Protein AF-A0A4R5L001-F1 (afdb_monomer)

Structure (mmCIF, N/CA/C/O backbone):
data_AF-A0A4R5L001-F1
#
_entry.id   AF-A0A4R5L001-F1
#
loop_
_atom_site.group_PDB
_atom_site.id
_atom_site.type_symbol
_atom_site.label_atom_id
_atom_site.label_alt_id
_atom_site.label_comp_id
_atom_site.label_asym_id
_atom_site.label_entity_id
_atom_site.label_seq_id
_atom_site.pdbx_PDB_ins_code
_atom_site.Cartn_x
_atom_site.Cartn_y
_atom_site.Cartn_z
_atom_site.occupancy
_atom_site.B_iso_or_equiv
_atom_site.auth_seq_id
_atom_site.auth_comp_id
_atom_site.auth_asym_id
_atom_site.auth_atom_id
_atom_site.pdbx_PDB_model_num
ATOM 1 N N . MET A 1 1 ? -40.105 -5.696 8.104 1.00 30.42 1 MET A N 1
ATOM 2 C CA . MET A 1 1 ? -41.150 -6.635 8.569 1.00 30.42 1 MET A CA 1
ATOM 3 C C . MET A 1 1 ? -42.440 -6.319 7.821 1.00 30.42 1 MET A C 1
ATOM 5 O O . MET A 1 1 ? -42.678 -5.130 7.633 1.00 30.42 1 MET A O 1
ATOM 9 N N . PRO A 1 2 ? -43.239 -7.297 7.359 1.00 37.88 2 PRO A N 1
ATOM 10 C CA . PRO A 1 2 ? -44.533 -7.011 6.748 1.00 37.88 2 PRO A CA 1
ATOM 11 C C . PRO A 1 2 ? -45.589 -6.721 7.825 1.00 37.88 2 PRO A C 1
ATOM 13 O O . PRO A 1 2 ? -45.466 -7.176 8.960 1.00 37.88 2 PRO A O 1
ATOM 16 N N . GLY A 1 3 ? -46.574 -5.899 7.460 1.00 40.78 3 GLY A N 1
ATOM 17 C CA . GLY A 1 3 ? -47.511 -5.232 8.364 1.00 40.78 3 GLY A CA 1
ATOM 18 C C . GLY A 1 3 ? -48.528 -6.121 9.089 1.00 40.78 3 GLY A C 1
ATOM 19 O O . GLY A 1 3 ? -48.520 -7.346 8.993 1.00 40.78 3 GLY A O 1
ATOM 20 N N . ALA A 1 4 ? -49.426 -5.437 9.804 1.00 41.88 4 ALA A N 1
ATOM 21 C CA . ALA A 1 4 ? -50.286 -5.894 10.902 1.00 41.88 4 ALA A CA 1
ATOM 22 C C . ALA A 1 4 ? -51.272 -7.060 10.634 1.00 41.88 4 ALA A C 1
ATOM 24 O O . ALA A 1 4 ? -52.107 -7.342 11.487 1.00 41.88 4 ALA A O 1
ATOM 25 N N . ALA A 1 5 ? -51.181 -7.760 9.500 1.00 48.53 5 ALA A N 1
ATOM 26 C CA . ALA A 1 5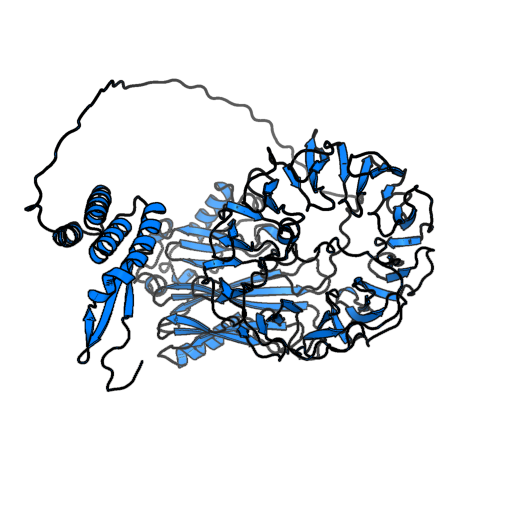 ? -52.066 -8.873 9.134 1.00 48.53 5 ALA A CA 1
ATOM 27 C C . ALA A 1 5 ? -51.338 -10.121 8.574 1.00 48.53 5 ALA A C 1
ATOM 29 O O . ALA A 1 5 ? -51.972 -10.989 7.979 1.00 48.53 5 ALA A O 1
ATOM 30 N N . GLY A 1 6 ? -50.013 -10.233 8.723 1.00 43.81 6 GLY A N 1
ATOM 31 C CA . GLY A 1 6 ? -49.233 -11.311 8.101 1.00 43.81 6 GLY A CA 1
ATOM 32 C C . GLY A 1 6 ? -49.437 -12.698 8.728 1.00 43.81 6 GLY A C 1
ATOM 33 O O . GLY A 1 6 ? -48.876 -12.990 9.783 1.00 43.81 6 GLY A O 1
ATOM 34 N N . GLN A 1 7 ? -50.151 -13.589 8.033 1.00 50.84 7 GLN A N 1
ATOM 35 C CA . GLN A 1 7 ? -49.926 -15.034 8.148 1.00 50.84 7 GLN A CA 1
ATOM 36 C C . GLN A 1 7 ? -48.529 -15.326 7.564 1.00 50.84 7 GLN A C 1
ATOM 38 O O . GLN A 1 7 ? -48.284 -15.055 6.390 1.00 50.84 7 GLN A O 1
ATOM 43 N N . GLY A 1 8 ? -47.584 -15.747 8.415 1.00 51.53 8 GLY A N 1
ATOM 44 C CA . GLY A 1 8 ? -46.139 -15.732 8.152 1.00 51.53 8 GLY A CA 1
ATOM 45 C C . GLY A 1 8 ? -45.699 -16.384 6.834 1.00 51.53 8 GLY A C 1
ATOM 46 O O . GLY A 1 8 ? -45.938 -17.565 6.616 1.00 51.53 8 GLY A O 1
ATOM 47 N N . GLN A 1 9 ? -45.009 -15.608 5.990 1.00 59.81 9 GLN A N 1
ATOM 48 C CA . GLN A 1 9 ? -44.409 -16.049 4.717 1.00 59.81 9 GLN A CA 1
ATOM 49 C C . GLN A 1 9 ? -42.887 -16.298 4.797 1.00 59.81 9 GLN A C 1
ATOM 51 O O . GLN A 1 9 ? -42.255 -16.515 3.768 1.00 59.81 9 GLN A O 1
ATOM 56 N N . ALA A 1 10 ? -42.269 -16.215 5.981 1.00 64.69 10 ALA A N 1
ATOM 57 C CA . ALA A 1 10 ? -40.831 -16.438 6.143 1.00 64.69 10 ALA A CA 1
ATOM 58 C C . ALA A 1 10 ? -40.494 -17.002 7.528 1.00 64.69 10 ALA A C 1
ATOM 60 O O . ALA A 1 10 ? -40.964 -16.481 8.546 1.00 64.69 10 ALA A O 1
ATOM 61 N N . GLU A 1 11 ? -39.642 -18.023 7.564 1.00 85.06 11 GLU A N 1
ATOM 62 C CA . GLU A 1 11 ? -39.004 -18.513 8.781 1.00 85.06 11 GLU A CA 1
ATOM 63 C C . GLU A 1 11 ? -37.722 -17.725 9.073 1.00 85.06 11 GLU A C 1
ATOM 65 O O . GLU A 1 11 ? -36.954 -17.359 8.181 1.00 85.06 11 GLU A O 1
ATOM 70 N N . ILE A 1 12 ? -37.476 -17.462 10.351 1.00 86.38 12 ILE A N 1
ATOM 71 C CA . ILE A 1 12 ? -36.297 -16.754 10.837 1.00 86.38 12 ILE A CA 1
ATOM 72 C C . ILE A 1 12 ? -35.418 -17.757 11.567 1.00 86.38 12 ILE A C 1
ATOM 74 O O . ILE A 1 12 ? -35.832 -18.351 12.561 1.00 86.38 12 ILE A O 1
ATOM 78 N N . ALA A 1 13 ? -34.182 -17.914 11.103 1.00 90.94 13 ALA A N 1
ATOM 79 C CA . ALA A 1 13 ? -33.160 -18.615 11.860 1.00 90.94 13 ALA A CA 1
ATOM 80 C C . ALA A 1 13 ? -32.461 -17.644 12.820 1.00 90.94 13 ALA A C 1
ATOM 82 O O . ALA A 1 13 ? -31.788 -16.704 12.397 1.00 90.94 13 ALA A O 1
ATOM 83 N N . LEU A 1 14 ? -32.615 -17.884 14.116 1.00 89.38 14 LEU A N 1
ATOM 84 C CA . LEU A 1 14 ? -31.973 -17.145 15.192 1.00 89.38 14 LEU A CA 1
ATOM 85 C C . LEU A 1 14 ? -30.709 -17.892 15.622 1.00 89.38 14 LEU A C 1
ATOM 87 O O . LEU A 1 14 ? -30.788 -19.030 16.082 1.00 89.38 14 LEU A O 1
ATOM 91 N N . TRP A 1 15 ? -29.556 -17.240 15.477 1.00 91.62 15 TRP A N 1
ATOM 92 C CA . TRP A 1 15 ? -28.271 -17.699 16.011 1.00 91.62 15 TRP A CA 1
ATOM 93 C C . TRP A 1 15 ? -27.990 -16.920 17.287 1.00 91.62 15 TRP A C 1
ATOM 95 O O . TRP A 1 15 ? -27.527 -15.781 17.241 1.00 91.62 15 TRP A O 1
ATOM 105 N N . GLN A 1 16 ? -28.329 -17.507 18.427 1.00 88.38 16 GLN A N 1
ATOM 106 C CA . GLN A 1 16 ? -28.089 -16.891 19.726 1.00 88.38 16 GLN A CA 1
ATOM 107 C C . GLN A 1 16 ? -26.697 -17.294 20.193 1.00 88.38 16 GLN A C 1
ATOM 109 O O . GLN A 1 16 ? -26.457 -18.474 20.417 1.00 88.38 16 GLN A O 1
ATOM 114 N N . HIS A 1 17 ? -25.776 -16.336 20.277 1.00 91.75 17 HIS A N 1
ATOM 115 C CA . HIS A 1 17 ? -24.410 -16.601 20.735 1.00 91.75 17 HIS A CA 1
ATOM 116 C C . HIS A 1 17 ? -24.418 -17.186 22.151 1.00 91.75 17 HIS A C 1
ATOM 118 O O . HIS A 1 17 ? -25.198 -16.743 22.992 1.00 91.75 17 HIS A O 1
ATOM 124 N N . AS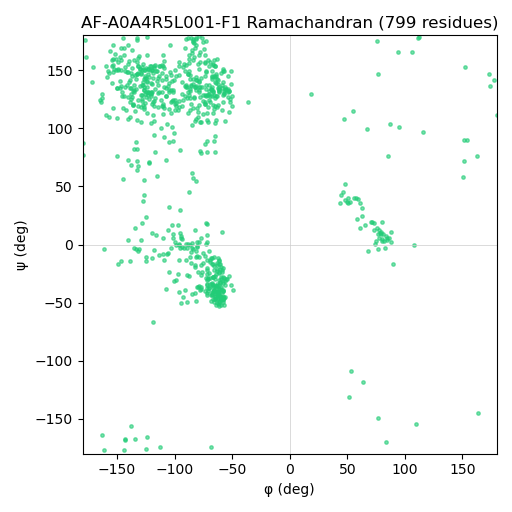P A 1 18 ? -23.581 -18.195 22.374 1.00 89.06 18 ASP A N 1
ATOM 125 C CA . ASP A 1 18 ? -23.421 -18.870 23.661 1.00 89.06 18 ASP A CA 1
ATOM 126 C C . ASP A 1 18 ? -21.984 -18.726 24.179 1.00 89.06 18 ASP A C 1
ATOM 128 O O . ASP A 1 18 ? -21.734 -18.028 25.159 1.00 89.06 18 ASP A O 1
ATOM 132 N N . THR A 1 19 ? -21.010 -19.335 23.497 1.00 85.69 19 THR A N 1
ATOM 133 C CA . THR A 1 19 ? -19.590 -19.258 23.876 1.00 85.69 19 THR A CA 1
ATOM 134 C C . THR A 1 19 ? -18.682 -19.552 22.689 1.00 85.69 19 THR A C 1
ATOM 136 O O . THR A 1 19 ? -19.054 -20.325 21.811 1.00 85.69 19 THR A O 1
ATOM 139 N N . GLY A 1 20 ? -17.486 -18.957 22.638 1.00 86.56 20 GLY A N 1
ATOM 140 C CA . GLY A 1 20 ? -16.594 -19.079 21.477 1.00 86.56 20 GLY A CA 1
ATOM 141 C C . GLY A 1 20 ? -17.322 -18.734 20.170 1.00 86.56 20 GLY A C 1
ATOM 142 O O . GLY A 1 20 ? -18.053 -17.749 20.122 1.00 86.56 20 GLY A O 1
ATOM 143 N N . GLU A 1 21 ? -17.190 -19.584 19.151 1.00 88.50 21 GLU A N 1
ATOM 144 C CA . GLU A 1 21 ? -17.970 -19.521 17.900 1.00 88.50 21 GLU A CA 1
ATOM 145 C C . GLU A 1 21 ? -19.207 -20.441 17.948 1.00 88.50 21 GLU A C 1
ATOM 147 O O . GLU A 1 21 ? -19.628 -21.028 16.954 1.00 88.50 21 GLU A O 1
ATOM 152 N N . ALA A 1 22 ? -19.776 -20.674 19.128 1.00 90.31 22 ALA A N 1
ATOM 153 C CA . ALA A 1 22 ? -20.940 -21.527 19.297 1.00 90.31 22 ALA A CA 1
ATOM 154 C C . ALA A 1 22 ? -22.207 -20.706 19.534 1.00 90.31 22 ALA A C 1
ATOM 156 O O . ALA A 1 22 ? -22.251 -19.790 20.355 1.00 90.31 22 ALA A O 1
ATOM 157 N N . TYR A 1 23 ? -23.256 -21.075 18.808 1.00 93.69 23 TYR A N 1
ATOM 158 C CA . TYR A 1 23 ? -24.564 -20.451 18.824 1.00 93.69 23 TYR A CA 1
ATOM 159 C C . TYR A 1 23 ? -25.665 -21.482 19.077 1.00 93.69 23 TYR A C 1
ATOM 161 O O . TYR A 1 23 ? -25.761 -22.511 18.409 1.00 93.69 23 TYR A O 1
ATOM 169 N N . ARG A 1 24 ? -26.609 -21.163 19.952 1.00 92.38 24 ARG A N 1
ATOM 170 C CA . ARG A 1 24 ? -27.883 -21.868 19.981 1.00 92.38 24 ARG A CA 1
ATOM 171 C C . ARG A 1 24 ? -28.706 -21.460 18.765 1.00 92.38 24 ARG A C 1
ATOM 173 O O . ARG A 1 24 ? -29.150 -20.318 18.651 1.00 92.38 24 ARG A O 1
ATOM 180 N N . VAL A 1 25 ? -28.922 -22.411 17.860 1.00 93.00 25 VAL A N 1
ATOM 181 C CA . VAL A 1 25 ? -29.675 -22.186 16.625 1.00 93.00 25 VAL A CA 1
ATOM 182 C C . VAL A 1 25 ? -31.129 -22.618 16.800 1.00 93.00 25 VAL A C 1
ATOM 184 O O . VAL A 1 25 ? -31.426 -23.773 17.131 1.00 93.00 25 VAL A O 1
ATOM 187 N N . GLN A 1 26 ? -32.045 -21.684 16.557 1.00 92.56 26 GLN A N 1
ATOM 188 C CA . GLN A 1 26 ? -33.488 -21.920 16.519 1.00 92.56 26 GLN A CA 1
ATOM 189 C C . GLN A 1 26 ? -34.048 -21.423 15.191 1.00 92.56 26 GLN A C 1
ATOM 191 O O . GLN A 1 26 ? -33.612 -20.393 14.688 1.00 92.56 26 GLN A O 1
ATOM 196 N N . VAL A 1 27 ? -35.031 -22.124 14.632 1.00 91.38 27 VAL A N 1
ATOM 197 C CA . VAL A 1 27 ? -35.812 -21.612 13.500 1.00 91.38 27 VAL A CA 1
ATOM 198 C C . VAL A 1 27 ? -37.224 -21.356 13.994 1.00 91.38 27 VAL A C 1
ATOM 200 O O . VAL A 1 27 ? -37.839 -22.247 14.585 1.00 91.38 27 VAL A O 1
ATOM 203 N N . VAL A 1 28 ? -37.698 -20.127 13.809 1.00 91.38 28 VAL A N 1
ATOM 204 C CA . VAL A 1 28 ? -38.996 -19.651 14.290 1.00 91.38 28 VAL A CA 1
ATOM 205 C C . VAL A 1 28 ? -39.822 -19.075 13.149 1.00 91.38 28 VAL A C 1
ATOM 207 O O . VAL A 1 28 ? -39.285 -18.537 12.185 1.00 91.38 28 VAL A O 1
ATOM 210 N N . ILE A 1 29 ? -41.140 -19.140 13.280 1.00 88.94 29 ILE A N 1
ATOM 211 C CA . ILE A 1 29 ? -42.104 -18.525 12.371 1.00 88.94 29 ILE A CA 1
ATOM 212 C C . ILE A 1 29 ? -43.055 -17.638 13.175 1.00 88.94 29 ILE A C 1
ATOM 214 O O . ILE A 1 29 ? -43.393 -17.938 14.321 1.00 88.94 29 ILE A O 1
ATOM 218 N N . TRP A 1 30 ? -43.477 -16.520 12.591 1.00 82.44 30 TRP A N 1
ATOM 219 C CA . TRP A 1 30 ? -44.463 -15.640 13.212 1.00 82.44 30 TRP A CA 1
ATOM 220 C C . TRP A 1 30 ? -45.877 -16.200 13.017 1.00 82.44 30 TRP A C 1
ATOM 222 O O . TRP A 1 30 ? -46.366 -16.273 11.886 1.00 82.44 30 TRP A O 1
ATOM 232 N N . ARG A 1 31 ? -46.542 -16.595 14.109 1.00 81.19 31 ARG A N 1
ATOM 233 C CA . ARG A 1 31 ? -47.937 -17.068 14.111 1.00 81.19 31 ARG A CA 1
ATOM 234 C C . ARG A 1 31 ? -48.668 -16.546 15.346 1.00 81.19 31 ARG A C 1
ATOM 236 O O . ARG A 1 31 ? -48.132 -16.576 16.446 1.00 81.19 31 ARG A O 1
ATOM 243 N N . ASN A 1 32 ? -49.907 -16.083 15.163 1.00 81.25 32 ASN A N 1
ATOM 244 C CA . ASN A 1 32 ? -50.805 -15.652 16.246 1.00 81.25 32 ASN A CA 1
ATOM 245 C C . ASN A 1 32 ? -50.179 -14.652 17.242 1.00 81.25 32 ASN A C 1
ATOM 247 O O . ASN A 1 32 ? -50.395 -14.753 18.445 1.00 81.25 32 ASN A O 1
ATOM 251 N N . GLY A 1 33 ? -49.395 -13.689 16.746 1.00 79.75 33 GLY A N 1
ATOM 252 C CA . GLY A 1 33 ? -48.806 -12.637 17.583 1.00 79.75 33 GLY A CA 1
ATOM 253 C C . GLY A 1 33 ? -47.539 -13.035 18.350 1.00 79.75 33 GLY A C 1
ATOM 254 O O . GLY A 1 33 ? -47.085 -12.255 19.184 1.00 79.75 33 GLY A O 1
ATOM 255 N N . ALA A 1 34 ? -46.957 -14.208 18.078 1.00 83.50 34 ALA A N 1
ATOM 256 C CA . ALA A 1 34 ? -45.708 -14.654 18.690 1.00 83.50 34 ALA A CA 1
ATOM 257 C C . ALA A 1 34 ? -44.785 -15.368 17.687 1.00 83.50 34 ALA A C 1
ATOM 259 O O . ALA A 1 34 ? -45.224 -15.904 16.665 1.00 83.50 34 ALA A O 1
ATOM 260 N N . PHE A 1 35 ? -43.488 -15.404 18.003 1.00 85.69 35 PHE A N 1
ATOM 261 C CA . PHE A 1 35 ? -42.548 -16.319 17.359 1.00 85.69 35 PHE A CA 1
ATOM 262 C C . PHE A 1 35 ? -42.696 -17.704 17.979 1.00 85.69 35 PHE A C 1
ATOM 264 O O . PHE A 1 35 ? -42.481 -17.878 19.176 1.00 85.69 35 PHE A O 1
ATOM 271 N N . VAL A 1 36 ? -43.048 -18.687 17.156 1.00 89.25 36 VAL A N 1
ATOM 272 C CA . VAL A 1 36 ? -43.133 -20.096 17.554 1.00 89.25 36 VAL A CA 1
ATOM 273 C C . VAL A 1 36 ? -42.083 -20.907 16.791 1.00 89.25 36 VAL A C 1
ATOM 275 O O . VAL A 1 36 ? -41.749 -20.525 15.667 1.00 89.25 36 VAL A O 1
ATOM 278 N N . PRO A 1 37 ? -41.532 -22.001 17.352 1.00 89.44 37 PRO A N 1
ATOM 279 C CA . PRO A 1 37 ? -40.624 -22.879 16.614 1.00 89.44 37 PRO A CA 1
ATOM 280 C C . PRO A 1 37 ? -41.233 -23.356 15.286 1.00 89.44 37 PRO A C 1
ATOM 282 O O . PRO A 1 37 ? -42.436 -23.606 15.214 1.00 89.44 37 PRO A O 1
ATOM 285 N N . ALA A 1 38 ? -40.395 -23.510 14.259 1.00 89.81 38 ALA A N 1
ATOM 286 C CA . ALA A 1 38 ? -40.762 -24.009 12.930 1.00 89.81 38 ALA A CA 1
ATOM 287 C C . ALA A 1 38 ? -40.018 -25.329 12.619 1.00 89.81 38 ALA A C 1
ATOM 289 O O . ALA A 1 38 ? -38.976 -25.302 11.963 1.00 89.81 38 ALA A O 1
ATOM 290 N N . PRO A 1 39 ? -40.471 -26.489 13.143 1.00 86.38 39 PRO A N 1
ATOM 291 C CA . PRO A 1 39 ? -39.793 -27.776 12.947 1.00 86.38 39 PRO A CA 1
ATOM 292 C C . PRO A 1 39 ? -39.816 -28.265 11.493 1.00 86.38 39 PRO A C 1
ATOM 294 O O . PRO A 1 39 ? -38.900 -28.956 11.057 1.00 86.38 39 PRO A O 1
ATOM 297 N N . ASP A 1 40 ? -40.838 -27.876 10.731 1.00 84.69 40 ASP A N 1
ATOM 298 C CA . ASP A 1 40 ? -40.944 -28.077 9.282 1.00 84.69 40 ASP A CA 1
ATOM 299 C C . ASP A 1 40 ? -39.762 -27.462 8.524 1.00 84.69 40 ASP A C 1
ATOM 301 O O . ASP A 1 40 ? -39.324 -28.000 7.505 1.00 84.69 40 ASP A O 1
ATOM 305 N N . ALA A 1 41 ? -39.172 -26.400 9.076 1.00 85.94 41 ALA A N 1
ATOM 306 C CA . ALA A 1 41 ? -37.986 -25.782 8.514 1.00 85.94 41 ALA A CA 1
ATOM 307 C C . ALA A 1 41 ? -36.688 -26.557 8.742 1.00 85.94 41 ALA A C 1
ATOM 309 O O . ALA A 1 41 ? -35.662 -26.289 8.103 1.00 85.94 41 ALA A O 1
ATOM 310 N N . TYR A 1 42 ? -36.689 -27.506 9.680 1.00 89.94 42 TYR A N 1
ATOM 311 C CA . TYR A 1 42 ? -35.437 -28.050 10.174 1.00 89.94 42 TYR A CA 1
ATOM 312 C C . TYR A 1 42 ? -34.724 -28.907 9.127 1.00 89.94 42 TYR A C 1
ATOM 314 O O . TYR A 1 42 ? -33.505 -28.798 8.981 1.00 89.94 42 TYR A O 1
ATOM 322 N N . ALA A 1 43 ? -35.485 -29.673 8.339 1.00 81.12 43 ALA A N 1
ATOM 323 C CA . ALA A 1 43 ? -34.955 -30.570 7.316 1.00 81.12 43 ALA A CA 1
ATOM 324 C C . ALA A 1 43 ? -34.147 -29.845 6.222 1.00 81.12 43 ALA A C 1
ATOM 326 O O . ALA A 1 43 ? -33.175 -30.403 5.717 1.00 81.12 43 ALA A O 1
ATOM 327 N N . TYR A 1 44 ? -34.498 -28.599 5.871 1.00 81.19 44 TYR A N 1
ATOM 328 C CA . TYR A 1 44 ? -33.742 -27.817 4.880 1.00 81.19 44 TYR A CA 1
ATOM 329 C C . TYR A 1 44 ? -32.735 -26.847 5.503 1.00 81.19 44 TYR A C 1
ATOM 331 O O . TYR A 1 44 ? -31.749 -26.478 4.857 1.00 81.19 44 TYR A O 1
ATOM 339 N N . TYR A 1 45 ? -32.964 -26.404 6.741 1.00 89.75 45 TYR A N 1
ATOM 340 C CA . TYR A 1 45 ? -32.107 -25.413 7.378 1.00 89.75 45 TYR A CA 1
ATOM 341 C C . TYR A 1 45 ? -30.933 -26.037 8.141 1.00 89.75 45 TYR A C 1
ATOM 343 O O . TYR A 1 45 ? -29.782 -25.637 7.936 1.00 89.75 45 TYR A O 1
ATOM 351 N N . PHE A 1 46 ? -31.187 -27.033 8.995 1.00 94.56 46 PHE A N 1
ATOM 352 C CA . PHE A 1 46 ? -30.155 -27.597 9.866 1.00 94.56 46 PHE A CA 1
ATOM 353 C C . PHE A 1 46 ? -29.016 -28.334 9.151 1.00 94.56 46 PHE A C 1
ATOM 355 O O . PHE A 1 46 ? -27.920 -28.292 9.705 1.00 94.56 46 PHE A O 1
ATOM 362 N N . PRO A 1 47 ? -29.129 -28.844 7.905 1.00 93.56 47 PRO A N 1
ATOM 363 C CA . PRO A 1 47 ? -27.947 -29.267 7.149 1.00 93.56 47 PRO A CA 1
ATOM 364 C C . PRO A 1 47 ? -26.871 -28.172 7.012 1.00 93.56 47 PRO A C 1
ATOM 366 O O . PRO A 1 47 ? -25.680 -28.477 6.948 1.00 93.56 47 PRO A O 1
ATOM 369 N N . LYS A 1 48 ? -27.255 -26.883 7.004 1.00 90.75 48 LYS A N 1
ATOM 370 C CA . LYS A 1 48 ? -26.303 -25.756 7.009 1.00 90.75 48 LYS A CA 1
ATOM 371 C C . LYS A 1 48 ? -25.614 -25.604 8.368 1.00 90.75 48 LYS A C 1
ATOM 373 O O . LYS A 1 48 ? -24.402 -25.411 8.411 1.00 90.75 48 LYS A O 1
ATOM 378 N N . ALA A 1 49 ? -26.373 -25.720 9.459 1.00 94.06 49 ALA A N 1
ATOM 379 C CA . ALA A 1 49 ? -25.840 -25.668 10.820 1.00 94.06 49 ALA A CA 1
ATOM 380 C C . ALA A 1 49 ? -24.927 -26.871 11.121 1.00 94.06 49 ALA A C 1
ATOM 382 O O . ALA A 1 49 ? -23.860 -26.695 11.698 1.00 94.06 49 ALA A O 1
ATOM 383 N N . VAL A 1 50 ? -25.284 -28.070 10.646 1.00 97.44 50 VAL A N 1
ATOM 384 C CA . VAL A 1 50 ? -24.438 -29.269 10.737 1.00 97.44 50 VAL A CA 1
ATOM 385 C C . VAL A 1 50 ? -23.090 -29.019 10.066 1.00 97.44 50 VAL A C 1
ATOM 387 O O . VAL A 1 50 ? -22.064 -29.176 10.714 1.00 97.44 50 VAL A O 1
ATOM 390 N N . ARG A 1 51 ? -23.062 -28.536 8.814 1.00 94.81 51 ARG A N 1
ATOM 391 C CA . ARG A 1 51 ? -21.798 -28.234 8.110 1.00 94.81 51 ARG A CA 1
ATOM 392 C C . ARG A 1 51 ? -20.931 -27.217 8.850 1.00 94.81 51 ARG A C 1
ATOM 394 O O . ARG A 1 51 ? -19.711 -27.371 8.887 1.00 94.81 51 ARG A O 1
ATOM 401 N N . TYR A 1 52 ? -21.560 -26.192 9.425 1.00 95.31 52 TYR A N 1
ATOM 402 C CA . TYR A 1 52 ? -20.872 -25.204 10.250 1.00 95.31 52 TYR A CA 1
ATOM 403 C C . TYR A 1 52 ? -20.193 -25.872 11.452 1.00 95.31 52 TYR A C 1
ATOM 405 O O . TYR A 1 52 ? -18.985 -25.732 11.629 1.00 95.31 52 TYR A O 1
ATOM 413 N N . TYR A 1 53 ? -20.924 -26.672 12.229 1.00 97.25 53 TYR A N 1
ATOM 414 C CA . TYR A 1 53 ? -20.360 -27.321 13.412 1.00 97.25 53 TYR A CA 1
ATOM 415 C C . TYR A 1 53 ? -19.404 -28.472 13.104 1.00 97.25 53 TYR A C 1
ATOM 417 O O . TYR A 1 53 ? -18.447 -28.667 13.845 1.00 97.25 53 TYR A O 1
ATOM 425 N N . GLU A 1 54 ? -19.574 -29.177 11.986 1.00 97.19 54 GLU A N 1
ATOM 426 C CA . GLU A 1 54 ? -18.582 -30.134 11.488 1.00 97.19 54 GLU A CA 1
ATOM 427 C C . GLU A 1 54 ? -17.237 -29.453 11.219 1.00 97.19 54 GLU A C 1
ATOM 429 O O . GLU A 1 54 ? -16.179 -30.034 11.454 1.00 97.19 54 GLU A O 1
ATOM 434 N N . GLN A 1 55 ? -17.253 -28.212 10.722 1.00 90.75 55 GLN A N 1
ATOM 435 C CA . GLN A 1 55 ? -16.035 -27.424 10.574 1.00 90.75 55 GLN A CA 1
ATOM 436 C C . GLN A 1 55 ? -15.455 -27.033 11.937 1.00 90.75 55 GLN A C 1
ATOM 438 O O . GLN A 1 55 ? -14.249 -27.198 12.124 1.00 90.75 55 GLN A O 1
ATOM 443 N N . GLN A 1 56 ? -16.292 -26.597 12.883 1.00 95.06 56 GLN A N 1
ATOM 444 C CA . GLN A 1 56 ? -15.843 -26.235 14.230 1.00 95.06 56 GLN A CA 1
ATOM 445 C C . GLN A 1 56 ? -15.171 -27.412 14.949 1.00 95.06 56 GLN A C 1
ATOM 447 O O . GLN A 1 56 ? -14.056 -27.266 15.441 1.00 95.06 56 GLN A O 1
ATOM 452 N N . VAL A 1 57 ? -15.767 -28.611 14.937 1.00 95.94 57 VAL A N 1
ATOM 453 C CA . VAL A 1 57 ? -15.158 -29.790 15.586 1.00 95.94 57 VAL A CA 1
ATOM 454 C C . VAL A 1 57 ? -13.918 -30.310 14.853 1.00 95.94 57 VAL A C 1
ATOM 456 O O . VAL A 1 57 ? -13.064 -30.934 15.474 1.00 95.94 57 VAL A O 1
ATOM 459 N N . ARG A 1 58 ? -13.772 -30.049 13.544 1.00 91.94 58 ARG A N 1
ATOM 460 C CA . ARG A 1 58 ? -12.530 -30.356 12.810 1.00 91.94 58 ARG A CA 1
ATOM 461 C C . ARG A 1 58 ? -11.389 -29.416 13.190 1.00 91.94 58 ARG A C 1
ATOM 463 O O . ARG A 1 58 ? -10.243 -29.850 13.224 1.00 91.94 58 ARG A O 1
ATOM 470 N N . GLN A 1 59 ? -11.689 -28.140 13.422 1.00 81.94 59 GLN A N 1
ATOM 471 C CA . GLN A 1 59 ? -10.697 -27.134 13.812 1.00 81.94 59 GLN A CA 1
ATOM 472 C C . GLN A 1 59 ? -10.346 -27.225 15.301 1.00 81.94 59 GLN A C 1
ATOM 474 O O . GLN A 1 59 ? -9.193 -27.037 15.679 1.00 81.94 59 GLN A O 1
ATOM 479 N N . HIS A 1 60 ? -11.332 -27.559 16.130 1.00 90.94 60 HIS A N 1
ATOM 480 C CA . HIS A 1 60 ? -11.229 -27.574 17.583 1.00 90.94 60 HIS A CA 1
ATOM 481 C C . HIS A 1 60 ? -11.794 -28.891 18.150 1.00 90.94 60 HIS A C 1
ATOM 483 O O . HIS A 1 60 ? -12.832 -28.890 18.819 1.00 90.94 60 HIS A O 1
ATOM 489 N N . PRO A 1 61 ? -11.132 -30.038 17.898 1.00 94.19 61 PRO A N 1
ATOM 490 C CA . PRO A 1 61 ? -11.652 -31.353 18.280 1.00 94.19 61 PRO A CA 1
ATOM 491 C C . PRO A 1 61 ? -11.751 -31.568 19.795 1.00 94.19 61 PRO A C 1
ATOM 493 O O . PRO A 1 61 ? -12.514 -32.431 20.228 1.00 94.19 61 PRO A O 1
ATOM 496 N N . ASP A 1 62 ? -11.045 -30.770 20.599 1.00 94.06 62 ASP A N 1
ATOM 497 C CA . ASP A 1 62 ? -10.998 -30.904 22.062 1.00 94.06 62 ASP A CA 1
ATOM 498 C C . ASP A 1 62 ? -12.018 -30.010 22.798 1.00 94.06 62 ASP A C 1
ATOM 500 O O . ASP A 1 62 ? -12.014 -29.923 24.030 1.00 94.06 62 ASP A O 1
ATOM 504 N N . TYR A 1 63 ? -12.889 -29.316 22.055 1.00 94.12 63 TYR A N 1
ATOM 505 C CA . TYR A 1 63 ? -13.832 -28.331 22.591 1.00 94.12 63 TYR A CA 1
ATOM 506 C C . TYR A 1 63 ? -15.233 -28.948 22.668 1.00 94.12 63 TYR A C 1
ATOM 508 O O . TYR A 1 63 ? -15.952 -29.048 21.673 1.00 94.12 63 TYR A O 1
ATOM 516 N N . ALA A 1 64 ? -15.632 -29.366 23.873 1.00 95.50 64 ALA A N 1
ATOM 517 C CA . ALA A 1 64 ? -16.863 -30.128 24.102 1.00 95.50 64 ALA A CA 1
ATOM 518 C C . ALA A 1 64 ? -18.142 -29.410 23.631 1.00 95.50 64 ALA A C 1
ATOM 520 O O . ALA A 1 64 ? -19.063 -30.056 23.135 1.00 95.50 64 ALA A O 1
ATOM 521 N N . PHE A 1 65 ? -18.190 -28.078 23.711 1.00 95.88 65 PHE A N 1
ATOM 522 C CA . PHE A 1 65 ? -19.359 -27.305 23.288 1.00 95.88 65 PHE A CA 1
ATOM 523 C C . PHE A 1 65 ? -19.577 -27.310 21.766 1.00 95.88 65 PHE A C 1
ATOM 525 O O . PHE A 1 65 ? -20.723 -27.286 21.327 1.00 95.88 65 PHE A O 1
ATOM 532 N N . TYR A 1 66 ? -18.536 -27.440 20.934 1.00 97.56 66 TYR A N 1
ATOM 533 C CA . TYR A 1 66 ? -18.741 -27.604 19.488 1.00 97.56 66 TYR A CA 1
ATOM 534 C C . TYR A 1 66 ? -19.342 -28.964 19.144 1.00 97.56 66 TYR A C 1
ATOM 536 O O . TYR A 1 66 ? -20.220 -29.044 18.288 1.00 97.56 66 TYR A O 1
ATOM 544 N N . TRP A 1 67 ? -18.932 -30.021 19.850 1.00 97.81 67 TRP A N 1
ATOM 545 C CA . TRP A 1 67 ? -19.549 -31.343 19.719 1.00 97.81 67 TRP A CA 1
ATOM 546 C C . TRP A 1 67 ? -21.012 -31.345 20.161 1.00 97.81 67 TRP A C 1
ATOM 548 O O . TRP A 1 67 ? -21.837 -32.015 19.546 1.00 97.81 67 TRP A O 1
ATOM 558 N N . TYR A 1 68 ? -21.343 -30.561 21.186 1.00 98.00 68 TYR A N 1
ATOM 559 C CA . TYR A 1 68 ? -22.713 -30.412 21.670 1.00 98.00 68 TYR A CA 1
ATOM 560 C C . TYR A 1 68 ? -23.619 -29.770 20.628 1.00 98.00 68 TYR A C 1
ATOM 562 O O . TYR A 1 68 ? -24.650 -30.333 20.268 1.00 98.00 68 TYR A O 1
ATOM 570 N N . TYR A 1 69 ? -23.213 -28.624 20.084 1.00 97.75 69 TYR A N 1
ATOM 571 C CA . TYR A 1 69 ? -24.015 -27.950 19.069 1.00 97.75 69 TYR A CA 1
ATOM 572 C C . TYR A 1 69 ? -24.010 -28.672 17.718 1.00 97.75 69 TYR A C 1
ATOM 574 O O . TYR A 1 69 ? -24.993 -28.583 16.980 1.00 97.75 69 TYR A O 1
ATOM 582 N N . LEU A 1 70 ? -22.965 -29.451 17.414 1.00 98.00 70 LEU A N 1
ATOM 583 C CA . LEU A 1 70 ? -22.997 -30.395 16.300 1.00 98.00 70 LEU A CA 1
ATOM 584 C C . LEU A 1 70 ? -24.093 -31.445 16.504 1.00 98.00 70 LEU A C 1
ATOM 586 O O . LEU A 1 70 ? -24.895 -31.664 15.600 1.00 98.00 70 LEU A O 1
ATOM 590 N N . ALA A 1 71 ? -24.150 -32.064 17.685 1.00 97.62 71 ALA A N 1
ATOM 591 C CA . ALA A 1 71 ? -25.166 -33.057 18.011 1.00 97.62 71 ALA A CA 1
ATOM 592 C C . ALA A 1 71 ? -26.588 -32.469 17.996 1.00 97.62 71 ALA A C 1
ATOM 594 O O . ALA A 1 71 ? -27.482 -33.078 17.414 1.00 97.62 71 ALA A O 1
ATOM 595 N N . ASP A 1 72 ? -26.794 -31.270 18.549 1.00 97.19 72 ASP A N 1
ATOM 596 C CA . ASP A 1 72 ? -28.077 -30.550 18.492 1.00 97.19 72 ASP A CA 1
ATOM 597 C C . ASP A 1 72 ? -28.511 -30.267 17.046 1.00 97.19 72 ASP A C 1
ATOM 599 O O . ASP A 1 72 ? -29.649 -30.548 16.662 1.00 97.19 72 ASP A O 1
ATOM 603 N N . ALA A 1 73 ? -27.594 -29.793 16.200 1.00 96.62 73 ALA A N 1
ATOM 604 C CA . ALA A 1 73 ? -27.886 -29.568 14.789 1.00 96.62 73 ALA A CA 1
ATOM 605 C C . ALA A 1 73 ? -28.180 -30.877 14.035 1.00 96.62 73 ALA A C 1
ATOM 607 O O . ALA A 1 73 ? -29.079 -30.915 13.193 1.00 96.62 73 ALA A O 1
ATOM 608 N N . GLN A 1 74 ? -27.455 -31.954 14.345 1.00 96.69 74 GLN A N 1
ATOM 609 C CA . GLN A 1 74 ? -27.666 -33.280 13.763 1.00 96.69 74 GLN A CA 1
ATOM 610 C C . GLN A 1 74 ? -29.032 -33.854 14.155 1.00 96.69 74 GLN A C 1
ATOM 612 O O . GLN A 1 74 ? -29.750 -34.324 13.275 1.00 96.69 74 GLN A O 1
ATOM 617 N N . LEU A 1 75 ? -29.439 -33.742 15.425 1.00 94.62 75 LEU A N 1
ATOM 618 C CA . LEU A 1 75 ? -30.772 -34.145 15.894 1.00 94.62 75 LEU A CA 1
ATOM 619 C C . LEU A 1 75 ? -31.873 -33.400 15.141 1.00 94.62 75 LEU A C 1
ATOM 621 O O . LEU A 1 75 ? -32.772 -34.027 14.580 1.00 94.62 75 LEU A O 1
ATOM 625 N N . LYS A 1 76 ? -31.759 -32.072 15.046 1.00 93.62 76 LYS A N 1
ATOM 626 C CA . LYS A 1 76 ? -32.723 -31.237 14.316 1.00 93.62 76 LYS A CA 1
ATOM 627 C C . LYS A 1 76 ? -32.735 -31.536 12.813 1.00 93.62 76 LYS A C 1
ATOM 629 O O . LYS A 1 76 ? -33.772 -31.402 12.178 1.00 93.62 76 LYS A O 1
ATOM 634 N N . SER A 1 77 ? -31.625 -32.011 12.249 1.00 92.06 77 SER A N 1
ATOM 635 C CA . SER A 1 77 ? -31.536 -32.466 10.855 1.00 92.06 77 SER A CA 1
ATOM 636 C C . SER A 1 77 ? -31.960 -33.932 10.639 1.00 92.06 77 SER A C 1
ATOM 638 O O . SER A 1 77 ? -31.848 -34.422 9.514 1.00 92.06 77 SER A O 1
ATOM 640 N N . GLY A 1 78 ? -32.397 -34.656 11.677 1.00 91.19 78 GLY A N 1
ATOM 641 C CA . GLY A 1 78 ? -32.767 -36.076 11.594 1.00 91.19 78 GLY A CA 1
ATOM 642 C C . GLY A 1 78 ? -31.586 -37.058 11.529 1.00 91.19 78 GLY A C 1
ATOM 643 O O . GLY A 1 78 ? -31.783 -38.251 11.316 1.00 91.19 78 GLY A O 1
ATOM 644 N N . MET A 1 79 ? -30.353 -36.592 11.735 1.00 93.69 79 MET A N 1
ATOM 645 C CA . MET A 1 79 ? -29.113 -37.381 11.690 1.00 93.69 79 MET A CA 1
ATOM 646 C C . MET A 1 79 ? -28.829 -38.069 13.036 1.00 93.69 79 MET A C 1
ATOM 648 O O . MET A 1 79 ? -27.837 -37.790 13.709 1.00 93.69 79 MET A O 1
ATOM 652 N N . GLN A 1 80 ? -29.731 -38.954 13.464 1.00 92.44 80 GLN A N 1
ATOM 653 C CA . GLN A 1 80 ? -29.740 -39.516 14.824 1.00 92.44 80 GLN A CA 1
ATOM 654 C C . GLN A 1 80 ? -28.485 -40.337 15.169 1.00 92.44 80 GLN A C 1
ATOM 656 O O . GLN A 1 80 ? -27.949 -40.214 16.269 1.00 92.44 80 GLN A O 1
ATOM 661 N N . GLN A 1 81 ? -27.975 -41.147 14.235 1.00 91.06 81 GLN A N 1
ATOM 662 C CA . GLN A 1 81 ? -26.766 -41.949 14.470 1.00 91.06 81 GLN A CA 1
ATOM 663 C C . GLN A 1 81 ? -25.521 -41.066 14.630 1.00 91.06 81 GLN A C 1
ATOM 665 O O . GLN A 1 81 ? -24.690 -41.307 15.509 1.00 91.06 81 GLN A O 1
ATOM 670 N N . GLN A 1 82 ? -25.410 -40.020 13.808 1.00 96.44 82 GLN A N 1
ATOM 671 C CA . GLN A 1 82 ? -24.321 -39.052 13.875 1.00 96.44 82 GLN A CA 1
ATOM 672 C C . GLN A 1 82 ? -24.404 -38.226 15.160 1.00 96.44 82 GLN A C 1
ATOM 674 O O . GLN A 1 82 ? -23.389 -38.060 15.830 1.00 96.44 82 GLN A O 1
ATOM 679 N N . ALA A 1 83 ? -25.608 -37.795 15.552 1.00 96.69 83 ALA A N 1
ATOM 680 C CA . ALA A 1 83 ? -25.828 -37.102 16.816 1.00 96.69 83 ALA A CA 1
ATOM 681 C C . ALA A 1 83 ? -25.376 -37.949 18.010 1.00 96.69 83 ALA A C 1
ATOM 683 O O . ALA A 1 83 ? -24.630 -37.463 18.856 1.00 96.69 83 ALA A O 1
ATOM 684 N N . ALA A 1 84 ? -25.738 -39.236 18.046 1.00 96.06 84 ALA A N 1
ATOM 685 C CA . ALA A 1 84 ? -25.297 -40.147 19.101 1.00 96.06 84 ALA A CA 1
ATOM 686 C C . ALA A 1 84 ? -23.762 -40.282 19.158 1.00 96.06 84 ALA A C 1
ATOM 688 O O . ALA A 1 84 ? -23.179 -40.332 20.241 1.00 96.06 84 ALA A O 1
ATOM 689 N N . ALA A 1 85 ? -23.086 -40.313 18.004 1.00 95.75 85 ALA A N 1
ATOM 690 C CA . ALA A 1 85 ? -21.624 -40.332 17.946 1.00 95.75 85 ALA A CA 1
ATOM 691 C C . ALA A 1 85 ? -21.005 -39.015 18.448 1.00 95.75 85 ALA A C 1
ATOM 693 O O . ALA A 1 85 ? -20.064 -39.050 19.245 1.00 95.75 85 ALA A O 1
ATOM 694 N N . SER A 1 86 ? -21.562 -37.871 18.044 1.00 97.88 86 SER A N 1
ATOM 695 C CA . SER A 1 86 ? -21.145 -36.540 18.496 1.00 97.88 86 SER A CA 1
ATOM 696 C C . SER A 1 86 ? -21.336 -36.354 20.005 1.00 97.88 86 SER A C 1
ATOM 698 O O . SER A 1 86 ? -20.432 -35.842 20.661 1.00 97.88 86 SER A O 1
ATOM 700 N N . ILE A 1 87 ? -22.448 -36.838 20.578 1.00 97.50 87 ILE A N 1
ATOM 701 C CA . ILE A 1 87 ? -22.707 -36.821 22.030 1.00 97.50 87 ILE A CA 1
ATOM 702 C C . ILE A 1 87 ? -21.649 -37.641 22.768 1.00 97.50 87 ILE A C 1
ATOM 704 O O . ILE A 1 87 ? -21.002 -37.126 23.679 1.00 97.50 87 ILE A O 1
ATOM 708 N N . ARG A 1 88 ? -21.407 -38.893 22.347 1.00 96.50 88 ARG A N 1
ATOM 709 C CA . ARG A 1 88 ? -20.372 -39.742 22.964 1.00 96.50 88 ARG A CA 1
ATOM 710 C C . ARG A 1 88 ? -18.994 -39.088 22.904 1.00 96.50 88 ARG A C 1
ATOM 712 O O . ARG A 1 88 ? -18.274 -39.078 23.902 1.00 96.50 88 ARG A O 1
ATOM 719 N N . LYS A 1 89 ? -18.631 -38.510 21.753 1.00 96.88 89 LYS A N 1
ATOM 720 C CA . LYS A 1 89 ? -17.345 -37.831 21.589 1.00 96.88 89 LYS A CA 1
ATOM 721 C C . LYS A 1 89 ? -17.247 -36.589 22.475 1.00 96.88 89 LYS A C 1
ATOM 723 O O . LYS A 1 89 ? -16.252 -36.455 23.181 1.00 96.88 89 LYS A O 1
ATOM 728 N N . GLY A 1 90 ? -18.268 -35.734 22.495 1.00 96.50 90 GLY A N 1
ATOM 729 C CA . GLY A 1 90 ? -18.307 -34.527 23.322 1.00 96.50 90 GLY A CA 1
ATOM 730 C C . GLY A 1 90 ? -18.194 -34.828 24.816 1.00 96.50 90 GLY A C 1
ATOM 731 O O . GLY A 1 90 ? -17.352 -34.238 25.493 1.00 96.50 90 GLY A O 1
ATOM 732 N N . ARG A 1 91 ? -18.954 -35.818 25.310 1.00 95.94 91 ARG A N 1
ATOM 733 C CA . ARG A 1 91 ? -18.901 -36.269 26.714 1.00 95.94 91 ARG A CA 1
ATOM 734 C C . ARG A 1 91 ? -17.541 -36.856 27.102 1.00 95.94 91 ARG A C 1
ATOM 736 O O . ARG A 1 91 ? -17.070 -36.615 28.209 1.00 95.94 91 ARG A O 1
ATOM 743 N N . SER A 1 92 ? -16.859 -37.555 26.187 1.00 95.62 92 SER A N 1
ATOM 744 C CA . SER A 1 92 ? -15.531 -38.138 26.459 1.00 95.62 92 SER A CA 1
ATOM 745 C C . SER A 1 92 ? -14.433 -37.107 26.764 1.00 95.62 92 SER A C 1
ATOM 747 O O . SER A 1 92 ? -13.400 -37.462 27.324 1.00 95.62 92 SER A O 1
ATOM 749 N N . LEU A 1 93 ? -14.647 -35.831 26.419 1.00 92.56 93 LEU A N 1
ATOM 750 C CA . LEU A 1 93 ? -13.672 -34.757 26.631 1.00 92.56 93 LEU A CA 1
ATOM 751 C C . LEU A 1 93 ? -13.636 -34.235 28.078 1.00 92.56 93 LEU A C 1
ATOM 753 O O . LEU A 1 93 ? -12.730 -33.469 28.411 1.00 92.56 93 LEU A O 1
ATOM 757 N N . ASN A 1 94 ? -14.607 -34.627 28.915 1.00 88.12 94 ASN A N 1
ATOM 758 C CA . ASN A 1 94 ? -14.691 -34.314 30.347 1.00 88.12 94 ASN A CA 1
ATOM 759 C C . ASN A 1 94 ? -14.453 -32.821 30.675 1.00 88.12 94 ASN A C 1
ATOM 761 O O . ASN A 1 94 ? -13.580 -32.464 31.469 1.00 88.12 94 ASN A O 1
ATOM 765 N N . LYS A 1 95 ? -15.189 -31.928 29.997 1.00 91.50 95 LYS A N 1
ATOM 766 C CA . LYS A 1 95 ? -15.119 -30.468 30.190 1.00 91.50 95 LYS A CA 1
ATOM 767 C C . LYS A 1 95 ? -16.275 -29.977 31.075 1.00 91.50 95 LYS A C 1
ATOM 769 O O . LYS A 1 95 ? -17.352 -30.560 31.014 1.00 91.50 95 LYS A O 1
ATOM 774 N N . PRO A 1 96 ? -16.095 -28.883 31.844 1.00 81.88 96 PRO A N 1
ATOM 775 C CA . PRO A 1 96 ? -17.138 -28.350 32.731 1.00 81.88 96 PRO A CA 1
ATOM 776 C C . PRO A 1 96 ? -18.353 -27.770 31.985 1.00 81.88 96 PRO A C 1
ATOM 778 O O . PRO A 1 96 ? -19.403 -27.571 32.589 1.00 81.88 96 PRO A O 1
ATOM 781 N N . TYR A 1 97 ? -18.213 -27.495 30.685 1.00 86.00 97 TYR A N 1
ATOM 782 C CA . TYR A 1 97 ? -19.282 -27.014 29.819 1.00 86.00 97 TYR A CA 1
ATOM 783 C C . TYR A 1 97 ? -19.237 -27.721 28.451 1.00 86.00 97 TYR A C 1
ATOM 785 O O . TYR A 1 97 ? -18.150 -27.797 27.861 1.00 86.00 97 TYR A O 1
ATOM 793 N N . PRO A 1 98 ? -20.378 -28.185 27.907 1.00 95.50 98 PRO A N 1
ATOM 794 C CA . PRO A 1 98 ? -21.715 -28.219 28.513 1.00 95.50 98 PRO A CA 1
ATOM 795 C C . PRO A 1 98 ? -21.793 -29.133 29.732 1.00 95.50 98 PRO A C 1
ATOM 797 O O . PRO A 1 98 ? -21.010 -30.072 29.866 1.00 95.50 98 PRO A O 1
ATOM 800 N N . THR A 1 99 ? -22.727 -28.831 30.629 1.00 94.44 99 THR A N 1
ATOM 801 C CA . THR A 1 99 ? -22.951 -29.603 31.855 1.00 94.44 99 THR A CA 1
ATOM 802 C C . THR A 1 99 ? -23.467 -31.006 31.539 1.00 94.44 99 THR A C 1
ATOM 804 O O . THR A 1 99 ? -24.114 -31.236 30.518 1.00 94.44 99 THR A O 1
ATOM 807 N N . GLU A 1 100 ? -23.236 -31.953 32.446 1.00 91.19 100 GLU A N 1
ATOM 808 C CA . GLU A 1 100 ? -23.745 -33.324 32.317 1.00 91.19 100 GLU A CA 1
ATOM 809 C C . GLU A 1 100 ? -25.277 -33.368 32.151 1.00 91.19 100 GLU A C 1
ATOM 811 O O . GLU A 1 100 ? -25.790 -34.155 31.361 1.00 91.19 100 GLU A O 1
ATOM 816 N N . ALA A 1 101 ? -26.010 -32.458 32.803 1.00 92.94 101 ALA A N 1
ATOM 817 C CA . ALA A 1 101 ? -27.456 -32.321 32.626 1.00 92.94 101 ALA A CA 1
ATOM 818 C C . ALA A 1 101 ? -27.844 -31.914 31.191 1.00 92.94 101 ALA A C 1
ATOM 820 O O . ALA A 1 101 ? -28.782 -32.475 30.632 1.00 92.94 101 ALA A O 1
ATOM 821 N N . GLN A 1 102 ? -27.100 -30.993 30.565 1.00 94.00 102 GLN A N 1
ATOM 822 C CA . GLN A 1 102 ? -27.333 -30.597 29.168 1.00 94.00 102 GLN A CA 1
ATOM 823 C C . GLN A 1 102 ? -27.056 -31.757 28.205 1.00 94.00 102 GLN A C 1
ATOM 825 O O . GLN A 1 102 ? -27.804 -31.967 27.253 1.00 94.00 102 GLN A O 1
ATOM 830 N N . TRP A 1 103 ? -26.008 -32.545 28.457 1.00 95.50 103 TRP A N 1
ATOM 831 C CA . TRP A 1 103 ? -25.736 -33.745 27.664 1.00 95.50 103 TRP A CA 1
ATOM 832 C C . TRP A 1 103 ? -26.854 -34.781 27.773 1.00 95.50 103 TRP A C 1
ATOM 834 O O . TRP A 1 103 ? -27.253 -35.338 26.753 1.00 95.50 103 TRP A O 1
ATOM 844 N N . GLN A 1 104 ? -27.385 -35.003 28.977 1.00 92.75 104 GLN A N 1
ATOM 845 C CA . GLN A 1 104 ? -28.511 -35.912 29.206 1.00 92.75 104 GLN A CA 1
ATOM 846 C C . GLN A 1 104 ? -29.799 -35.416 28.538 1.00 92.75 104 GLN A C 1
ATOM 848 O O . GLN A 1 104 ? -30.516 -36.213 27.938 1.00 92.75 104 GLN A O 1
ATOM 853 N N . GLU A 1 105 ? -30.074 -34.109 28.580 1.00 93.12 105 GLU A N 1
ATOM 854 C CA . GLU A 1 105 ? -31.215 -33.500 27.883 1.00 93.12 105 GLU A CA 1
ATOM 855 C C . GLU A 1 105 ? -31.109 -33.672 26.361 1.00 93.12 105 GLU A C 1
ATOM 857 O O . GLU A 1 105 ? -32.101 -33.960 25.688 1.00 93.12 105 GLU A O 1
ATOM 862 N N . LEU A 1 106 ? -29.901 -33.533 25.810 1.00 93.88 106 LEU A N 1
ATOM 863 C CA . LEU A 1 106 ? -29.655 -33.729 24.386 1.00 93.88 106 LEU A CA 1
ATOM 864 C C . LEU A 1 106 ? -29.757 -35.209 23.983 1.00 93.88 106 LEU A C 1
ATOM 866 O O . LEU A 1 106 ? -30.330 -35.534 22.946 1.00 93.88 106 LEU A O 1
ATOM 870 N N . GLU A 1 107 ? -29.246 -36.115 24.816 1.00 93.81 107 GLU A N 1
ATOM 871 C CA . GLU A 1 107 ? -29.317 -37.564 24.603 1.00 93.81 107 GLU A CA 1
ATOM 872 C C . GLU A 1 107 ? -30.751 -38.101 24.710 1.00 93.81 107 GLU A C 1
ATOM 874 O O . GLU A 1 107 ? -31.131 -38.975 23.934 1.00 93.81 107 GLU A O 1
ATOM 879 N N . ALA A 1 108 ? -31.583 -37.525 25.583 1.00 92.81 108 ALA A N 1
ATOM 880 C CA . ALA A 1 108 ? -32.996 -37.883 25.729 1.00 92.81 108 ALA A CA 1
ATOM 881 C C . ALA A 1 108 ? -33.842 -37.616 24.467 1.00 92.81 108 ALA A C 1
ATOM 883 O O . ALA A 1 108 ? -34.946 -38.146 24.347 1.00 92.81 108 ALA A O 1
ATOM 884 N N . GLN A 1 109 ? -33.338 -36.816 23.519 1.00 91.12 109 GLN A N 1
ATOM 885 C CA . GLN A 1 109 ? -33.990 -36.572 22.228 1.00 91.12 109 GLN A CA 1
ATOM 886 C C . GLN A 1 109 ? -33.724 -37.684 21.198 1.00 91.12 109 GLN A C 1
ATOM 888 O O . GLN A 1 109 ? -34.368 -37.708 20.146 1.00 91.12 109 GLN A O 1
ATOM 893 N N . LEU A 1 110 ? -32.795 -38.610 21.467 1.00 89.19 110 LEU A N 1
ATOM 894 C CA . LEU A 1 110 ? -32.611 -39.799 20.636 1.00 89.19 110 LEU A CA 1
ATOM 895 C C . LEU A 1 110 ? -33.776 -40.777 20.867 1.00 89.19 110 LEU A C 1
ATOM 897 O O . LEU A 1 110 ? -34.170 -41.010 22.011 1.00 89.19 110 LEU A O 1
ATOM 901 N N . PRO A 1 111 ? -34.333 -41.397 19.813 1.00 79.31 111 PRO A N 1
ATOM 902 C CA . PRO A 1 111 ? -35.377 -42.396 19.990 1.00 79.31 111 PRO A CA 1
ATOM 903 C C . PRO A 1 111 ? -34.856 -43.585 20.803 1.00 79.31 111 PRO A C 1
ATOM 905 O O . PRO A 1 111 ? -33.776 -44.119 20.547 1.00 79.31 111 PRO A O 1
ATOM 908 N N . SER A 1 112 ? -35.650 -44.016 21.786 1.00 58.97 112 SER A N 1
ATOM 909 C CA . SER A 1 112 ? -35.333 -45.163 22.633 1.00 58.97 112 SER A CA 1
ATOM 910 C C . SER A 1 112 ? -35.135 -46.418 21.783 1.00 58.97 112 SER A C 1
ATOM 912 O O . SER A 1 112 ? -36.013 -46.771 20.992 1.00 58.97 112 SER A O 1
ATOM 914 N N . ALA A 1 113 ? -34.020 -47.120 21.984 1.00 44.38 113 ALA A N 1
ATOM 915 C CA . ALA A 1 1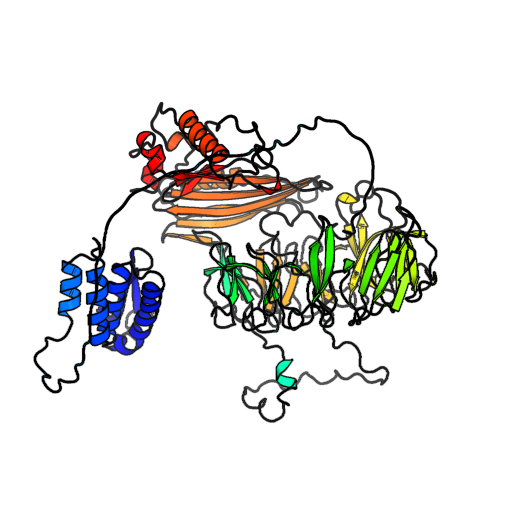13 ? -33.723 -48.401 21.354 1.00 44.38 113 ALA A CA 1
ATOM 916 C C . ALA A 1 113 ? -34.710 -49.496 21.813 1.00 44.38 113 ALA A C 1
ATOM 918 O O . ALA A 1 113 ? -34.423 -50.308 22.687 1.00 44.38 113 ALA A O 1
ATOM 919 N N . ARG A 1 114 ? -35.907 -49.506 21.224 1.00 38.50 114 ARG A N 1
ATOM 920 C CA . ARG A 1 114 ? -36.886 -50.601 21.253 1.00 38.50 114 ARG A CA 1
ATOM 921 C C . ARG A 1 114 ? -37.619 -50.670 19.912 1.00 38.50 114 ARG A C 1
ATOM 923 O O . ARG A 1 114 ? -38.834 -50.578 19.864 1.00 38.50 114 ARG A O 1
ATOM 930 N N . ALA A 1 115 ? -36.866 -50.804 18.824 1.00 37.34 115 ALA A N 1
ATOM 931 C CA . ALA A 1 115 ? -37.320 -51.404 17.566 1.00 37.34 115 ALA A CA 1
ATOM 932 C C . ALA A 1 115 ? -36.164 -51.384 16.559 1.00 37.34 115 ALA A C 1
ATOM 934 O O . ALA A 1 115 ? -36.015 -50.412 15.836 1.00 37.34 115 ALA A O 1
ATOM 935 N N . THR A 1 116 ? -35.335 -52.430 16.596 1.00 31.72 116 THR A N 1
ATOM 936 C CA . THR A 1 116 ? -34.698 -53.144 15.465 1.00 31.72 116 THR A CA 1
ATOM 937 C C . THR A 1 116 ? -33.535 -53.953 16.035 1.00 31.72 116 THR A C 1
ATOM 939 O O . THR A 1 116 ? -32.371 -53.575 15.939 1.00 31.72 116 THR A O 1
ATOM 942 N N . ALA A 1 117 ? -33.879 -55.063 16.689 1.00 30.11 117 ALA A N 1
ATOM 943 C CA . ALA A 1 117 ? -32.993 -56.212 16.764 1.00 30.11 117 ALA A CA 1
ATOM 944 C C . ALA A 1 117 ? -33.097 -56.935 15.415 1.00 30.11 117 ALA A C 1
ATOM 946 O O . ALA A 1 117 ? -34.206 -57.231 14.970 1.00 30.11 117 ALA A O 1
ATOM 947 N N . GLY A 1 118 ? -31.963 -57.179 14.762 1.00 27.70 118 GLY A N 1
ATOM 948 C CA . GLY A 1 118 ? -31.916 -57.949 13.524 1.00 27.70 118 GLY A CA 1
ATOM 949 C C . GLY A 1 118 ? -30.766 -57.555 12.611 1.00 27.70 118 GLY A C 1
ATOM 950 O O . GLY A 1 118 ? -31.014 -56.924 11.590 1.00 27.70 118 GLY A O 1
ATOM 951 N N . LEU A 1 119 ? -29.543 -57.925 13.008 1.00 30.31 119 LEU A N 1
ATOM 952 C CA . LEU A 1 119 ? -28.471 -58.538 12.198 1.00 30.31 119 LEU A CA 1
ATOM 953 C C . LEU A 1 119 ? -27.109 -58.204 12.828 1.00 30.31 119 LEU A C 1
ATOM 955 O O . LEU A 1 119 ? -26.497 -57.176 12.551 1.00 30.31 119 LEU A O 1
ATOM 959 N N . GLU A 1 120 ? -26.685 -59.087 13.733 1.00 31.91 120 GLU A N 1
ATOM 960 C CA . GLU A 1 120 ? -25.302 -59.218 14.189 1.00 31.91 120 GLU A CA 1
ATOM 961 C C . GLU A 1 120 ? -24.444 -59.982 13.165 1.00 31.91 120 GLU A C 1
ATOM 963 O O . GLU A 1 120 ? -24.967 -60.719 12.328 1.00 31.91 120 GLU A O 1
ATOM 968 N N . ALA A 1 121 ? -23.130 -59.864 13.395 1.00 29.97 121 ALA A N 1
ATOM 969 C CA . ALA A 1 121 ? -22.006 -60.694 12.961 1.00 29.97 121 ALA A CA 1
ATOM 970 C C . ALA A 1 121 ? -21.265 -60.246 11.689 1.00 29.97 121 ALA A C 1
ATOM 972 O O . ALA A 1 121 ? -21.659 -60.553 10.571 1.00 29.97 121 ALA A O 1
ATOM 973 N N . ASP A 1 122 ? -20.104 -59.613 11.885 1.00 27.02 122 ASP A N 1
ATOM 974 C CA . ASP A 1 122 ? -18.866 -60.392 11.785 1.00 27.02 122 ASP A CA 1
ATOM 975 C C . ASP A 1 122 ? -17.767 -59.809 12.692 1.00 27.02 122 ASP A C 1
ATOM 977 O O . ASP A 1 122 ? -17.568 -58.596 12.784 1.00 27.02 122 ASP A O 1
ATOM 981 N N . THR A 1 123 ? -17.091 -60.701 13.405 1.00 30.45 123 THR A N 1
ATOM 982 C CA . THR A 1 123 ? -16.026 -60.445 14.374 1.00 30.45 123 THR A CA 1
ATOM 983 C C . THR A 1 123 ? -14.777 -61.166 13.907 1.00 30.45 123 THR A C 1
ATOM 985 O O . THR A 1 123 ? -14.813 -62.380 13.741 1.00 30.45 123 THR A O 1
ATOM 988 N N . SER A 1 124 ? -13.638 -60.480 13.880 1.00 26.53 124 SER A N 1
ATOM 989 C CA . SER A 1 124 ? -12.358 -61.142 14.146 1.00 26.53 124 SER A CA 1
ATOM 990 C C . SER A 1 124 ? -11.339 -60.146 14.686 1.00 26.53 124 SER A C 1
ATOM 992 O O . SER A 1 124 ? -10.975 -59.173 14.026 1.00 26.53 124 SER A O 1
ATOM 994 N N . ALA A 1 125 ? -10.921 -60.420 15.917 1.00 29.09 125 ALA A N 1
ATOM 995 C CA . ALA A 1 125 ? -9.814 -59.813 16.631 1.00 29.09 125 ALA A CA 1
ATOM 996 C C . ALA A 1 125 ? -8.502 -60.544 16.322 1.00 29.09 125 ALA A C 1
ATOM 998 O O . ALA A 1 125 ? -8.539 -61.716 15.969 1.00 29.09 125 ALA A O 1
ATOM 999 N N . GLU A 1 126 ? -7.378 -59.867 16.559 1.00 27.88 126 GLU A N 1
ATOM 1000 C CA . GLU A 1 126 ? -6.073 -60.379 17.020 1.00 27.88 126 GLU A CA 1
ATOM 1001 C C . GLU A 1 126 ? -5.107 -59.176 17.059 1.00 27.88 126 GLU A C 1
ATOM 1003 O O . GLU A 1 126 ? -5.158 -58.335 16.170 1.00 27.88 126 GLU A O 1
ATOM 1008 N N . ARG A 1 127 ? -4.181 -58.962 17.995 1.00 27.94 127 ARG A N 1
ATOM 1009 C CA . ARG A 1 127 ? -3.887 -59.443 19.354 1.00 27.94 127 ARG A CA 1
ATOM 1010 C C . ARG A 1 127 ? -2.748 -58.540 19.874 1.00 27.94 127 ARG A C 1
ATOM 1012 O O . ARG A 1 127 ? -1.971 -57.999 19.093 1.00 27.94 127 ARG A O 1
ATOM 1019 N N . GLU A 1 128 ? -2.684 -58.387 21.190 1.00 31.47 128 GLU A N 1
ATOM 1020 C CA . GLU A 1 128 ? -1.703 -57.628 21.978 1.00 31.47 128 GLU A CA 1
ATOM 1021 C C . GLU A 1 128 ? -0.250 -58.130 21.878 1.00 31.47 128 GLU A C 1
ATOM 1023 O O . GLU A 1 128 ? -0.004 -59.296 21.586 1.00 31.47 128 GLU A O 1
ATOM 1028 N N . THR A 1 129 ? 0.704 -57.255 22.216 1.00 27.56 129 THR A N 1
ATOM 1029 C CA . THR A 1 129 ? 1.789 -57.401 23.228 1.00 27.56 129 THR A CA 1
ATOM 1030 C C . THR A 1 129 ? 2.712 -56.174 23.080 1.00 27.56 129 THR A C 1
ATOM 1032 O O . THR A 1 129 ? 2.850 -55.650 21.984 1.00 27.56 129 THR A O 1
ATOM 1035 N N . GLY A 1 130 ? 3.358 -55.580 24.079 1.00 25.44 130 GLY A N 1
ATOM 1036 C CA . GLY A 1 130 ? 3.541 -55.858 25.493 1.00 25.44 130 GLY A CA 1
ATOM 1037 C C . GLY A 1 130 ? 4.362 -54.703 26.100 1.00 25.44 130 GLY A C 1
ATOM 1038 O O . GLY A 1 130 ? 4.987 -53.916 25.392 1.00 25.44 130 GLY A O 1
ATOM 1039 N N . VAL A 1 131 ? 4.280 -54.599 27.419 1.00 29.06 131 VAL A N 1
ATOM 1040 C CA . VAL A 1 131 ? 4.871 -53.610 28.332 1.00 29.06 131 VAL A CA 1
ATOM 1041 C C . VAL A 1 131 ? 6.403 -53.722 28.394 1.00 29.06 131 VAL A C 1
ATOM 1043 O O . VAL A 1 131 ? 6.892 -54.843 28.433 1.00 29.06 131 VAL A O 1
ATOM 1046 N N . ASP A 1 132 ? 7.139 -52.605 28.518 1.00 25.91 132 ASP A N 1
ATOM 1047 C CA . ASP A 1 132 ? 8.149 -52.482 29.587 1.00 25.91 132 ASP A CA 1
ATOM 1048 C C . ASP A 1 132 ? 8.545 -51.032 29.913 1.00 25.91 132 ASP A C 1
ATOM 1050 O O . ASP A 1 132 ? 8.437 -50.116 29.097 1.00 25.91 132 ASP A O 1
ATOM 1054 N N . SER A 1 133 ? 8.979 -50.844 31.154 1.00 28.11 133 SER A N 1
ATOM 1055 C CA . SER A 1 133 ? 9.217 -49.580 31.841 1.00 28.11 133 SER A CA 1
ATOM 1056 C C . SER A 1 133 ? 10.605 -49.542 32.493 1.00 28.11 133 SER A C 1
ATOM 1058 O O . SER A 1 133 ? 11.068 -50.546 33.023 1.00 28.11 133 SER A O 1
ATOM 1060 N N . ASN A 1 134 ? 11.147 -48.318 32.606 1.00 27.69 134 ASN A N 1
ATOM 1061 C CA . ASN A 1 134 ? 12.105 -47.839 33.627 1.00 27.69 134 ASN A CA 1
ATOM 1062 C C . ASN A 1 134 ? 13.641 -47.899 33.308 1.00 27.69 134 ASN A C 1
ATOM 1064 O O . ASN A 1 134 ? 14.022 -48.471 32.295 1.00 27.69 134 ASN A O 1
ATOM 1068 N N . PRO A 1 135 ? 14.540 -47.222 34.079 1.00 47.72 135 PRO A N 1
ATOM 1069 C CA . PRO A 1 135 ? 15.095 -45.888 33.759 1.00 47.72 135 PRO A CA 1
ATOM 1070 C C . PRO A 1 135 ? 16.642 -45.764 33.957 1.00 47.72 135 PRO A C 1
ATOM 1072 O O . PRO A 1 135 ? 17.311 -46.746 34.261 1.00 47.72 135 PRO A O 1
ATOM 1075 N N . ASN A 1 136 ? 17.160 -44.517 33.928 1.00 26.72 136 ASN A N 1
ATOM 1076 C CA . ASN A 1 136 ? 18.524 -44.032 34.275 1.00 26.72 136 ASN A CA 1
ATOM 1077 C C . ASN A 1 136 ? 19.633 -44.293 33.233 1.00 26.72 136 ASN A C 1
ATOM 1079 O O . ASN A 1 136 ? 19.661 -45.340 32.612 1.00 26.72 136 ASN A O 1
ATOM 1083 N N . SER A 1 137 ? 20.657 -43.461 33.023 1.00 25.23 137 SER A N 1
ATOM 1084 C CA . SER A 1 137 ? 21.024 -42.069 33.339 1.00 25.23 137 SER A CA 1
ATOM 1085 C C . SER A 1 137 ? 22.403 -41.822 32.670 1.00 25.23 137 SER A C 1
ATOM 1087 O O . SER A 1 137 ? 23.013 -42.756 32.156 1.00 25.23 137 SER A O 1
ATOM 1089 N N . VAL A 1 138 ? 22.908 -40.582 32.754 1.00 26.59 138 VAL A N 1
ATOM 1090 C CA . VAL A 1 138 ? 24.322 -40.130 32.649 1.00 26.59 138 VAL A CA 1
ATOM 1091 C C . VAL A 1 138 ? 24.652 -39.212 31.455 1.00 26.59 138 VAL A C 1
ATOM 1093 O O . VAL A 1 138 ? 24.914 -39.632 30.335 1.00 26.59 138 VAL A O 1
ATOM 1096 N N . LEU A 1 139 ? 24.627 -37.915 31.792 1.00 24.78 139 LEU A N 1
ATOM 1097 C CA . LEU A 1 139 ? 25.603 -36.838 31.545 1.00 24.78 139 LEU A CA 1
ATOM 1098 C C . LEU A 1 139 ? 26.671 -37.025 30.449 1.00 24.78 139 LEU A C 1
ATOM 1100 O O . LEU A 1 139 ? 27.504 -37.919 30.532 1.00 24.78 139 LEU A O 1
ATOM 1104 N N . ASN A 1 140 ? 26.775 -36.017 29.573 1.00 24.00 140 ASN A N 1
ATOM 1105 C CA . ASN A 1 140 ? 27.983 -35.185 29.472 1.00 24.00 140 ASN A CA 1
ATOM 1106 C C . ASN A 1 140 ? 27.673 -33.835 28.790 1.00 24.00 140 ASN A C 1
ATOM 1108 O O . ASN A 1 140 ? 27.384 -33.765 27.599 1.00 24.00 140 ASN A O 1
ATOM 1112 N N . ALA A 1 141 ? 27.757 -32.761 29.581 1.00 23.14 141 ALA A N 1
ATOM 1113 C CA . ALA A 1 141 ? 28.219 -31.439 29.143 1.00 23.14 141 ALA A CA 1
ATOM 1114 C C . ALA A 1 141 ? 29.763 -31.524 28.968 1.00 23.14 141 ALA A C 1
ATOM 1116 O O . ALA A 1 141 ? 30.366 -32.474 29.454 1.00 23.14 141 ALA A O 1
ATOM 1117 N N . VAL A 1 142 ? 30.517 -30.651 28.297 1.00 24.30 142 VAL A N 1
ATOM 1118 C CA . VAL A 1 142 ? 30.568 -29.178 28.291 1.00 24.30 142 VAL A CA 1
ATOM 1119 C C . VAL A 1 142 ? 31.344 -28.717 27.001 1.00 24.30 142 VAL A C 1
ATOM 1121 O O . VAL A 1 142 ? 31.453 -29.519 26.077 1.00 24.30 142 VAL A O 1
ATOM 1124 N N . PRO A 1 143 ? 31.849 -27.468 26.845 1.00 31.23 143 PRO A N 1
ATOM 1125 C CA . PRO A 1 143 ? 31.435 -26.491 25.831 1.00 31.23 143 PRO A CA 1
ATOM 1126 C C . PRO A 1 143 ? 32.540 -26.187 24.788 1.00 31.23 143 PRO A C 1
ATOM 1128 O O . PRO A 1 143 ? 33.621 -26.760 24.842 1.00 31.23 143 PRO A O 1
ATOM 1131 N N . ASN A 1 144 ? 32.318 -25.219 23.890 1.00 25.19 144 ASN A N 1
ATOM 1132 C CA . ASN A 1 144 ? 33.328 -24.179 23.638 1.00 25.19 144 ASN A CA 1
ATOM 1133 C C . ASN A 1 144 ? 32.751 -22.966 22.896 1.00 25.19 144 ASN A C 1
ATOM 1135 O O . ASN A 1 144 ? 32.210 -23.054 21.797 1.00 25.19 144 ASN A O 1
ATOM 1139 N N . SER A 1 145 ? 32.912 -21.828 23.560 1.00 25.33 145 SER A N 1
ATOM 1140 C CA . SER A 1 145 ? 32.787 -20.446 23.110 1.00 25.33 145 SER A CA 1
ATOM 1141 C C . SER A 1 145 ? 33.946 -20.025 22.203 1.00 25.33 145 SER A C 1
ATOM 1143 O O . SER A 1 145 ? 35.083 -20.409 22.473 1.00 25.33 145 SER A O 1
ATOM 1145 N N . VAL A 1 146 ? 33.693 -19.122 21.249 1.00 23.41 146 VAL A N 1
ATOM 1146 C CA . VAL A 1 146 ? 34.707 -18.206 20.685 1.00 23.41 146 VAL A CA 1
ATOM 1147 C C . VAL A 1 146 ? 34.052 -16.819 20.486 1.00 23.41 146 VAL A C 1
ATOM 1149 O O . VAL A 1 146 ? 32.871 -16.777 20.136 1.00 23.41 146 VAL A O 1
ATOM 1152 N N . PRO A 1 147 ? 34.745 -15.695 20.775 1.00 24.17 147 PRO A N 1
ATOM 1153 C CA . PRO A 1 147 ? 34.143 -14.393 21.071 1.00 24.17 147 PRO A CA 1
ATOM 1154 C C . PRO A 1 147 ? 33.991 -13.491 19.838 1.00 24.17 147 PRO A C 1
ATOM 1156 O O . PRO A 1 147 ? 34.794 -13.552 18.910 1.00 24.17 147 PRO A O 1
ATOM 1159 N N . PHE A 1 148 ? 33.000 -12.594 19.871 1.00 24.00 148 PHE A N 1
ATOM 1160 C CA . PHE A 1 148 ? 32.905 -11.474 18.932 1.00 24.00 148 PHE A CA 1
ATOM 1161 C C . PHE A 1 148 ? 33.713 -10.281 19.450 1.00 24.00 148 PHE A C 1
ATOM 1163 O O . PHE A 1 148 ? 33.545 -9.848 20.590 1.00 24.00 148 PHE A O 1
ATOM 1170 N N . MET A 1 149 ? 34.609 -9.796 18.592 1.00 23.61 149 MET A N 1
ATOM 1171 C CA . MET A 1 149 ? 35.508 -8.670 18.822 1.00 23.61 149 MET A CA 1
ATOM 1172 C C . MET A 1 149 ? 34.781 -7.329 18.657 1.00 23.61 149 MET A C 1
ATOM 1174 O O . MET A 1 149 ? 33.957 -7.142 17.764 1.00 23.61 149 MET A O 1
ATOM 1178 N N . GLU A 1 150 ? 35.151 -6.417 19.543 1.00 23.31 150 GLU A N 1
ATOM 1179 C CA . GLU A 1 150 ? 34.826 -4.998 19.643 1.00 23.31 150 GLU A CA 1
ATOM 1180 C C . GLU A 1 150 ? 35.310 -4.208 18.408 1.00 23.31 150 GLU A C 1
ATOM 1182 O O . GLU A 1 150 ? 36.450 -4.381 17.979 1.00 23.31 150 GLU A O 1
ATOM 1187 N N . LEU A 1 151 ? 34.490 -3.305 17.853 1.00 24.72 151 LEU A N 1
ATOM 1188 C CA . LEU A 1 151 ? 34.969 -2.250 16.949 1.00 24.72 151 LEU A CA 1
ATOM 1189 C C . LEU A 1 151 ? 34.346 -0.905 17.324 1.00 24.72 151 LEU A C 1
ATOM 1191 O O . LEU A 1 151 ? 33.136 -0.694 17.235 1.00 24.72 151 LEU A O 1
ATOM 1195 N N . ALA A 1 152 ? 35.231 -0.013 17.760 1.00 21.69 152 ALA A N 1
ATOM 1196 C CA . ALA A 1 152 ? 34.978 1.379 18.065 1.00 21.69 152 ALA A CA 1
ATOM 1197 C C . ALA A 1 152 ? 34.916 2.255 16.796 1.00 21.69 152 ALA A C 1
ATOM 1199 O O . ALA A 1 152 ? 35.374 1.904 15.713 1.00 21.69 152 ALA A O 1
ATOM 1200 N N . SER A 1 153 ? 34.338 3.430 17.001 1.00 24.11 153 SER A N 1
ATOM 1201 C CA . SER A 1 153 ? 34.007 4.530 16.093 1.00 24.11 153 SER A CA 1
ATOM 1202 C C . SER A 1 153 ? 35.162 5.196 15.309 1.00 24.11 153 SER A C 1
ATOM 1204 O O . SER A 1 153 ? 36.127 5.612 15.949 1.00 24.11 153 SER A O 1
ATOM 1206 N N . HIS A 1 154 ? 34.968 5.429 13.993 1.00 22.09 154 HIS A N 1
ATOM 1207 C CA . HIS A 1 154 ? 35.084 6.693 13.195 1.00 22.09 154 HIS A CA 1
ATOM 1208 C C . HIS A 1 154 ? 35.451 6.452 11.691 1.00 22.09 154 HIS A C 1
ATOM 1210 O O . HIS A 1 154 ? 36.021 5.408 11.385 1.00 22.09 154 HIS A O 1
ATOM 1216 N N . PRO A 1 155 ? 35.070 7.361 10.749 1.00 31.36 155 PRO A N 1
ATOM 1217 C CA . PRO A 1 155 ? 34.920 7.136 9.284 1.00 31.36 155 PRO A CA 1
ATOM 1218 C C . PRO A 1 155 ? 36.228 7.437 8.489 1.00 31.36 155 PRO A C 1
ATOM 1220 O O . PRO A 1 155 ? 37.133 7.988 9.124 1.00 31.36 155 PRO A O 1
ATOM 1223 N N . PRO A 1 156 ? 36.408 7.104 7.171 1.00 29.17 156 PRO A N 1
ATOM 1224 C CA . PRO A 1 156 ? 35.707 7.719 6.011 1.00 29.17 156 PRO A CA 1
ATOM 1225 C C . PRO A 1 156 ? 35.530 6.860 4.713 1.00 29.17 156 PRO A C 1
ATOM 1227 O O . PRO A 1 156 ? 36.075 5.772 4.574 1.00 29.17 156 PRO A O 1
ATOM 1230 N N . ASP A 1 157 ? 34.745 7.408 3.771 1.00 22.25 157 ASP A N 1
ATOM 1231 C CA . ASP A 1 157 ? 34.789 7.301 2.293 1.00 22.25 157 ASP A CA 1
ATOM 1232 C C . ASP A 1 157 ? 34.948 5.939 1.572 1.00 22.25 157 ASP A C 1
ATOM 1234 O O . ASP A 1 157 ? 36.052 5.422 1.426 1.00 22.25 157 ASP A O 1
ATOM 1238 N N . SER A 1 158 ? 33.866 5.452 0.933 1.00 21.42 158 SER A N 1
ATOM 1239 C CA . SER A 1 158 ? 33.887 4.942 -0.461 1.00 21.42 158 SER A CA 1
ATOM 1240 C C . SER A 1 158 ? 32.466 4.647 -1.002 1.00 21.42 158 SER A C 1
ATOM 1242 O O . SER A 1 158 ? 31.644 4.117 -0.249 1.00 21.42 158 SER A O 1
ATOM 1244 N N . PRO A 1 159 ? 32.137 4.955 -2.279 1.00 23.02 159 PRO A N 1
ATOM 1245 C CA . PRO A 1 159 ? 30.763 4.966 -2.786 1.00 23.02 159 PRO A CA 1
ATOM 1246 C C . PRO A 1 159 ? 30.487 3.735 -3.665 1.00 23.02 159 PRO A C 1
ATOM 1248 O O . PRO A 1 159 ? 31.058 3.602 -4.747 1.00 23.02 159 PRO A O 1
ATOM 1251 N N . TYR A 1 160 ? 29.561 2.872 -3.241 1.00 21.70 160 TYR A N 1
ATOM 1252 C CA . TYR A 1 160 ? 28.937 1.870 -4.110 1.00 21.70 160 TYR A CA 1
ATOM 1253 C C . TYR A 1 160 ? 27.465 2.220 -4.306 1.00 21.70 160 TYR A C 1
ATOM 1255 O O . TYR A 1 160 ? 26.613 1.980 -3.453 1.00 21.70 160 TYR A O 1
ATOM 1263 N N . THR A 1 161 ? 27.200 2.832 -5.454 1.00 20.27 161 THR A N 1
ATOM 1264 C CA . THR A 1 161 ? 25.887 3.060 -6.047 1.00 20.27 161 THR A CA 1
ATOM 1265 C C . THR A 1 161 ? 25.263 1.704 -6.375 1.00 20.27 161 THR A C 1
ATOM 1267 O O . THR A 1 161 ? 25.696 1.021 -7.301 1.00 20.27 161 THR A O 1
ATOM 1270 N N . SER A 1 162 ? 24.265 1.291 -5.597 1.00 22.19 162 SER A N 1
ATOM 1271 C CA . SER A 1 162 ? 23.369 0.200 -5.967 1.00 22.19 162 SER A CA 1
ATOM 1272 C C . SER A 1 162 ? 22.253 0.744 -6.857 1.00 22.19 162 SER A C 1
ATOM 1274 O O . SER A 1 162 ? 21.718 1.832 -6.642 1.00 22.19 162 SER A O 1
ATOM 1276 N N . VAL A 1 163 ? 21.933 -0.029 -7.889 1.00 21.30 163 VAL A N 1
ATOM 1277 C CA . VAL A 1 163 ? 20.868 0.211 -8.861 1.00 21.30 163 VAL A CA 1
ATOM 1278 C C . VAL A 1 163 ? 19.513 0.122 -8.147 1.00 21.30 163 VAL A C 1
ATOM 1280 O O . VAL A 1 163 ? 18.917 -0.943 -8.042 1.00 21.30 163 VAL A O 1
ATOM 1283 N N . TYR A 1 164 ? 19.054 1.255 -7.622 1.00 20.31 164 TYR A N 1
ATOM 1284 C CA . TYR A 1 164 ? 17.683 1.513 -7.179 1.00 20.31 164 TYR A CA 1
ATOM 1285 C C . TYR A 1 164 ? 17.318 2.947 -7.573 1.00 20.31 164 TYR A C 1
ATOM 1287 O O . TYR A 1 164 ? 17.227 3.842 -6.736 1.00 20.31 164 TYR A O 1
ATOM 1295 N N . THR A 1 165 ? 17.110 3.185 -8.865 1.00 19.17 165 THR A N 1
ATOM 1296 C CA . THR A 1 165 ? 16.536 4.445 -9.353 1.00 19.17 165 THR A CA 1
ATOM 1297 C C . THR A 1 165 ? 15.088 4.191 -9.750 1.00 19.17 165 THR A C 1
ATOM 1299 O O . THR A 1 165 ? 14.802 3.784 -10.869 1.00 19.17 165 THR A O 1
ATOM 1302 N N . ASN A 1 166 ? 14.183 4.332 -8.778 1.00 21.53 166 ASN A N 1
ATOM 1303 C CA . ASN A 1 166 ? 12.803 4.799 -8.967 1.00 21.53 166 ASN A CA 1
ATOM 1304 C C . ASN A 1 166 ? 12.073 4.832 -7.618 1.00 21.53 166 ASN A C 1
ATOM 1306 O O . ASN A 1 166 ? 11.263 3.963 -7.323 1.00 21.53 166 ASN A O 1
ATOM 1310 N N . MET A 1 167 ? 12.352 5.844 -6.794 1.00 21.80 167 MET A N 1
ATOM 1311 C CA . MET A 1 167 ? 11.452 6.269 -5.713 1.00 21.80 167 MET A CA 1
ATOM 1312 C C . MET A 1 167 ? 11.619 7.771 -5.459 1.00 21.80 167 MET A C 1
ATOM 1314 O O . MET A 1 167 ? 12.211 8.192 -4.474 1.00 21.80 167 MET A O 1
ATOM 1318 N N . TYR A 1 168 ? 11.059 8.588 -6.348 1.00 20.83 168 TYR A N 1
ATOM 1319 C CA . TYR A 1 168 ? 10.604 9.932 -5.990 1.00 20.83 168 TYR A CA 1
ATOM 1320 C C . TYR A 1 168 ? 9.116 10.030 -6.313 1.00 20.83 168 TYR A C 1
ATOM 1322 O O . TYR A 1 168 ? 8.689 10.689 -7.252 1.00 20.83 168 TYR A O 1
ATOM 1330 N N . THR A 1 169 ? 8.304 9.338 -5.514 1.00 21.80 169 THR A N 1
ATOM 1331 C CA . THR A 1 169 ? 6.857 9.548 -5.480 1.00 21.80 169 THR A CA 1
ATOM 1332 C C . THR A 1 169 ? 6.415 9.746 -4.040 1.00 21.80 169 THR A C 1
ATOM 1334 O O . THR A 1 169 ? 6.338 8.804 -3.263 1.00 21.80 169 THR A O 1
ATOM 1337 N N . ASN A 1 170 ? 6.126 11.009 -3.745 1.00 24.44 170 ASN A N 1
ATOM 1338 C CA . ASN A 1 170 ? 5.018 11.490 -2.932 1.00 24.44 170 ASN A CA 1
ATOM 1339 C C . ASN A 1 170 ? 4.844 10.940 -1.488 1.00 24.44 170 ASN A C 1
ATOM 1341 O O . ASN A 1 170 ? 4.461 9.787 -1.293 1.00 24.44 170 ASN A O 1
ATOM 1345 N N . PRO A 1 171 ? 4.983 11.780 -0.450 1.00 20.81 171 PRO A N 1
ATOM 1346 C CA . PRO A 1 171 ? 4.917 11.352 0.952 1.00 20.81 171 PRO A CA 1
ATOM 1347 C C . PRO A 1 171 ? 3.573 10.939 1.566 1.00 20.81 171 PRO A C 1
ATOM 1349 O O . PRO A 1 171 ? 3.508 10.672 2.767 1.00 20.81 171 PRO A O 1
ATOM 1352 N N . TYR A 1 172 ? 2.501 10.815 0.788 1.00 25.98 172 TYR A N 1
ATOM 1353 C CA . TYR A 1 172 ? 1.178 10.437 1.310 1.00 25.98 172 TYR A CA 1
ATOM 1354 C C . TYR A 1 172 ? 0.970 8.923 1.511 1.00 25.98 172 TYR A C 1
ATOM 1356 O O . TYR A 1 172 ? -0.161 8.488 1.721 1.00 25.98 172 TYR A O 1
ATOM 1364 N N . ALA A 1 173 ? 2.032 8.112 1.462 1.00 22.94 173 ALA A N 1
ATOM 1365 C CA . ALA A 1 173 ? 1.940 6.649 1.395 1.00 22.94 173 ALA A CA 1
ATOM 1366 C C . ALA A 1 173 ? 2.294 5.888 2.691 1.00 22.94 173 ALA A C 1
ATOM 1368 O O . ALA A 1 173 ? 2.452 4.671 2.650 1.00 22.94 173 ALA A O 1
ATOM 1369 N N . ASN A 1 174 ? 2.405 6.550 3.846 1.00 22.62 174 ASN A N 1
ATOM 1370 C CA . ASN A 1 174 ? 2.837 5.888 5.084 1.00 22.62 174 ASN A CA 1
ATOM 1371 C C . ASN A 1 174 ? 1.822 6.011 6.226 1.00 22.62 174 ASN A C 1
ATOM 1373 O O . ASN A 1 174 ? 2.059 6.633 7.251 1.00 22.62 174 ASN A O 1
ATOM 1377 N N . MET A 1 175 ? 0.705 5.312 6.079 1.00 23.05 175 MET A N 1
ATOM 1378 C CA . MET A 1 175 ? 0.099 4.584 7.191 1.00 23.05 175 MET A CA 1
ATOM 1379 C C . MET A 1 175 ? -0.770 3.485 6.573 1.00 23.05 175 MET A C 1
ATOM 1381 O O . MET A 1 175 ? -1.749 3.779 5.901 1.00 23.05 175 MET A O 1
ATOM 1385 N N . TYR A 1 176 ? -0.337 2.228 6.716 1.00 24.67 176 TYR A N 1
ATOM 1386 C CA . TYR A 1 176 ? -0.960 0.997 6.187 1.00 24.67 176 TYR A CA 1
ATOM 1387 C C . TYR A 1 176 ? -0.769 0.611 4.698 1.00 24.67 176 TYR A C 1
ATOM 1389 O O . TYR A 1 176 ? -1.368 -0.367 4.265 1.00 24.67 176 TYR A O 1
ATOM 1397 N N . MET A 1 177 ? 0.118 1.256 3.920 1.00 24.19 177 MET A N 1
ATOM 1398 C CA . MET A 1 177 ? 0.297 0.950 2.476 1.00 24.19 177 MET A CA 1
ATOM 1399 C C . MET A 1 177 ? 1.621 0.268 2.062 1.00 24.19 177 MET A C 1
ATOM 1401 O O . MET A 1 177 ? 1.825 0.011 0.873 1.00 24.19 177 MET A O 1
ATOM 1405 N N . ASN A 1 178 ? 2.492 -0.126 3.002 1.00 22.14 178 ASN A N 1
ATOM 1406 C CA . ASN A 1 178 ? 3.769 -0.797 2.675 1.00 22.14 178 ASN A CA 1
ATOM 1407 C C . ASN A 1 178 ? 3.641 -2.250 2.165 1.00 22.14 178 ASN A C 1
ATOM 1409 O O . ASN A 1 178 ? 4.642 -2.876 1.824 1.00 22.14 178 ASN A O 1
ATOM 1413 N N . THR A 1 179 ? 2.420 -2.762 2.012 1.00 24.02 179 THR A N 1
ATOM 1414 C CA . THR A 1 179 ? 2.109 -4.011 1.291 1.00 24.02 179 THR A CA 1
ATOM 1415 C C . THR A 1 179 ? 1.363 -3.789 -0.029 1.00 24.02 179 THR A C 1
ATOM 1417 O O . THR A 1 179 ? 1.214 -4.742 -0.790 1.00 24.02 179 THR A O 1
ATOM 1420 N N . TYR A 1 180 ? 0.919 -2.564 -0.345 1.00 26.12 180 TYR A N 1
ATOM 1421 C CA . TYR A 1 180 ? 0.039 -2.320 -1.497 1.00 26.12 180 TYR A CA 1
ATOM 1422 C C . TYR A 1 180 ? 0.757 -1.767 -2.740 1.00 26.12 180 TYR A C 1
ATOM 1424 O O . TYR A 1 180 ? 0.396 -2.138 -3.852 1.00 26.12 180 TYR A O 1
ATOM 1432 N N . ASN A 1 181 ? 1.829 -0.976 -2.594 1.00 23.98 181 ASN A N 1
ATOM 1433 C CA . ASN A 1 181 ? 2.503 -0.366 -3.756 1.00 23.98 181 ASN A CA 1
ATOM 1434 C C . ASN A 1 181 ? 3.732 -1.121 -4.291 1.00 23.98 181 ASN A C 1
ATOM 1436 O O . ASN A 1 181 ? 4.129 -0.879 -5.426 1.00 23.98 181 ASN A O 1
ATOM 1440 N N . ASN A 1 182 ? 4.276 -2.100 -3.560 1.00 23.70 182 ASN A N 1
ATOM 1441 C CA . ASN A 1 182 ? 5.348 -2.967 -4.082 1.00 23.70 182 ASN A CA 1
ATOM 1442 C C . ASN A 1 182 ? 4.840 -4.108 -4.989 1.00 23.70 182 ASN A C 1
ATOM 1444 O O . ASN A 1 182 ? 5.639 -4.909 -5.464 1.00 23.70 182 ASN A O 1
ATOM 1448 N N . LEU A 1 183 ? 3.527 -4.188 -5.250 1.00 26.66 183 LEU A N 1
ATOM 1449 C CA . LEU A 1 183 ? 2.919 -5.236 -6.082 1.00 26.66 183 LEU A CA 1
ATOM 1450 C C . LEU A 1 183 ? 2.213 -4.722 -7.351 1.00 26.66 183 LEU A C 1
ATOM 1452 O O . LEU A 1 183 ? 1.792 -5.545 -8.158 1.00 26.66 183 LEU A O 1
ATOM 1456 N N . TYR A 1 184 ? 2.116 -3.403 -7.574 1.00 24.67 184 TYR A N 1
ATOM 1457 C CA . TYR A 1 184 ? 1.366 -2.840 -8.714 1.00 24.67 184 TYR A CA 1
ATOM 1458 C C . TYR A 1 184 ? 2.106 -1.816 -9.591 1.00 24.67 184 TYR A C 1
ATOM 1460 O O . TYR A 1 184 ? 1.532 -1.344 -10.570 1.00 24.67 184 TYR A O 1
ATOM 1468 N N . THR A 1 185 ? 3.390 -1.541 -9.352 1.00 22.59 185 THR A N 1
ATOM 1469 C CA . THR A 1 185 ? 4.222 -0.717 -10.258 1.00 22.59 185 THR A CA 1
ATOM 1470 C C . THR A 1 185 ? 4.946 -1.517 -11.346 1.00 22.59 185 THR A C 1
ATOM 1472 O O . THR A 1 185 ? 5.603 -0.929 -12.192 1.00 22.59 185 THR A O 1
ATOM 1475 N N . ASN A 1 186 ? 4.773 -2.843 -11.396 1.00 22.75 186 ASN A N 1
ATOM 1476 C CA . ASN A 1 186 ? 5.308 -3.707 -12.454 1.00 22.75 186 ASN A CA 1
ATOM 1477 C C . ASN A 1 186 ? 4.267 -4.751 -12.890 1.00 22.75 186 ASN A C 1
ATOM 1479 O O . ASN A 1 186 ? 4.433 -5.948 -12.658 1.00 22.75 186 ASN A O 1
ATOM 1483 N N . MET A 1 187 ? 3.181 -4.317 -13.538 1.00 21.11 187 MET A N 1
ATOM 1484 C CA . MET A 1 187 ? 2.471 -5.247 -14.423 1.00 21.11 187 MET A CA 1
ATOM 1485 C C . MET A 1 187 ? 3.314 -5.449 -15.690 1.00 21.11 187 MET A C 1
ATOM 1487 O O . MET A 1 187 ? 3.662 -4.448 -16.319 1.00 21.11 187 MET A O 1
ATOM 1491 N N . PRO A 1 188 ? 3.607 -6.689 -16.115 1.00 21.70 188 PRO A N 1
ATOM 1492 C CA . PRO A 1 188 ? 4.138 -6.929 -17.446 1.00 21.70 188 PRO A CA 1
ATOM 1493 C C . PRO A 1 188 ? 3.118 -6.495 -18.505 1.00 21.70 188 PRO A C 1
ATOM 1495 O O . PRO A 1 188 ? 1.905 -6.685 -18.365 1.00 21.70 188 PRO A O 1
ATOM 1498 N N . THR A 1 189 ? 3.631 -5.911 -19.582 1.00 24.02 189 THR A N 1
ATOM 1499 C CA . THR A 1 189 ? 2.942 -5.818 -20.864 1.00 24.02 189 THR A CA 1
ATOM 1500 C C . THR A 1 189 ? 2.429 -7.212 -21.247 1.00 24.02 189 THR A C 1
ATOM 1502 O O . THR A 1 189 ? 3.154 -8.202 -21.199 1.00 24.02 189 THR A O 1
ATOM 1505 N N . ASN A 1 190 ? 1.141 -7.314 -21.570 1.00 23.16 190 ASN A N 1
ATOM 1506 C CA . ASN A 1 190 ? 0.541 -8.541 -22.095 1.00 23.16 190 ASN A CA 1
ATOM 1507 C C . ASN A 1 190 ? 1.299 -8.968 -23.379 1.00 23.16 190 ASN A C 1
ATOM 1509 O O . ASN A 1 190 ? 1.462 -8.118 -24.258 1.00 23.16 190 ASN A O 1
ATOM 1513 N N . PRO A 1 191 ? 1.744 -10.233 -23.537 1.00 21.98 191 PRO A N 1
ATOM 1514 C CA . PRO A 1 191 ? 2.587 -10.666 -24.659 1.00 21.98 191 PRO A CA 1
ATOM 1515 C C . PRO A 1 191 ? 1.888 -10.770 -26.032 1.00 21.98 191 PRO A C 1
ATOM 1517 O O . PRO A 1 191 ? 2.439 -11.369 -26.951 1.00 21.98 191 PRO A O 1
ATOM 1520 N N . PHE A 1 192 ? 0.732 -10.137 -26.240 1.00 22.81 192 PHE A N 1
ATOM 1521 C CA . PHE A 1 192 ? 0.094 -10.031 -27.559 1.00 22.81 192 PHE A CA 1
ATOM 1522 C C . PHE A 1 192 ? 0.021 -8.579 -28.042 1.00 22.81 192 PHE A C 1
ATOM 1524 O O . PHE A 1 192 ? -1.048 -8.038 -28.313 1.00 22.81 192 PHE A O 1
ATOM 1531 N N . ALA A 1 193 ? 1.184 -7.945 -28.164 1.00 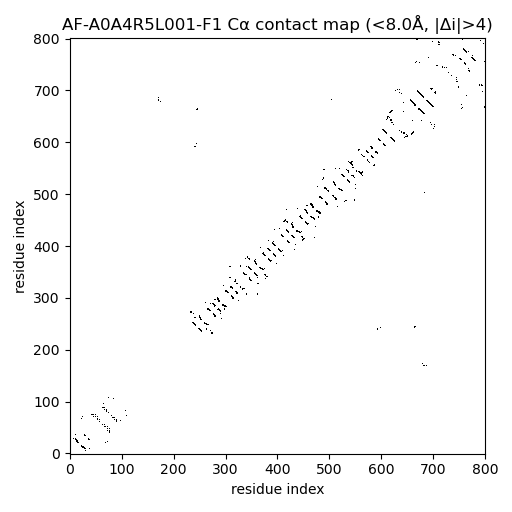24.39 193 ALA A N 1
ATOM 1532 C CA . ALA A 1 193 ? 1.366 -6.734 -28.952 1.00 24.39 193 ALA A CA 1
ATOM 1533 C C . ALA A 1 193 ? 2.371 -7.048 -30.063 1.00 24.39 193 ALA A C 1
ATOM 1535 O O . ALA A 1 193 ? 3.572 -7.040 -29.815 1.00 24.39 193 ALA A O 1
ATOM 1536 N N . ASN A 1 194 ? 1.847 -7.421 -31.237 1.00 24.39 194 ASN A N 1
ATOM 1537 C CA . ASN A 1 194 ? 2.400 -7.221 -32.586 1.00 24.39 194 ASN A CA 1
ATOM 1538 C C . ASN A 1 194 ? 1.930 -8.333 -33.532 1.00 24.39 194 ASN A C 1
ATOM 1540 O O . ASN A 1 194 ? 2.616 -9.332 -33.728 1.00 24.39 194 ASN A O 1
ATOM 1544 N N . LEU A 1 195 ? 0.795 -8.107 -34.196 1.00 22.62 195 LEU A N 1
ATOM 1545 C CA . LEU A 1 195 ? 0.632 -8.559 -35.573 1.00 22.62 195 LEU A CA 1
ATOM 1546 C C . LEU A 1 195 ? -0.055 -7.454 -36.389 1.00 22.62 195 LEU A C 1
ATOM 1548 O O . LEU A 1 195 ? -1.109 -6.954 -36.007 1.00 22.62 195 LEU A O 1
ATOM 1552 N N . ASN A 1 196 ? 0.572 -7.158 -37.527 1.00 23.81 196 ASN A N 1
ATOM 1553 C CA . ASN A 1 196 ? 0.119 -6.400 -38.697 1.00 23.81 196 ASN A CA 1
ATOM 1554 C C . ASN A 1 196 ? 0.293 -4.873 -38.727 1.00 23.81 196 ASN A C 1
ATOM 1556 O O . ASN A 1 196 ? -0.500 -4.088 -38.217 1.00 23.81 196 ASN A O 1
ATOM 1560 N N . ALA A 1 197 ? 1.313 -4.488 -39.499 1.00 24.16 197 ALA A N 1
ATOM 1561 C CA . ALA A 1 197 ? 1.343 -3.259 -40.270 1.00 24.16 197 ALA A CA 1
ATOM 1562 C C . ALA A 1 197 ? 0.419 -3.367 -41.501 1.00 24.16 197 ALA A C 1
ATOM 1564 O O . ALA A 1 197 ? 0.354 -4.413 -42.144 1.00 24.16 197 ALA A O 1
ATOM 1565 N N . ASN A 1 198 ? -0.193 -2.229 -41.842 1.00 25.44 198 ASN A N 1
ATOM 1566 C CA . ASN A 1 198 ? -0.866 -1.875 -43.096 1.00 25.44 198 ASN A CA 1
ATOM 1567 C C . ASN A 1 198 ? -2.163 -2.618 -43.455 1.00 25.44 198 ASN A C 1
ATOM 1569 O O . ASN A 1 198 ? -2.132 -3.663 -44.092 1.00 25.44 198 ASN A O 1
ATOM 1573 N N . LEU A 1 199 ? -3.299 -1.964 -43.185 1.00 25.78 199 LEU A N 1
ATOM 1574 C CA . LEU A 1 199 ? -4.370 -1.705 -44.158 1.00 25.78 199 LEU A CA 1
ATOM 1575 C C . LEU A 1 199 ? -5.280 -0.592 -43.605 1.00 25.78 199 LEU A C 1
ATOM 1577 O O . LEU A 1 199 ? -5.745 -0.648 -42.471 1.00 25.78 199 LEU A O 1
ATOM 1581 N N . HIS A 1 200 ? -5.477 0.450 -44.407 1.00 31.91 200 HIS A N 1
ATOM 1582 C CA . HIS A 1 200 ? -6.409 1.543 -44.153 1.00 31.91 200 HIS A CA 1
ATOM 1583 C C . HIS A 1 200 ? -7.859 1.031 -44.157 1.00 31.91 200 HIS A C 1
ATOM 1585 O O . HIS A 1 200 ? -8.304 0.553 -45.195 1.00 31.91 200 HIS A O 1
ATOM 1591 N N . ALA A 1 201 ? -8.579 1.167 -43.039 1.00 26.59 201 ALA A N 1
ATOM 1592 C CA . ALA A 1 201 ? -10.023 1.437 -42.932 1.00 26.59 201 ALA A CA 1
ATOM 1593 C C . ALA A 1 201 ? -10.447 1.367 -41.450 1.00 26.59 201 ALA A C 1
ATOM 1595 O O . ALA A 1 201 ? -10.016 0.482 -40.717 1.00 26.59 201 ALA A O 1
ATOM 1596 N N . ASP A 1 202 ? -11.272 2.320 -41.022 1.00 31.58 202 ASP A N 1
ATOM 1597 C CA . ASP A 1 202 ? -11.908 2.409 -39.702 1.00 31.58 202 ASP A CA 1
ATOM 1598 C C . ASP A 1 202 ? -12.852 1.210 -39.447 1.00 31.58 202 ASP A C 1
ATOM 1600 O O . ASP A 1 202 ? -13.794 1.038 -40.223 1.00 31.58 202 ASP A O 1
ATOM 1604 N N . PRO A 1 203 ? -12.641 0.369 -38.409 1.00 29.25 203 PRO A N 1
ATOM 1605 C CA . PRO A 1 203 ? -13.509 -0.772 -38.137 1.00 29.25 203 PRO A CA 1
ATOM 1606 C C . PRO A 1 203 ? -14.509 -0.543 -36.985 1.00 29.25 203 PRO A C 1
ATOM 1608 O O . PRO A 1 203 ? -15.041 -1.525 -36.471 1.00 29.25 203 PRO A O 1
ATOM 1611 N N . PHE A 1 204 ? -14.783 0.699 -36.551 1.00 31.86 204 PHE A N 1
ATOM 1612 C CA . PHE A 1 204 ? -15.670 0.954 -35.395 1.00 31.86 204 PHE A CA 1
ATOM 1613 C C . PHE A 1 204 ? -16.860 1.892 -35.648 1.00 31.86 204 PHE A C 1
ATOM 1615 O O . PHE A 1 204 ? -17.446 2.416 -34.700 1.00 31.86 204 PHE A O 1
ATOM 1622 N N . ALA A 1 205 ? -17.301 2.025 -36.895 1.00 29.75 205 ALA A N 1
ATOM 1623 C CA . ALA A 1 205 ? -18.628 2.548 -37.214 1.00 29.75 205 ALA A CA 1
ATOM 1624 C C . ALA A 1 205 ? -19.607 1.376 -37.420 1.00 29.75 205 ALA A C 1
ATOM 1626 O O . ALA A 1 205 ? -19.782 0.941 -38.548 1.00 29.75 205 ALA A O 1
ATOM 1627 N N . ASP A 1 206 ? -20.125 0.813 -36.318 1.00 29.03 206 ASP A N 1
ATOM 1628 C CA . ASP A 1 206 ? -21.390 0.038 -36.198 1.00 29.03 206 ASP A CA 1
ATOM 1629 C C . ASP A 1 206 ? -21.322 -1.018 -35.077 1.00 29.03 206 ASP A C 1
ATOM 1631 O O . ASP A 1 206 ? -21.537 -2.213 -35.281 1.00 29.03 206 ASP A O 1
ATOM 1635 N N . LEU A 1 207 ? -21.056 -0.581 -33.841 1.00 28.14 207 LEU A N 1
ATOM 1636 C CA . LEU A 1 207 ? -21.288 -1.412 -32.652 1.00 28.14 207 LEU A CA 1
ATOM 1637 C C . LEU A 1 207 ? -22.158 -0.692 -31.613 1.00 28.14 207 LEU A C 1
ATOM 1639 O O . LEU A 1 207 ? -21.899 -0.759 -30.418 1.00 28.14 207 LEU A O 1
ATOM 1643 N N . ASP A 1 208 ? -23.203 -0.016 -32.091 1.00 28.66 208 ASP A N 1
ATOM 1644 C CA . ASP A 1 208 ? -24.302 0.519 -31.278 1.00 28.66 208 ASP A CA 1
ATOM 1645 C C . ASP A 1 208 ? -25.654 0.035 -31.836 1.00 28.66 208 ASP A C 1
ATOM 1647 O O . ASP A 1 208 ? -26.549 0.805 -32.162 1.00 28.66 208 ASP A O 1
ATOM 1651 N N . ALA A 1 209 ? -25.811 -1.285 -31.958 1.00 29.45 209 ALA A N 1
ATOM 1652 C CA . ALA A 1 209 ? -27.111 -1.953 -31.979 1.00 29.45 209 ALA A CA 1
ATOM 1653 C C . ALA A 1 209 ? -26.922 -3.453 -31.706 1.00 29.45 209 ALA A C 1
ATOM 1655 O O . ALA A 1 209 ? -26.159 -4.113 -32.396 1.00 29.45 209 ALA A O 1
ATOM 1656 N N . GLN A 1 210 ? -27.689 -3.990 -30.750 1.00 30.28 210 GLN A N 1
ATOM 1657 C CA . GLN A 1 210 ? -27.822 -5.416 -30.394 1.00 30.28 210 GLN A CA 1
ATOM 1658 C C . GLN A 1 210 ? -26.795 -6.010 -29.412 1.00 30.28 210 GLN A C 1
ATOM 1660 O O . GLN A 1 210 ? -25.997 -6.867 -29.768 1.00 30.28 210 GLN A O 1
ATOM 1665 N N . ILE A 1 211 ? -26.950 -5.710 -28.117 1.00 29.78 211 ILE A N 1
ATOM 1666 C CA . ILE A 1 211 ? -26.754 -6.731 -27.070 1.00 29.78 211 ILE A CA 1
ATOM 1667 C C . ILE A 1 211 ? -27.928 -6.646 -26.092 1.00 29.78 211 ILE A C 1
ATOM 1669 O O . ILE A 1 211 ? -27.903 -5.940 -25.091 1.00 29.78 211 ILE A O 1
ATOM 1673 N N . ASN A 1 212 ? -28.983 -7.381 -26.427 1.00 31.70 212 ASN A N 1
ATOM 1674 C CA . ASN A 1 212 ? -30.024 -7.815 -25.506 1.00 31.70 212 ASN A CA 1
ATOM 1675 C C . ASN A 1 212 ? -30.269 -9.291 -25.823 1.00 31.70 212 ASN A C 1
ATOM 1677 O O . ASN A 1 212 ? -31.153 -9.607 -26.608 1.00 31.70 212 ASN A O 1
ATOM 1681 N N . MET A 1 213 ? -29.441 -10.188 -25.282 1.00 26.84 213 MET A N 1
ATOM 1682 C CA . MET A 1 213 ? -29.781 -11.606 -25.165 1.00 26.84 213 MET A CA 1
ATOM 1683 C C . MET A 1 213 ? -28.842 -12.328 -24.194 1.00 26.84 213 MET A C 1
ATOM 1685 O O . MET A 1 213 ? -27.621 -12.301 -24.312 1.00 26.84 213 MET A O 1
ATOM 1689 N N . SER A 1 214 ? -29.462 -12.961 -23.206 1.00 34.53 214 SER A N 1
ATOM 1690 C CA . SER A 1 214 ? -28.898 -13.949 -22.298 1.00 34.53 214 SER A CA 1
ATOM 1691 C C . SER A 1 214 ? -28.614 -15.257 -23.033 1.00 34.53 214 SER A C 1
ATOM 1693 O O . SER A 1 214 ? -29.546 -15.800 -23.616 1.00 34.53 214 SER A O 1
ATOM 1695 N N . SER A 1 215 ? -27.409 -15.817 -22.908 1.00 32.38 215 SER A N 1
ATOM 1696 C CA . SER A 1 215 ? -27.209 -17.279 -22.885 1.00 32.38 215 SER A CA 1
ATOM 1697 C C . SER A 1 215 ? -25.730 -17.629 -22.739 1.00 32.38 215 SER A C 1
ATOM 1699 O O . SER A 1 215 ? -24.949 -17.493 -23.678 1.00 32.38 215 SER A O 1
ATOM 1701 N N . ASN A 1 216 ? -25.381 -18.182 -21.578 1.00 34.06 216 ASN A N 1
ATOM 1702 C CA . ASN A 1 216 ? -24.111 -18.858 -21.293 1.00 34.06 216 ASN A CA 1
ATOM 1703 C C . ASN A 1 216 ? -23.991 -20.239 -21.988 1.00 34.06 216 ASN A C 1
ATOM 1705 O O . ASN A 1 216 ? -23.158 -21.050 -21.603 1.00 34.06 216 ASN A O 1
ATOM 1709 N N . GLU A 1 217 ? -24.805 -20.518 -23.011 1.00 33.88 217 GLU A N 1
ATOM 1710 C CA . GLU A 1 217 ? -24.855 -21.816 -23.706 1.00 33.88 217 GLU A CA 1
ATOM 1711 C C . GLU A 1 217 ? -24.386 -21.749 -25.171 1.00 33.88 217 GLU A C 1
ATOM 1713 O O . GLU A 1 217 ? -24.126 -22.783 -25.775 1.00 33.88 217 GLU A O 1
ATOM 1718 N N . ALA A 1 218 ? -24.167 -20.557 -25.742 1.00 32.38 218 ALA A N 1
ATOM 1719 C CA . ALA A 1 218 ? -23.694 -20.420 -27.128 1.00 32.38 218 ALA A CA 1
ATOM 1720 C C . ALA A 1 218 ? -22.156 -20.472 -27.284 1.00 32.38 218 ALA A C 1
ATOM 1722 O O . ALA A 1 218 ? -21.650 -20.587 -28.397 1.00 32.38 218 ALA A O 1
ATOM 1723 N N . ILE A 1 219 ? -21.391 -20.409 -26.186 1.00 36.50 219 ILE A N 1
ATOM 1724 C CA . ILE A 1 219 ? -19.917 -20.332 -26.231 1.00 36.50 219 ILE A CA 1
ATOM 1725 C C . ILE A 1 219 ? -19.259 -21.726 -26.323 1.00 36.50 219 ILE A C 1
ATOM 1727 O O . ILE A 1 219 ? -18.102 -21.832 -26.721 1.00 36.50 219 ILE A O 1
ATOM 1731 N N . SER A 1 220 ? -19.969 -22.826 -26.044 1.00 38.47 220 SER A N 1
ATOM 1732 C CA . SER A 1 220 ? -19.326 -24.151 -25.964 1.00 38.47 220 SER A CA 1
ATOM 1733 C C . SER A 1 220 ? -19.132 -24.882 -27.302 1.00 38.47 220 SER A C 1
ATOM 1735 O O . SER A 1 220 ? -18.552 -25.965 -27.297 1.00 38.47 220 SER A O 1
ATOM 1737 N N . ALA A 1 221 ? -19.607 -24.346 -28.433 1.00 36.41 221 ALA A N 1
ATOM 1738 C CA . ALA A 1 221 ? -19.632 -25.084 -29.706 1.00 36.41 221 ALA A CA 1
ATOM 1739 C C . ALA A 1 221 ? -18.577 -24.652 -30.747 1.00 36.41 221 ALA A C 1
ATOM 1741 O O . ALA A 1 221 ? -18.438 -25.321 -31.767 1.00 36.41 221 ALA A O 1
ATOM 1742 N N . VAL A 1 222 ? -17.823 -23.565 -30.518 1.00 42.66 222 VAL A N 1
ATOM 1743 C CA . VAL A 1 222 ? -16.892 -23.003 -31.531 1.00 42.66 222 VAL A CA 1
ATOM 1744 C C . VAL A 1 222 ? -15.481 -22.721 -30.982 1.00 42.66 222 VAL A C 1
ATOM 1746 O O . VAL A 1 222 ? -14.580 -22.361 -31.734 1.00 42.66 222 VAL A O 1
ATOM 1749 N N . VAL A 1 223 ? -15.227 -22.918 -29.686 1.00 41.94 223 VAL A N 1
ATOM 1750 C CA . VAL A 1 223 ? -13.936 -22.547 -29.081 1.00 41.94 223 VAL A CA 1
ATOM 1751 C C . VAL A 1 223 ? -13.022 -23.768 -28.951 1.00 41.94 223 VAL A C 1
ATOM 1753 O O . VAL A 1 223 ? -13.343 -24.727 -28.252 1.00 41.94 223 VAL A O 1
ATOM 1756 N N . ASN A 1 224 ? -11.862 -23.724 -29.615 1.00 44.38 224 ASN A N 1
ATOM 1757 C CA . ASN A 1 224 ? -10.779 -24.696 -29.445 1.00 44.38 224 ASN A CA 1
ATOM 1758 C C . ASN A 1 224 ? -10.405 -24.804 -27.942 1.00 44.38 224 ASN A C 1
ATOM 1760 O O . ASN A 1 224 ? -10.171 -23.766 -27.317 1.00 44.38 224 ASN A O 1
ATOM 1764 N N . PRO A 1 225 ? -10.300 -26.012 -27.350 1.00 45.72 225 PRO A N 1
ATOM 1765 C CA . PRO A 1 225 ? -9.895 -26.203 -25.954 1.00 45.72 225 PRO A CA 1
ATOM 1766 C C . PRO A 1 225 ? -8.582 -25.512 -25.558 1.00 45.72 225 PRO A C 1
ATOM 1768 O O . PRO A 1 225 ? -8.412 -25.160 -24.391 1.00 45.72 225 PRO A O 1
ATOM 1771 N N . GLU A 1 226 ? -7.661 -25.286 -26.501 1.00 43.41 226 GLU A N 1
ATOM 1772 C CA . GLU A 1 226 ? -6.446 -24.504 -26.240 1.00 43.41 226 GLU A CA 1
ATOM 1773 C C . GLU A 1 226 ? -6.718 -23.001 -26.088 1.00 43.41 226 GLU A C 1
ATOM 1775 O O . GLU A 1 226 ? -6.117 -22.373 -25.223 1.00 43.41 226 GLU A O 1
ATOM 1780 N N . MET A 1 227 ? -7.691 -22.435 -26.811 1.00 39.19 227 MET A N 1
ATOM 1781 C CA . MET A 1 227 ? -8.072 -21.018 -26.684 1.00 39.19 227 MET A CA 1
ATOM 1782 C C . MET A 1 227 ? -8.822 -20.713 -25.377 1.00 39.19 227 MET A C 1
ATOM 1784 O O . MET A 1 227 ? -8.855 -19.568 -24.933 1.00 39.19 227 MET A O 1
ATOM 1788 N N . LEU A 1 228 ? -9.397 -21.730 -24.724 1.00 42.34 228 LEU A N 1
ATOM 1789 C CA . LEU A 1 228 ? -10.036 -21.599 -23.408 1.00 42.34 228 LEU A CA 1
ATOM 1790 C C . LEU A 1 228 ? -9.032 -21.516 -22.246 1.00 42.34 228 LEU A C 1
ATOM 1792 O O . LEU A 1 228 ? -9.421 -21.091 -21.158 1.00 42.34 228 LEU A O 1
ATOM 1796 N N . LYS A 1 229 ? -7.762 -21.908 -22.437 1.00 45.09 229 LYS A N 1
ATOM 1797 C CA . LYS A 1 229 ? -6.731 -21.780 -21.388 1.00 45.09 229 LYS A CA 1
ATOM 1798 C C . LYS A 1 229 ? -6.316 -20.328 -21.147 1.00 45.09 229 LYS A C 1
ATOM 1800 O O . LYS A 1 229 ? -6.014 -19.992 -20.006 1.00 45.09 229 LYS A O 1
ATOM 1805 N N . ASP A 1 230 ? -6.377 -19.497 -22.188 1.00 39.81 230 ASP A N 1
ATOM 1806 C CA . ASP A 1 230 ? -5.919 -18.103 -22.163 1.00 39.81 230 ASP A CA 1
ATOM 1807 C C . ASP A 1 230 ? -7.065 -17.080 -22.062 1.00 39.81 230 ASP A C 1
ATOM 1809 O O . ASP A 1 230 ? -6.819 -15.877 -21.949 1.00 39.81 230 ASP A O 1
ATOM 1813 N N . MET A 1 231 ? -8.333 -17.522 -22.066 1.00 40.25 231 MET A N 1
ATOM 1814 C CA . MET A 1 231 ? -9.446 -16.618 -21.770 1.00 40.25 231 MET A CA 1
ATOM 1815 C C . MET A 1 231 ? -9.405 -16.211 -20.291 1.00 40.25 231 MET A C 1
ATOM 1817 O O . MET A 1 231 ? -9.392 -17.089 -19.421 1.00 40.25 231 MET A O 1
ATOM 1821 N N . PRO A 1 232 ? -9.440 -14.901 -19.971 1.00 49.19 232 PRO A N 1
ATOM 1822 C CA . PRO A 1 232 ? -9.515 -14.463 -18.590 1.00 49.19 232 PRO A CA 1
ATOM 1823 C C . PRO A 1 232 ? -10.766 -15.070 -17.964 1.00 49.19 232 PRO A C 1
ATOM 1825 O O . PRO A 1 232 ? -11.887 -14.845 -18.429 1.00 49.19 232 PRO A O 1
ATOM 1828 N N . ARG A 1 233 ? -10.577 -15.829 -16.882 1.00 56.91 233 ARG A N 1
ATOM 1829 C CA . ARG A 1 233 ? -11.681 -16.234 -16.014 1.00 56.91 233 ARG A CA 1
ATOM 1830 C C . ARG A 1 233 ? -12.099 -14.975 -15.275 1.00 56.91 233 ARG A C 1
ATOM 1832 O O . ARG A 1 233 ? -11.626 -14.724 -14.174 1.00 56.91 233 ARG A O 1
ATOM 1839 N N . ALA A 1 234 ? -12.880 -14.122 -15.932 1.00 59.59 234 ALA A N 1
ATOM 1840 C CA . ALA A 1 234 ? -13.247 -12.817 -15.412 1.00 59.59 234 ALA A CA 1
ATOM 1841 C C . ALA A 1 234 ? -14.096 -13.001 -14.149 1.00 59.59 234 ALA A C 1
ATOM 1843 O O . ALA A 1 234 ? -15.310 -13.190 -14.206 1.00 59.59 234 ALA A O 1
ATOM 1844 N N . VAL A 1 235 ? -13.435 -12.986 -12.995 1.00 76.62 235 VAL A N 1
ATOM 1845 C CA . VAL A 1 235 ? -14.086 -12.987 -11.693 1.00 76.62 235 VAL A CA 1
ATOM 1846 C C . VAL A 1 235 ? -14.486 -11.547 -11.405 1.00 76.62 235 VAL A C 1
ATOM 1848 O O . VAL A 1 235 ? -13.641 -10.698 -11.146 1.00 76.62 235 VAL A O 1
ATOM 1851 N N . SER A 1 236 ? -15.784 -11.253 -11.465 1.00 86.50 236 SER A N 1
ATOM 1852 C CA . SER A 1 236 ? -16.330 -9.930 -11.130 1.00 86.50 236 SER A CA 1
ATOM 1853 C C . SER A 1 236 ? -16.507 -9.759 -9.619 1.00 86.50 236 SER A C 1
ATOM 1855 O O . SER A 1 236 ? -17.614 -9.479 -9.156 1.00 86.50 236 SER A O 1
ATOM 1857 N N . LEU A 1 237 ? -15.428 -9.978 -8.865 1.00 94.06 237 LEU A N 1
ATOM 1858 C CA . LEU A 1 237 ? -15.370 -9.770 -7.423 1.00 94.06 237 LEU A CA 1
ATOM 1859 C C . LEU A 1 237 ? -14.307 -8.729 -7.091 1.00 94.06 237 LEU A C 1
ATOM 1861 O O . LEU A 1 237 ? -13.169 -8.833 -7.541 1.00 94.06 237 LEU A O 1
ATOM 1865 N N . PHE A 1 238 ? -14.684 -7.758 -6.269 1.00 96.31 238 PHE A N 1
ATOM 1866 C CA . PHE A 1 238 ? -13.867 -6.591 -5.961 1.00 96.31 238 PHE A CA 1
ATOM 1867 C C . PHE A 1 238 ? -13.600 -6.534 -4.453 1.00 96.31 238 PHE A C 1
ATOM 1869 O O . PHE A 1 238 ? -14.557 -6.678 -3.683 1.00 96.31 238 PHE A O 1
ATOM 1876 N N . PRO A 1 239 ? -12.343 -6.365 -4.002 1.00 96.94 239 PRO A N 1
ATOM 1877 C CA . PRO A 1 239 ? -12.025 -6.285 -2.580 1.00 96.94 239 PRO A CA 1
ATOM 1878 C C . PRO A 1 239 ? -12.787 -5.155 -1.888 1.00 96.94 239 PRO A C 1
ATOM 1880 O O . PRO A 1 239 ? -12.772 -4.011 -2.325 1.00 96.94 239 PRO A O 1
ATOM 1883 N N . ALA A 1 240 ? -13.441 -5.461 -0.775 1.00 97.00 240 ALA A N 1
ATOM 1884 C CA . ALA A 1 240 ? -14.261 -4.503 -0.048 1.00 97.00 240 ALA A CA 1
ATOM 1885 C C . ALA A 1 240 ? -14.021 -4.642 1.452 1.00 97.00 240 ALA A C 1
ATOM 1887 O O . ALA A 1 240 ? -14.161 -5.728 2.019 1.00 97.00 240 ALA A O 1
ATOM 1888 N N . SER A 1 241 ? -13.665 -3.538 2.101 1.00 95.69 241 SER A N 1
ATOM 1889 C CA . SER A 1 241 ? -13.335 -3.508 3.523 1.00 95.69 241 SER A CA 1
ATOM 1890 C C . SER A 1 241 ? -14.445 -2.914 4.382 1.00 95.69 241 SER A C 1
ATOM 1892 O O . SER A 1 241 ? -15.177 -2.018 3.972 1.00 95.69 241 SER A O 1
ATOM 1894 N N . VAL A 1 242 ? -14.553 -3.400 5.612 1.00 94.81 242 VAL A N 1
ATOM 1895 C CA . VAL A 1 242 ? -15.505 -2.921 6.612 1.00 94.81 242 VAL A CA 1
ATOM 1896 C C . VAL A 1 242 ? -14.748 -2.607 7.894 1.00 94.81 242 VAL A C 1
ATOM 1898 O O . VAL A 1 242 ? -14.004 -3.445 8.400 1.00 94.81 242 VAL A O 1
ATOM 1901 N N . LYS A 1 243 ? -14.947 -1.403 8.429 1.00 94.50 243 LYS A N 1
ATOM 1902 C CA . LYS A 1 243 ? -14.465 -1.006 9.753 1.00 94.50 243 LYS A CA 1
ATOM 1903 C C . LYS A 1 243 ? -15.356 -1.645 10.821 1.00 94.50 243 LYS A C 1
ATOM 1905 O O . LYS A 1 243 ? -16.573 -1.445 10.798 1.00 94.50 243 LYS A O 1
ATOM 1910 N N . THR A 1 244 ? -14.766 -2.409 11.739 1.00 92.12 244 THR A N 1
ATOM 1911 C CA . THR A 1 244 ? -15.473 -3.136 12.809 1.00 92.12 244 THR A CA 1
ATOM 1912 C C . THR A 1 244 ? -14.929 -2.758 14.191 1.00 92.12 244 THR A C 1
ATOM 1914 O O . THR A 1 244 ? -13.983 -1.981 14.299 1.00 92.12 244 THR A O 1
ATOM 1917 N N . THR A 1 245 ? -15.503 -3.321 15.257 1.00 91.19 245 THR A N 1
ATOM 1918 C CA . THR A 1 245 ? -14.976 -3.223 16.633 1.00 91.19 245 THR A CA 1
ATOM 1919 C C . THR A 1 245 ? -13.685 -4.010 16.865 1.00 91.19 245 THR A C 1
ATOM 1921 O O . THR A 1 245 ? -13.127 -3.961 17.956 1.00 91.19 245 THR A O 1
ATOM 1924 N N . SER A 1 246 ? -13.240 -4.773 15.868 1.00 83.69 246 SER A N 1
ATOM 1925 C CA . SER A 1 246 ? -12.060 -5.639 15.921 1.00 83.69 246 SER A CA 1
ATOM 1926 C C . SER A 1 246 ? -11.126 -5.350 14.741 1.00 83.69 246 SER A C 1
ATOM 1928 O O . SER A 1 246 ? -10.577 -6.278 14.139 1.00 83.69 246 SER A O 1
ATOM 1930 N N . GLY A 1 247 ? -11.022 -4.068 14.375 1.00 86.94 247 GLY A N 1
ATOM 1931 C CA . GLY A 1 247 ? -10.248 -3.576 13.237 1.00 86.94 247 GLY A CA 1
ATOM 1932 C C . GLY A 1 247 ? -10.981 -3.642 11.894 1.00 86.94 247 GLY A C 1
ATOM 1933 O O . GLY A 1 247 ? -12.193 -3.879 11.808 1.00 86.94 247 GLY A O 1
ATOM 1934 N N . ILE A 1 248 ? -10.239 -3.400 10.817 1.00 90.69 248 ILE A N 1
ATOM 1935 C CA . ILE A 1 248 ? -10.744 -3.476 9.443 1.00 90.69 248 ILE A CA 1
ATOM 1936 C C . ILE A 1 248 ? -10.747 -4.935 8.977 1.00 90.69 248 ILE A C 1
ATOM 1938 O O . ILE A 1 248 ? -9.760 -5.650 9.131 1.00 90.69 248 ILE A O 1
ATOM 1942 N N . ARG A 1 249 ? -11.855 -5.379 8.377 1.00 93.94 249 ARG A N 1
ATOM 1943 C CA . ARG A 1 249 ? -11.970 -6.708 7.761 1.00 93.94 249 ARG A CA 1
ATOM 1944 C C . ARG A 1 249 ? -12.293 -6.592 6.286 1.00 93.94 249 ARG A C 1
ATOM 1946 O O . ARG A 1 249 ? -13.128 -5.781 5.896 1.00 93.94 249 ARG A O 1
ATOM 1953 N N . TRP A 1 250 ? -11.665 -7.433 5.479 1.00 97.44 250 TRP A N 1
ATOM 1954 C CA . TRP A 1 250 ? -11.841 -7.483 4.036 1.00 97.44 250 TRP A CA 1
ATOM 1955 C C . TRP A 1 250 ? -12.674 -8.686 3.614 1.00 97.44 250 TRP A C 1
ATOM 1957 O O . TRP A 1 250 ? -12.535 -9.792 4.144 1.00 97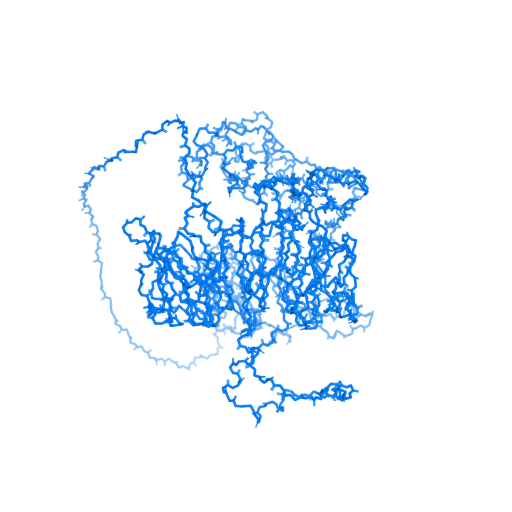.44 250 TRP A O 1
ATOM 1967 N N . GLY A 1 251 ? -13.550 -8.439 2.649 1.00 97.44 251 GLY A N 1
ATOM 1968 C CA . GLY A 1 251 ? -14.318 -9.415 1.890 1.00 97.44 251 GLY A CA 1
ATOM 1969 C C . GLY A 1 251 ? -14.328 -9.004 0.420 1.00 97.44 251 GLY A C 1
ATOM 1970 O O . GLY A 1 251 ? -13.441 -8.276 -0.029 1.00 97.44 251 GLY A O 1
ATOM 1971 N N . PHE A 1 252 ? -15.336 -9.447 -0.325 1.00 97.75 252 PHE A N 1
ATOM 1972 C CA . PHE A 1 252 ? -15.467 -9.114 -1.740 1.00 97.75 252 PHE A CA 1
ATOM 1973 C C . PHE A 1 252 ? -16.914 -8.808 -2.105 1.00 97.75 252 PHE A C 1
ATOM 1975 O O . PHE A 1 252 ? -17.823 -9.556 -1.734 1.00 97.75 252 PHE A O 1
ATOM 1982 N N . ILE A 1 253 ? -17.116 -7.737 -2.866 1.00 97.44 253 ILE A N 1
ATOM 1983 C CA . ILE A 1 253 ? -18.406 -7.384 -3.462 1.00 97.44 253 ILE A CA 1
ATOM 1984 C C . ILE A 1 253 ? -18.494 -7.877 -4.902 1.00 97.44 253 ILE A C 1
ATOM 1986 O O . ILE A 1 253 ? -17.479 -8.002 -5.584 1.00 97.44 253 ILE A O 1
ATOM 1990 N N . ASP A 1 254 ? -19.709 -8.123 -5.375 1.00 95.06 254 ASP A N 1
ATOM 1991 C CA . ASP A 1 254 ? -19.985 -8.289 -6.796 1.00 95.06 254 ASP A CA 1
ATOM 1992 C C . ASP A 1 254 ? -20.055 -6.934 -7.533 1.00 95.06 254 ASP A C 1
ATOM 1994 O O . ASP A 1 254 ? -19.952 -5.853 -6.947 1.00 95.06 254 ASP A O 1
ATOM 1998 N N . SER A 1 255 ? -20.285 -6.984 -8.846 1.00 94.06 255 SER A N 1
ATOM 1999 C CA . SER A 1 255 ? -20.458 -5.792 -9.696 1.00 94.06 255 SER A CA 1
ATOM 2000 C C . SER A 1 255 ? -21.669 -4.911 -9.349 1.00 94.06 255 SER A C 1
ATOM 2002 O O . SER A 1 255 ? -21.779 -3.799 -9.866 1.00 94.06 255 SER A O 1
ATOM 2004 N N . LYS A 1 256 ? -22.586 -5.381 -8.496 1.00 94.38 256 LYS A N 1
ATOM 2005 C CA . LYS A 1 256 ? -23.749 -4.629 -8.006 1.00 94.38 256 LYS A CA 1
ATOM 2006 C C . LYS A 1 256 ? -23.506 -4.042 -6.612 1.00 94.38 256 LYS A C 1
ATOM 2008 O O . LYS A 1 256 ? -24.394 -3.376 -6.087 1.00 94.38 256 LYS A O 1
ATOM 2013 N N . GLY A 1 257 ? -22.330 -4.270 -6.023 1.00 94.81 257 GLY A N 1
ATOM 2014 C CA . GLY A 1 257 ? -21.973 -3.805 -4.684 1.00 94.81 257 GLY A CA 1
ATOM 2015 C C . GLY A 1 257 ? -22.446 -4.717 -3.554 1.00 94.81 257 GLY A C 1
ATOM 2016 O O . GLY A 1 257 ? -22.288 -4.365 -2.384 1.00 94.81 257 GLY A O 1
ATOM 2017 N N . ALA A 1 258 ? -23.022 -5.882 -3.865 1.00 94.81 258 ALA A N 1
ATOM 2018 C CA . ALA A 1 258 ? -23.467 -6.833 -2.856 1.00 94.81 258 ALA A CA 1
ATOM 2019 C C . ALA A 1 258 ? -22.287 -7.676 -2.358 1.00 94.81 258 ALA A C 1
ATOM 2021 O O . ALA A 1 258 ? -21.484 -8.154 -3.154 1.00 94.81 258 ALA A O 1
ATOM 2022 N N . MET A 1 259 ? -22.192 -7.895 -1.042 1.00 94.38 259 MET A N 1
ATOM 2023 C CA . MET A 1 259 ? -21.148 -8.737 -0.443 1.00 94.38 259 MET A CA 1
ATOM 2024 C C . MET A 1 259 ? -21.299 -10.194 -0.899 1.00 94.38 259 MET A C 1
ATOM 2026 O O . MET A 1 259 ? -22.167 -10.917 -0.407 1.00 94.38 259 MET A O 1
ATOM 2030 N N . ALA A 1 260 ? -20.435 -10.622 -1.816 1.00 94.69 260 ALA A N 1
ATOM 2031 C CA . ALA A 1 260 ? -20.360 -11.991 -2.311 1.00 94.69 260 ALA A CA 1
ATOM 2032 C C . ALA A 1 260 ? -19.548 -12.881 -1.361 1.00 94.69 260 ALA A C 1
ATOM 2034 O O . ALA A 1 260 ? -19.959 -13.997 -1.048 1.00 94.69 260 ALA A O 1
ATOM 2035 N N . LEU A 1 261 ? -18.428 -12.359 -0.849 1.00 94.31 261 LEU A N 1
ATOM 2036 C CA . LEU A 1 261 ? -17.630 -12.980 0.206 1.00 94.31 261 LEU A CA 1
ATOM 2037 C C . LEU A 1 261 ? -17.630 -12.052 1.419 1.00 94.31 261 LEU A C 1
ATOM 2039 O O . LEU A 1 261 ? -17.270 -10.878 1.316 1.00 94.31 261 LEU A O 1
ATOM 2043 N N . ARG A 1 262 ? -18.069 -12.568 2.570 1.00 95.06 262 ARG A N 1
ATOM 2044 C CA . ARG A 1 262 ? -18.203 -11.764 3.790 1.00 95.06 262 ARG A CA 1
ATOM 2045 C C . ARG A 1 262 ? -16.835 -11.262 4.271 1.00 95.06 262 ARG A C 1
ATOM 2047 O O . ARG A 1 262 ? -15.855 -11.994 4.130 1.00 95.06 262 ARG A O 1
ATOM 2054 N N . PRO A 1 263 ? -16.772 -10.065 4.879 1.00 92.62 263 PRO A N 1
ATOM 2055 C CA . PRO A 1 263 ? -15.553 -9.583 5.506 1.00 92.62 263 PRO A CA 1
ATOM 2056 C C . PRO A 1 263 ? -15.071 -10.534 6.603 1.00 92.62 263 PRO A C 1
ATOM 2058 O O . PRO A 1 263 ? -15.760 -10.727 7.600 1.00 92.62 263 PRO A O 1
ATOM 2061 N N . GLN A 1 264 ? -13.902 -11.133 6.404 1.00 93.81 264 GLN A N 1
ATOM 2062 C CA . GLN A 1 264 ? -13.281 -12.067 7.355 1.00 93.81 264 GLN A CA 1
ATOM 2063 C C . GLN A 1 264 ? -11.750 -12.039 7.305 1.00 93.81 264 GLN A C 1
ATOM 2065 O O . GLN A 1 264 ? -11.094 -12.508 8.229 1.00 93.81 264 GLN A O 1
ATOM 2070 N N . TYR A 1 265 ? -11.174 -11.482 6.239 1.00 95.44 265 TYR A N 1
ATOM 2071 C CA . TYR A 1 265 ? -9.732 -11.404 6.055 1.00 95.44 265 TYR A CA 1
ATOM 2072 C C . TYR A 1 265 ? -9.177 -10.138 6.714 1.00 95.44 265 TYR A C 1
ATOM 2074 O O . TYR A 1 265 ? -9.857 -9.115 6.789 1.00 95.44 265 TYR A O 1
ATOM 2082 N N . GLU A 1 266 ? -7.935 -10.192 7.183 1.00 94.88 266 GLU A N 1
ATOM 2083 C CA . GLU A 1 266 ? -7.173 -9.001 7.589 1.00 94.88 266 GLU A CA 1
ATOM 2084 C C . GLU A 1 266 ? -6.845 -8.133 6.374 1.00 94.88 266 GLU A C 1
ATOM 2086 O O . GLU A 1 266 ? -6.863 -6.908 6.459 1.00 94.88 266 GLU A O 1
ATOM 2091 N N . TYR A 1 267 ? -6.629 -8.778 5.224 1.00 96.31 267 TYR A N 1
ATOM 2092 C CA . TYR A 1 267 ? -6.397 -8.116 3.950 1.00 96.31 267 TYR A CA 1
ATOM 2093 C C . TYR A 1 267 ? -6.883 -8.955 2.769 1.00 96.31 267 TYR A C 1
ATOM 2095 O O . TYR A 1 267 ? -6.840 -10.185 2.822 1.00 96.31 267 TYR A O 1
ATOM 2103 N N . ALA A 1 268 ? -7.298 -8.303 1.683 1.00 96.06 268 ALA A N 1
ATOM 2104 C CA . ALA A 1 268 ? -7.650 -8.963 0.431 1.00 96.06 268 ALA A CA 1
ATOM 2105 C C . ALA A 1 268 ? -7.083 -8.197 -0.769 1.00 96.06 268 ALA A C 1
ATOM 2107 O O . ALA A 1 268 ? -7.322 -7.000 -0.921 1.00 96.06 268 ALA A O 1
ATOM 2108 N N . PHE A 1 269 ? -6.345 -8.901 -1.626 1.00 95.19 269 PHE A N 1
ATOM 2109 C CA . PHE A 1 269 ? -5.887 -8.387 -2.914 1.00 95.19 269 PHE A CA 1
ATOM 2110 C C . PHE A 1 269 ? -6.942 -8.637 -3.998 1.00 95.19 269 PHE A C 1
ATOM 2112 O O . PHE A 1 269 ? -7.836 -9.468 -3.825 1.00 95.19 269 PHE A O 1
ATOM 2119 N N . ASP A 1 270 ? -6.831 -7.929 -5.124 1.00 93.12 270 ASP A N 1
ATOM 2120 C CA . ASP A 1 270 ? -7.725 -8.129 -6.265 1.00 93.12 270 ASP A CA 1
ATOM 2121 C C . ASP A 1 270 ? -7.683 -9.574 -6.775 1.00 93.12 270 ASP A C 1
ATOM 2123 O O . ASP A 1 270 ? -6.648 -10.252 -6.738 1.00 93.12 270 ASP A O 1
ATOM 2127 N N . PHE A 1 271 ? -8.812 -10.025 -7.320 1.00 93.62 271 PHE A N 1
ATOM 2128 C CA . PHE A 1 271 ? -8.817 -11.221 -8.146 1.00 93.62 271 PHE A CA 1
ATOM 2129 C C . PHE A 1 271 ? -8.003 -10.978 -9.415 1.00 93.62 271 PHE A C 1
ATOM 2131 O O . PHE A 1 271 ? -8.239 -10.036 -10.171 1.00 93.62 271 PHE A O 1
ATOM 2138 N N . GLN A 1 272 ? -7.044 -11.863 -9.650 1.00 92.25 272 GLN A N 1
ATOM 2139 C CA . GLN A 1 272 ? -6.187 -11.840 -10.825 1.00 92.25 272 GLN A CA 1
ATOM 2140 C C . GLN A 1 272 ? -6.891 -12.506 -12.014 1.00 92.25 272 GLN A C 1
ATOM 2142 O O . GLN A 1 272 ? -7.926 -13.160 -11.867 1.00 92.25 272 GLN A O 1
ATOM 2147 N N . THR A 1 273 ? -6.326 -12.375 -13.214 1.00 88.06 273 THR A N 1
ATOM 2148 C CA . THR A 1 273 ? -6.903 -12.924 -14.459 1.00 88.06 273 THR A CA 1
ATOM 2149 C C . THR A 1 273 ? -7.095 -14.443 -14.438 1.00 88.06 273 THR A C 1
ATOM 2151 O O . THR A 1 273 ? -7.959 -14.963 -15.147 1.00 88.06 273 THR A O 1
ATOM 2154 N N . ASN A 1 274 ? -6.336 -15.154 -13.598 1.00 89.81 274 ASN A N 1
ATOM 2155 C CA . ASN A 1 274 ? -6.475 -16.592 -13.371 1.00 89.81 274 ASN A CA 1
ATOM 2156 C C . ASN A 1 274 ? -7.612 -16.976 -12.400 1.00 89.81 274 ASN A C 1
ATOM 2158 O O . ASN A 1 274 ? -7.879 -18.163 -12.187 1.00 89.81 274 ASN A O 1
ATOM 2162 N N . GLY A 1 275 ? -8.315 -15.989 -11.841 1.00 92.75 275 GLY A N 1
ATOM 2163 C CA . GLY A 1 275 ? -9.440 -16.176 -10.930 1.00 92.75 275 GLY A CA 1
ATOM 2164 C C . GLY A 1 275 ? -9.040 -16.480 -9.484 1.00 92.75 275 GLY A C 1
ATOM 2165 O O . GLY A 1 275 ? -9.862 -17.005 -8.727 1.00 92.75 275 GLY A O 1
ATOM 2166 N N . LEU A 1 276 ? -7.801 -16.160 -9.099 1.00 96.12 276 LEU A N 1
ATOM 2167 C CA . LEU A 1 276 ? -7.289 -16.303 -7.737 1.00 96.12 276 LEU A CA 1
ATOM 2168 C C . LEU A 1 276 ? -7.044 -14.941 -7.089 1.00 96.12 276 LEU A C 1
ATOM 2170 O O . LEU A 1 276 ? -6.631 -13.992 -7.754 1.00 96.12 276 LEU A O 1
ATOM 2174 N N . ALA A 1 277 ? -7.240 -14.871 -5.777 1.00 96.81 277 ALA A N 1
ATOM 2175 C CA . ALA A 1 277 ? -6.879 -13.716 -4.965 1.00 96.81 277 ALA A CA 1
ATOM 2176 C C . ALA A 1 277 ? -5.962 -14.144 -3.817 1.00 96.81 277 ALA A C 1
ATOM 2178 O O . ALA A 1 277 ? -6.131 -15.222 -3.235 1.00 96.81 277 ALA A O 1
ATOM 2179 N N . VAL A 1 278 ? -5.000 -13.285 -3.484 1.00 97.94 278 VAL A N 1
ATOM 2180 C CA . VAL A 1 278 ? -4.224 -13.407 -2.247 1.00 97.94 278 VAL A CA 1
ATOM 2181 C C . VAL A 1 278 ? -5.049 -12.790 -1.119 1.00 97.94 278 VAL A C 1
ATOM 2183 O O . VAL A 1 278 ? -5.627 -11.715 -1.281 1.00 97.94 278 VAL A O 1
ATOM 2186 N N . VAL A 1 279 ? -5.113 -13.460 0.026 1.00 97.94 279 VAL A N 1
ATOM 2187 C CA . VAL A 1 279 ? -5.777 -12.948 1.234 1.00 97.94 279 VAL A CA 1
ATOM 2188 C C . VAL A 1 279 ? -4.892 -13.165 2.449 1.00 97.94 279 VAL A C 1
ATOM 2190 O O . VAL A 1 279 ? -4.196 -14.176 2.526 1.00 97.94 279 VAL A O 1
ATOM 2193 N N . GLN A 1 280 ? -4.944 -12.240 3.403 1.00 97.94 280 GLN A N 1
ATOM 2194 C CA . GLN A 1 280 ? -4.258 -12.361 4.684 1.00 97.94 280 GLN A CA 1
ATOM 2195 C C . GLN A 1 280 ? -5.242 -12.770 5.781 1.00 97.94 280 GLN A C 1
ATOM 2197 O O . GLN A 1 280 ? -6.328 -12.196 5.907 1.00 97.94 280 GLN A O 1
ATOM 2202 N N . ALA A 1 281 ? -4.861 -13.758 6.581 1.00 93.69 281 ALA A N 1
ATOM 2203 C CA . ALA A 1 281 ? -5.569 -14.153 7.788 1.00 93.69 281 ALA A CA 1
ATOM 2204 C C . ALA A 1 281 ? -4.561 -14.644 8.832 1.00 93.69 281 ALA A C 1
ATOM 2206 O O . ALA A 1 281 ? -3.657 -15.410 8.495 1.00 93.69 281 ALA A O 1
ATOM 2207 N N . HIS A 1 282 ? -4.737 -14.233 10.090 1.00 90.00 282 HIS A N 1
ATOM 2208 C CA . HIS A 1 282 ? -3.842 -14.587 11.193 1.00 90.00 282 HIS A CA 1
ATOM 2209 C C . HIS A 1 282 ? -2.378 -14.209 10.912 1.00 90.00 282 HIS A C 1
ATOM 2211 O O . HIS A 1 282 ? -1.468 -14.991 11.178 1.00 90.00 282 HIS A O 1
ATOM 2217 N N . GLY A 1 283 ? -2.149 -13.039 10.311 1.00 89.75 283 GLY A N 1
ATOM 2218 C CA . GLY A 1 283 ? -0.821 -12.530 9.965 1.00 89.75 283 GLY A CA 1
ATOM 2219 C C . GLY A 1 283 ? -0.169 -13.170 8.735 1.00 89.75 283 GLY A C 1
ATOM 2220 O O . GLY A 1 283 ? 0.891 -12.710 8.313 1.00 89.75 283 GLY A O 1
ATOM 2221 N N . HIS A 1 284 ? -0.792 -14.176 8.114 1.00 95.94 284 HIS A N 1
ATOM 2222 C CA . HIS A 1 284 ? -0.212 -14.925 6.999 1.00 95.94 284 HIS A CA 1
ATOM 2223 C C . HIS A 1 284 ? -1.062 -14.862 5.728 1.00 95.94 284 HIS A C 1
ATOM 2225 O O . HIS A 1 284 ? -2.290 -14.792 5.766 1.00 95.94 284 HIS A O 1
ATOM 2231 N N . ASN A 1 285 ? -0.398 -14.942 4.580 1.00 97.94 285 ASN A N 1
ATOM 2232 C CA . ASN A 1 285 ? -1.006 -14.913 3.260 1.00 97.94 285 ASN A CA 1
ATOM 2233 C C . ASN A 1 285 ? -1.359 -16.321 2.777 1.00 97.94 285 ASN A C 1
ATOM 2235 O O . ASN A 1 285 ? -0.575 -17.266 2.909 1.00 97.94 285 ASN A O 1
ATOM 2239 N N . GLY A 1 286 ? -2.543 -16.442 2.182 1.00 97.56 286 GLY A N 1
ATOM 2240 C CA . GLY A 1 286 ? -3.047 -17.619 1.481 1.00 97.56 286 GLY A CA 1
ATOM 2241 C C . GLY A 1 286 ? -3.646 -17.242 0.126 1.00 97.56 286 GLY A C 1
ATOM 2242 O O . GLY A 1 286 ? -3.717 -16.067 -0.235 1.00 97.56 286 GLY A O 1
ATOM 2243 N N . LEU A 1 287 ? -4.093 -18.248 -0.623 1.00 97.81 287 LEU A N 1
ATOM 2244 C CA . LEU A 1 287 ? -4.751 -18.085 -1.921 1.00 97.81 287 LEU A CA 1
ATOM 2245 C C . LEU A 1 287 ? -6.176 -18.605 -1.855 1.00 97.81 287 LEU A C 1
ATOM 2247 O O . LEU A 1 287 ? -6.391 -19.729 -1.402 1.00 97.81 287 LEU A O 1
ATOM 2251 N N . ILE A 1 288 ? -7.123 -17.833 -2.377 1.00 97.50 288 ILE A N 1
ATOM 2252 C CA . ILE A 1 288 ? -8.522 -18.240 -2.515 1.00 97.50 288 ILE A CA 1
ATOM 2253 C C . ILE A 1 288 ? -8.969 -18.216 -3.975 1.00 97.50 288 ILE A C 1
ATOM 2255 O O . ILE A 1 288 ? -8.452 -17.454 -4.791 1.00 97.50 288 ILE A O 1
ATOM 2259 N N . ASN A 1 289 ? -9.961 -19.045 -4.290 1.00 95.44 289 ASN A N 1
ATOM 2260 C CA . ASN A 1 289 ? -10.715 -18.957 -5.537 1.00 95.44 289 ASN A CA 1
ATOM 2261 C C . ASN A 1 289 ? -11.943 -18.033 -5.384 1.00 95.44 289 ASN A C 1
ATOM 2263 O O . ASN A 1 289 ? -12.259 -17.570 -4.288 1.00 95.44 289 ASN A O 1
ATOM 2267 N N . ALA A 1 290 ? -12.681 -17.810 -6.476 1.00 92.81 290 ALA A N 1
ATOM 2268 C CA . ALA A 1 290 ? -13.875 -16.953 -6.499 1.00 92.81 290 ALA A CA 1
ATOM 2269 C C . ALA A 1 290 ? -15.014 -17.385 -5.550 1.00 92.81 290 ALA A C 1
ATOM 2271 O O . ALA A 1 290 ? -15.874 -16.577 -5.215 1.00 92.81 290 ALA A O 1
ATOM 2272 N N . SER A 1 291 ? -15.032 -18.643 -5.096 1.00 92.62 291 SER A N 1
ATOM 2273 C CA . SER A 1 291 ? -16.002 -19.124 -4.098 1.00 92.62 291 SER A CA 1
ATOM 2274 C C . SER A 1 291 ? -15.556 -18.889 -2.648 1.00 92.62 291 SER A C 1
ATOM 2276 O O . SER A 1 291 ? -16.272 -19.253 -1.718 1.00 92.62 291 SER A O 1
ATOM 2278 N N . GLY A 1 292 ? -14.369 -18.306 -2.441 1.00 93.19 292 GLY A N 1
ATOM 2279 C CA . GLY A 1 292 ? -13.762 -18.094 -1.125 1.00 93.19 292 GLY A CA 1
ATOM 2280 C C . GLY A 1 292 ? -13.066 -19.330 -0.547 1.00 93.19 292 GLY A C 1
ATOM 2281 O O . GLY A 1 292 ? -12.600 -19.295 0.590 1.00 93.19 292 GLY A O 1
ATOM 2282 N N . GLN A 1 293 ? -12.977 -20.429 -1.303 1.00 95.94 293 GLN A N 1
ATOM 2283 C CA . GLN A 1 293 ? -12.259 -21.628 -0.872 1.00 95.94 293 GLN A CA 1
ATOM 2284 C C . GLN A 1 293 ? -10.753 -21.419 -1.005 1.00 95.94 293 GLN A C 1
ATOM 2286 O O . GLN A 1 293 ? -10.276 -20.952 -2.042 1.00 95.94 293 GLN A O 1
ATOM 2291 N N . TYR A 1 294 ? -10.002 -21.828 0.019 1.00 96.81 294 TYR A N 1
ATOM 2292 C CA . TYR A 1 294 ? -8.546 -21.802 -0.024 1.00 96.81 294 TYR A CA 1
ATOM 2293 C C . TYR A 1 294 ? -8.002 -22.802 -1.048 1.00 96.81 294 TYR A C 1
ATOM 2295 O O . TYR A 1 294 ? -8.187 -24.011 -0.911 1.00 96.81 294 TYR A O 1
ATOM 2303 N N . VAL A 1 295 ? -7.273 -22.281 -2.031 1.00 97.88 295 VAL A N 1
ATOM 2304 C CA . VAL A 1 295 ? -6.367 -23.044 -2.899 1.00 97.88 295 VAL A CA 1
ATOM 2305 C C . VAL A 1 295 ? -5.044 -23.290 -2.172 1.00 97.88 295 VAL A C 1
ATOM 2307 O O . VAL A 1 295 ? -4.483 -24.379 -2.255 1.00 97.88 295 VAL A O 1
ATOM 2310 N N . ALA A 1 296 ? -4.586 -22.308 -1.390 1.00 96.81 296 ALA A N 1
ATOM 2311 C CA . ALA A 1 296 ? -3.475 -22.450 -0.456 1.00 96.81 296 ALA A CA 1
ATOM 2312 C C . ALA A 1 296 ? -3.840 -21.791 0.881 1.00 96.81 296 ALA A C 1
ATOM 2314 O O . ALA A 1 296 ? -4.358 -20.675 0.906 1.00 96.81 296 ALA A O 1
ATOM 2315 N N . LYS A 1 297 ? -3.592 -22.486 1.995 1.00 96.69 297 LYS A N 1
ATOM 2316 C CA . LYS A 1 297 ? -3.902 -21.983 3.344 1.00 96.69 297 LYS A CA 1
ATOM 2317 C C . LYS A 1 297 ? -3.026 -20.768 3.702 1.00 96.69 297 LYS A C 1
ATOM 2319 O O . LYS A 1 297 ? -1.917 -20.669 3.176 1.00 96.69 297 LYS A O 1
ATOM 2324 N N . PRO A 1 298 ? -3.485 -19.880 4.604 1.00 96.06 298 PRO A N 1
ATOM 2325 C CA . PRO A 1 298 ? -2.719 -18.722 5.046 1.00 96.06 298 PRO A CA 1
ATOM 2326 C C . PRO A 1 298 ? -1.580 -19.148 5.977 1.00 96.06 298 PRO A C 1
ATOM 2328 O O . PRO A 1 298 ? -1.744 -19.225 7.188 1.00 96.06 298 PRO A O 1
ATOM 2331 N N . VAL A 1 299 ? -0.440 -19.505 5.391 1.00 96.25 299 VAL A N 1
ATOM 2332 C CA . VAL A 1 299 ? 0.762 -19.962 6.119 1.00 96.25 299 VAL A CA 1
ATOM 2333 C C . VAL A 1 299 ? 2.039 -19.283 5.630 1.00 96.25 299 VAL A C 1
ATOM 2335 O O . VAL A 1 299 ? 3.116 -19.536 6.162 1.00 96.25 299 VAL A O 1
ATOM 2338 N N . TYR A 1 300 ? 1.937 -18.460 4.587 1.00 96.25 300 TYR A N 1
ATOM 2339 C CA . TYR A 1 300 ? 3.078 -17.792 3.978 1.00 96.25 300 TYR A CA 1
ATOM 2340 C C . TYR A 1 300 ? 3.214 -16.382 4.538 1.00 96.25 300 TYR A C 1
ATOM 2342 O O . TYR A 1 300 ? 2.223 -15.712 4.806 1.00 96.25 300 TYR A O 1
ATOM 2350 N N . ASN A 1 301 ? 4.438 -15.894 4.672 1.00 95.06 301 ASN A N 1
ATOM 2351 C CA . ASN A 1 301 ? 4.685 -14.494 5.011 1.00 95.06 301 ASN A CA 1
ATOM 2352 C C . ASN A 1 301 ? 4.287 -13.577 3.846 1.00 95.06 301 ASN A C 1
ATOM 2354 O O . ASN A 1 301 ? 3.812 -12.469 4.058 1.00 95.06 301 ASN A O 1
ATOM 2358 N N . SER A 1 302 ? 4.469 -14.043 2.606 1.00 95.50 302 SER A N 1
ATOM 2359 C CA . SER A 1 302 ? 4.055 -13.322 1.402 1.00 95.50 302 SER A CA 1
ATOM 2360 C C . SER A 1 302 ? 3.782 -14.272 0.235 1.00 95.50 302 SER A C 1
ATOM 2362 O O . SER A 1 302 ? 4.335 -15.373 0.180 1.00 95.50 302 SER A O 1
ATOM 2364 N N . ILE A 1 303 ? 2.935 -13.825 -0.695 1.00 96.88 303 ILE A N 1
ATOM 2365 C CA . ILE A 1 303 ? 2.648 -14.463 -1.983 1.00 96.88 303 ILE A CA 1
ATOM 2366 C C . ILE A 1 303 ? 2.642 -13.349 -3.034 1.00 96.88 303 ILE A C 1
ATOM 2368 O O . ILE A 1 303 ? 1.866 -12.402 -2.909 1.00 96.88 303 ILE A O 1
ATOM 2372 N N . SER A 1 304 ? 3.502 -13.442 -4.049 1.00 95.31 304 SER A N 1
ATOM 2373 C CA . SER A 1 304 ? 3.513 -12.492 -5.163 1.00 95.31 304 SER A CA 1
ATOM 2374 C C . SER A 1 304 ? 2.281 -12.675 -6.062 1.00 95.31 304 SER A C 1
ATOM 2376 O O . SER A 1 304 ? 1.717 -13.773 -6.120 1.00 95.31 304 SER A O 1
ATOM 2378 N N . PRO A 1 305 ? 1.893 -11.654 -6.846 1.00 93.06 305 PRO A N 1
ATOM 2379 C CA . PRO A 1 305 ? 1.017 -11.839 -7.991 1.00 93.06 305 PRO A CA 1
ATOM 2380 C C . PRO A 1 305 ? 1.529 -12.956 -8.906 1.00 93.06 305 PRO A C 1
ATOM 2382 O O . PRO A 1 305 ? 2.737 -13.208 -9.000 1.00 93.06 305 PRO A O 1
ATOM 2385 N N . PHE A 1 306 ? 0.594 -13.625 -9.569 1.00 94.94 306 PHE A N 1
ATOM 2386 C CA . PHE A 1 306 ? 0.884 -14.619 -10.579 1.00 94.94 306 PHE A CA 1
ATOM 2387 C C . PHE A 1 306 ? 1.432 -13.938 -11.832 1.00 94.94 306 PHE A C 1
ATOM 2389 O O . PHE A 1 306 ? 0.810 -13.039 -12.391 1.00 94.94 306 PHE A O 1
ATOM 2396 N N . SER A 1 307 ? 2.573 -14.427 -12.305 1.00 94.62 307 SER A N 1
ATOM 2397 C CA . SER A 1 307 ? 3.127 -14.111 -13.619 1.00 94.62 307 SER A CA 1
ATOM 2398 C C . SER A 1 307 ? 3.414 -15.418 -14.344 1.00 94.62 307 SER A C 1
ATOM 2400 O O . SER A 1 307 ? 3.945 -16.349 -13.740 1.00 94.62 307 SER A O 1
ATOM 2402 N N . GLU A 1 308 ? 2.999 -15.529 -15.608 1.00 94.56 308 GLU A N 1
ATOM 2403 C CA . GLU A 1 308 ? 3.169 -16.745 -16.426 1.00 94.56 308 GLU A CA 1
ATOM 2404 C C . GLU A 1 308 ? 2.675 -18.033 -15.714 1.00 94.56 308 GLU A C 1
ATOM 2406 O O . GLU A 1 308 ? 3.254 -19.115 -15.821 1.00 94.56 308 GLU A O 1
ATOM 2411 N N . GLY A 1 309 ? 1.594 -17.909 -14.929 1.00 95.25 309 GLY A N 1
ATOM 2412 C CA . GLY A 1 309 ? 0.993 -19.007 -14.162 1.00 95.25 309 GLY A CA 1
ATOM 2413 C C . GLY A 1 309 ? 1.797 -19.453 -12.934 1.00 95.25 309 GLY A C 1
ATOM 2414 O O . GLY A 1 309 ? 1.599 -20.571 -12.445 1.00 95.25 309 GLY A O 1
ATOM 2415 N N . ARG A 1 310 ? 2.729 -18.630 -12.438 1.00 97.31 310 ARG A N 1
ATOM 2416 C CA . ARG A 1 310 ? 3.551 -18.893 -11.247 1.00 97.31 310 ARG A CA 1
ATOM 2417 C C . ARG A 1 310 ? 3.470 -17.759 -10.240 1.00 97.31 310 ARG A C 1
ATOM 2419 O O . ARG A 1 310 ? 3.483 -16.597 -10.625 1.00 97.31 310 ARG A O 1
ATOM 2426 N N . ALA A 1 311 ? 3.457 -18.109 -8.958 1.00 97.38 311 ALA A N 1
ATOM 2427 C CA . ALA A 1 311 ? 3.581 -17.160 -7.858 1.00 97.38 311 ALA A CA 1
ATOM 2428 C C . ALA A 1 311 ? 4.755 -17.547 -6.956 1.00 97.38 311 ALA A C 1
ATOM 2430 O O . ALA A 1 311 ? 4.985 -18.729 -6.680 1.00 97.38 311 ALA A O 1
ATOM 2431 N N . VAL A 1 312 ? 5.493 -16.544 -6.490 1.00 98.06 312 VAL A N 1
ATOM 2432 C CA . VAL A 1 312 ? 6.566 -16.700 -5.511 1.00 98.06 312 VAL A CA 1
ATOM 2433 C C . VAL A 1 312 ? 5.959 -16.612 -4.117 1.00 98.06 312 VAL A C 1
ATOM 2435 O O . VAL A 1 312 ? 5.239 -15.667 -3.807 1.00 98.06 312 VAL A O 1
ATOM 2438 N N . VAL A 1 313 ? 6.252 -17.593 -3.269 1.00 97.75 313 VAL A N 1
ATOM 2439 C CA . VAL A 1 313 ? 5.855 -17.614 -1.859 1.00 97.75 313 VAL A CA 1
ATOM 2440 C C . VAL A 1 313 ? 7.076 -17.512 -0.962 1.00 97.75 313 VAL A C 1
ATOM 2442 O O . VAL A 1 313 ? 8.137 -18.057 -1.277 1.00 97.75 313 VAL A O 1
ATOM 2445 N N . ILE A 1 314 ? 6.911 -16.824 0.163 1.00 96.81 314 ILE A N 1
ATOM 2446 C CA . ILE A 1 314 ? 7.964 -16.614 1.157 1.00 96.81 314 ILE A CA 1
ATOM 2447 C C . ILE A 1 314 ? 7.482 -17.155 2.497 1.00 96.81 314 ILE A C 1
ATOM 2449 O O . ILE A 1 314 ? 6.393 -16.815 2.955 1.00 96.81 314 ILE A O 1
ATOM 2453 N N . ASP A 1 315 ? 8.313 -17.961 3.143 1.00 91.88 315 ASP A N 1
ATOM 2454 C CA . ASP A 1 315 ? 8.135 -18.421 4.520 1.00 91.88 315 ASP A CA 1
ATOM 2455 C C . ASP A 1 315 ? 9.494 -18.504 5.231 1.00 91.88 315 ASP A C 1
ATOM 2457 O O . ASP A 1 315 ? 10.503 -18.005 4.730 1.00 91.88 315 ASP A O 1
ATOM 2461 N N . ASN A 1 316 ? 9.537 -19.127 6.410 1.00 89.44 316 ASN A N 1
ATOM 2462 C CA . ASN A 1 316 ? 10.757 -19.260 7.206 1.00 89.44 316 ASN A CA 1
ATOM 2463 C C . ASN A 1 316 ? 11.892 -20.042 6.517 1.00 89.44 316 ASN A C 1
ATOM 2465 O O . ASN A 1 316 ? 13.025 -19.988 6.989 1.00 89.44 316 ASN A O 1
ATOM 2469 N N . ARG A 1 317 ? 11.624 -20.765 5.422 1.00 91.69 317 ARG A N 1
ATOM 2470 C CA . ARG A 1 317 ? 12.647 -21.483 4.645 1.00 91.69 317 ARG A CA 1
ATOM 2471 C C . ARG A 1 317 ? 13.250 -20.636 3.525 1.00 91.69 317 ARG A C 1
ATOM 2473 O O . ARG A 1 317 ? 14.253 -21.052 2.954 1.00 91.69 317 ARG A O 1
ATOM 2480 N N . GLY A 1 318 ? 12.648 -19.495 3.191 1.00 94.06 318 GLY A N 1
ATOM 2481 C CA . GLY A 1 318 ? 13.037 -18.638 2.070 1.00 94.06 318 GLY A CA 1
ATOM 2482 C C . GLY A 1 318 ? 12.024 -18.656 0.924 1.00 94.06 318 GLY A C 1
ATOM 2483 O O . GLY A 1 318 ? 10.835 -18.908 1.121 1.00 94.06 318 GLY A O 1
ATOM 2484 N N . PHE A 1 319 ? 12.500 -18.367 -0.286 1.00 97.69 319 PHE A N 1
ATOM 2485 C CA . PHE A 1 319 ? 11.668 -18.182 -1.475 1.00 97.69 319 PHE A CA 1
ATOM 2486 C C . PHE A 1 319 ? 11.391 -19.522 -2.161 1.00 97.69 319 PHE A C 1
ATOM 2488 O O . PHE A 1 319 ? 12.309 -20.308 -2.412 1.00 97.69 319 PHE A O 1
ATOM 2495 N N . ARG A 1 320 ? 10.128 -19.784 -2.503 1.00 97.75 320 ARG A N 1
ATOM 2496 C CA . ARG A 1 320 ? 9.683 -20.950 -3.285 1.00 97.75 320 ARG A CA 1
ATOM 2497 C C . ARG A 1 320 ? 8.648 -20.529 -4.319 1.00 97.75 320 ARG A C 1
ATOM 2499 O O . ARG A 1 320 ? 8.117 -19.430 -4.245 1.00 97.75 320 ARG A O 1
ATOM 2506 N N . VAL A 1 321 ? 8.343 -21.403 -5.274 1.00 98.38 321 VAL A N 1
ATOM 2507 C CA . VAL A 1 321 ? 7.356 -21.110 -6.325 1.00 98.38 321 VAL A CA 1
ATOM 2508 C C . VAL A 1 321 ? 6.219 -22.115 -6.266 1.00 98.38 321 VAL A C 1
ATOM 2510 O O . VAL A 1 321 ? 6.462 -23.316 -6.112 1.00 98.38 321 VAL A O 1
ATOM 2513 N N . ILE A 1 322 ? 4.993 -21.623 -6.425 1.00 97.94 322 ILE A N 1
ATOM 2514 C CA . ILE A 1 322 ? 3.780 -22.430 -6.562 1.00 97.94 322 ILE A CA 1
ATOM 2515 C C . ILE A 1 322 ? 3.100 -22.198 -7.916 1.00 97.94 322 ILE A C 1
ATOM 2517 O O . ILE A 1 322 ? 3.243 -21.141 -8.536 1.00 97.94 322 ILE A O 1
ATOM 2521 N N . ASP A 1 323 ? 2.358 -23.204 -8.373 1.00 97.25 323 ASP A N 1
ATOM 2522 C CA . ASP A 1 323 ? 1.428 -23.092 -9.495 1.00 97.25 323 ASP A CA 1
ATOM 2523 C C . ASP A 1 323 ? 0.041 -22.586 -9.048 1.00 97.25 323 ASP A C 1
ATOM 2525 O O . ASP A 1 323 ? -0.232 -22.388 -7.863 1.00 97.25 323 ASP A O 1
ATOM 2529 N N . GLU A 1 324 ? -0.872 -22.404 -10.003 1.00 96.44 324 GLU A N 1
ATOM 2530 C CA . GLU A 1 324 ? -2.248 -21.942 -9.745 1.00 96.44 324 GLU A CA 1
ATOM 2531 C C . GLU A 1 324 ? -3.105 -22.930 -8.940 1.00 96.44 324 GLU A C 1
ATOM 2533 O O . GLU A 1 324 ? -4.198 -22.592 -8.495 1.00 96.44 324 GLU A O 1
ATOM 2538 N N . LYS A 1 325 ? -2.633 -24.166 -8.744 1.00 96.19 325 LYS A N 1
ATOM 2539 C CA . LYS A 1 325 ? -3.2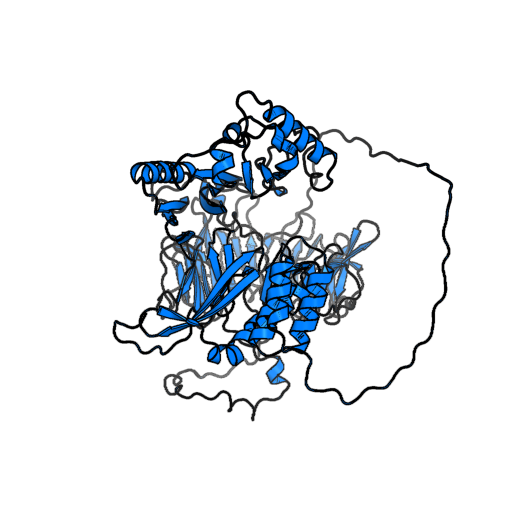75 -25.160 -7.875 1.00 96.19 325 LYS A CA 1
ATOM 2540 C C . LYS A 1 325 ? -2.677 -25.144 -6.465 1.00 96.19 325 LYS A C 1
ATOM 2542 O O . LYS A 1 325 ? -2.992 -26.028 -5.674 1.00 96.19 325 LYS A O 1
ATOM 2547 N N . GLY A 1 326 ? -1.799 -24.184 -6.160 1.00 95.81 326 GLY A N 1
ATOM 2548 C CA . GLY A 1 326 ? -1.105 -24.068 -4.879 1.00 95.81 326 GLY A CA 1
ATOM 2549 C C . GLY A 1 326 ? -0.004 -25.112 -4.676 1.00 95.81 326 GLY A C 1
ATOM 2550 O O . GLY A 1 326 ? 0.471 -25.288 -3.555 1.00 95.81 326 GLY A O 1
ATOM 2551 N N . ARG A 1 327 ? 0.404 -25.837 -5.726 1.00 97.00 327 ARG A N 1
ATOM 2552 C CA . ARG A 1 327 ? 1.424 -26.889 -5.628 1.00 97.00 327 ARG A CA 1
ATOM 2553 C C . ARG A 1 327 ? 2.800 -26.288 -5.845 1.00 97.00 327 ARG A C 1
ATOM 2555 O O . ARG A 1 327 ? 2.995 -25.527 -6.788 1.00 97.00 327 ARG A O 1
ATOM 2562 N N . PHE A 1 328 ? 3.765 -26.674 -5.015 1.00 97.38 328 PHE A N 1
ATOM 2563 C CA . PHE A 1 328 ? 5.156 -26.278 -5.220 1.00 97.38 328 PHE A CA 1
ATOM 2564 C C . PHE A 1 328 ? 5.687 -26.808 -6.554 1.00 97.38 328 PHE A C 1
ATOM 2566 O O . PHE A 1 328 ? 5.544 -27.994 -6.853 1.00 97.38 328 PHE A O 1
ATOM 2573 N N . VAL A 1 329 ? 6.329 -25.929 -7.323 1.00 97.19 329 VAL A N 1
ATOM 2574 C CA . VAL A 1 329 ? 7.089 -26.303 -8.526 1.00 97.19 329 VAL A CA 1
ATOM 2575 C C . VAL A 1 329 ? 8.587 -26.387 -8.234 1.00 97.19 329 VAL A C 1
ATOM 2577 O O . VAL A 1 329 ? 9.278 -27.229 -8.796 1.00 97.19 329 VAL A O 1
ATOM 2580 N N . THR A 1 330 ? 9.103 -25.597 -7.286 1.00 97.38 330 THR A N 1
ATOM 2581 C CA . THR A 1 330 ? 10.502 -25.711 -6.853 1.00 97.38 330 THR A CA 1
ATOM 2582 C C . THR A 1 330 ? 10.694 -26.853 -5.854 1.00 97.38 330 THR A C 1
ATOM 2584 O O . THR A 1 330 ? 9.887 -27.062 -4.947 1.00 97.38 330 THR A O 1
ATOM 2587 N N . ARG A 1 331 ? 11.816 -27.575 -5.976 1.00 94.38 331 ARG A N 1
ATOM 2588 C CA . ARG A 1 331 ? 12.176 -28.693 -5.077 1.00 94.38 331 ARG A CA 1
ATOM 2589 C C . ARG A 1 331 ? 12.823 -28.251 -3.760 1.00 94.38 331 ARG A C 1
ATOM 2591 O O . ARG A 1 331 ? 12.859 -29.019 -2.805 1.00 94.38 331 ARG A O 1
ATOM 2598 N N . LYS A 1 332 ? 13.348 -27.026 -3.715 1.00 95.00 332 LYS A N 1
ATOM 2599 C CA . LYS A 1 332 ? 14.023 -26.416 -2.560 1.00 95.00 332 LYS A CA 1
ATOM 2600 C C . LYS A 1 332 ? 13.645 -24.938 -2.439 1.00 95.00 332 LYS A C 1
ATOM 2602 O O . LYS A 1 332 ? 12.979 -24.396 -3.325 1.00 95.00 332 LYS A O 1
ATOM 2607 N N . ALA A 1 333 ? 14.054 -24.320 -1.336 1.00 96.38 333 ALA A N 1
ATOM 2608 C CA . ALA A 1 333 ? 13.970 -22.878 -1.146 1.00 96.38 333 ALA A CA 1
ATOM 2609 C C . ALA A 1 333 ? 15.248 -22.177 -1.632 1.00 96.38 333 ALA A C 1
ATOM 2611 O O . ALA A 1 333 ? 16.320 -22.785 -1.666 1.00 96.38 333 ALA A O 1
ATOM 2612 N N . TYR A 1 334 ? 15.110 -20.906 -2.001 1.00 96.81 334 TYR A N 1
ATOM 2613 C CA . TYR A 1 334 ? 16.179 -20.039 -2.498 1.00 96.81 334 TYR A CA 1
ATOM 2614 C C . TYR A 1 334 ? 16.287 -18.770 -1.643 1.00 96.81 334 TYR A C 1
ATOM 2616 O O . TYR A 1 334 ? 15.358 -18.428 -0.907 1.00 96.81 334 TYR A O 1
ATOM 2624 N N . GLY A 1 335 ? 17.419 -18.065 -1.748 1.00 93.69 335 GLY A N 1
ATOM 2625 C CA . GLY A 1 335 ? 17.630 -16.796 -1.043 1.00 93.69 335 GLY A CA 1
ATOM 2626 C C . GLY A 1 335 ? 16.791 -15.653 -1.617 1.00 93.69 335 GLY A C 1
ATOM 2627 O O . GLY A 1 335 ? 16.382 -14.761 -0.883 1.00 93.69 335 GLY A O 1
ATOM 2628 N N . TYR A 1 336 ? 16.506 -15.713 -2.918 1.00 96.12 336 TYR A N 1
ATOM 2629 C CA . TYR A 1 336 ? 15.650 -14.781 -3.645 1.00 96.12 336 TYR A CA 1
ATOM 2630 C C . TYR A 1 336 ? 15.103 -15.460 -4.903 1.00 96.12 336 TYR A C 1
ATOM 2632 O O . TYR A 1 336 ? 15.798 -16.291 -5.493 1.00 96.12 336 TYR A O 1
ATOM 2640 N N . ILE A 1 337 ? 13.887 -15.093 -5.315 1.00 97.69 337 ILE A N 1
ATOM 2641 C CA . ILE A 1 337 ? 13.301 -15.420 -6.622 1.00 97.69 337 ILE A CA 1
ATOM 2642 C C . ILE A 1 337 ? 12.536 -14.184 -7.115 1.00 97.69 337 ILE A C 1
ATOM 2644 O O . ILE A 1 337 ? 11.688 -13.667 -6.387 1.00 97.69 337 ILE A O 1
ATOM 2648 N N . GLY A 1 338 ? 12.834 -13.725 -8.331 1.00 94.81 338 GLY A N 1
ATOM 2649 C CA . GLY A 1 338 ? 12.101 -12.656 -9.013 1.00 94.81 338 GLY A CA 1
ATOM 2650 C C . GLY A 1 338 ? 10.823 -13.148 -9.703 1.00 94.81 338 GLY A C 1
ATOM 2651 O O . GLY A 1 338 ? 10.520 -14.341 -9.725 1.00 94.81 338 GLY A O 1
ATOM 2652 N N . SER A 1 339 ? 10.061 -12.230 -10.295 1.00 91.94 339 SER A N 1
ATOM 2653 C CA . SER A 1 339 ? 8.872 -12.585 -11.081 1.00 91.94 339 SER A CA 1
ATOM 2654 C C . SER A 1 339 ? 9.247 -13.329 -12.364 1.00 91.94 339 SER A C 1
ATOM 2656 O O . SER A 1 339 ? 10.287 -13.071 -12.966 1.00 91.94 339 SER A O 1
ATOM 2658 N N . TYR A 1 340 ? 8.367 -14.222 -12.814 1.00 94.81 340 TYR A N 1
ATOM 2659 C CA . TYR A 1 340 ? 8.535 -14.896 -14.099 1.00 94.81 340 TYR A CA 1
ATOM 2660 C C . TYR A 1 340 ? 8.292 -13.933 -15.266 1.00 94.81 340 TYR A C 1
ATOM 2662 O O . TYR A 1 340 ? 7.261 -13.254 -15.295 1.00 94.81 340 TYR A O 1
ATOM 2670 N N . LYS A 1 341 ? 9.236 -13.881 -16.208 1.00 94.19 341 LYS A N 1
ATOM 2671 C CA . LYS A 1 341 ? 9.145 -13.176 -17.493 1.00 94.19 341 LYS A CA 1
ATOM 2672 C C . LYS A 1 341 ? 9.849 -13.992 -18.576 1.00 94.19 341 LYS A C 1
ATOM 2674 O O . LYS A 1 341 ? 10.950 -14.498 -18.359 1.00 94.19 341 LYS A O 1
ATOM 2679 N N . ASN A 1 342 ? 9.221 -14.121 -19.743 1.00 95.25 342 ASN A N 1
ATOM 2680 C CA . ASN A 1 342 ? 9.714 -14.930 -20.861 1.00 95.25 342 ASN A CA 1
ATOM 2681 C C . ASN A 1 342 ? 10.053 -16.381 -20.456 1.00 95.25 342 ASN A C 1
ATOM 2683 O O . ASN A 1 342 ? 11.022 -16.972 -20.934 1.00 95.25 342 ASN A O 1
ATOM 2687 N N . GLY A 1 343 ? 9.272 -16.965 -19.545 1.00 96.38 343 GLY A N 1
ATOM 2688 C CA . GLY A 1 343 ? 9.462 -18.322 -19.041 1.00 96.38 343 GLY A CA 1
ATOM 2689 C C . GLY A 1 343 ? 10.679 -18.499 -18.130 1.00 96.38 343 GLY A C 1
ATOM 2690 O O . GLY A 1 343 ? 11.155 -19.631 -17.968 1.00 96.38 343 GLY A O 1
ATOM 2691 N N . ARG A 1 344 ? 11.212 -17.408 -17.564 1.00 97.50 344 ARG A N 1
ATOM 2692 C CA . ARG A 1 344 ? 12.359 -17.413 -16.650 1.00 97.50 344 ARG A CA 1
ATOM 2693 C C . ARG A 1 344 ? 12.101 -16.569 -15.411 1.00 97.50 344 ARG A C 1
ATOM 2695 O O . ARG A 1 344 ? 11.471 -15.525 -15.496 1.00 97.50 344 ARG A O 1
ATOM 2702 N N . ALA A 1 345 ? 12.655 -16.987 -14.279 1.00 97.69 345 ALA A N 1
ATOM 2703 C CA . ALA A 1 345 ? 12.728 -16.168 -13.071 1.00 97.69 345 ALA A CA 1
ATOM 2704 C C . ALA A 1 345 ? 14.161 -16.153 -12.546 1.00 97.69 345 ALA A C 1
ATOM 2706 O O . ALA A 1 345 ? 14.764 -17.213 -12.371 1.00 97.69 345 ALA A O 1
ATOM 2707 N N . VAL A 1 346 ? 14.705 -14.965 -12.285 1.00 97.81 346 VAL A N 1
ATOM 2708 C CA . VAL A 1 346 ? 16.001 -14.835 -11.610 1.00 97.81 346 VAL A CA 1
ATOM 2709 C C . VAL A 1 346 ? 15.904 -15.438 -10.207 1.00 97.81 346 VAL A C 1
ATOM 2711 O O . VAL A 1 346 ? 14.914 -15.230 -9.508 1.00 97.81 346 VAL A O 1
ATOM 2714 N N . PHE A 1 347 ? 16.920 -16.180 -9.774 1.00 97.94 347 PHE A N 1
ATOM 2715 C CA . PHE A 1 347 ? 17.039 -16.635 -8.389 1.00 97.94 347 PHE A CA 1
ATOM 2716 C C . PHE A 1 347 ? 18.437 -16.373 -7.847 1.00 97.94 347 PHE A C 1
ATOM 2718 O O . PHE A 1 347 ? 19.383 -16.240 -8.623 1.00 97.94 347 PHE A O 1
ATOM 2725 N N . SER A 1 348 ? 18.579 -16.352 -6.521 1.00 96.88 348 SER A N 1
ATOM 2726 C CA . SER A 1 348 ? 19.890 -16.318 -5.870 1.00 96.88 348 SER A CA 1
ATOM 2727 C C . SER A 1 348 ? 20.077 -17.428 -4.838 1.00 96.88 348 SER A C 1
ATOM 2729 O O . SER A 1 348 ? 19.134 -17.889 -4.182 1.00 96.88 348 SER A O 1
ATOM 2731 N N . ILE A 1 349 ? 21.331 -17.847 -4.688 1.00 94.94 349 ILE A N 1
ATOM 2732 C CA . ILE A 1 349 ? 21.804 -18.684 -3.584 1.00 94.94 349 ILE A CA 1
ATOM 2733 C C . ILE A 1 349 ? 23.015 -18.034 -2.919 1.00 94.94 349 ILE A C 1
ATOM 2735 O O . ILE A 1 349 ? 23.747 -17.274 -3.555 1.00 94.94 349 ILE A O 1
ATOM 2739 N N . GLN A 1 350 ? 23.249 -18.371 -1.652 1.00 91.19 350 GLN A N 1
ATOM 2740 C CA . GLN A 1 350 ? 24.501 -18.052 -0.972 1.00 91.19 350 GLN A CA 1
ATOM 2741 C C . GLN A 1 350 ? 25.557 -19.104 -1.314 1.00 91.19 350 GLN A C 1
ATOM 2743 O O . GLN A 1 350 ? 25.328 -20.299 -1.128 1.00 91.19 350 GLN A O 1
ATOM 2748 N N . SER A 1 351 ? 26.715 -18.662 -1.798 1.00 81.94 351 SER A N 1
ATOM 2749 C CA . SER A 1 351 ? 27.857 -19.517 -2.118 1.00 81.94 351 SER A CA 1
ATOM 2750 C C . SER A 1 351 ? 29.154 -18.808 -1.731 1.00 81.94 351 SER A C 1
ATOM 2752 O O . SER A 1 351 ? 29.484 -17.763 -2.284 1.00 81.94 351 SER A O 1
ATOM 2754 N N . GLY A 1 352 ? 29.898 -19.361 -0.766 1.00 78.50 352 GLY A N 1
ATOM 2755 C CA . GLY A 1 352 ? 31.172 -18.780 -0.314 1.00 78.50 352 GLY A CA 1
ATOM 2756 C C . GLY A 1 352 ? 31.047 -17.381 0.307 1.00 78.50 352 GLY A C 1
ATOM 2757 O O . GLY A 1 352 ? 31.944 -16.563 0.142 1.00 78.50 352 GLY A O 1
ATOM 2758 N N . GLY A 1 353 ? 29.921 -17.081 0.967 1.00 84.06 353 GLY A N 1
ATOM 2759 C CA . GLY A 1 353 ? 29.647 -15.761 1.556 1.00 84.06 353 GLY A CA 1
ATOM 2760 C C . GLY A 1 353 ? 29.224 -14.683 0.550 1.00 84.06 353 GLY A C 1
ATOM 2761 O O . GLY A 1 353 ? 29.078 -13.526 0.931 1.00 84.06 353 GLY A O 1
ATOM 2762 N N . GLN A 1 354 ? 29.024 -15.045 -0.721 1.00 87.81 354 GLN A N 1
ATOM 2763 C CA . GLN A 1 354 ? 28.518 -14.151 -1.759 1.00 87.81 354 GLN A CA 1
ATOM 2764 C C . GLN A 1 354 ? 27.246 -14.716 -2.395 1.00 87.81 354 GLN A C 1
ATOM 2766 O O . GLN A 1 354 ? 27.106 -15.928 -2.582 1.00 87.81 354 GLN A O 1
ATOM 2771 N N . SER A 1 355 ? 26.339 -13.827 -2.799 1.00 92.56 355 SER A N 1
ATOM 2772 C CA . SER A 1 355 ? 25.198 -14.208 -3.630 1.00 92.56 355 SER A CA 1
ATOM 2773 C C . SER A 1 355 ? 25.665 -14.570 -5.043 1.00 92.56 355 SER A C 1
ATOM 2775 O O . SER A 1 355 ? 26.495 -13.879 -5.644 1.00 92.56 355 SER A O 1
ATOM 2777 N N . ARG A 1 356 ? 25.112 -15.653 -5.589 1.00 96.81 356 ARG A N 1
ATOM 2778 C CA . ARG A 1 356 ? 25.234 -16.014 -7.005 1.00 96.81 356 ARG A CA 1
ATOM 2779 C C . ARG A 1 356 ? 23.856 -16.177 -7.610 1.00 96.81 356 ARG A C 1
ATOM 2781 O O . ARG A 1 356 ? 22.986 -16.800 -6.998 1.00 96.81 356 ARG A O 1
ATOM 2788 N N . TYR A 1 357 ? 23.687 -15.622 -8.803 1.00 98.00 357 TYR A N 1
ATOM 2789 C CA . TYR A 1 357 ? 22.412 -15.568 -9.497 1.00 98.00 357 TYR A CA 1
ATOM 2790 C C . TYR A 1 357 ? 22.370 -16.533 -10.678 1.00 98.00 357 TYR A C 1
ATOM 2792 O O . TYR A 1 357 ? 23.363 -16.721 -11.388 1.00 98.00 357 TYR A O 1
ATOM 2800 N N . GLY A 1 358 ? 21.203 -17.139 -10.866 1.00 98.12 358 GLY A N 1
ATOM 2801 C CA . GLY A 1 358 ? 20.857 -18.014 -11.981 1.00 98.12 358 GLY A CA 1
ATOM 2802 C C . GLY A 1 358 ? 19.401 -17.799 -12.386 1.00 98.12 358 GLY A C 1
ATOM 2803 O O . GLY A 1 358 ? 18.767 -16.841 -11.939 1.00 98.12 358 GLY A O 1
ATOM 2804 N N . TYR A 1 359 ? 18.861 -18.698 -13.207 1.00 98.56 359 TYR A N 1
ATOM 2805 C CA . TYR A 1 359 ? 17.480 -18.600 -13.681 1.00 98.56 359 TYR A CA 1
ATOM 2806 C C . TYR A 1 359 ? 16.729 -19.924 -13.569 1.00 98.56 359 TYR A C 1
ATOM 2808 O O . TYR A 1 359 ? 17.235 -20.975 -13.963 1.00 98.56 359 TYR A O 1
ATOM 2816 N N . LEU A 1 360 ? 15.503 -19.852 -13.052 1.00 98.50 360 LEU A N 1
ATOM 2817 C CA . LEU A 1 360 ? 14.545 -20.952 -13.025 1.00 98.50 360 LEU A CA 1
ATOM 2818 C C . LEU A 1 360 ? 13.732 -20.982 -14.321 1.00 98.50 360 LEU A C 1
ATOM 2820 O O . LEU A 1 360 ? 13.405 -19.925 -14.857 1.00 98.50 360 LEU A O 1
ATOM 2824 N N . ASP A 1 361 ? 13.363 -22.171 -14.791 1.00 97.50 361 ASP A N 1
ATOM 2825 C CA . ASP A 1 361 ? 12.281 -22.353 -15.763 1.00 97.50 361 ASP A CA 1
ATOM 2826 C C . ASP A 1 361 ? 10.900 -22.383 -15.088 1.00 97.50 361 ASP A C 1
ATOM 2828 O O . ASP A 1 361 ? 10.772 -22.422 -13.863 1.00 97.50 361 ASP A O 1
ATOM 2832 N N . LEU A 1 362 ? 9.833 -22.409 -15.894 1.00 96.62 362 LEU A N 1
ATOM 2833 C CA . LEU A 1 362 ? 8.453 -22.517 -15.407 1.00 96.62 362 LEU A CA 1
ATOM 2834 C C . LEU A 1 362 ? 8.184 -23.814 -14.626 1.00 96.62 362 LEU A C 1
ATOM 2836 O O . LEU A 1 362 ? 7.176 -23.909 -13.928 1.00 96.62 362 LEU A O 1
ATOM 2840 N N . GLN A 1 363 ? 9.025 -24.837 -14.726 1.00 96.62 363 GLN A N 1
ATOM 2841 C CA . GLN A 1 363 ? 8.913 -26.069 -13.948 1.00 96.62 363 GLN A CA 1
ATOM 2842 C C . GLN A 1 363 ? 9.646 -25.958 -12.601 1.00 96.62 363 GLN A C 1
ATOM 2844 O O . GLN A 1 363 ? 9.609 -26.905 -11.820 1.00 96.62 363 GLN A O 1
ATOM 2849 N N . GLY A 1 364 ? 10.259 -24.808 -12.301 1.00 96.12 364 GLY A N 1
ATOM 2850 C CA . GLY A 1 364 ? 11.020 -24.562 -11.080 1.00 96.12 364 GLY A CA 1
ATOM 2851 C C . GLY A 1 364 ? 12.403 -25.221 -11.075 1.00 96.12 364 GLY A C 1
ATOM 2852 O O . GLY A 1 364 ? 13.009 -25.332 -10.004 1.00 96.12 364 GLY A O 1
ATOM 2853 N N . SER A 1 365 ? 12.888 -25.675 -12.235 1.00 97.38 365 SER A N 1
ATOM 2854 C CA . SER A 1 365 ? 14.230 -26.235 -12.410 1.00 97.38 365 SER A CA 1
ATOM 2855 C C . SER A 1 365 ? 15.224 -25.126 -12.739 1.00 97.38 365 SER A C 1
ATOM 2857 O O . SER A 1 365 ? 14.879 -24.149 -13.397 1.00 97.38 365 SER A O 1
ATOM 2859 N N . GLU A 1 366 ? 16.468 -25.270 -12.289 1.00 97.62 366 GLU A N 1
ATOM 2860 C CA . GLU A 1 366 ? 17.548 -24.323 -12.585 1.00 97.62 366 GLU A CA 1
ATOM 2861 C C . GLU A 1 366 ? 17.967 -24.454 -14.061 1.00 97.62 366 GLU A C 1
ATOM 2863 O O . GLU A 1 366 ? 18.840 -25.250 -14.399 1.00 97.62 366 GLU A O 1
ATOM 2868 N N . ALA A 1 367 ? 17.317 -23.695 -14.948 1.00 97.88 367 ALA A N 1
ATOM 2869 C CA . ALA A 1 367 ? 17.619 -23.661 -16.380 1.00 97.88 367 ALA A CA 1
ATOM 2870 C C . ALA A 1 367 ? 19.001 -23.061 -16.661 1.00 97.88 367 ALA A C 1
ATOM 2872 O O . ALA A 1 367 ? 19.696 -23.491 -17.577 1.00 97.88 367 ALA A O 1
ATOM 2873 N N . ILE A 1 368 ? 19.402 -22.079 -15.852 1.00 98.25 368 ILE A N 1
ATOM 2874 C CA . ILE A 1 368 ? 20.756 -21.534 -15.839 1.00 98.25 368 ILE A CA 1
ATOM 2875 C C . ILE A 1 368 ? 21.252 -21.611 -14.399 1.00 98.25 368 ILE A C 1
ATOM 2877 O O . ILE A 1 368 ? 20.689 -20.971 -13.507 1.00 98.25 368 ILE A O 1
ATOM 2881 N N . ALA A 1 369 ? 22.302 -22.403 -14.184 1.00 97.19 369 ALA A N 1
ATOM 2882 C CA . ALA A 1 369 ? 22.925 -22.584 -12.877 1.00 97.19 369 ALA A CA 1
ATOM 2883 C C . ALA A 1 369 ? 23.415 -21.240 -12.295 1.00 97.19 369 ALA A C 1
ATOM 2885 O O . ALA A 1 369 ? 23.779 -20.336 -13.060 1.00 97.19 369 ALA A O 1
ATOM 2886 N N . PRO A 1 370 ? 23.459 -21.096 -10.958 1.00 96.19 370 PRO A N 1
ATOM 2887 C CA . PRO A 1 370 ? 23.827 -19.843 -10.320 1.00 96.19 370 PRO A CA 1
ATOM 2888 C C . PRO A 1 370 ? 25.321 -19.571 -10.506 1.00 96.19 370 PRO A C 1
ATOM 2890 O O . PRO A 1 370 ? 26.167 -20.199 -9.872 1.00 96.19 370 PRO A O 1
ATOM 2893 N N . GLN A 1 371 ? 25.646 -18.629 -11.386 1.00 95.88 371 GLN A N 1
ATOM 2894 C CA . GLN A 1 371 ? 27.025 -18.326 -11.785 1.00 95.88 371 GLN A CA 1
ATOM 2895 C C . GLN A 1 371 ? 27.309 -16.824 -11.909 1.00 95.88 371 GLN A C 1
ATOM 2897 O O . GLN A 1 371 ? 28.472 -16.432 -11.961 1.00 95.88 371 GLN A O 1
ATOM 2902 N N . PHE A 1 372 ? 26.271 -15.983 -11.937 1.00 97.12 372 PHE A N 1
ATOM 2903 C CA . PHE A 1 372 ? 26.409 -14.541 -12.133 1.00 97.12 372 PHE A CA 1
ATOM 2904 C C . PHE A 1 372 ? 26.541 -13.798 -10.803 1.00 97.12 372 PHE A C 1
ATOM 2906 O O . PHE A 1 372 ? 25.989 -14.224 -9.785 1.00 97.12 372 PHE A O 1
ATOM 2913 N N . VAL A 1 373 ? 27.265 -12.679 -10.814 1.00 96.06 373 VAL A N 1
ATOM 2914 C CA . VAL A 1 373 ? 27.399 -11.778 -9.657 1.00 96.06 373 VAL A CA 1
ATOM 2915 C C . VAL A 1 373 ? 26.112 -10.985 -9.451 1.00 96.06 373 VAL A C 1
ATOM 2917 O O . VAL A 1 373 ? 25.669 -10.838 -8.318 1.00 96.06 373 VAL A O 1
ATOM 2920 N N . GLU A 1 374 ? 25.489 -10.544 -10.544 1.00 96.31 374 GLU A N 1
ATOM 2921 C CA . GLU A 1 374 ? 24.183 -9.877 -10.590 1.00 96.31 374 GLU A CA 1
ATOM 2922 C C . GLU A 1 374 ? 23.441 -10.333 -11.854 1.00 96.31 374 GLU A C 1
ATOM 2924 O O . GLU A 1 374 ? 24.070 -10.705 -12.850 1.00 96.31 374 GLU A O 1
ATOM 2929 N N . ALA A 1 375 ? 22.111 -10.312 -11.828 1.00 96.62 375 ALA A N 1
ATOM 2930 C CA . ALA A 1 375 ? 21.281 -10.758 -12.941 1.00 96.62 375 ALA A CA 1
ATOM 2931 C C . ALA A 1 375 ? 20.004 -9.919 -13.042 1.00 96.62 375 ALA A C 1
ATOM 2933 O O . ALA A 1 375 ? 19.283 -9.770 -12.056 1.00 96.62 375 ALA A O 1
ATOM 2934 N N . GLY A 1 376 ? 19.734 -9.385 -14.234 1.00 94.88 376 GLY A N 1
ATOM 2935 C CA . GLY A 1 376 ? 18.477 -8.719 -14.558 1.00 94.88 376 GLY A CA 1
ATOM 2936 C C . GLY A 1 376 ? 17.386 -9.700 -14.992 1.00 94.88 376 GLY A C 1
ATOM 2937 O O . GLY A 1 376 ? 17.651 -10.870 -15.287 1.00 94.88 376 GLY A O 1
ATOM 2938 N N . ASP A 1 377 ? 16.153 -9.205 -15.059 1.00 93.12 377 ASP A N 1
ATOM 2939 C CA . ASP A 1 377 ? 15.030 -9.945 -15.632 1.00 93.12 377 ASP A CA 1
ATOM 2940 C C . ASP A 1 377 ? 15.234 -10.202 -17.131 1.00 93.12 377 ASP A C 1
ATOM 2942 O O . ASP A 1 377 ? 15.888 -9.425 -17.832 1.00 93.12 377 ASP A O 1
ATOM 2946 N N . PHE A 1 378 ? 14.609 -11.267 -17.633 1.00 93.69 378 PHE A N 1
ATOM 2947 C CA . PHE A 1 378 ? 14.447 -11.431 -19.069 1.00 93.69 378 PHE A CA 1
ATOM 2948 C C . PHE A 1 378 ? 13.403 -10.445 -19.606 1.00 93.69 378 PHE A C 1
ATOM 2950 O O . PHE A 1 378 ? 12.310 -10.318 -19.050 1.00 93.69 378 PHE A O 1
ATOM 2957 N N . ASP A 1 379 ? 13.747 -9.789 -20.710 1.00 88.12 379 ASP A N 1
ATOM 2958 C CA . ASP A 1 379 ? 12.822 -9.068 -21.578 1.00 88.12 379 ASP A CA 1
ATOM 2959 C C . ASP A 1 379 ? 13.141 -9.408 -23.037 1.00 88.12 379 ASP A C 1
ATOM 2961 O O . ASP A 1 379 ? 14.306 -9.526 -23.430 1.00 88.12 379 ASP A O 1
ATOM 2965 N N . ARG A 1 380 ? 12.104 -9.635 -23.849 1.00 88.50 380 ARG A N 1
ATOM 2966 C CA . ARG A 1 380 ? 12.223 -10.088 -25.251 1.00 88.50 380 ARG A CA 1
ATOM 2967 C C . ARG A 1 380 ? 13.249 -11.226 -25.424 1.00 88.50 380 ARG A C 1
ATOM 2969 O O . ARG A 1 380 ? 14.030 -11.238 -26.376 1.00 88.50 380 ARG A O 1
ATOM 2976 N N . ASN A 1 381 ? 13.222 -12.195 -24.502 1.00 94.69 381 ASN A N 1
ATOM 2977 C CA . ASN A 1 381 ? 14.084 -13.389 -24.460 1.00 94.69 381 ASN A CA 1
ATOM 2978 C C . ASN A 1 381 ? 15.586 -13.128 -24.233 1.00 94.69 381 ASN A C 1
ATOM 2980 O O . ASN A 1 381 ? 16.398 -14.028 -24.470 1.00 94.69 381 ASN A O 1
ATOM 2984 N N . LYS A 1 382 ? 15.970 -11.938 -23.755 1.00 96.38 382 LYS A N 1
ATOM 2985 C CA . LYS A 1 382 ? 17.355 -11.611 -23.393 1.00 96.38 382 LYS A CA 1
ATOM 2986 C C . LYS A 1 382 ? 17.434 -11.029 -21.986 1.00 96.38 382 LYS A C 1
ATOM 2988 O O . LYS A 1 382 ? 16.481 -10.414 -21.521 1.00 96.38 382 LYS A O 1
ATOM 2993 N N . ALA A 1 383 ? 18.571 -11.202 -21.326 1.00 96.94 383 ALA A N 1
ATOM 2994 C CA . ALA A 1 383 ? 18.834 -10.601 -20.023 1.00 96.94 383 ALA A CA 1
ATOM 2995 C C . ALA A 1 383 ? 20.261 -10.062 -19.952 1.00 96.94 383 ALA A C 1
ATOM 2997 O O . ALA A 1 383 ? 21.178 -10.622 -20.557 1.00 96.94 383 ALA A O 1
ATOM 2998 N N . VAL A 1 384 ? 20.445 -8.983 -19.195 1.00 98.19 384 VAL A N 1
ATOM 2999 C CA . VAL A 1 384 ? 21.769 -8.450 -18.865 1.00 98.19 384 VAL A CA 1
ATOM 3000 C C . VAL A 1 384 ? 22.203 -9.041 -17.534 1.00 98.19 384 VAL A C 1
ATOM 3002 O O . VAL A 1 384 ? 21.458 -9.015 -16.553 1.00 98.19 384 VAL A O 1
ATOM 3005 N N . VAL A 1 385 ? 23.413 -9.586 -17.503 1.00 98.31 385 VAL A N 1
ATOM 3006 C CA . VAL A 1 385 ? 24.009 -10.193 -16.312 1.00 98.31 385 VAL A CA 1
ATOM 3007 C C . VAL A 1 385 ? 25.396 -9.625 -16.071 1.00 98.31 385 VAL A C 1
ATOM 3009 O O . VAL A 1 385 ? 26.127 -9.322 -17.015 1.00 98.31 385 VAL A O 1
ATOM 3012 N N . LYS A 1 386 ? 25.786 -9.525 -14.804 1.00 97.88 386 LYS A N 1
ATOM 3013 C CA . LYS A 1 386 ? 27.151 -9.187 -14.407 1.00 97.88 386 LYS A CA 1
ATOM 3014 C C . LYS A 1 386 ? 27.937 -10.468 -14.179 1.00 97.88 386 LYS A C 1
ATOM 3016 O O . LYS A 1 386 ? 27.594 -11.275 -13.310 1.00 97.88 386 LYS A O 1
ATOM 3021 N N . ILE A 1 387 ? 29.001 -10.653 -14.952 1.00 96.94 387 ILE A N 1
ATOM 3022 C CA . ILE A 1 387 ? 29.893 -11.809 -14.832 1.00 96.94 387 ILE A CA 1
ATOM 3023 C C . ILE A 1 387 ? 30.886 -11.579 -13.693 1.00 96.94 387 ILE A C 1
ATOM 3025 O O . ILE A 1 387 ? 31.068 -12.450 -12.845 1.00 96.94 387 ILE A O 1
ATOM 3029 N N . LYS A 1 388 ? 31.512 -10.400 -13.677 1.00 95.19 388 LYS A N 1
ATOM 3030 C CA . LYS A 1 388 ? 32.432 -9.919 -12.640 1.00 95.19 388 LYS A CA 1
ATOM 3031 C C . LYS A 1 388 ? 32.562 -8.397 -12.741 1.00 95.19 388 LYS A C 1
ATOM 3033 O O . LYS A 1 388 ? 31.891 -7.766 -13.556 1.00 95.19 388 LYS A O 1
ATOM 3038 N N . ASP A 1 389 ? 33.412 -7.801 -11.915 1.00 93.56 389 ASP A N 1
ATOM 3039 C CA . ASP A 1 389 ? 33.662 -6.362 -11.980 1.00 93.56 389 ASP A CA 1
ATOM 3040 C C . ASP A 1 389 ? 34.149 -5.939 -13.368 1.00 93.56 389 ASP A C 1
ATOM 3042 O O . ASP A 1 389 ? 35.050 -6.551 -13.945 1.00 93.56 389 ASP A O 1
ATOM 3046 N N . ASN A 1 390 ? 33.533 -4.874 -13.883 1.00 94.75 390 ASN A N 1
ATOM 3047 C CA . ASN A 1 390 ? 33.746 -4.336 -15.225 1.00 94.75 390 ASN A CA 1
ATOM 3048 C C . ASN A 1 390 ? 33.473 -5.324 -16.380 1.00 94.75 390 ASN A C 1
ATOM 3050 O O . ASN A 1 390 ? 34.007 -5.146 -17.472 1.00 94.75 390 ASN A O 1
ATOM 3054 N N . GLU A 1 391 ? 32.678 -6.378 -16.158 1.00 97.31 391 GLU A N 1
ATOM 3055 C CA . GLU A 1 391 ? 32.326 -7.342 -17.203 1.00 97.31 391 GLU A CA 1
ATOM 3056 C C . GLU A 1 391 ? 30.858 -7.774 -17.096 1.00 97.31 391 GLU A C 1
ATOM 3058 O O . GLU A 1 391 ? 30.467 -8.546 -16.212 1.00 97.31 391 GLU A O 1
ATOM 3063 N N . TYR A 1 392 ? 30.053 -7.304 -18.046 1.00 98.44 392 TYR A N 1
ATOM 3064 C CA . TYR A 1 392 ? 28.651 -7.681 -18.216 1.00 98.44 392 TYR A CA 1
ATOM 3065 C C . TYR A 1 392 ? 28.475 -8.525 -19.475 1.00 98.44 392 TYR A C 1
ATOM 3067 O O . TYR A 1 392 ? 29.337 -8.555 -20.350 1.00 98.44 392 TYR A O 1
ATOM 3075 N N . ALA A 1 393 ? 27.348 -9.216 -19.586 1.00 98.31 393 ALA A N 1
ATOM 3076 C CA . ALA A 1 393 ? 26.977 -9.937 -20.791 1.00 98.31 393 ALA A CA 1
ATOM 3077 C C . ALA A 1 393 ? 25.480 -9.815 -21.060 1.00 98.31 393 ALA A C 1
ATOM 3079 O O . ALA A 1 393 ? 24.676 -9.758 -20.130 1.00 98.31 393 ALA A O 1
ATOM 3080 N N . LEU A 1 394 ? 25.121 -9.835 -22.341 1.00 98.44 394 LEU A N 1
ATOM 3081 C CA . LEU A 1 394 ? 23.757 -10.093 -22.784 1.00 98.44 394 LEU A CA 1
ATOM 3082 C C . LEU A 1 394 ? 23.629 -11.590 -23.050 1.00 98.44 394 LEU A C 1
ATOM 3084 O O . LEU A 1 394 ? 24.414 -12.149 -23.820 1.00 98.44 394 LEU A O 1
ATOM 3088 N N . ILE A 1 395 ? 22.663 -12.242 -22.413 1.00 98.38 395 ILE A N 1
ATOM 3089 C CA . ILE A 1 395 ? 22.458 -13.690 -22.516 1.00 98.38 395 ILE A CA 1
ATOM 3090 C C . ILE A 1 395 ? 21.096 -14.036 -23.118 1.00 98.38 395 ILE A C 1
ATOM 3092 O O . ILE A 1 395 ? 20.137 -13.278 -22.973 1.00 98.38 395 ILE A O 1
ATOM 3096 N N . GLY A 1 396 ? 21.019 -15.190 -23.784 1.00 97.50 396 GLY A N 1
ATOM 3097 C CA . GLY A 1 396 ? 19.766 -15.815 -24.215 1.00 97.50 396 GLY A CA 1
ATOM 3098 C C . GLY A 1 396 ? 19.106 -16.663 -23.118 1.00 97.50 396 GLY A C 1
ATOM 3099 O O . GLY A 1 396 ? 19.670 -16.866 -22.043 1.00 97.50 396 GLY A O 1
ATOM 3100 N N . LEU A 1 397 ? 17.907 -17.190 -23.397 1.00 96.06 397 LEU A N 1
ATOM 3101 C CA . LEU A 1 397 ? 17.109 -18.014 -22.464 1.00 96.06 397 LEU A CA 1
ATOM 3102 C C . LEU A 1 397 ? 17.789 -19.319 -22.008 1.00 96.06 397 LEU A C 1
ATOM 3104 O O . LEU A 1 397 ? 17.378 -19.907 -21.002 1.00 96.06 397 LEU A O 1
ATOM 3108 N N . ASP A 1 398 ? 18.771 -19.799 -22.763 1.00 95.19 398 ASP A N 1
ATOM 3109 C CA . ASP A 1 398 ? 19.610 -20.968 -22.476 1.00 95.19 398 ASP A CA 1
ATOM 3110 C C . ASP A 1 398 ? 20.904 -20.605 -21.721 1.00 95.19 398 ASP A C 1
ATOM 3112 O O . ASP A 1 398 ? 21.677 -21.484 -21.350 1.00 95.19 398 ASP A O 1
ATOM 3116 N N . GLY A 1 399 ? 21.144 -19.312 -21.482 1.00 95.88 399 GLY A N 1
ATOM 3117 C CA . GLY A 1 399 ? 22.360 -18.792 -20.863 1.00 95.88 399 GLY A CA 1
ATOM 3118 C C . GLY A 1 399 ? 23.518 -18.577 -21.837 1.00 95.88 399 GLY A C 1
ATOM 3119 O O . GLY A 1 399 ? 24.599 -18.177 -21.398 1.00 95.88 399 GLY A O 1
ATOM 3120 N N . ALA A 1 400 ? 23.322 -18.798 -23.143 1.00 97.00 400 ALA A N 1
ATOM 3121 C CA . ALA A 1 400 ? 24.337 -18.501 -24.144 1.00 97.00 400 ALA A CA 1
ATOM 3122 C C . ALA A 1 400 ? 24.654 -17.001 -24.147 1.00 97.00 400 ALA A C 1
ATOM 3124 O O . ALA A 1 400 ? 23.755 -16.158 -24.181 1.00 97.00 400 ALA A O 1
ATOM 3125 N N . ARG A 1 401 ? 25.947 -16.661 -24.119 1.00 96.81 401 ARG A N 1
ATOM 3126 C CA . ARG A 1 401 ? 26.414 -15.271 -24.187 1.00 96.81 401 ARG A CA 1
ATOM 3127 C C . ARG A 1 401 ? 26.274 -14.773 -25.620 1.00 96.81 401 ARG A C 1
ATOM 3129 O O . ARG A 1 401 ? 26.988 -15.235 -26.504 1.00 96.81 401 ARG A O 1
ATOM 3136 N N . LEU A 1 402 ? 25.362 -13.833 -25.827 1.00 97.31 402 LEU A N 1
ATOM 3137 C CA . LEU A 1 402 ? 25.133 -13.175 -27.111 1.00 97.31 402 LEU A CA 1
ATOM 3138 C C . LEU A 1 402 ? 26.166 -12.067 -27.350 1.00 97.31 402 LEU A C 1
ATOM 3140 O O . LEU A 1 402 ? 26.618 -11.880 -28.476 1.00 97.31 402 LEU A O 1
ATOM 3144 N N . ALA A 1 403 ? 26.559 -11.363 -26.284 1.00 98.00 403 ALA A N 1
ATOM 3145 C CA . ALA A 1 403 ? 27.616 -10.355 -26.285 1.00 98.00 403 ALA A CA 1
ATOM 3146 C C . ALA A 1 403 ? 28.233 -10.206 -24.884 1.00 98.00 403 ALA A C 1
ATOM 3148 O O . ALA A 1 403 ? 27.606 -10.564 -23.884 1.00 98.00 403 ALA A O 1
ATOM 3149 N N . VAL A 1 404 ? 29.457 -9.675 -24.820 1.00 98.00 404 VAL A N 1
ATOM 3150 C CA . VAL A 1 404 ? 30.187 -9.375 -23.578 1.00 98.00 404 VAL A CA 1
ATOM 3151 C C . VAL A 1 404 ? 30.646 -7.923 -23.619 1.00 98.00 404 VAL A C 1
ATOM 3153 O O . VAL A 1 404 ? 31.124 -7.448 -24.648 1.00 98.00 404 VAL A O 1
ATOM 3156 N N . TYR A 1 405 ? 30.507 -7.232 -22.495 1.00 97.94 405 TYR A N 1
ATOM 3157 C CA . TYR A 1 405 ? 30.701 -5.796 -22.374 1.00 97.94 405 TYR A CA 1
ATOM 3158 C C . TYR A 1 405 ? 31.751 -5.491 -21.295 1.00 97.94 405 TYR A C 1
ATOM 3160 O O . TYR A 1 405 ? 31.491 -5.739 -20.113 1.00 97.94 405 TYR A O 1
ATOM 3168 N N . PRO A 1 406 ? 32.925 -4.947 -21.666 1.00 96.94 406 PRO A N 1
ATOM 3169 C CA . PRO A 1 406 ? 33.991 -4.603 -20.728 1.00 96.94 406 PRO A CA 1
ATOM 3170 C C . PRO A 1 406 ? 33.764 -3.209 -20.109 1.00 96.94 406 PRO A C 1
ATOM 3172 O O . PRO A 1 406 ? 34.590 -2.310 -20.258 1.00 96.94 406 PRO A O 1
ATOM 3175 N N . PHE A 1 407 ? 32.612 -3.009 -19.465 1.00 96.81 407 PHE A N 1
ATOM 3176 C CA . PHE A 1 407 ? 32.180 -1.723 -18.908 1.00 96.81 407 PHE A CA 1
ATOM 3177 C C . PHE A 1 407 ? 31.895 -1.820 -17.413 1.00 96.81 407 PHE A C 1
ATOM 3179 O O . PHE A 1 407 ? 31.470 -2.865 -16.920 1.00 96.81 407 PHE A O 1
ATOM 3186 N N . ALA A 1 408 ? 32.080 -0.710 -16.697 1.00 96.62 408 ALA A N 1
ATOM 3187 C CA . ALA A 1 408 ? 31.831 -0.634 -15.258 1.00 96.62 408 ALA A CA 1
ATOM 3188 C C . ALA A 1 408 ? 30.360 -0.876 -14.891 1.00 96.62 408 ALA A C 1
ATOM 3190 O O . ALA A 1 408 ? 30.068 -1.474 -13.853 1.00 96.62 408 ALA A O 1
ATOM 3191 N N . SER A 1 409 ? 29.442 -0.446 -15.757 1.00 97.06 409 SER A N 1
ATOM 3192 C CA . SER A 1 409 ? 28.005 -0.662 -15.605 1.00 97.06 409 SER A CA 1
ATOM 3193 C C . SER A 1 409 ? 27.337 -0.815 -16.967 1.00 97.06 409 SER A C 1
ATOM 3195 O O . SER A 1 409 ? 27.692 -0.099 -17.906 1.00 97.06 409 SER A O 1
ATOM 3197 N N . VAL A 1 410 ? 26.369 -1.729 -17.058 1.00 98.06 410 VAL A N 1
ATOM 3198 C CA . VAL A 1 410 ? 25.474 -1.902 -18.209 1.00 98.06 410 VAL A CA 1
ATOM 3199 C C . VAL A 1 410 ? 24.054 -2.093 -17.678 1.00 98.06 410 VAL A C 1
ATOM 3201 O O . VAL A 1 410 ? 23.793 -3.018 -16.910 1.00 98.06 410 VAL A O 1
ATOM 3204 N N . GLY A 1 411 ? 23.150 -1.194 -18.062 1.00 95.94 411 GLY A N 1
ATOM 3205 C CA . GLY A 1 411 ? 21.733 -1.236 -17.713 1.00 95.94 411 GLY A CA 1
ATOM 3206 C C . GLY A 1 411 ? 20.950 -2.272 -18.528 1.00 95.94 411 GLY A C 1
ATOM 3207 O O . GLY A 1 411 ? 21.511 -2.932 -19.403 1.00 95.94 411 GLY A O 1
ATOM 3208 N N . PRO A 1 412 ? 19.646 -2.441 -18.258 1.00 94.38 412 PRO A N 1
ATOM 3209 C CA . PRO A 1 412 ? 18.817 -3.415 -18.961 1.00 94.38 412 PRO A CA 1
ATOM 3210 C C . PRO A 1 412 ? 18.577 -3.018 -20.425 1.00 94.38 412 PRO A C 1
ATOM 3212 O O . PRO A 1 412 ? 18.655 -1.846 -20.800 1.00 94.38 412 PRO A O 1
ATOM 3215 N N . LEU A 1 413 ? 18.271 -4.018 -21.255 1.00 94.94 413 LEU A N 1
ATOM 3216 C CA . LEU A 1 413 ? 18.003 -3.834 -22.679 1.00 94.94 413 LEU A CA 1
ATOM 3217 C C . LEU A 1 413 ? 16.670 -3.104 -22.882 1.00 94.94 413 LEU A C 1
ATOM 3219 O O . LEU A 1 413 ? 15.634 -3.588 -22.440 1.00 94.94 413 LEU A O 1
ATOM 3223 N N . GLY A 1 414 ? 16.692 -1.981 -23.598 1.00 94.38 414 GLY A N 1
ATOM 3224 C CA . GLY A 1 414 ? 15.500 -1.240 -24.008 1.00 94.38 414 GLY A CA 1
ATOM 3225 C C . GLY A 1 414 ? 15.542 -0.958 -25.504 1.00 94.38 414 GLY A C 1
ATOM 3226 O O . GLY A 1 414 ? 16.479 -0.341 -25.998 1.00 94.38 414 GLY A O 1
ATOM 3227 N N . ASP A 1 415 ? 14.571 -1.464 -26.266 1.00 93.81 415 ASP A N 1
ATOM 3228 C CA . ASP A 1 415 ? 14.477 -1.281 -27.724 1.00 93.81 415 ASP A CA 1
ATOM 3229 C C . ASP A 1 415 ? 15.793 -1.448 -28.517 1.00 93.81 415 ASP A C 1
ATOM 3231 O O . ASP A 1 415 ? 16.004 -0.776 -29.527 1.00 93.81 415 ASP A O 1
ATOM 3235 N N . GLY A 1 416 ? 16.666 -2.368 -28.104 1.00 94.69 416 GLY A N 1
ATOM 3236 C CA . GLY A 1 416 ? 17.933 -2.658 -28.790 1.00 94.69 416 GLY A CA 1
ATOM 3237 C C . GLY A 1 416 ? 19.127 -1.803 -28.350 1.00 94.69 416 GLY A C 1
ATOM 3238 O O . GLY A 1 416 ? 20.207 -1.966 -28.915 1.00 94.69 416 GLY A O 1
ATOM 3239 N N . LEU A 1 417 ? 18.953 -0.914 -27.367 1.00 97.69 417 LEU A N 1
ATOM 3240 C CA . LEU A 1 417 ? 20.020 -0.125 -26.753 1.00 97.69 417 LEU A CA 1
ATOM 3241 C C . LEU A 1 417 ? 20.117 -0.414 -25.250 1.00 97.69 417 LEU A C 1
ATOM 3243 O O . LEU A 1 417 ? 19.126 -0.724 -24.590 1.00 97.69 417 LEU A O 1
ATOM 3247 N N . LEU A 1 418 ? 21.325 -0.294 -24.713 1.00 98.00 418 LEU A N 1
ATOM 3248 C CA . LEU A 1 418 ? 21.651 -0.507 -23.305 1.00 98.00 418 LEU A CA 1
ATOM 3249 C C . LEU A 1 418 ? 22.355 0.744 -22.787 1.00 98.00 418 LEU A C 1
ATOM 3251 O O . LEU A 1 418 ? 23.310 1.204 -23.417 1.00 98.00 418 LEU A O 1
ATOM 3255 N N . SER A 1 419 ? 21.910 1.299 -21.660 1.00 98.12 419 SER A N 1
ATOM 3256 C CA . SER A 1 419 ? 22.687 2.349 -20.997 1.00 98.12 419 SER A CA 1
ATOM 3257 C C . SER A 1 419 ? 23.984 1.753 -20.446 1.00 98.12 419 SER A C 1
ATOM 3259 O O . SER A 1 419 ? 24.013 0.595 -20.029 1.00 98.12 419 SER A O 1
ATOM 3261 N N . PHE A 1 420 ? 25.082 2.506 -20.465 1.00 98.31 420 PHE A N 1
ATOM 3262 C CA . PHE A 1 420 ? 26.367 2.014 -19.959 1.00 98.31 420 PHE A CA 1
ATOM 3263 C C . PHE A 1 420 ? 27.234 3.129 -19.376 1.00 98.31 420 PHE A C 1
ATOM 3265 O O . PHE A 1 420 ? 27.092 4.292 -19.752 1.00 98.31 420 PHE A O 1
ATOM 3272 N N . GLN A 1 421 ? 28.163 2.750 -18.496 1.00 97.69 421 GLN A N 1
ATOM 3273 C CA . GLN A 1 421 ? 29.251 3.600 -18.009 1.00 97.69 421 GLN A CA 1
ATOM 3274 C C . GLN A 1 421 ? 30.593 2.927 -18.293 1.00 97.69 421 GLN A C 1
ATOM 3276 O O . GLN A 1 421 ? 30.821 1.787 -17.887 1.00 97.69 421 GLN A O 1
ATOM 3281 N N . GLU A 1 422 ? 31.521 3.647 -18.922 1.00 94.94 422 GLU A N 1
ATOM 3282 C CA . GLU A 1 422 ? 32.874 3.128 -19.173 1.00 94.94 422 GLU A CA 1
ATOM 3283 C C . GLU A 1 422 ? 33.660 2.891 -17.880 1.00 94.94 422 GLU A C 1
ATOM 3285 O O . GLU A 1 422 ? 34.386 1.907 -17.754 1.00 94.94 422 GLU A O 1
ATOM 3290 N N . LYS A 1 423 ? 33.515 3.797 -16.909 1.00 93.88 423 LYS A N 1
ATOM 3291 C CA . LYS A 1 423 ? 34.218 3.779 -15.622 1.00 93.88 423 LYS A CA 1
ATOM 3292 C C . LYS A 1 423 ? 33.222 3.994 -14.493 1.00 93.88 423 LYS A C 1
ATOM 3294 O O . LYS A 1 423 ? 32.196 4.645 -14.689 1.00 93.88 423 LYS A O 1
ATOM 3299 N N . ALA A 1 424 ? 33.545 3.482 -13.307 1.00 89.94 424 ALA A N 1
ATOM 3300 C CA . ALA A 1 424 ? 32.748 3.726 -12.111 1.00 89.94 424 ALA A CA 1
ATOM 3301 C C . ALA A 1 424 ? 32.558 5.239 -11.899 1.00 89.94 424 ALA A C 1
ATOM 3303 O O . ALA A 1 424 ? 33.514 6.001 -12.033 1.00 89.94 424 ALA A O 1
ATOM 3304 N N . GLN A 1 425 ? 31.321 5.655 -11.602 1.00 87.12 425 GLN A N 1
ATOM 3305 C CA . GLN A 1 425 ? 30.922 7.065 -11.435 1.00 87.12 425 GLN A CA 1
ATOM 3306 C C . GLN A 1 425 ? 31.117 7.945 -12.685 1.00 87.12 425 GLN A C 1
ATOM 3308 O O . GLN A 1 425 ? 31.073 9.170 -12.600 1.00 87.12 425 GLN A O 1
ATOM 3313 N N . GLY A 1 426 ? 31.328 7.336 -13.854 1.00 92.94 426 GLY A N 1
ATOM 3314 C CA . GLY A 1 426 ? 31.337 8.041 -15.130 1.00 92.94 426 GLY A CA 1
ATOM 3315 C C . GLY A 1 426 ? 29.938 8.470 -15.571 1.00 92.94 426 GLY A C 1
ATOM 3316 O O . GLY A 1 426 ? 28.925 8.124 -14.965 1.00 92.94 426 GLY A O 1
ATOM 3317 N N . LYS A 1 427 ? 29.875 9.203 -16.681 1.00 96.69 427 LYS A N 1
ATOM 3318 C CA . LYS A 1 427 ? 28.601 9.530 -17.327 1.00 96.69 427 LYS A CA 1
ATOM 3319 C C . LYS A 1 427 ? 28.023 8.311 -18.039 1.00 96.69 427 LYS A C 1
ATOM 3321 O O . LYS A 1 427 ? 28.759 7.403 -18.426 1.00 96.69 427 LYS A O 1
ATOM 3326 N N . TYR A 1 428 ? 26.711 8.318 -18.225 1.00 97.81 428 TYR A N 1
ATOM 3327 C CA . TYR A 1 428 ? 26.002 7.321 -19.005 1.00 97.81 428 TYR A CA 1
ATOM 3328 C C . TYR A 1 428 ? 25.988 7.687 -20.487 1.00 97.81 428 TYR A C 1
ATOM 3330 O O . TYR A 1 428 ? 25.753 8.845 -20.854 1.00 97.81 428 TYR A O 1
ATOM 3338 N N . GLY A 1 429 ? 26.223 6.681 -21.325 1.00 98.44 429 GLY A N 1
ATOM 3339 C CA . GLY A 1 429 ? 25.940 6.677 -22.760 1.00 98.44 429 GLY A CA 1
ATOM 3340 C C . GLY A 1 429 ? 25.034 5.499 -23.116 1.00 98.44 429 GLY A C 1
ATOM 3341 O O . GLY A 1 429 ? 24.481 4.853 -22.223 1.00 98.44 429 GLY A O 1
ATOM 3342 N N . TYR A 1 430 ? 24.918 5.185 -24.408 1.00 98.75 430 TYR A N 1
ATOM 3343 C CA . TYR A 1 430 ? 24.208 3.993 -24.879 1.00 98.75 430 TYR A CA 1
ATOM 3344 C C . TYR A 1 430 ? 25.031 3.183 -25.876 1.00 98.75 430 TYR A C 1
ATOM 3346 O O . TYR A 1 430 ? 25.630 3.738 -26.801 1.00 98.75 430 TYR A O 1
ATOM 3354 N N . ILE A 1 431 ? 25.009 1.865 -25.702 1.00 98.56 431 ILE A N 1
ATOM 3355 C CA . ILE A 1 431 ? 25.565 0.880 -26.632 1.00 98.56 431 ILE A CA 1
ATOM 3356 C C . ILE A 1 431 ? 24.442 0.092 -27.306 1.00 98.56 431 ILE A C 1
ATOM 3358 O O . ILE A 1 431 ? 23.356 -0.057 -26.745 1.00 98.56 431 ILE A O 1
ATOM 3362 N N . ASP A 1 432 ? 24.702 -0.425 -28.504 1.00 97.62 432 ASP A N 1
ATOM 3363 C CA . ASP A 1 432 ? 23.850 -1.442 -29.119 1.00 97.62 432 ASP A CA 1
ATOM 3364 C C . ASP A 1 432 ? 24.068 -2.824 -28.476 1.00 97.62 432 ASP A C 1
ATOM 3366 O O . ASP A 1 432 ? 24.964 -3.029 -27.655 1.00 97.62 432 ASP A O 1
ATOM 3370 N N . GLU A 1 433 ? 23.265 -3.813 -28.873 1.00 97.06 433 GLU A N 1
ATOM 3371 C CA . GLU A 1 433 ? 23.401 -5.185 -28.366 1.00 97.06 433 GLU A CA 1
ATOM 3372 C C . GLU A 1 433 ? 24.779 -5.820 -28.636 1.00 97.06 433 GLU A C 1
ATOM 3374 O O . GLU A 1 433 ? 25.161 -6.755 -27.933 1.00 97.06 433 GLU A O 1
ATOM 3379 N N . LYS A 1 434 ? 25.543 -5.334 -29.623 1.00 97.00 434 LYS A N 1
ATOM 3380 C CA . LYS A 1 434 ? 26.901 -5.820 -29.928 1.00 97.00 434 LYS A CA 1
ATOM 3381 C C . LYS A 1 434 ? 27.974 -5.130 -29.080 1.00 97.00 434 LYS A C 1
ATOM 3383 O O . LYS A 1 434 ? 29.130 -5.540 -29.135 1.00 97.00 434 LYS A O 1
ATOM 3388 N N . GLY A 1 435 ? 27.605 -4.116 -28.297 1.00 96.50 435 GLY A N 1
ATOM 3389 C CA . GLY A 1 435 ? 28.518 -3.319 -27.481 1.00 96.50 435 GLY A CA 1
ATOM 3390 C C . GLY A 1 435 ? 29.122 -2.122 -28.216 1.00 96.50 435 GLY A C 1
ATOM 3391 O O . GLY A 1 435 ? 30.043 -1.493 -27.699 1.00 96.50 435 GLY A O 1
ATOM 3392 N N . THR A 1 436 ? 28.623 -1.791 -29.409 1.00 97.56 436 THR A N 1
ATOM 3393 C CA . THR A 1 436 ? 29.060 -0.609 -30.158 1.00 97.56 436 THR A CA 1
ATOM 3394 C C . THR A 1 436 ? 28.452 0.633 -29.524 1.00 97.56 436 THR A C 1
ATOM 3396 O O . THR A 1 436 ? 27.237 0.695 -29.348 1.00 97.56 436 THR A O 1
ATOM 3399 N N . VAL A 1 437 ? 29.268 1.640 -29.210 1.00 98.31 437 VAL A N 1
ATOM 3400 C CA . VAL A 1 437 ? 28.773 2.918 -28.677 1.00 98.31 437 VAL A CA 1
ATOM 3401 C C . VAL A 1 437 ? 27.939 3.633 -29.741 1.00 98.31 437 VAL A C 1
ATOM 3403 O O . VAL A 1 437 ? 28.457 4.012 -30.790 1.00 98.31 437 VAL A O 1
ATOM 3406 N N . VAL A 1 438 ? 26.650 3.824 -29.455 1.00 98.44 438 VAL A N 1
ATOM 3407 C CA . VAL A 1 438 ? 25.697 4.553 -30.308 1.00 98.44 438 VAL A CA 1
ATOM 3408 C C . VAL A 1 438 ? 25.566 5.999 -29.842 1.00 98.44 438 VAL A C 1
ATOM 3410 O O . VAL A 1 438 ? 25.553 6.914 -30.659 1.00 98.44 438 VAL A O 1
ATOM 3413 N N . ILE A 1 439 ? 25.517 6.213 -28.525 1.00 98.56 439 ILE A N 1
ATOM 3414 C CA . ILE A 1 439 ? 25.444 7.539 -27.908 1.00 98.56 439 ILE A CA 1
ATOM 3415 C C . ILE A 1 439 ? 26.590 7.650 -26.908 1.00 98.56 439 ILE A C 1
ATOM 3417 O O . ILE A 1 439 ? 26.694 6.844 -25.981 1.00 98.56 439 ILE A O 1
ATOM 3421 N N . GLN A 1 440 ? 27.453 8.645 -27.108 1.00 98.19 440 GLN A N 1
ATOM 3422 C CA . GLN A 1 440 ? 28.617 8.870 -26.254 1.00 98.19 440 GLN A CA 1
ATOM 3423 C C . GLN A 1 440 ? 28.197 9.218 -24.816 1.00 98.19 440 GLN A C 1
ATOM 3425 O O . GLN A 1 440 ? 27.191 9.912 -24.636 1.00 98.19 440 GLN A O 1
ATOM 3430 N N . PRO A 1 441 ? 28.957 8.782 -23.793 1.00 97.69 441 PRO A N 1
ATOM 3431 C CA . PRO A 1 441 ? 28.693 9.139 -22.406 1.00 97.69 441 PRO A CA 1
ATOM 3432 C C . PRO A 1 441 ? 28.580 10.651 -22.170 1.00 97.69 441 PRO A C 1
ATOM 3434 O O . PRO A 1 441 ? 29.553 11.391 -22.304 1.00 97.69 441 PRO A O 1
ATOM 3437 N N . ALA A 1 442 ? 27.388 11.114 -21.792 1.00 96.44 442 ALA A N 1
ATOM 3438 C CA . ALA A 1 442 ? 27.095 12.539 -21.604 1.00 96.44 442 ALA A CA 1
ATOM 3439 C C . ALA A 1 442 ? 26.089 12.831 -20.478 1.00 96.44 442 ALA A C 1
ATOM 3441 O O . ALA A 1 442 ? 25.994 13.979 -20.034 1.00 96.44 442 ALA A O 1
ATOM 3442 N N . PHE A 1 443 ? 25.382 11.812 -19.987 1.00 96.69 443 PHE A N 1
ATOM 3443 C CA . PHE A 1 443 ? 24.277 11.962 -19.041 1.00 96.69 443 PHE A CA 1
ATOM 3444 C C . PHE A 1 443 ? 24.696 11.587 -17.619 1.00 96.69 443 PHE A C 1
ATOM 3446 O O . PHE A 1 443 ? 25.513 10.689 -17.423 1.00 96.69 443 PHE A O 1
ATOM 3453 N N . THR A 1 444 ? 24.142 12.263 -16.618 1.00 95.50 444 THR A N 1
ATOM 3454 C CA . THR A 1 444 ? 24.337 11.899 -15.205 1.00 95.50 444 THR A CA 1
ATOM 3455 C C . THR A 1 444 ? 23.439 10.736 -14.793 1.00 95.50 444 THR A C 1
ATOM 3457 O O . THR A 1 444 ? 23.797 9.983 -13.893 1.00 95.50 444 THR A O 1
ATOM 3460 N N . ASP A 1 445 ? 22.325 10.540 -15.504 1.00 95.06 445 ASP A N 1
ATOM 3461 C CA . ASP A 1 445 ? 21.455 9.367 -15.401 1.00 95.06 445 ASP A CA 1
ATOM 3462 C C . ASP A 1 445 ? 20.776 9.069 -16.748 1.00 95.06 445 ASP A C 1
ATOM 3464 O O . ASP A 1 445 ? 20.560 9.979 -17.557 1.00 95.06 445 ASP A O 1
ATOM 3468 N N . ALA A 1 446 ? 20.455 7.801 -17.002 1.00 96.38 446 ALA A N 1
ATOM 3469 C CA . ALA A 1 446 ? 19.964 7.314 -18.290 1.00 96.38 446 ALA A CA 1
ATOM 3470 C C . ALA A 1 446 ? 19.033 6.103 -18.126 1.00 96.38 446 ALA A C 1
ATOM 3472 O O . ALA A 1 446 ? 19.483 4.993 -17.822 1.00 96.38 446 ALA A O 1
ATOM 3473 N N . LEU A 1 447 ? 17.735 6.310 -18.372 1.00 96.62 447 LEU A N 1
ATOM 3474 C CA . LEU A 1 447 ? 16.738 5.242 -18.319 1.00 96.62 447 LEU A CA 1
ATOM 3475 C C . LEU A 1 447 ? 16.746 4.384 -19.599 1.00 96.62 447 LEU A C 1
ATOM 3477 O O . LEU A 1 447 ? 17.129 4.865 -20.665 1.00 96.62 447 LEU A O 1
ATOM 3481 N N . PRO A 1 448 ? 16.290 3.119 -19.535 1.00 95.88 448 PRO A N 1
ATOM 3482 C CA . PRO A 1 448 ? 16.208 2.257 -20.712 1.00 95.88 448 PRO A CA 1
ATOM 3483 C C . PRO A 1 448 ? 15.298 2.846 -21.792 1.00 95.88 448 PRO A C 1
ATOM 3485 O O . PRO A 1 448 ? 14.291 3.488 -21.488 1.00 95.88 448 PRO A O 1
ATOM 3488 N N . PHE A 1 449 ? 15.620 2.577 -23.058 1.00 96.38 449 PHE A N 1
ATOM 3489 C CA . PHE A 1 449 ? 14.765 2.987 -24.167 1.00 96.38 449 PHE A CA 1
ATOM 3490 C C . PHE A 1 449 ? 13.425 2.235 -24.152 1.00 96.38 449 PHE A C 1
ATOM 3492 O O . PHE A 1 449 ? 13.390 1.007 -24.064 1.00 96.38 449 PHE A O 1
ATOM 3499 N N . GLN A 1 450 ? 12.331 2.981 -24.294 1.00 93.44 450 GLN A N 1
ATOM 3500 C CA . GLN A 1 450 ? 10.964 2.480 -24.428 1.00 93.44 450 GLN A CA 1
ATOM 3501 C C . GLN A 1 450 ? 10.251 3.256 -25.539 1.00 93.44 450 GLN A C 1
ATOM 3503 O O . GLN A 1 450 ? 10.334 4.484 -25.598 1.00 93.44 450 GLN A O 1
ATOM 3508 N N . ASP A 1 451 ? 9.584 2.544 -26.446 1.00 90.75 451 ASP A N 1
ATOM 3509 C CA . ASP A 1 451 ? 8.948 3.096 -27.649 1.00 90.75 451 ASP A CA 1
ATOM 3510 C C . ASP A 1 451 ? 9.871 4.046 -28.450 1.00 90.75 451 ASP A C 1
ATOM 3512 O O . ASP A 1 451 ? 9.462 5.076 -28.989 1.00 90.75 451 ASP A O 1
ATOM 3516 N N . GLY A 1 452 ? 11.163 3.708 -28.522 1.00 94.75 452 GLY A N 1
ATOM 3517 C CA . GLY A 1 452 ? 12.181 4.485 -29.228 1.00 94.75 452 GLY A CA 1
ATOM 3518 C C . GLY A 1 452 ? 12.558 5.812 -28.562 1.00 94.75 452 GLY A C 1
ATOM 3519 O O . GLY A 1 452 ? 13.099 6.689 -29.243 1.00 94.75 452 GLY A O 1
ATOM 3520 N N . ARG A 1 453 ? 12.277 5.978 -27.266 1.00 97.31 453 ARG A N 1
ATOM 3521 C CA . ARG A 1 453 ? 12.635 7.154 -26.462 1.00 97.31 453 ARG A CA 1
ATOM 3522 C C . ARG A 1 453 ? 13.353 6.755 -25.185 1.00 97.31 453 ARG A C 1
ATOM 3524 O O . ARG A 1 453 ? 13.051 5.707 -24.628 1.00 97.31 453 ARG A O 1
ATOM 3531 N N . ALA A 1 454 ? 14.234 7.614 -24.689 1.00 97.94 454 ALA A N 1
ATOM 3532 C CA . ALA A 1 454 ? 14.811 7.462 -23.357 1.00 97.94 454 ALA A CA 1
ATOM 3533 C C . ALA A 1 454 ? 14.786 8.784 -22.593 1.00 97.94 454 ALA A C 1
ATOM 3535 O O . ALA A 1 454 ? 15.000 9.855 -23.166 1.00 97.94 454 ALA A O 1
ATOM 3536 N N . VAL A 1 455 ? 14.524 8.694 -21.290 1.00 98.19 455 VAL A N 1
ATOM 3537 C CA . VAL A 1 455 ? 14.634 9.821 -20.361 1.00 98.19 455 VAL A CA 1
ATOM 3538 C C . VAL A 1 455 ? 16.065 9.871 -19.839 1.00 98.19 455 VAL A C 1
ATOM 3540 O O . VAL A 1 455 ? 16.613 8.855 -19.410 1.00 98.19 455 VAL A O 1
ATOM 3543 N N . VAL A 1 456 ? 16.668 11.055 -19.876 1.00 98.00 456 VAL A N 1
ATOM 3544 C CA . VAL A 1 456 ? 18.051 11.285 -19.439 1.00 98.00 456 VAL A CA 1
ATOM 3545 C C . VAL A 1 456 ? 18.133 12.497 -18.526 1.00 98.00 456 VAL A C 1
ATOM 3547 O O . VAL A 1 456 ? 17.380 13.456 -18.704 1.00 98.00 456 VAL A O 1
ATOM 3550 N N . ASN A 1 457 ? 19.057 12.471 -17.568 1.00 96.56 457 ASN A N 1
ATOM 3551 C CA . ASN A 1 457 ? 19.397 13.616 -16.725 1.00 96.56 457 ASN A CA 1
ATOM 3552 C C . ASN A 1 457 ? 20.771 14.173 -17.114 1.00 96.56 457 ASN A C 1
ATOM 3554 O O . ASN A 1 457 ? 21.687 13.428 -17.466 1.00 96.56 457 ASN A O 1
ATOM 3558 N N . THR A 1 458 ? 20.923 15.491 -17.031 1.00 93.94 458 THR A N 1
ATOM 3559 C CA . THR A 1 458 ? 22.190 16.190 -17.303 1.00 93.94 458 THR A CA 1
ATOM 3560 C C . THR A 1 458 ? 22.723 16.981 -16.117 1.00 93.94 458 THR A C 1
ATOM 3562 O O . THR A 1 458 ? 23.853 17.463 -16.176 1.00 93.94 458 THR A O 1
ATOM 3565 N N . ALA A 1 459 ? 21.924 17.171 -15.068 1.00 89.56 459 ALA A N 1
ATOM 3566 C CA . ALA A 1 459 ? 22.339 17.934 -13.903 1.00 89.56 459 ALA A CA 1
ATOM 3567 C C . ALA A 1 459 ? 23.187 17.081 -12.957 1.00 89.56 459 ALA A C 1
ATOM 3569 O O . ALA A 1 459 ? 22.919 15.897 -12.747 1.00 89.56 459 ALA A O 1
ATOM 3570 N N . GLU A 1 460 ? 24.201 17.722 -12.381 1.00 82.81 460 GLU A N 1
ATOM 3571 C CA . GLU A 1 460 ? 25.025 17.174 -11.307 1.00 82.81 460 GLU A CA 1
ATOM 3572 C C . GLU A 1 460 ? 24.390 17.512 -9.942 1.00 82.81 460 GLU A C 1
ATOM 3574 O O . GLU A 1 460 ? 23.814 18.590 -9.748 1.00 82.81 460 GLU A O 1
ATOM 3579 N N . GLY A 1 461 ? 24.537 16.620 -8.962 1.00 74.38 461 GLY A N 1
ATOM 3580 C CA . GLY A 1 461 ? 24.036 16.824 -7.598 1.00 74.38 461 GLY A CA 1
ATOM 3581 C C . GLY A 1 461 ? 22.522 16.625 -7.443 1.00 74.38 461 GLY A C 1
ATOM 3582 O O . GLY A 1 461 ? 21.916 15.804 -8.119 1.00 74.38 461 GLY A O 1
ATOM 3583 N N . TYR A 1 462 ? 21.903 17.353 -6.505 1.00 66.75 462 TYR A N 1
ATOM 3584 C CA . TYR A 1 462 ? 20.484 17.179 -6.135 1.00 66.75 462 TYR A CA 1
ATOM 3585 C C . TYR A 1 462 ? 19.496 17.879 -7.080 1.00 66.75 462 TYR A C 1
ATOM 3587 O O . TYR A 1 462 ? 18.282 17.774 -6.901 1.00 66.75 462 TYR A O 1
ATOM 3595 N N . LYS A 1 463 ? 19.996 18.650 -8.050 1.00 74.94 463 LYS A N 1
ATOM 3596 C CA . LYS A 1 463 ? 19.153 19.280 -9.066 1.00 74.94 463 LYS A CA 1
ATOM 3597 C C . LYS A 1 463 ? 18.878 18.255 -10.158 1.00 74.94 463 LYS A C 1
ATOM 3599 O O . LYS A 1 463 ? 19.793 17.581 -10.612 1.00 74.94 463 LYS A O 1
ATOM 3604 N N . ALA A 1 464 ? 17.630 18.171 -10.592 1.00 79.44 464 ALA A N 1
ATOM 3605 C CA . ALA A 1 464 ? 17.229 17.351 -11.721 1.00 79.44 464 ALA A CA 1
ATOM 3606 C C . ALA A 1 464 ? 16.953 18.241 -12.934 1.00 79.44 464 ALA A C 1
ATOM 3608 O O . ALA A 1 464 ? 16.232 19.235 -12.830 1.00 79.44 464 ALA A O 1
ATOM 3609 N N . THR A 1 465 ? 17.521 17.879 -14.082 1.00 91.62 465 THR A N 1
ATOM 3610 C CA . THR A 1 465 ? 17.159 18.458 -15.379 1.00 91.62 465 THR A CA 1
ATOM 3611 C C . THR A 1 465 ? 16.958 17.311 -16.353 1.00 91.62 465 THR A C 1
ATOM 3613 O O . THR A 1 465 ? 17.865 16.940 -17.098 1.00 91.62 465 THR A O 1
ATOM 3616 N N . TYR A 1 466 ? 15.770 16.717 -16.309 1.00 96.56 466 TYR A N 1
ATOM 3617 C CA . TYR A 1 466 ? 15.401 15.630 -17.200 1.00 96.56 466 TYR A CA 1
ATOM 3618 C C . TYR A 1 466 ? 15.021 16.158 -18.583 1.00 96.56 466 TYR A C 1
ATOM 3620 O O . TYR A 1 466 ? 14.348 17.189 -18.720 1.00 96.56 466 TYR A O 1
ATOM 3628 N N . GLY A 1 467 ? 15.466 15.424 -19.599 1.00 98.00 467 GLY A N 1
ATOM 3629 C CA . GLY A 1 467 ? 15.107 15.575 -21.004 1.00 98.00 467 GLY A CA 1
ATOM 3630 C C . GLY A 1 467 ? 14.749 14.224 -21.626 1.00 98.00 467 GLY A C 1
ATOM 3631 O O . GLY A 1 467 ? 14.844 13.179 -20.979 1.00 98.00 467 GLY A O 1
ATOM 3632 N N . LEU A 1 468 ? 14.333 14.254 -22.890 1.00 98.44 468 LEU A N 1
ATOM 3633 C CA . LEU A 1 468 ? 13.964 13.070 -23.667 1.00 98.44 468 LEU A CA 1
ATOM 3634 C C . LEU A 1 468 ? 14.787 13.028 -24.950 1.00 98.44 468 LEU A C 1
ATOM 3636 O O . LEU A 1 468 ? 14.827 14.022 -25.680 1.00 98.44 468 LEU A O 1
ATOM 3640 N N . ILE A 1 469 ? 15.389 11.880 -25.240 1.00 98.56 469 ILE A N 1
ATOM 3641 C CA . ILE A 1 469 ? 16.212 11.672 -26.434 1.00 98.56 469 ILE A CA 1
ATOM 3642 C C . ILE A 1 469 ? 15.621 10.614 -27.370 1.00 98.56 469 ILE A C 1
ATOM 3644 O O . ILE A 1 469 ? 14.887 9.715 -26.944 1.00 98.56 469 ILE A O 1
ATOM 3648 N N . ASP A 1 470 ? 15.959 10.730 -28.652 1.00 97.75 470 ASP A N 1
ATOM 3649 C CA . ASP A 1 470 ? 15.804 9.663 -29.640 1.00 97.75 470 ASP A CA 1
ATOM 3650 C C . ASP A 1 470 ? 16.958 8.642 -29.571 1.00 97.75 470 ASP A C 1
ATOM 3652 O O . ASP A 1 470 ? 17.909 8.777 -28.798 1.00 97.75 470 ASP A O 1
ATOM 3656 N N . LYS A 1 471 ? 16.879 7.597 -30.403 1.00 97.25 471 LYS A N 1
ATOM 3657 C CA . LYS A 1 471 ? 17.887 6.525 -30.479 1.00 97.25 471 LYS A CA 1
ATOM 3658 C C . LYS A 1 471 ? 19.238 6.964 -31.054 1.00 97.25 471 LYS A C 1
ATOM 3660 O O . LYS A 1 471 ? 20.190 6.192 -30.993 1.00 97.25 471 LYS A O 1
ATOM 3665 N N . GLN A 1 472 ? 19.321 8.158 -31.631 1.00 97.19 472 GLN A N 1
ATOM 3666 C CA . GLN A 1 472 ? 20.551 8.769 -32.132 1.00 97.19 472 GLN A CA 1
ATOM 3667 C C . GLN A 1 472 ? 21.173 9.721 -31.092 1.00 97.19 472 GLN A C 1
ATOM 3669 O O . GLN A 1 472 ? 22.255 10.255 -31.326 1.00 97.19 472 GLN A O 1
ATOM 3674 N N . GLY A 1 473 ? 20.518 9.922 -29.942 1.00 97.12 473 GLY A N 1
ATOM 3675 C CA . GLY A 1 473 ? 20.946 10.844 -28.890 1.00 97.12 473 GLY A CA 1
ATOM 3676 C C . GLY A 1 473 ? 20.515 12.293 -29.122 1.00 97.12 473 GLY A C 1
ATOM 3677 O O . GLY A 1 473 ? 20.923 13.176 -28.367 1.00 97.12 473 GLY A O 1
ATOM 3678 N N . GLY A 1 474 ? 19.693 12.555 -30.141 1.00 98.00 474 GLY A N 1
ATOM 3679 C CA . GLY A 1 474 ? 19.092 13.859 -30.382 1.00 98.00 474 GLY A CA 1
ATOM 3680 C C . GLY A 1 474 ? 18.035 14.178 -29.327 1.00 98.00 474 GLY A C 1
ATOM 3681 O O . GLY A 1 474 ? 17.170 13.353 -29.032 1.00 98.00 474 GLY A O 1
ATOM 3682 N N . TYR A 1 475 ? 18.086 15.380 -28.748 1.00 98.25 475 TYR A N 1
ATOM 3683 C CA . TYR A 1 475 ? 17.056 15.833 -27.812 1.00 98.25 475 TYR A CA 1
ATOM 3684 C C . TYR A 1 475 ? 15.746 16.121 -28.541 1.00 98.25 475 TYR A C 1
ATOM 3686 O O . TYR A 1 475 ? 15.663 17.040 -29.355 1.00 98.25 475 TYR A O 1
ATOM 3694 N N . ILE A 1 476 ? 14.708 15.381 -28.166 1.00 98.25 476 ILE A N 1
ATOM 3695 C CA . ILE A 1 476 ? 13.315 15.671 -28.516 1.00 98.25 476 ILE A CA 1
ATOM 3696 C C . ILE A 1 476 ? 12.745 16.670 -27.510 1.00 98.25 476 ILE A C 1
ATOM 3698 O O . ILE A 1 476 ? 12.087 17.637 -27.881 1.00 98.25 476 ILE A O 1
ATOM 3702 N N . ILE A 1 477 ? 13.042 16.458 -26.225 1.00 98.25 477 ILE A N 1
ATOM 3703 C CA . ILE A 1 477 ? 12.707 17.384 -25.144 1.00 98.25 477 ILE A CA 1
ATOM 3704 C C . ILE A 1 477 ? 14.009 17.818 -24.482 1.00 98.25 477 ILE A C 1
ATOM 3706 O O . ILE A 1 477 ? 14.754 16.986 -23.960 1.00 98.25 477 ILE A O 1
ATOM 3710 N N . GLN A 1 478 ? 14.269 19.126 -24.492 1.00 97.62 478 GLN A N 1
ATOM 3711 C CA . GLN A 1 478 ? 15.467 19.698 -23.882 1.00 97.62 478 GLN A CA 1
ATOM 3712 C C . GLN A 1 478 ? 15.477 19.488 -22.356 1.00 97.62 478 GLN A C 1
ATOM 3714 O O . GLN A 1 478 ? 14.434 19.697 -21.719 1.00 97.62 478 GLN A O 1
ATOM 3719 N N . PRO A 1 479 ? 16.635 19.141 -21.756 1.00 95.94 479 PRO A N 1
ATOM 3720 C CA . PRO A 1 479 ? 16.786 18.986 -20.312 1.00 95.94 479 PRO A CA 1
ATOM 3721 C C . PRO A 1 479 ? 16.377 20.254 -19.563 1.00 95.94 479 PRO A C 1
ATOM 3723 O O . PRO A 1 479 ? 17.062 21.273 -19.596 1.00 95.94 479 PRO A O 1
ATOM 3726 N N . SER A 1 480 ? 15.216 20.214 -18.918 1.00 94.25 480 SER A N 1
ATOM 3727 C CA . SER A 1 480 ? 14.652 21.385 -18.224 1.00 94.25 480 SER A CA 1
ATOM 3728 C C . SER A 1 480 ? 13.580 21.030 -17.193 1.00 94.25 480 SER A C 1
ATOM 3730 O O . SER A 1 480 ? 13.086 21.909 -16.486 1.00 94.25 480 SER A O 1
ATOM 3732 N N . TYR A 1 481 ? 13.224 19.748 -17.091 1.00 95.44 481 TYR A N 1
ATOM 3733 C CA . TYR A 1 481 ? 12.155 19.270 -16.228 1.00 95.44 481 TYR A CA 1
ATOM 3734 C C . TYR A 1 481 ? 12.703 18.707 -14.922 1.00 95.44 481 TYR A C 1
ATOM 3736 O O . TYR A 1 481 ? 13.752 18.067 -14.898 1.00 95.44 481 TYR A O 1
ATOM 3744 N N . ASN A 1 482 ? 11.954 18.915 -13.841 1.00 93.81 482 ASN A N 1
ATOM 3745 C CA . ASN A 1 482 ? 12.247 18.303 -12.547 1.00 93.81 482 ASN A CA 1
ATOM 3746 C C . ASN A 1 482 ? 12.052 16.782 -12.607 1.00 93.81 482 ASN A C 1
ATOM 3748 O O . ASN A 1 482 ? 12.699 16.043 -11.876 1.00 93.81 482 ASN A O 1
ATOM 3752 N N . GLU A 1 483 ? 11.162 16.325 -13.494 1.00 94.62 483 GLU A N 1
ATOM 3753 C CA . GLU A 1 483 ? 10.807 14.921 -13.667 1.00 94.62 483 GLU A CA 1
ATOM 3754 C C . GLU A 1 483 ? 10.191 14.683 -15.054 1.00 94.62 483 GLU A C 1
ATOM 3756 O O . GLU A 1 483 ? 9.443 15.528 -15.552 1.00 94.62 483 GLU A O 1
ATOM 3761 N N . ILE A 1 484 ? 10.468 13.533 -15.673 1.00 97.38 484 ILE A N 1
ATOM 3762 C CA . ILE A 1 484 ? 9.749 13.042 -16.858 1.00 97.38 484 ILE A CA 1
ATOM 3763 C C . ILE A 1 484 ? 9.384 11.578 -16.613 1.00 97.38 484 ILE A C 1
ATOM 3765 O O . ILE A 1 484 ? 10.268 10.762 -16.360 1.00 97.38 484 ILE A O 1
ATOM 3769 N N . ARG A 1 485 ? 8.094 11.237 -16.717 1.00 96.88 485 ARG A N 1
ATOM 3770 C CA . ARG A 1 485 ? 7.603 9.851 -16.621 1.00 96.88 485 ARG A CA 1
ATOM 3771 C C . ARG A 1 485 ? 7.103 9.378 -17.977 1.00 96.88 485 ARG A C 1
ATOM 3773 O O . ARG A 1 485 ? 6.303 10.077 -18.598 1.00 96.88 485 ARG A O 1
ATOM 3780 N N . ILE A 1 486 ? 7.531 8.194 -18.411 1.00 96.12 486 ILE A N 1
ATOM 3781 C CA . ILE A 1 486 ? 6.926 7.495 -19.551 1.00 96.12 486 ILE A CA 1
ATOM 3782 C C . ILE A 1 486 ? 5.663 6.802 -19.045 1.00 96.12 486 ILE A C 1
ATOM 3784 O O . ILE A 1 486 ? 5.745 5.944 -18.176 1.00 96.12 486 ILE A O 1
ATOM 3788 N N . LEU A 1 487 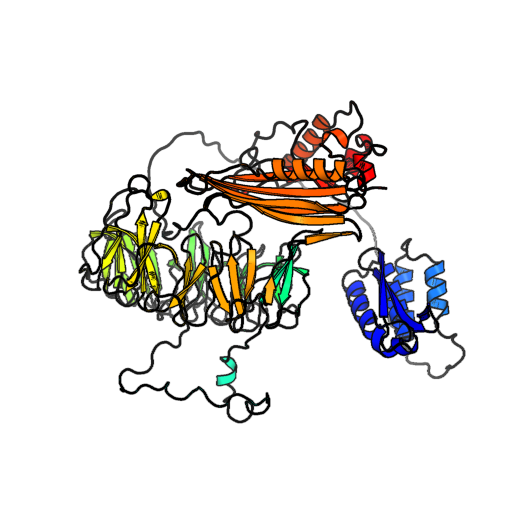? 4.502 7.190 -19.572 1.00 96.06 487 LEU A N 1
ATOM 3789 C CA . LEU A 1 487 ? 3.195 6.704 -19.113 1.00 96.06 487 LEU A CA 1
ATOM 3790 C C . LEU A 1 487 ? 2.659 5.542 -19.964 1.00 96.06 487 LEU A C 1
ATOM 3792 O O . LEU A 1 487 ? 1.544 5.081 -19.737 1.00 96.06 487 LEU A O 1
ATOM 3796 N N . GLY A 1 488 ? 3.406 5.100 -20.977 1.00 94.88 488 GLY A N 1
ATOM 3797 C CA . GLY A 1 488 ? 2.931 4.150 -21.982 1.00 94.88 488 GLY A CA 1
ATOM 3798 C C . GLY A 1 488 ? 1.990 4.783 -23.012 1.00 94.88 488 GLY A C 1
ATOM 3799 O O . GLY A 1 488 ? 1.657 5.966 -22.950 1.00 94.88 488 GLY A O 1
ATOM 3800 N N . GLU A 1 489 ? 1.605 3.992 -24.017 1.00 95.62 489 GLU A N 1
ATOM 3801 C CA . GLU A 1 489 ? 0.727 4.414 -25.123 1.00 95.62 489 GLU A CA 1
ATOM 3802 C C . GLU A 1 489 ? 1.177 5.733 -25.801 1.00 95.62 489 GLU A C 1
ATOM 3804 O O . GLU A 1 489 ? 0.352 6.546 -26.223 1.00 95.62 489 GLU A O 1
ATOM 3809 N N . GLN A 1 490 ? 2.499 5.935 -25.914 1.00 96.38 490 GLN A N 1
ATOM 3810 C CA . GLN A 1 490 ? 3.144 7.138 -26.466 1.00 96.38 490 GLN A CA 1
ATOM 3811 C C . GLN A 1 490 ? 2.827 8.437 -25.702 1.00 96.38 490 GLN A C 1
ATOM 3813 O O . GLN A 1 490 ? 2.674 9.505 -26.306 1.00 96.38 490 GLN A O 1
ATOM 3818 N N . ARG A 1 491 ? 2.701 8.369 -24.372 1.00 97.75 491 ARG A N 1
ATOM 3819 C CA . ARG A 1 491 ? 2.451 9.531 -23.506 1.00 97.75 491 ARG A CA 1
ATOM 3820 C C . ARG A 1 491 ? 3.501 9.700 -22.424 1.00 97.75 491 ARG A C 1
ATOM 3822 O O . ARG A 1 491 ? 4.094 8.734 -21.950 1.00 97.75 491 ARG A O 1
ATOM 3829 N N . LEU A 1 492 ? 3.694 10.954 -22.033 1.00 98.19 492 LEU A N 1
ATOM 3830 C CA . LEU A 1 492 ? 4.627 11.387 -21.004 1.00 98.19 492 LEU A CA 1
ATOM 3831 C C . LEU A 1 492 ? 3.915 12.283 -19.987 1.00 98.19 492 LEU A C 1
ATOM 3833 O O . LEU A 1 492 ? 3.055 13.080 -20.367 1.00 98.19 492 LEU A O 1
ATOM 3837 N N . ALA A 1 493 ? 4.329 12.215 -18.723 1.00 98.44 493 ALA A N 1
ATOM 3838 C CA . ALA A 1 493 ? 4.100 13.290 -17.761 1.00 98.44 493 ALA A CA 1
ATOM 3839 C C . ALA A 1 493 ? 5.379 14.124 -17.645 1.00 98.44 493 ALA A C 1
ATOM 3841 O O . ALA A 1 493 ? 6.430 13.600 -17.274 1.00 98.44 493 ALA A O 1
ATOM 3842 N N . LEU A 1 494 ? 5.288 15.419 -17.944 1.00 98.38 494 LEU A N 1
ATOM 3843 C CA . LEU A 1 494 ? 6.381 16.377 -17.786 1.00 98.38 494 LEU A CA 1
ATOM 3844 C C . LEU A 1 494 ? 6.173 17.152 -16.487 1.00 98.38 494 LEU A C 1
ATOM 3846 O O . LEU A 1 494 ? 5.182 17.866 -16.354 1.00 98.38 494 LEU A O 1
ATOM 3850 N N . GLY A 1 495 ? 7.085 17.004 -15.529 1.00 97.50 495 GLY A N 1
ATOM 3851 C CA . GLY A 1 495 ? 7.004 17.595 -14.197 1.00 97.50 495 GLY A CA 1
ATOM 3852 C C . GLY A 1 495 ? 7.874 18.840 -14.051 1.00 97.50 495 GLY A C 1
ATOM 3853 O O . GLY A 1 495 ? 9.089 18.800 -14.256 1.00 97.50 495 GLY A O 1
ATOM 3854 N N . LYS A 1 496 ? 7.267 19.956 -13.642 1.00 95.62 496 LYS A N 1
ATOM 3855 C CA . LYS A 1 496 ? 7.983 21.149 -13.164 1.00 95.62 496 LYS A CA 1
ATOM 3856 C C . LYS A 1 496 ? 7.920 21.202 -11.649 1.00 95.62 496 LYS A C 1
ATOM 3858 O O . LYS A 1 496 ? 6.869 20.927 -11.082 1.00 95.62 496 LYS A O 1
ATOM 3863 N N . ALA A 1 497 ? 9.014 21.595 -11.005 1.00 92.25 497 ALA A N 1
ATOM 3864 C CA . ALA A 1 497 ? 9.024 21.806 -9.564 1.00 92.25 497 ALA A CA 1
ATOM 3865 C C . ALA A 1 497 ? 7.929 22.810 -9.164 1.00 92.25 497 ALA A C 1
ATOM 3867 O O . ALA A 1 497 ? 7.791 23.860 -9.793 1.00 92.25 497 ALA A O 1
ATOM 3868 N N . ILE A 1 498 ? 7.166 22.496 -8.113 1.00 89.38 498 ILE A N 1
ATOM 3869 C CA . ILE A 1 498 ? 6.153 23.412 -7.557 1.00 89.38 498 ILE A CA 1
ATOM 3870 C C . ILE A 1 498 ? 6.835 24.693 -7.051 1.00 89.38 498 ILE A C 1
ATOM 3872 O O . ILE A 1 498 ? 6.321 25.793 -7.244 1.00 89.38 498 ILE A O 1
ATOM 3876 N N . HIS A 1 499 ? 8.017 24.532 -6.452 1.00 87.50 499 HIS A N 1
ATOM 3877 C CA . HIS A 1 499 ? 8.906 25.600 -6.010 1.00 87.50 499 HIS A CA 1
ATOM 3878 C C . HIS A 1 499 ? 10.297 25.372 -6.604 1.00 87.50 499 HIS A C 1
ATOM 3880 O O . HIS A 1 499 ? 10.928 24.350 -6.340 1.00 87.50 499 HIS A O 1
ATOM 3886 N N . ALA A 1 500 ? 10.779 26.313 -7.418 1.00 85.44 500 ALA A N 1
ATOM 3887 C CA . ALA A 1 500 ? 12.045 26.167 -8.144 1.00 85.44 500 ALA A CA 1
ATOM 3888 C C . ALA A 1 500 ? 13.275 26.085 -7.218 1.00 85.44 500 ALA A C 1
ATOM 3890 O O . ALA A 1 500 ? 14.261 25.432 -7.550 1.00 85.44 500 ALA A O 1
ATOM 3891 N N . ASP A 1 501 ? 13.212 26.728 -6.053 1.00 86.38 501 ASP A N 1
ATOM 3892 C CA . ASP A 1 501 ? 14.229 26.703 -4.998 1.00 86.38 501 ASP A CA 1
ATOM 3893 C C . ASP A 1 501 ? 14.128 25.463 -4.091 1.00 86.38 501 ASP A C 1
ATOM 3895 O O . ASP A 1 501 ? 15.095 25.113 -3.413 1.00 86.38 501 ASP A O 1
ATOM 3899 N N . LYS A 1 502 ? 12.983 24.767 -4.108 1.00 86.81 502 LYS A N 1
ATOM 3900 C CA . LYS A 1 502 ? 12.700 23.575 -3.296 1.00 86.81 502 LYS A CA 1
ATOM 3901 C C . LYS A 1 502 ? 12.080 22.443 -4.141 1.00 86.81 502 LYS A C 1
ATOM 3903 O O . LYS A 1 502 ? 10.942 22.038 -3.893 1.00 86.81 502 LYS A O 1
ATOM 3908 N N . PRO A 1 503 ? 12.811 21.886 -5.129 1.00 86.06 503 PRO A N 1
ATOM 3909 C CA . PRO A 1 503 ? 12.280 20.874 -6.054 1.00 86.06 503 PRO A CA 1
ATOM 3910 C C . PRO A 1 503 ? 11.821 19.573 -5.375 1.00 86.06 503 PRO A C 1
ATOM 3912 O O . PRO A 1 503 ? 10.950 18.874 -5.889 1.00 86.06 503 PRO A O 1
ATOM 3915 N N . TYR A 1 504 ? 12.350 19.279 -4.186 1.00 85.31 504 TYR A N 1
ATOM 3916 C CA . TYR A 1 504 ? 11.956 18.138 -3.354 1.00 85.31 504 TYR A CA 1
ATOM 3917 C C . TYR A 1 504 ? 10.528 18.240 -2.788 1.00 85.31 504 TYR A C 1
ATOM 3919 O O . TYR A 1 504 ? 10.010 17.254 -2.267 1.00 85.31 504 TYR A O 1
ATOM 3927 N N . MET A 1 505 ? 9.873 19.405 -2.879 1.00 86.44 505 MET A N 1
ATOM 3928 C CA . MET A 1 505 ? 8.462 19.570 -2.497 1.00 86.44 505 MET A CA 1
ATOM 3929 C C . MET A 1 505 ? 7.494 18.932 -3.501 1.00 86.44 505 MET A C 1
ATOM 3931 O O . MET A 1 505 ? 6.301 18.825 -3.225 1.00 86.44 505 MET A O 1
ATOM 3935 N N . GLY A 1 506 ? 8.000 18.500 -4.656 1.00 88.31 506 GLY A N 1
ATOM 3936 C CA . GLY A 1 506 ? 7.242 17.790 -5.674 1.00 88.31 506 GLY A CA 1
ATOM 3937 C C . GLY A 1 506 ? 7.051 18.590 -6.957 1.00 88.31 506 GLY A C 1
ATOM 3938 O O . GLY A 1 506 ? 7.474 19.744 -7.091 1.00 88.31 506 GLY A O 1
ATOM 3939 N N . SER A 1 507 ? 6.386 17.940 -7.907 1.00 93.19 507 SER A N 1
ATOM 3940 C CA . SER A 1 5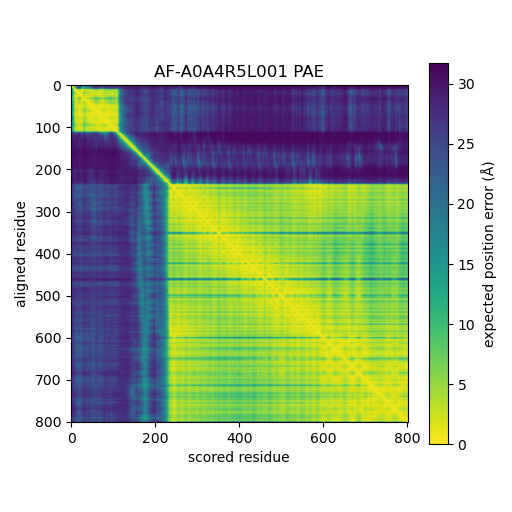07 ? 6.172 18.443 -9.259 1.00 93.19 507 SER A CA 1
ATOM 3941 C C . SER A 1 507 ? 4.695 18.750 -9.525 1.00 93.19 507 SER A C 1
ATOM 3943 O O . SER A 1 507 ? 3.794 18.161 -8.929 1.00 93.19 507 SER A O 1
ATOM 3945 N N . ILE A 1 508 ? 4.447 19.675 -10.448 1.00 96.25 508 ILE A N 1
ATOM 3946 C CA . ILE A 1 508 ? 3.180 19.821 -11.160 1.00 96.25 508 ILE A CA 1
ATOM 3947 C C . ILE A 1 508 ? 3.391 19.350 -12.599 1.00 96.25 508 ILE A C 1
ATOM 3949 O O . ILE A 1 508 ? 4.407 19.676 -13.217 1.00 96.25 508 ILE A O 1
ATOM 3953 N N . PHE A 1 509 ? 2.463 18.551 -13.111 1.00 98.44 509 PHE A N 1
ATOM 3954 C CA . PHE A 1 509 ? 2.613 17.802 -14.348 1.00 98.44 509 PHE A CA 1
ATOM 3955 C C . PHE A 1 509 ? 1.707 18.329 -15.455 1.00 98.44 509 PHE A C 1
ATOM 3957 O O . PHE A 1 509 ? 0.545 18.673 -15.224 1.00 98.44 509 PHE A O 1
ATOM 3964 N N . ALA A 1 510 ? 2.254 18.327 -16.666 1.00 98.50 510 ALA A N 1
ATOM 3965 C CA . ALA A 1 510 ? 1.515 18.377 -17.918 1.00 98.50 510 ALA A CA 1
ATOM 3966 C C . ALA A 1 510 ? 1.645 17.038 -18.650 1.00 98.50 510 ALA A C 1
ATOM 3968 O O . ALA A 1 510 ? 2.633 16.322 -18.474 1.00 98.50 510 ALA A O 1
ATOM 3969 N N . ILE A 1 511 ? 0.672 16.720 -19.497 1.00 98.62 511 ILE A N 1
ATOM 3970 C CA . ILE A 1 511 ? 0.727 15.571 -20.397 1.00 98.62 511 ILE A CA 1
ATOM 3971 C C . ILE A 1 511 ? 1.360 16.012 -21.707 1.00 98.62 511 ILE A C 1
ATOM 3973 O O . ILE A 1 511 ? 1.005 17.057 -22.251 1.00 98.62 511 ILE A O 1
ATOM 3977 N N . ALA A 1 512 ? 2.267 15.197 -22.227 1.00 98.44 512 ALA A N 1
ATOM 3978 C CA . ALA A 1 512 ? 2.837 15.357 -23.554 1.00 98.44 512 ALA A CA 1
ATOM 3979 C C . ALA A 1 512 ? 2.785 14.039 -24.330 1.00 98.44 512 ALA A C 1
ATOM 3981 O O . ALA A 1 512 ? 2.630 12.961 -23.748 1.00 98.44 512 ALA A O 1
ATOM 3982 N N . ASP A 1 513 ? 2.922 14.119 -25.647 1.00 97.44 513 ASP A N 1
ATOM 3983 C CA . ASP A 1 513 ? 3.280 12.957 -26.449 1.00 97.44 513 ASP A CA 1
ATOM 3984 C C . ASP A 1 513 ? 4.799 12.703 -26.427 1.00 97.44 513 ASP A C 1
ATOM 3986 O O . ASP A 1 513 ? 5.599 13.508 -25.941 1.00 97.44 513 ASP A O 1
ATOM 3990 N N . THR A 1 514 ? 5.220 11.568 -26.981 1.00 96.25 514 THR A N 1
ATOM 3991 C CA . THR A 1 514 ? 6.637 11.190 -27.090 1.00 96.25 514 THR A CA 1
ATOM 3992 C C . THR A 1 514 ? 7.429 11.991 -28.129 1.00 96.25 514 THR A C 1
ATOM 3994 O O . THR A 1 514 ? 8.622 11.745 -28.295 1.00 96.25 514 THR A O 1
ATOM 3997 N N . ASN A 1 515 ? 6.807 12.941 -28.830 1.00 95.69 515 ASN A N 1
ATOM 3998 C CA . ASN A 1 515 ? 7.475 13.900 -29.713 1.00 95.69 515 ASN A CA 1
ATOM 3999 C C . ASN A 1 515 ? 7.663 15.268 -29.035 1.00 95.69 515 ASN A C 1
ATOM 4001 O O . ASN A 1 515 ? 8.192 16.190 -29.653 1.00 95.69 515 ASN A O 1
ATOM 4005 N N . GLY A 1 516 ? 7.262 15.397 -27.766 1.00 94.81 516 GLY A N 1
ATOM 4006 C CA . GLY A 1 516 ? 7.393 16.619 -26.981 1.00 94.81 516 GLY A CA 1
ATOM 4007 C C . GLY A 1 516 ? 6.237 17.603 -27.148 1.00 94.81 516 GLY A C 1
ATOM 4008 O O . GLY A 1 516 ? 6.297 18.696 -26.583 1.00 94.81 516 GLY A O 1
ATOM 4009 N N . GLN A 1 517 ? 5.175 17.245 -27.877 1.00 97.62 517 GLN A N 1
ATOM 4010 C CA . GLN A 1 517 ? 3.990 18.087 -27.985 1.00 97.62 517 GLN A CA 1
ATOM 4011 C C . GLN A 1 517 ? 3.200 18.039 -26.676 1.00 97.62 517 GLN A C 1
ATOM 4013 O O . GLN A 1 517 ? 2.736 16.978 -26.259 1.00 97.62 517 GLN A O 1
ATOM 4018 N N . LEU A 1 518 ? 3.000 19.200 -26.048 1.00 98.25 518 LEU A N 1
ATOM 4019 C CA . LEU A 1 518 ? 2.109 19.331 -24.896 1.00 98.25 518 LEU A CA 1
ATOM 4020 C C . LEU A 1 518 ? 0.652 19.082 -25.311 1.00 98.25 518 LEU A C 1
ATOM 4022 O O . LEU A 1 518 ? 0.152 19.659 -26.276 1.00 98.25 518 LEU A O 1
ATOM 4026 N N . LEU A 1 519 ? -0.017 18.231 -24.541 1.00 98.38 519 LEU A N 1
ATOM 4027 C CA . LEU A 1 519 ? -1.421 17.843 -24.684 1.00 98.38 519 LEU A CA 1
ATOM 4028 C C . LEU A 1 519 ? -2.297 18.425 -23.563 1.00 98.38 519 LEU A C 1
ATOM 4030 O O . LEU A 1 519 ? -3.522 18.426 -23.668 1.00 98.38 519 LEU A O 1
ATOM 4034 N N . SER A 1 520 ? -1.678 18.938 -22.497 1.00 98.31 520 SER A N 1
ATOM 4035 C CA . SER A 1 520 ? -2.345 19.662 -21.415 1.00 98.31 520 SER A CA 1
ATOM 4036 C C . SER A 1 520 ? -1.450 20.766 -20.847 1.00 98.31 520 SER A C 1
ATOM 4038 O O . SER A 1 520 ? -0.240 20.789 -21.078 1.00 98.31 520 SER A O 1
ATOM 4040 N N . ASP A 1 521 ? -2.040 21.630 -20.023 1.00 97.81 521 ASP A N 1
ATOM 4041 C CA . ASP A 1 521 ? -1.297 22.541 -19.151 1.00 97.81 521 ASP A CA 1
ATOM 4042 C C . ASP A 1 521 ? -0.682 21.800 -17.949 1.00 97.81 521 ASP A C 1
ATOM 4044 O O . ASP A 1 521 ? -1.030 20.651 -17.655 1.00 97.81 521 ASP A O 1
ATOM 4048 N N . PHE A 1 522 ? 0.215 22.478 -17.224 1.00 97.69 522 PHE A N 1
ATOM 4049 C CA . PHE A 1 522 ? 0.801 21.998 -15.968 1.00 97.69 522 PHE A CA 1
ATOM 4050 C C . PHE A 1 522 ? -0.197 22.177 -14.823 1.00 97.69 522 PHE A C 1
ATOM 4052 O O . PHE A 1 522 ? -0.126 23.151 -14.075 1.00 97.69 522 PHE A O 1
ATOM 4059 N N . VAL A 1 523 ? -1.148 21.254 -14.708 1.00 96.75 523 VAL A N 1
ATOM 4060 C CA . VAL A 1 523 ? -2.249 21.334 -13.731 1.00 96.75 523 VAL A CA 1
ATOM 4061 C C . VAL A 1 523 ? -2.352 20.108 -12.829 1.00 96.75 523 VAL A C 1
ATOM 4063 O O . VAL A 1 523 ? -3.028 20.164 -11.802 1.00 96.75 523 VAL A O 1
ATOM 4066 N N . TYR A 1 524 ? -1.678 19.011 -13.173 1.00 97.69 524 TYR A N 1
ATOM 4067 C CA . TYR A 1 524 ? -1.826 17.746 -12.463 1.00 97.69 524 TYR A CA 1
ATOM 4068 C C . TYR A 1 524 ? -0.819 17.614 -11.327 1.00 97.69 524 TYR A C 1
ATOM 4070 O O . TYR A 1 524 ? 0.359 17.916 -11.475 1.00 97.69 524 TYR A O 1
ATOM 4078 N N . ARG A 1 525 ? -1.276 17.148 -10.170 1.00 94.38 525 ARG A N 1
ATOM 4079 C CA . ARG A 1 525 ? -0.426 16.805 -9.021 1.00 94.38 525 ARG A CA 1
ATOM 4080 C C . ARG A 1 525 ? 0.081 15.376 -9.094 1.00 94.38 525 ARG A C 1
ATOM 4082 O O . ARG A 1 525 ? 1.144 15.092 -8.558 1.00 94.38 525 ARG A O 1
ATOM 4089 N N . ASP A 1 526 ? -0.671 14.509 -9.758 1.00 96.25 526 ASP A N 1
ATOM 4090 C CA . ASP A 1 526 ? -0.249 13.148 -10.046 1.00 96.25 526 ASP A CA 1
ATOM 4091 C C . ASP A 1 526 ? -0.955 12.613 -11.295 1.00 96.25 526 ASP A C 1
ATOM 4093 O O . ASP A 1 526 ? -2.050 13.073 -11.648 1.00 96.25 526 ASP A O 1
ATOM 4097 N N . VAL A 1 527 ? -0.301 11.660 -11.956 1.00 97.56 527 VAL A N 1
ATOM 4098 C CA . VAL A 1 527 ? -0.727 11.040 -13.215 1.00 97.56 527 VAL A CA 1
ATOM 4099 C C . VAL A 1 527 ? -0.341 9.561 -13.179 1.00 97.56 527 VAL A C 1
ATOM 4101 O O . VAL A 1 527 ? 0.821 9.240 -12.929 1.00 97.56 527 VAL A O 1
ATOM 4104 N N . SER A 1 528 ? -1.296 8.666 -13.443 1.00 97.75 528 SER A N 1
ATOM 4105 C CA . SER A 1 528 ? -1.031 7.233 -13.613 1.00 97.75 528 SER A CA 1
ATOM 4106 C C . SER A 1 528 ? -0.614 6.894 -15.044 1.00 97.75 528 SER A C 1
ATOM 4108 O O . SER A 1 528 ? -0.897 7.644 -15.977 1.00 97.75 528 SER A O 1
ATOM 4110 N N . ASP A 1 529 ? -0.061 5.700 -15.242 1.00 97.25 529 ASP A N 1
ATOM 4111 C CA . ASP A 1 529 ? 0.156 5.150 -16.583 1.00 97.25 529 ASP A CA 1
ATOM 4112 C C . ASP A 1 529 ? -1.154 5.063 -17.379 1.00 97.25 529 ASP A C 1
ATOM 4114 O O . ASP A 1 529 ? -2.234 4.822 -16.819 1.00 97.25 529 ASP A O 1
ATOM 4118 N N . PHE A 1 530 ? -1.038 5.198 -18.698 1.00 96.50 530 PHE A N 1
ATOM 4119 C CA . PHE A 1 530 ? -2.110 4.925 -19.639 1.00 96.50 530 PHE A CA 1
ATOM 4120 C C . PHE A 1 530 ? -2.347 3.420 -19.757 1.00 96.50 530 PHE A C 1
ATOM 4122 O O . PHE A 1 530 ? -1.441 2.636 -20.036 1.00 96.50 530 PHE A O 1
ATOM 4129 N N . ARG A 1 531 ? -3.604 3.008 -19.584 1.00 92.31 531 ARG A N 1
ATOM 4130 C CA . ARG A 1 531 ? -4.057 1.631 -19.796 1.00 92.31 531 ARG A CA 1
ATOM 4131 C C . ARG A 1 531 ? -5.370 1.649 -20.558 1.00 92.31 531 ARG A C 1
ATOM 4133 O O . ARG A 1 531 ? -6.365 2.178 -20.068 1.00 92.31 531 ARG A O 1
ATOM 4140 N N . LYS A 1 532 ? -5.388 1.031 -21.742 1.00 92.00 532 LYS A N 1
ATOM 4141 C CA . LYS A 1 532 ? -6.574 0.979 -22.617 1.00 92.00 532 LYS A CA 1
ATOM 4142 C C . LYS A 1 532 ? -7.080 2.385 -22.970 1.00 92.00 532 LYS A C 1
ATOM 4144 O O . LYS A 1 532 ? -8.284 2.627 -22.984 1.00 92.00 532 LYS A O 1
ATOM 4149 N N . GLY A 1 533 ? -6.160 3.312 -23.234 1.00 96.00 533 GLY A N 1
ATOM 4150 C CA . GLY A 1 533 ? -6.484 4.685 -23.624 1.00 96.00 533 GLY A CA 1
ATOM 4151 C C . GLY A 1 533 ? -6.813 5.646 -22.484 1.00 96.00 533 GLY A C 1
ATOM 4152 O O . GLY A 1 533 ? -7.135 6.794 -22.779 1.00 96.00 533 GLY A O 1
ATOM 4153 N N . LEU A 1 534 ? -6.726 5.215 -21.220 1.00 97.62 534 LEU A N 1
ATOM 4154 C CA . LEU A 1 534 ? -7.091 6.019 -20.052 1.00 97.62 534 LEU A CA 1
ATOM 4155 C C . LEU A 1 534 ? -5.940 6.131 -19.056 1.00 97.62 534 LEU A C 1
ATOM 4157 O O . LEU A 1 534 ? -5.303 5.127 -18.749 1.00 97.62 534 LEU A O 1
ATOM 4161 N N . ALA A 1 535 ? -5.757 7.316 -18.484 1.00 98.44 535 ALA A N 1
ATOM 4162 C CA . ALA A 1 535 ? -4.907 7.546 -17.318 1.00 98.44 535 ALA A CA 1
ATOM 4163 C C . ALA A 1 535 ? -5.700 8.284 -16.236 1.00 98.44 535 ALA A C 1
ATOM 4165 O O . ALA A 1 535 ? -6.485 9.180 -16.543 1.00 98.44 535 ALA A O 1
ATOM 4166 N N . SER A 1 536 ? -5.525 7.913 -14.971 1.00 98.62 536 SER A N 1
ATOM 4167 C CA . SER A 1 536 ? -6.065 8.664 -13.838 1.00 98.62 536 SER A CA 1
ATOM 4168 C C . SER A 1 536 ? -5.175 9.868 -13.557 1.00 98.62 536 SER A C 1
ATOM 4170 O O . SER A 1 536 ? -3.957 9.736 -13.478 1.00 98.62 536 SER A O 1
ATOM 4172 N N . VAL A 1 537 ? -5.786 11.026 -13.331 1.00 98.62 537 VAL A N 1
ATOM 4173 C CA . VAL A 1 537 ? -5.102 12.259 -12.929 1.00 98.62 537 VAL A CA 1
ATOM 4174 C C . VAL A 1 537 ? -5.798 12.898 -11.742 1.00 98.62 537 VAL A C 1
ATOM 4176 O O . VAL A 1 537 ? -7.010 12.754 -11.571 1.00 98.62 537 VAL A O 1
ATOM 4179 N N . THR A 1 538 ? -5.047 13.662 -10.952 1.00 97.88 538 THR A N 1
ATOM 4180 C CA . THR A 1 538 ? -5.620 14.581 -9.964 1.00 97.88 538 THR A CA 1
ATOM 4181 C C . THR A 1 538 ? -5.046 15.981 -10.126 1.00 97.88 538 THR A C 1
ATOM 4183 O O . THR A 1 538 ? -3.844 16.150 -10.304 1.00 97.88 538 THR A O 1
ATOM 4186 N N . ASP A 1 539 ? -5.899 17.001 -10.046 1.00 94.38 539 ASP A N 1
ATOM 4187 C CA . ASP A 1 539 ? -5.496 18.417 -10.013 1.00 94.38 539 ASP A CA 1
ATOM 4188 C C . ASP A 1 539 ? -5.351 18.958 -8.571 1.00 94.38 539 ASP A C 1
ATOM 4190 O O . ASP A 1 539 ? -5.104 20.143 -8.343 1.00 94.38 539 ASP A O 1
ATOM 4194 N N . GLY A 1 540 ? -5.496 18.079 -7.572 1.00 89.00 540 GLY A N 1
ATOM 4195 C CA . GLY A 1 540 ? -5.503 18.416 -6.148 1.00 89.00 540 GLY A CA 1
ATOM 4196 C C . GLY A 1 540 ? -6.889 18.742 -5.580 1.00 89.00 540 GLY A C 1
ATOM 4197 O O . GLY A 1 540 ? -7.064 18.676 -4.365 1.00 89.00 540 GLY A O 1
ATOM 4198 N N . LYS A 1 541 ? -7.890 19.032 -6.420 1.00 92.06 541 LYS A N 1
ATOM 4199 C CA . LYS A 1 541 ? -9.292 19.240 -6.012 1.00 92.06 541 LYS A CA 1
ATOM 4200 C C . LYS A 1 541 ? -10.184 18.079 -6.422 1.00 92.06 541 LYS A C 1
ATOM 4202 O O . LYS A 1 541 ? -11.095 17.725 -5.681 1.00 92.06 541 LYS A O 1
ATOM 4207 N N . GLN A 1 542 ? -9.943 17.517 -7.597 1.00 97.06 542 GLN A N 1
ATOM 4208 C CA . GLN A 1 542 ? -10.704 16.423 -8.177 1.00 97.06 542 GLN A CA 1
ATOM 4209 C C . GLN A 1 542 ? -9.751 15.380 -8.761 1.00 97.06 542 GLN A C 1
ATOM 4211 O O . GLN A 1 542 ? -8.596 15.665 -9.090 1.00 97.06 542 GLN A O 1
ATOM 4216 N N . THR A 1 543 ? -10.256 14.163 -8.913 1.00 98.69 543 THR A N 1
ATOM 4217 C CA . THR A 1 543 ? -9.572 13.047 -9.565 1.00 98.69 543 THR A CA 1
ATOM 4218 C C . THR A 1 543 ? -10.472 12.486 -10.660 1.00 98.69 543 THR A C 1
ATOM 4220 O O . THR A 1 543 ? -11.671 12.296 -10.447 1.00 98.69 543 THR A O 1
ATOM 4223 N N . TYR A 1 544 ? -9.921 12.269 -11.851 1.00 98.56 544 TYR A N 1
ATOM 4224 C CA . TYR A 1 544 ? -10.673 11.839 -13.030 1.00 98.56 544 TYR A CA 1
ATOM 4225 C C . TYR A 1 544 ? -9.777 11.134 -14.046 1.00 98.56 544 TYR A C 1
ATOM 4227 O O . TYR A 1 544 ? -8.555 11.197 -13.954 1.00 98.56 544 TYR A O 1
ATOM 4235 N N . PHE A 1 545 ? -10.383 10.461 -15.023 1.00 98.69 545 PHE A N 1
ATOM 4236 C CA . PHE A 1 545 ? -9.639 9.907 -16.150 1.00 98.69 545 PHE A CA 1
ATOM 4237 C C . PHE A 1 545 ? -9.420 10.953 -17.240 1.00 98.69 545 PHE A C 1
ATOM 4239 O O . PHE A 1 545 ? -10.324 11.732 -17.546 1.00 98.69 545 PHE A O 1
ATOM 4246 N N . ILE A 1 546 ? -8.254 10.916 -17.873 1.00 98.69 546 ILE A N 1
ATOM 4247 C CA . ILE A 1 546 ? -7.984 11.554 -19.159 1.00 98.69 546 ILE A CA 1
ATOM 4248 C C . ILE A 1 546 ? -7.835 10.502 -20.254 1.00 98.69 546 ILE A C 1
ATOM 4250 O O . ILE A 1 546 ? -7.439 9.367 -19.985 1.00 98.69 546 ILE A O 1
ATOM 4254 N N . ASP A 1 547 ? -8.158 10.889 -21.482 1.00 98.00 547 ASP A N 1
ATOM 4255 C CA . ASP A 1 547 ? -7.886 10.107 -22.679 1.00 98.00 547 ASP A CA 1
ATOM 4256 C C . ASP A 1 547 ? -6.489 10.410 -23.249 1.00 98.00 547 ASP A C 1
ATOM 4258 O O . ASP A 1 547 ? -5.750 11.272 -22.761 1.00 98.00 547 ASP A O 1
ATOM 4262 N N . ARG A 1 548 ? -6.111 9.708 -24.324 1.00 97.38 548 ARG A N 1
ATOM 4263 C CA . ARG A 1 548 ? -4.827 9.926 -25.011 1.00 97.38 548 ARG A CA 1
ATOM 4264 C C . ARG A 1 548 ? -4.673 11.341 -25.570 1.00 97.38 548 ARG A C 1
ATOM 4266 O O . ARG A 1 548 ? -3.563 11.720 -25.908 1.00 97.38 548 ARG A O 1
ATOM 4273 N N . SER A 1 549 ? -5.716 12.145 -25.720 1.00 97.00 549 SER A N 1
ATOM 4274 C CA . SER A 1 549 ? -5.556 13.547 -26.128 1.00 97.00 549 SER A CA 1
ATOM 4275 C C . SER A 1 549 ? -5.156 14.467 -24.968 1.00 97.00 549 SER A C 1
ATOM 4277 O O . SER A 1 549 ? -4.968 15.657 -25.194 1.00 97.00 549 SER A O 1
ATOM 4279 N N . GLY A 1 550 ? -5.025 13.937 -23.744 1.00 96.00 550 GLY A N 1
ATOM 4280 C CA . GLY A 1 550 ? -4.757 14.717 -22.533 1.00 96.00 550 GLY A CA 1
ATOM 4281 C C . GLY A 1 550 ? -6.007 15.388 -21.955 1.00 96.00 550 GLY A C 1
ATOM 4282 O O . GLY A 1 550 ? -5.914 16.119 -20.972 1.00 96.00 550 GLY A O 1
ATOM 4283 N N . LYS A 1 551 ? -7.186 15.150 -22.543 1.00 97.00 551 LYS A N 1
ATOM 4284 C CA . LYS A 1 551 ? -8.462 15.734 -22.111 1.00 97.00 551 LYS A CA 1
ATOM 4285 C C . LYS A 1 551 ? -9.205 14.772 -21.203 1.00 97.00 551 LYS A C 1
ATOM 4287 O O . LYS A 1 551 ? -9.001 13.567 -21.271 1.00 97.00 551 LYS A O 1
ATOM 4292 N N . ALA A 1 552 ? -10.100 15.302 -20.369 1.00 97.44 552 ALA A N 1
ATOM 4293 C CA . ALA A 1 552 ? -10.965 14.472 -19.535 1.00 97.44 552 ALA A CA 1
ATOM 4294 C C . ALA A 1 552 ? -11.721 13.442 -20.393 1.00 97.44 552 ALA A C 1
ATOM 4296 O O . ALA A 1 552 ? -12.381 13.808 -21.367 1.00 97.44 552 ALA A O 1
ATOM 4297 N N . ALA A 1 553 ? -11.619 12.169 -20.019 1.00 97.12 553 ALA A N 1
ATOM 4298 C CA . ALA A 1 553 ? -12.190 11.066 -20.771 1.00 97.12 553 ALA A CA 1
ATOM 4299 C C . ALA A 1 553 ? -13.723 11.118 -20.734 1.00 97.12 553 ALA A C 1
ATOM 4301 O O . ALA A 1 553 ? -14.342 11.187 -19.667 1.00 97.12 553 ALA A O 1
ATOM 4302 N N . TYR A 1 554 ? -14.344 11.058 -21.911 1.00 93.75 554 TYR A N 1
ATOM 4303 C CA . TYR A 1 554 ? -15.798 11.061 -22.034 1.00 93.75 554 TYR A CA 1
ATOM 4304 C C . TYR A 1 554 ? -16.421 9.802 -21.410 1.00 93.75 554 TYR A C 1
ATOM 4306 O O . TYR A 1 554 ? -15.911 8.695 -21.570 1.00 93.75 554 TYR A O 1
ATOM 4314 N N . GLY A 1 555 ? -17.548 9.962 -20.710 1.00 92.69 555 GLY A N 1
ATOM 4315 C CA . GLY A 1 555 ? -18.278 8.843 -20.102 1.00 92.69 555 GLY A CA 1
ATOM 4316 C C . GLY A 1 555 ? -17.673 8.299 -18.801 1.00 92.69 555 GLY A C 1
ATOM 4317 O O . GLY A 1 555 ? -18.093 7.234 -18.345 1.00 92.69 555 GLY A O 1
ATOM 4318 N N . PHE A 1 556 ? -16.719 9.019 -18.202 1.00 96.75 556 PHE A N 1
ATOM 4319 C CA . PHE A 1 556 ? -16.126 8.705 -16.903 1.00 96.75 556 PHE A CA 1
ATOM 4320 C C . PHE A 1 556 ? -16.358 9.836 -15.885 1.00 96.75 556 PHE A C 1
ATOM 4322 O O . PHE A 1 556 ? -16.459 11.005 -16.269 1.00 96.75 556 PHE A O 1
ATOM 4329 N N . PRO A 1 557 ? -16.457 9.519 -14.581 1.00 97.31 557 PRO A N 1
ATOM 4330 C CA . PRO A 1 557 ? -16.750 10.508 -13.557 1.00 97.31 557 PRO A CA 1
ATOM 4331 C C . PRO A 1 557 ? -15.532 11.359 -13.188 1.00 97.31 557 PRO A C 1
ATOM 4333 O O . PRO A 1 557 ? -14.383 10.927 -13.298 1.00 97.31 557 PRO A O 1
ATOM 4336 N N . LYS A 1 558 ? -15.819 12.548 -12.652 1.00 97.94 558 LYS A N 1
ATOM 4337 C CA . LYS A 1 558 ? -14.887 13.310 -11.818 1.00 97.94 558 LYS A CA 1
ATOM 4338 C C . LYS A 1 558 ? -15.283 13.131 -10.360 1.00 97.94 558 LYS A C 1
ATOM 4340 O O . LYS A 1 558 ? -16.457 13.282 -10.030 1.00 97.94 558 LYS A O 1
ATOM 4345 N N . VAL A 1 559 ? -14.320 12.808 -9.507 1.00 98.12 559 VAL A N 1
ATOM 4346 C CA . VAL A 1 559 ? -14.543 12.558 -8.080 1.00 98.12 559 VAL A CA 1
ATOM 4347 C C . VAL A 1 559 ? -13.837 13.638 -7.273 1.00 98.12 559 VAL A C 1
ATOM 4349 O O . VAL A 1 559 ? -12.670 13.924 -7.523 1.00 98.12 559 VAL A O 1
ATOM 4352 N N . GLU A 1 560 ? -14.535 14.266 -6.329 1.00 96.88 560 GLU A N 1
ATOM 4353 C CA . GLU A 1 560 ? -13.948 15.294 -5.463 1.00 96.88 560 GLU A CA 1
ATOM 4354 C C . GLU A 1 560 ? -12.921 14.694 -4.503 1.00 96.88 560 GLU A C 1
ATOM 4356 O O . GLU A 1 560 ? -13.192 13.696 -3.839 1.00 96.88 560 GLU A O 1
ATOM 4361 N N . GLY A 1 561 ? -11.765 15.340 -4.390 1.00 95.56 561 GLY A N 1
ATOM 4362 C CA . GLY A 1 561 ? -10.623 14.885 -3.608 1.00 95.56 561 GLY A CA 1
ATOM 4363 C C . GLY A 1 561 ? -9.436 14.473 -4.477 1.00 95.56 561 GLY A C 1
ATOM 4364 O O . GLY A 1 561 ? -9.469 14.524 -5.710 1.00 95.56 561 GLY A O 1
ATOM 4365 N N . SER A 1 562 ? -8.355 14.090 -3.807 1.00 94.69 562 SER A N 1
ATOM 4366 C CA . SER A 1 562 ? -7.086 13.716 -4.433 1.00 94.69 562 SER A CA 1
ATOM 4367 C C . SER A 1 562 ? -6.868 12.216 -4.294 1.00 94.69 562 SER A C 1
ATOM 4369 O O . SER A 1 562 ? -7.082 11.662 -3.215 1.00 94.69 562 SER A O 1
ATOM 4371 N N . GLY A 1 563 ? -6.434 11.549 -5.358 1.00 95.94 563 GLY A N 1
ATOM 4372 C CA . GLY A 1 563 ? -6.184 10.116 -5.307 1.00 95.94 563 GLY A CA 1
ATOM 4373 C C . GLY A 1 563 ? -6.074 9.480 -6.682 1.00 95.94 563 GLY A C 1
ATOM 4374 O O . GLY A 1 563 ? -5.570 10.100 -7.617 1.00 95.94 563 GLY A O 1
ATOM 4375 N N . THR A 1 564 ? -6.550 8.242 -6.798 1.00 97.06 564 THR A N 1
ATOM 4376 C CA . THR A 1 564 ? -6.454 7.449 -8.029 1.00 97.06 564 THR A CA 1
ATOM 4377 C C . THR A 1 564 ? -7.776 6.787 -8.393 1.00 97.06 564 THR A C 1
ATOM 4379 O O . THR A 1 564 ? -8.561 6.387 -7.528 1.00 97.06 564 THR A O 1
ATOM 4382 N N . LEU A 1 565 ? -8.010 6.659 -9.699 1.00 98.12 565 LEU A N 1
ATOM 4383 C CA . LEU A 1 565 ? -9.089 5.873 -10.280 1.00 98.12 565 LEU A CA 1
ATOM 4384 C C . LEU A 1 565 ? -8.512 4.693 -11.065 1.00 98.12 565 LEU A C 1
ATOM 4386 O O . LEU A 1 565 ? -7.567 4.846 -11.835 1.00 98.12 565 LEU A O 1
ATOM 4390 N N . ILE A 1 566 ? -9.120 3.518 -10.919 1.00 95.62 566 ILE A N 1
ATOM 4391 C CA . ILE A 1 566 ? -8.787 2.320 -11.695 1.00 95.62 566 ILE A CA 1
ATOM 4392 C C . ILE A 1 566 ? -10.079 1.769 -12.286 1.00 95.62 566 ILE A C 1
ATOM 4394 O O . ILE A 1 566 ? -11.037 1.483 -11.569 1.00 95.62 566 ILE A O 1
ATOM 4398 N N . TRP A 1 567 ? -10.128 1.620 -13.609 1.00 93.62 567 TRP A N 1
ATOM 4399 C CA . TRP A 1 567 ? -11.294 1.045 -14.269 1.00 93.62 567 TRP A CA 1
ATOM 4400 C C . TRP A 1 567 ? -11.210 -0.487 -14.275 1.00 93.62 567 TRP A C 1
ATOM 4402 O O . TRP A 1 567 ? -10.501 -1.092 -15.079 1.00 93.62 567 TRP A O 1
ATOM 4412 N N . GLN A 1 568 ? -11.971 -1.107 -13.376 1.00 89.25 568 GLN A N 1
ATOM 4413 C CA . GLN A 1 568 ? -12.134 -2.550 -13.230 1.00 89.25 568 GLN A CA 1
ATOM 4414 C C . GLN A 1 568 ? -13.535 -2.947 -13.734 1.00 89.25 568 GLN A C 1
ATOM 4416 O O . GLN A 1 568 ? -14.447 -3.207 -12.950 1.00 89.25 568 GLN A O 1
ATOM 4421 N N . ASN A 1 569 ? -13.728 -2.916 -15.059 1.00 84.25 569 ASN A N 1
ATOM 4422 C CA . ASN A 1 569 ? -15.023 -3.117 -15.729 1.00 84.25 569 ASN A CA 1
ATOM 4423 C C . ASN A 1 569 ? -15.925 -4.175 -15.035 1.00 84.25 569 ASN A C 1
ATOM 4425 O O . ASN A 1 569 ? -15.500 -5.325 -14.912 1.00 84.25 569 ASN A O 1
ATOM 4429 N N . PRO A 1 570 ? -17.162 -3.827 -14.615 1.00 91.06 570 PRO A N 1
ATOM 4430 C CA . PRO A 1 570 ? -17.876 -2.567 -14.871 1.00 91.06 570 PRO A CA 1
ATOM 4431 C C . PRO A 1 570 ? -17.643 -1.450 -13.847 1.00 91.06 570 PRO A C 1
ATOM 4433 O O . PRO A 1 570 ? -18.172 -0.352 -14.033 1.00 91.06 570 PRO A O 1
ATOM 4436 N N . LEU A 1 571 ? -16.886 -1.704 -12.781 1.00 96.00 571 LEU A N 1
ATOM 4437 C CA . LEU A 1 571 ? -16.691 -0.746 -11.701 1.00 96.00 571 LEU A CA 1
ATOM 4438 C C . LEU A 1 571 ? -15.467 0.136 -11.930 1.00 96.00 571 LEU A C 1
ATOM 4440 O O . LEU A 1 571 ? -14.516 -0.209 -12.627 1.00 96.00 571 LEU A O 1
ATOM 4444 N N . ILE A 1 572 ? -15.504 1.312 -11.326 1.00 97.44 572 ILE A N 1
ATOM 4445 C CA . ILE A 1 572 ? -14.366 2.205 -11.183 1.00 97.44 572 ILE A CA 1
ATOM 4446 C C . ILE A 1 572 ? -14.008 2.178 -9.706 1.00 97.44 572 ILE A C 1
ATOM 4448 O O . ILE A 1 572 ? -14.785 2.640 -8.871 1.00 97.44 572 ILE A O 1
ATOM 4452 N N . GLN A 1 573 ? -12.848 1.617 -9.393 1.00 97.69 573 GLN A N 1
ATOM 4453 C CA . GLN A 1 573 ? -12.260 1.716 -8.070 1.00 97.69 573 GLN A CA 1
ATOM 4454 C C . GLN A 1 573 ? -11.722 3.135 -7.899 1.00 97.69 573 GLN A C 1
ATOM 4456 O O . GLN A 1 573 ? -10.909 3.592 -8.700 1.00 97.69 573 GLN A O 1
ATOM 4461 N N . ALA A 1 574 ? -12.185 3.832 -6.872 1.00 98.06 574 ALA A N 1
ATOM 4462 C CA . ALA A 1 574 ? -11.777 5.180 -6.528 1.00 98.06 574 ALA A CA 1
ATOM 4463 C C . ALA A 1 574 ? -11.141 5.157 -5.136 1.00 98.06 574 ALA A C 1
ATOM 4465 O O . ALA A 1 574 ? -11.825 4.916 -4.142 1.00 98.06 574 ALA A O 1
ATOM 4466 N N . ASN A 1 575 ? -9.832 5.398 -5.071 1.00 97.31 575 ASN A N 1
ATOM 4467 C CA . ASN A 1 575 ? -9.103 5.589 -3.820 1.00 97.31 575 ASN A CA 1
ATOM 4468 C C . ASN A 1 575 ? -8.876 7.084 -3.642 1.00 97.31 575 ASN A C 1
ATOM 4470 O O . ASN A 1 575 ? -7.881 7.621 -4.123 1.00 97.31 575 ASN A O 1
ATOM 4474 N N . ILE A 1 576 ? -9.829 7.762 -3.005 1.00 97.50 576 ILE A N 1
ATOM 4475 C CA . ILE A 1 576 ? -9.874 9.224 -2.933 1.00 97.50 576 ILE A CA 1
ATOM 4476 C C . ILE A 1 576 ? -9.746 9.668 -1.488 1.00 97.50 576 ILE A C 1
ATOM 4478 O O . ILE A 1 576 ? -10.489 9.207 -0.626 1.00 97.50 576 ILE A O 1
ATOM 4482 N N . ASP A 1 577 ? -8.784 10.552 -1.221 1.00 96.19 577 ASP A N 1
ATOM 4483 C CA . ASP A 1 577 ? -8.433 11.008 0.123 1.00 96.19 577 ASP A CA 1
ATOM 4484 C C . ASP A 1 577 ? -8.307 9.831 1.104 1.00 96.19 577 ASP A C 1
ATOM 4486 O O . ASP A 1 577 ? -8.853 9.866 2.202 1.00 96.19 577 ASP A O 1
ATOM 4490 N N . GLN A 1 578 ? -7.622 8.761 0.684 1.00 94.62 578 GLN A N 1
ATOM 4491 C CA . GLN A 1 578 ? -7.406 7.537 1.470 1.00 94.62 578 GLN A CA 1
ATOM 4492 C C . GLN A 1 578 ? -8.691 6.760 1.828 1.00 94.62 578 GLN A C 1
ATOM 4494 O O . GLN A 1 578 ? -8.722 6.019 2.814 1.00 94.62 578 GLN A O 1
ATOM 4499 N N . ARG A 1 579 ? -9.769 6.904 1.046 1.00 95.56 579 ARG A N 1
ATOM 4500 C CA . ARG A 1 579 ? -10.996 6.105 1.185 1.00 95.56 579 ARG A CA 1
ATOM 4501 C C . ARG A 1 579 ? -11.333 5.381 -0.108 1.00 95.56 579 ARG A C 1
ATOM 4503 O O . ARG A 1 579 ? -11.353 5.977 -1.183 1.00 95.56 579 ARG A O 1
ATOM 4510 N N . LEU A 1 580 ? -11.614 4.087 0.029 1.00 95.94 580 LEU A N 1
ATOM 4511 C CA . LEU A 1 580 ? -12.011 3.209 -1.064 1.00 95.94 580 LEU A CA 1
ATOM 4512 C C . LEU A 1 580 ? -13.512 3.343 -1.334 1.00 95.94 580 LEU A C 1
ATOM 4514 O O . LEU A 1 580 ? -14.344 3.167 -0.440 1.00 95.94 580 LEU A O 1
ATOM 4518 N N . THR A 1 581 ? -13.849 3.608 -2.589 1.00 97.94 581 THR A N 1
ATOM 4519 C CA . THR A 1 581 ? -15.215 3.628 -3.115 1.00 97.94 581 THR A CA 1
ATOM 4520 C C . THR A 1 581 ? -15.238 2.934 -4.472 1.00 97.94 581 THR A C 1
ATOM 4522 O O . THR A 1 581 ? -14.301 3.066 -5.253 1.00 97.94 581 THR A O 1
ATOM 4525 N N . TYR A 1 582 ? -16.317 2.225 -4.782 1.00 98.50 582 TYR A N 1
ATOM 4526 C CA . TYR A 1 582 ? -16.591 1.721 -6.122 1.00 98.50 582 TYR A CA 1
ATOM 4527 C C . TYR A 1 582 ? -17.724 2.514 -6.753 1.00 98.50 582 TYR A C 1
ATOM 4529 O O . TYR A 1 582 ? -18.809 2.647 -6.181 1.00 98.50 582 TYR A O 1
ATOM 4537 N N . LEU A 1 583 ? -17.471 3.023 -7.953 1.00 98.31 583 LEU A N 1
ATOM 4538 C CA . LEU A 1 583 ? -18.412 3.799 -8.748 1.00 98.31 583 LEU A CA 1
ATOM 4539 C C . LEU A 1 583 ? -18.790 3.026 -10.010 1.00 98.31 583 LEU A C 1
ATOM 4541 O O . LEU A 1 583 ? -18.005 2.233 -10.527 1.00 98.31 583 LEU A O 1
ATOM 4545 N N . ASN A 1 584 ? -19.969 3.293 -10.558 1.00 95.44 584 ASN A N 1
ATOM 4546 C CA . ASN A 1 584 ? -20.247 2.949 -11.951 1.00 95.44 584 ASN A CA 1
ATOM 4547 C C . ASN A 1 584 ? -19.737 4.054 -12.899 1.00 95.44 584 ASN A C 1
ATOM 4549 O O . ASN A 1 584 ? -19.313 5.123 -12.455 1.00 95.44 584 ASN A O 1
ATOM 4553 N N . ARG A 1 585 ? -19.819 3.837 -14.220 1.00 93.81 585 ARG A N 1
ATOM 4554 C CA . ARG A 1 585 ? -19.390 4.837 -15.224 1.00 93.81 585 ARG A CA 1
ATOM 4555 C C . ARG A 1 585 ? -20.106 6.188 -15.124 1.00 93.81 585 ARG A C 1
ATOM 4557 O O . ARG A 1 585 ? -19.517 7.209 -15.448 1.00 93.81 585 ARG A O 1
ATOM 4564 N N . ALA A 1 586 ? -21.340 6.214 -14.621 1.00 94.31 586 ALA A N 1
ATOM 4565 C CA . ALA A 1 586 ? -22.081 7.454 -14.389 1.00 94.31 586 ALA A CA 1
ATOM 4566 C C . ALA A 1 586 ? -21.657 8.186 -13.097 1.00 94.31 586 ALA A C 1
ATOM 4568 O O . ALA A 1 586 ? -22.268 9.192 -12.744 1.00 94.31 586 ALA A O 1
ATOM 4569 N N . GLY A 1 587 ? -20.665 7.673 -12.360 1.00 95.75 587 GLY A N 1
ATOM 4570 C CA . GLY A 1 587 ? -20.193 8.248 -11.100 1.00 95.75 587 GLY A CA 1
ATOM 4571 C C . GLY A 1 587 ? -21.074 7.947 -9.891 1.00 95.75 587 GLY A C 1
ATOM 4572 O O . GLY A 1 587 ? -20.861 8.524 -8.829 1.00 95.75 587 GLY A O 1
ATOM 4573 N N . ARG A 1 588 ? -22.063 7.053 -10.012 1.00 96.81 588 ARG A N 1
ATOM 4574 C CA . ARG A 1 588 ? -22.889 6.657 -8.863 1.00 96.81 588 ARG A CA 1
ATOM 4575 C C . ARG A 1 588 ? -22.123 5.667 -8.000 1.00 96.81 588 ARG A C 1
ATOM 4577 O O . ARG A 1 588 ? -21.559 4.709 -8.528 1.00 96.81 588 ARG A O 1
ATOM 4584 N N . ILE A 1 589 ? -22.170 5.876 -6.687 1.00 97.88 589 ILE A N 1
ATOM 4585 C CA . ILE A 1 589 ? -21.607 4.958 -5.698 1.00 97.88 589 ILE A CA 1
ATOM 4586 C C . ILE A 1 589 ? -22.350 3.625 -5.774 1.00 97.88 589 ILE A C 1
ATOM 4588 O O . ILE A 1 589 ? -23.560 3.563 -5.564 1.00 97.88 589 ILE A O 1
ATOM 4592 N N . VAL A 1 590 ? -21.605 2.571 -6.093 1.00 98.12 590 VAL A N 1
ATOM 4593 C CA . VAL A 1 590 ? -22.049 1.174 -6.045 1.00 98.12 590 VAL A CA 1
ATOM 4594 C C . VAL A 1 590 ? -21.740 0.587 -4.671 1.00 98.12 590 VAL A C 1
ATOM 4596 O O . VAL A 1 590 ? -22.558 -0.126 -4.100 1.00 98.12 590 VAL A O 1
ATOM 4599 N N . TRP A 1 591 ? -20.580 0.933 -4.114 1.00 98.25 591 TRP A N 1
ATOM 4600 C CA . TRP A 1 591 ? -20.178 0.551 -2.767 1.00 98.25 591 TRP A CA 1
ATOM 4601 C C . TRP A 1 591 ? -19.198 1.575 -2.195 1.00 98.25 591 TRP A C 1
ATOM 4603 O O . TRP A 1 591 ? -18.403 2.147 -2.935 1.00 98.25 591 TRP A O 1
ATOM 4613 N N . GLN A 1 592 ? -19.218 1.783 -0.882 1.00 97.38 592 GLN A N 1
ATOM 4614 C CA . GLN A 1 592 ? -18.226 2.590 -0.171 1.00 97.38 592 GLN A CA 1
ATOM 4615 C C . GLN A 1 592 ? -17.926 1.963 1.190 1.00 97.38 592 GLN A C 1
ATOM 4617 O O . GLN A 1 592 ? -18.816 1.358 1.799 1.00 97.38 592 GLN A O 1
ATOM 4622 N N . GLN A 1 593 ? -16.697 2.140 1.679 1.00 95.38 593 GLN A N 1
ATOM 4623 C CA . GLN A 1 593 ? -16.332 1.722 3.030 1.00 95.38 593 GLN A CA 1
ATOM 4624 C C . GLN A 1 593 ? -17.240 2.418 4.059 1.00 95.38 593 GLN A C 1
ATOM 4626 O O . GLN A 1 593 ? -17.585 3.594 3.919 1.00 95.38 593 GLN A O 1
ATOM 4631 N N . ASN A 1 594 ? -17.657 1.694 5.099 1.00 95.50 594 ASN A N 1
ATOM 4632 C CA . ASN A 1 594 ? -18.529 2.256 6.123 1.00 95.50 594 ASN A CA 1
ATOM 4633 C C . ASN A 1 594 ? -17.807 3.331 6.948 1.00 95.50 594 ASN A C 1
ATOM 4635 O O . ASN A 1 594 ? -16.716 3.117 7.467 1.00 95.50 594 ASN A O 1
ATOM 4639 N N . THR A 1 595 ? -18.484 4.459 7.143 1.00 96.31 595 THR A N 1
ATOM 4640 C CA . THR A 1 595 ? -18.046 5.561 8.015 1.00 96.31 595 THR A CA 1
ATOM 4641 C C . THR A 1 595 ? -18.673 5.490 9.406 1.00 96.31 595 THR A C 1
ATOM 4643 O O . THR A 1 595 ? -18.414 6.336 10.252 1.00 96.31 595 THR A O 1
ATOM 4646 N N . VAL A 1 596 ? -19.521 4.494 9.664 1.00 96.88 596 VAL A N 1
ATOM 4647 C CA . VAL A 1 596 ? -20.140 4.250 10.970 1.00 96.88 596 VAL A CA 1
ATOM 4648 C C . VAL A 1 596 ? -19.772 2.844 11.416 1.00 96.88 596 VAL A C 1
ATOM 4650 O O . VAL A 1 596 ? -20.021 1.881 10.689 1.00 96.88 596 VAL A O 1
ATOM 4653 N N . ILE A 1 597 ? -19.196 2.742 12.610 1.00 96.75 597 ILE A N 1
ATOM 4654 C CA . ILE A 1 597 ? -18.817 1.501 13.281 1.00 96.75 597 ILE A CA 1
ATOM 4655 C C . ILE A 1 597 ? -19.815 1.279 14.423 1.00 96.75 597 ILE A C 1
ATOM 4657 O O . ILE A 1 597 ? -19.742 1.972 15.443 1.00 96.75 597 ILE A O 1
ATOM 4661 N N . PRO A 1 598 ? -20.782 0.362 14.273 1.00 94.88 598 PRO A N 1
ATOM 4662 C CA . PRO A 1 598 ? -21.663 -0.016 15.370 1.00 94.88 598 PRO A CA 1
ATOM 4663 C C . PRO A 1 598 ? -20.851 -0.709 16.468 1.00 94.88 598 PRO A C 1
ATOM 4665 O O . PRO A 1 598 ? -20.121 -1.653 16.178 1.00 94.88 598 PRO A O 1
ATOM 4668 N N . LEU A 1 599 ? -20.986 -0.258 17.717 1.00 92.75 599 LEU A N 1
ATOM 4669 C CA . LEU A 1 599 ? -20.375 -0.916 18.879 1.00 92.75 599 LEU A CA 1
ATOM 4670 C C . LEU A 1 599 ? -21.371 -1.890 19.526 1.00 92.75 599 LEU A C 1
ATOM 4672 O O . LEU A 1 599 ? -21.074 -3.060 19.748 1.00 92.75 599 LEU A O 1
ATOM 4676 N N . ARG A 1 600 ? -22.587 -1.399 19.803 1.00 88.94 600 ARG A N 1
ATOM 4677 C CA . ARG A 1 600 ? -23.771 -2.148 20.270 1.00 88.94 600 ARG A CA 1
ATOM 4678 C C . ARG A 1 600 ? -25.019 -1.526 19.641 1.00 88.94 600 ARG A C 1
ATOM 4680 O O . ARG A 1 600 ? -24.908 -0.568 18.884 1.00 88.94 600 ARG A O 1
ATOM 4687 N N . LEU A 1 601 ? -26.211 -2.023 19.983 1.00 78.38 601 LEU A N 1
ATOM 4688 C CA . LEU A 1 601 ? -27.481 -1.450 19.506 1.00 78.38 601 LEU A CA 1
ATOM 4689 C C . LEU A 1 601 ? -27.578 0.069 19.736 1.00 78.38 601 LEU A C 1
ATOM 4691 O O . LEU A 1 601 ? -28.142 0.778 18.907 1.00 78.38 601 LEU A O 1
ATOM 4695 N N . THR A 1 602 ? -27.018 0.563 20.842 1.00 87.75 602 THR A N 1
ATOM 4696 C CA . THR A 1 602 ? -27.107 1.973 21.242 1.00 87.75 602 THR A CA 1
ATOM 4697 C C . THR A 1 602 ? -25.938 2.815 20.738 1.00 87.75 602 THR A C 1
ATOM 4699 O O . THR A 1 602 ? -26.153 3.923 20.251 1.00 87.75 602 THR A O 1
ATOM 4702 N N . TYR A 1 603 ? -24.708 2.308 20.864 1.00 94.19 603 TYR A N 1
ATOM 4703 C CA . TYR A 1 603 ? -23.485 3.084 20.649 1.00 94.19 603 TYR A CA 1
ATOM 4704 C C . TYR A 1 603 ? -22.867 2.830 19.281 1.00 94.19 603 TYR A C 1
ATOM 4706 O O . TYR A 1 603 ? -22.782 1.688 18.822 1.00 94.19 603 TYR A O 1
ATOM 4714 N N . LYS A 1 604 ? -22.350 3.890 18.666 1.00 96.94 604 LYS A N 1
ATOM 4715 C CA . LYS A 1 604 ? -21.605 3.823 17.406 1.00 96.94 604 LYS A CA 1
ATOM 4716 C C . LYS A 1 604 ? -20.510 4.879 17.366 1.00 96.94 604 LYS A C 1
ATOM 4718 O O . LYS A 1 604 ? -20.663 5.958 17.935 1.00 96.94 604 LYS A O 1
ATOM 4723 N N . VAL A 1 605 ? -19.437 4.572 16.649 1.00 98.38 605 VAL A N 1
ATOM 4724 C CA . VAL A 1 605 ? -18.378 5.526 16.312 1.00 98.38 605 VAL A CA 1
ATOM 4725 C C . VAL A 1 605 ? -18.568 5.945 14.865 1.00 98.38 605 VAL A C 1
ATOM 4727 O O . VAL A 1 605 ? -18.607 5.107 13.967 1.00 98.38 605 VAL A O 1
ATOM 4730 N N . LYS A 1 606 ? -18.710 7.242 14.636 1.00 98.44 606 LYS A N 1
ATOM 4731 C CA . LYS A 1 606 ? -18.821 7.849 13.317 1.00 98.44 606 LYS A CA 1
ATOM 4732 C C . LYS A 1 606 ? -17.495 8.491 12.938 1.00 98.44 606 LYS A C 1
ATOM 4734 O O . LYS A 1 606 ? -16.911 9.229 13.720 1.00 98.44 606 LYS A O 1
ATOM 4739 N N . GLU A 1 607 ? -17.040 8.226 11.730 1.00 98.38 607 GLU A N 1
ATOM 4740 C CA . GLU A 1 607 ? -15.897 8.883 11.120 1.00 98.38 607 GLU A CA 1
ATOM 4741 C C . GLU A 1 607 ? -16.287 10.257 10.579 1.00 98.38 607 GLU A C 1
ATOM 4743 O O . GLU A 1 607 ? -17.275 10.398 9.853 1.00 98.38 607 GLU A O 1
ATOM 4748 N N . ILE A 1 608 ? -15.468 11.261 10.890 1.00 98.56 608 ILE A N 1
ATOM 4749 C CA . ILE A 1 608 ? -15.590 12.616 10.363 1.00 98.56 608 ILE A CA 1
ATOM 4750 C C . ILE A 1 608 ? -14.309 12.982 9.614 1.00 98.56 608 ILE A C 1
ATOM 4752 O O . ILE A 1 608 ? -13.212 12.871 10.155 1.00 98.56 608 ILE A O 1
ATOM 4756 N N . LYS A 1 609 ? -14.456 13.447 8.371 1.00 98.12 609 LYS A N 1
ATOM 4757 C CA . LYS A 1 609 ? -13.356 13.935 7.532 1.00 98.12 609 LYS A CA 1
ATOM 4758 C C . LYS A 1 609 ? -13.085 15.415 7.794 1.00 98.12 609 LYS A C 1
ATOM 4760 O O . LYS A 1 609 ? -14.005 16.231 7.769 1.00 98.12 609 LYS A O 1
ATOM 4765 N N . TYR A 1 610 ? -11.816 15.770 7.950 1.00 98.12 610 TYR A N 1
ATOM 4766 C CA . TYR A 1 610 ? -11.325 17.137 8.070 1.00 98.12 610 TYR A CA 1
ATOM 4767 C C . TYR A 1 610 ? -10.118 17.345 7.146 1.00 98.12 610 TYR A C 1
ATOM 4769 O O . TYR A 1 610 ? -9.030 16.840 7.408 1.00 98.12 610 TYR A O 1
ATOM 4777 N N . LYS A 1 611 ? -10.318 18.082 6.047 1.00 96.38 611 LYS A N 1
ATOM 4778 C CA . LYS A 1 611 ? -9.283 18.377 5.040 1.00 96.38 611 LYS A CA 1
ATOM 4779 C C . LYS A 1 611 ? -9.280 19.873 4.691 1.00 96.38 611 LYS A C 1
ATOM 4781 O O . LYS A 1 611 ? -9.778 20.251 3.633 1.00 96.38 611 LYS A O 1
ATOM 4786 N N . PRO A 1 612 ? -8.813 20.749 5.596 1.00 96.31 612 PRO A N 1
ATOM 4787 C CA . PRO A 1 612 ? -8.820 22.196 5.373 1.00 96.31 612 PRO A CA 1
ATOM 4788 C C . PRO A 1 612 ? -7.780 22.650 4.339 1.00 96.31 612 PRO A C 1
ATOM 4790 O O . PRO A 1 612 ? -7.924 23.722 3.768 1.00 96.31 612 PRO A O 1
ATOM 4793 N N . ASN A 1 613 ? -6.735 21.851 4.114 1.00 95.50 613 ASN A N 1
ATOM 4794 C CA . ASN A 1 613 ? -5.595 22.148 3.254 1.00 95.50 613 ASN A CA 1
ATOM 4795 C C . ASN A 1 613 ? -5.199 20.874 2.489 1.00 95.50 613 ASN A C 1
ATOM 4797 O O . ASN A 1 613 ? -5.469 19.762 2.947 1.00 95.50 613 ASN A O 1
ATOM 4801 N N . ARG A 1 614 ? -4.553 21.016 1.327 1.00 90.88 614 ARG A N 1
ATOM 4802 C CA . ARG A 1 614 ? -4.111 19.869 0.515 1.00 90.88 614 ARG A CA 1
ATOM 4803 C C . ARG A 1 614 ? -3.124 18.945 1.238 1.00 90.88 614 ARG A C 1
ATOM 4805 O O . ARG A 1 614 ? -3.178 17.741 1.023 1.00 90.88 614 ARG A O 1
ATOM 4812 N N . ASP A 1 615 ? -2.285 19.514 2.099 1.00 94.38 615 ASP A N 1
ATOM 4813 C CA . ASP A 1 615 ? -1.226 18.835 2.838 1.00 94.38 615 ASP A CA 1
ATOM 4814 C C . ASP A 1 615 ? -1.685 18.411 4.248 1.00 94.38 615 ASP A C 1
ATOM 4816 O O . ASP A 1 615 ? -0.871 17.999 5.072 1.00 94.38 615 ASP A O 1
ATOM 4820 N N . TYR A 1 616 ? -2.987 18.506 4.552 1.00 97.31 616 TYR A N 1
ATOM 4821 C CA . TYR A 1 616 ? -3.542 18.187 5.869 1.00 97.31 616 TYR A CA 1
ATOM 4822 C C . TYR A 1 616 ? -4.860 17.415 5.762 1.00 97.31 616 TYR A C 1
ATOM 4824 O O . TYR A 1 616 ? -5.891 17.982 5.391 1.00 97.31 616 TYR A O 1
ATOM 4832 N N . LEU A 1 617 ? -4.850 16.134 6.130 1.00 97.94 617 LEU A N 1
ATOM 4833 C CA . LEU A 1 617 ? -6.020 15.254 6.075 1.00 97.94 617 LEU A CA 1
ATOM 4834 C C . LEU A 1 617 ? -6.186 14.491 7.388 1.00 97.94 617 LEU A C 1
ATOM 4836 O O . LEU A 1 617 ? -5.325 13.709 7.760 1.00 97.94 617 LEU A O 1
ATOM 4840 N N . VAL A 1 618 ? -7.308 14.673 8.077 1.00 98.56 618 VAL A N 1
ATOM 4841 C CA . VAL A 1 618 ? -7.610 13.950 9.317 1.00 98.56 618 VAL A CA 1
ATOM 4842 C C . VAL A 1 618 ? -8.987 13.316 9.230 1.00 98.56 618 VAL A C 1
ATOM 4844 O O . VAL A 1 618 ? -9.982 14.010 9.021 1.00 98.56 618 VAL A O 1
ATOM 4847 N N . TYR A 1 619 ? -9.054 12.010 9.448 1.00 98.62 619 TYR A N 1
ATOM 4848 C CA . TYR A 1 619 ? -10.277 11.306 9.799 1.00 98.62 619 TYR A CA 1
ATOM 4849 C C . TYR A 1 619 ? -10.290 11.081 11.308 1.00 98.62 619 TYR A C 1
ATOM 4851 O O . TYR A 1 619 ? -9.346 10.521 11.858 1.00 98.62 619 TYR A O 1
ATOM 4859 N N . TYR A 1 620 ? -11.338 11.543 11.989 1.00 98.56 620 TYR A N 1
ATOM 4860 C CA . TYR A 1 620 ? -11.424 11.466 13.448 1.00 98.56 620 TYR A CA 1
ATOM 4861 C C . TYR A 1 620 ? -12.753 10.867 13.926 1.00 98.56 620 TYR A C 1
ATOM 4863 O O . TYR A 1 620 ? -13.772 11.000 13.234 1.00 98.56 620 TYR A O 1
ATOM 4871 N N . PRO A 1 621 ? -12.763 10.198 15.094 1.00 98.56 621 PRO A N 1
ATOM 4872 C CA . PRO A 1 621 ? -13.952 9.545 15.618 1.00 98.56 621 PRO A CA 1
ATOM 4873 C C . PRO A 1 621 ? -14.891 10.523 16.330 1.00 98.56 621 PRO A C 1
ATOM 4875 O O . PRO A 1 621 ? -14.469 11.419 17.059 1.00 98.56 621 PRO A O 1
ATOM 4878 N N . GLN A 1 622 ? -16.189 10.280 16.178 1.00 98.62 622 GLN A N 1
ATOM 4879 C CA . GLN A 1 622 ? -17.271 10.893 16.936 1.00 98.62 622 GLN A CA 1
ATOM 4880 C C . GLN A 1 622 ? -18.163 9.790 17.518 1.00 98.62 622 GLN A C 1
ATOM 4882 O O . GLN A 1 622 ? -18.750 8.998 16.784 1.00 98.62 622 GLN A O 1
ATOM 4887 N N . LEU A 1 623 ? -18.280 9.737 18.839 1.00 98.19 623 LEU A N 1
ATOM 4888 C CA . LEU A 1 623 ? -19.157 8.825 19.559 1.00 98.19 623 LEU A CA 1
ATOM 4889 C C . LEU A 1 623 ? -20.606 9.334 19.536 1.00 98.19 623 LEU A C 1
ATOM 4891 O O . LEU A 1 623 ? -20.894 10.491 19.860 1.00 98.19 623 LEU A O 1
ATOM 4895 N N . GLU A 1 624 ? -21.533 8.443 19.194 1.00 97.19 624 GLU A N 1
ATOM 4896 C CA . GLU A 1 624 ? -22.976 8.670 19.257 1.00 97.19 624 GLU A CA 1
ATOM 4897 C C . GLU A 1 624 ? -23.651 7.575 20.095 1.00 97.19 624 GLU A C 1
ATOM 4899 O O . GLU A 1 624 ? -23.211 6.424 20.112 1.00 97.19 624 GLU A O 1
ATOM 4904 N N . GLY A 1 625 ? -24.765 7.924 20.745 1.00 95.50 625 GLY A N 1
ATOM 4905 C CA . GLY A 1 625 ? -25.639 6.965 21.432 1.00 95.50 625 GLY A CA 1
ATOM 4906 C C . GLY A 1 625 ? -25.587 7.008 22.957 1.00 95.50 625 GLY A C 1
ATOM 4907 O O . GLY A 1 625 ? -26.340 6.288 23.605 1.00 95.50 625 GLY A O 1
ATOM 4908 N N . MET A 1 626 ? -24.761 7.878 23.543 1.00 95.38 626 MET A N 1
ATOM 4909 C CA . MET A 1 626 ? -24.709 8.053 24.996 1.00 95.38 626 MET A CA 1
ATOM 4910 C C . MET A 1 626 ? -25.999 8.678 25.532 1.00 95.38 626 MET A C 1
ATOM 4912 O O . MET A 1 626 ? -26.589 9.551 24.883 1.00 95.38 626 MET A O 1
ATOM 4916 N N . LEU A 1 627 ? -26.428 8.227 26.716 1.00 93.06 627 LEU A N 1
ATOM 4917 C CA . LEU A 1 627 ? -27.594 8.774 27.417 1.00 93.06 627 LEU A CA 1
ATOM 4918 C C . LEU A 1 627 ? -27.310 10.199 27.909 1.00 93.06 627 LEU A C 1
ATOM 4920 O O . LEU A 1 627 ? -28.088 11.108 27.625 1.00 93.06 627 LEU A O 1
ATOM 4924 N N . ASP A 1 628 ? -26.165 10.409 28.565 1.00 95.81 628 ASP A N 1
ATOM 4925 C CA . ASP A 1 628 ? -25.686 11.745 28.925 1.00 95.81 628 ASP A CA 1
ATOM 4926 C C . ASP A 1 628 ? -25.091 12.444 27.690 1.00 95.81 628 ASP A C 1
ATOM 4928 O O . ASP A 1 628 ? -23.988 12.138 27.226 1.00 95.81 628 ASP A O 1
ATOM 4932 N N . LYS A 1 629 ? -25.840 13.410 27.147 1.00 96.88 629 LYS A N 1
ATOM 4933 C CA . LYS A 1 629 ? -25.425 14.197 25.979 1.00 96.88 629 LYS A CA 1
ATOM 4934 C C . LYS A 1 629 ? -24.294 15.175 26.278 1.00 96.88 629 LYS A C 1
ATOM 4936 O O . LYS A 1 629 ? -23.498 15.439 25.379 1.00 96.88 629 LYS A O 1
ATOM 4941 N N . ALA A 1 630 ? -24.184 15.670 27.509 1.00 97.81 630 ALA A N 1
ATOM 4942 C CA . ALA A 1 630 ? -23.083 16.542 27.897 1.00 97.81 630 ALA A CA 1
ATOM 4943 C C . ALA A 1 630 ? -21.777 15.742 27.998 1.00 97.81 630 ALA A C 1
ATOM 4945 O O . ALA A 1 630 ? -20.744 16.191 27.504 1.00 97.81 630 ALA A O 1
ATOM 4946 N N . ALA A 1 631 ? -21.825 14.531 28.563 1.00 97.69 631 ALA A N 1
ATOM 4947 C CA . ALA A 1 631 ? -20.690 13.607 28.536 1.00 97.69 631 ALA A CA 1
ATOM 4948 C C . ALA A 1 631 ? -20.289 13.240 27.101 1.00 97.69 631 ALA A C 1
ATOM 4950 O O . ALA A 1 631 ? -19.109 13.316 26.764 1.00 97.69 631 ALA A O 1
ATOM 4951 N N . GLN A 1 632 ? -21.262 12.939 26.233 1.00 98.38 632 GLN A N 1
ATOM 4952 C CA . GLN A 1 632 ? -21.004 12.672 24.813 1.00 98.38 632 GLN A CA 1
ATOM 4953 C C . GLN A 1 632 ? -20.276 13.829 24.128 1.00 98.38 632 GLN A C 1
ATOM 4955 O O . GLN A 1 632 ? -19.332 13.609 23.372 1.00 98.38 632 GLN A O 1
ATOM 4960 N N . GLN A 1 633 ? -20.714 15.063 24.382 1.00 98.56 633 GLN A N 1
ATOM 4961 C CA . GLN A 1 633 ? -20.084 16.245 23.812 1.00 98.56 633 GLN A CA 1
ATOM 4962 C C . GLN A 1 633 ? -18.638 16.400 24.299 1.00 98.56 633 GLN A C 1
ATOM 4964 O O . GLN A 1 633 ? -17.753 16.551 23.461 1.00 98.56 633 GLN A O 1
ATOM 4969 N N . ARG A 1 634 ? -18.381 16.269 25.609 1.00 98.44 634 ARG A N 1
ATOM 4970 C CA . ARG A 1 634 ? -17.018 16.335 26.170 1.00 98.44 634 ARG A CA 1
ATOM 4971 C C . ARG A 1 634 ? -16.090 15.279 25.567 1.00 98.44 634 ARG A C 1
ATOM 4973 O O . ARG A 1 634 ? -14.972 15.601 25.179 1.00 98.44 634 ARG A O 1
ATOM 4980 N N . VAL A 1 635 ? -16.561 14.035 25.438 1.00 98.62 635 VAL A N 1
ATOM 4981 C CA . VAL A 1 635 ? -15.798 12.958 24.783 1.00 98.62 635 VAL A CA 1
ATOM 4982 C C . VAL A 1 635 ? -15.496 13.320 23.330 1.00 98.62 635 VAL A C 1
ATOM 4984 O O . VAL A 1 635 ? -14.364 13.179 22.885 1.00 98.62 635 VAL A O 1
ATOM 4987 N N . ASN A 1 636 ? -16.476 13.821 22.580 1.00 98.81 636 ASN A N 1
ATOM 4988 C CA . ASN A 1 636 ? -16.283 14.165 21.171 1.00 98.81 636 ASN A CA 1
ATOM 4989 C C . ASN A 1 636 ? -15.344 15.358 20.956 1.00 98.81 636 ASN A C 1
ATOM 4991 O O . ASN A 1 636 ? -14.594 15.374 19.981 1.00 98.81 636 ASN A O 1
ATOM 4995 N N . GLU A 1 637 ? -15.365 16.342 21.853 1.00 98.62 637 GLU A N 1
ATOM 4996 C CA . GLU A 1 637 ? -14.409 17.452 21.856 1.00 98.62 637 GLU A CA 1
ATOM 4997 C C . GLU A 1 637 ? -12.989 16.945 22.133 1.00 98.62 637 GLU A C 1
ATOM 4999 O O . GLU A 1 637 ? -12.071 17.274 21.379 1.00 98.62 637 GLU A O 1
ATOM 5004 N N . LEU A 1 638 ? -12.829 16.056 23.120 1.00 98.38 638 LEU A N 1
ATOM 5005 C CA . LEU A 1 638 ? -11.558 15.395 23.410 1.00 98.38 638 LEU A CA 1
ATOM 5006 C C . LEU A 1 638 ? -11.049 14.580 22.213 1.00 98.38 638 LEU A C 1
ATOM 5008 O O . LEU A 1 638 ? -9.887 14.708 21.842 1.00 98.38 638 LEU A O 1
ATOM 5012 N N . LEU A 1 639 ? -11.893 13.753 21.588 1.00 98.75 639 LEU A N 1
ATOM 5013 C CA . LEU A 1 639 ? -11.497 12.937 20.434 1.00 98.75 639 LEU A CA 1
ATOM 5014 C C . LEU A 1 639 ? -11.047 13.811 19.260 1.00 98.75 639 LEU A C 1
ATOM 5016 O O . LEU A 1 639 ? -10.018 13.538 18.646 1.00 98.75 639 LEU A O 1
ATOM 5020 N N . LYS A 1 640 ? -11.762 14.908 18.994 1.00 98.62 640 LYS A N 1
ATOM 5021 C CA . LYS A 1 640 ? -11.382 15.888 17.973 1.00 98.62 640 LYS A CA 1
ATOM 5022 C C . LYS A 1 640 ? -10.023 16.537 18.275 1.00 98.62 640 LYS A C 1
ATOM 5024 O O . LYS A 1 640 ? -9.198 16.661 17.369 1.00 98.62 640 LYS A O 1
ATOM 5029 N N . GLU A 1 641 ? -9.779 16.925 19.527 1.00 98.25 641 GLU A N 1
ATOM 5030 C CA . GLU A 1 641 ? -8.494 17.479 19.975 1.00 98.25 641 GLU A CA 1
ATOM 5031 C C . GLU A 1 641 ? -7.356 16.455 19.827 1.00 98.25 641 GLU A C 1
ATOM 5033 O O . GLU A 1 641 ? -6.330 16.758 19.217 1.00 98.25 641 GLU A O 1
ATOM 5038 N N . LYS A 1 642 ? -7.543 15.225 20.329 1.00 98.06 642 LYS A N 1
ATOM 5039 C CA . LYS A 1 642 ? -6.526 14.159 20.293 1.00 98.06 642 LYS A CA 1
ATOM 5040 C C . LYS A 1 642 ? -6.212 13.674 18.881 1.00 98.06 642 LYS A C 1
ATOM 5042 O O . LYS A 1 642 ? -5.076 13.289 18.622 1.00 98.06 642 LYS A O 1
ATOM 5047 N N . SER A 1 643 ? -7.162 13.766 17.953 1.00 98.25 643 SER A N 1
ATOM 5048 C CA . SER A 1 643 ? -6.925 13.544 16.522 1.00 98.25 643 SER A CA 1
ATOM 5049 C C . SER A 1 643 ? -6.232 14.721 15.821 1.00 98.25 643 SER A C 1
ATOM 5051 O O . SER A 1 643 ? -6.073 14.690 14.604 1.00 98.25 643 SER A O 1
ATOM 5053 N N . ASN A 1 644 ? -5.812 15.759 16.557 1.00 97.69 644 ASN A N 1
ATOM 5054 C CA . ASN A 1 644 ? -5.099 16.924 16.030 1.00 97.69 644 ASN A CA 1
ATOM 5055 C C . ASN A 1 644 ? -5.913 17.676 14.956 1.00 97.69 644 ASN A C 1
ATOM 5057 O O . ASN A 1 644 ? -5.383 18.150 13.950 1.00 97.69 644 ASN A O 1
ATOM 5061 N N . VAL A 1 645 ? -7.229 17.799 15.146 1.00 97.88 645 VAL A N 1
ATOM 5062 C CA . VAL A 1 645 ? -8.077 18.622 14.274 1.00 97.88 645 VAL A CA 1
ATOM 5063 C C . VAL A 1 645 ? -7.898 20.090 14.652 1.00 97.88 645 VAL A C 1
ATOM 5065 O O . VAL A 1 645 ? -8.428 20.555 15.662 1.00 97.88 645 VAL A O 1
ATOM 5068 N N . LYS A 1 646 ? -7.168 20.834 13.820 1.00 95.69 646 LYS A N 1
ATOM 5069 C CA . LYS A 1 646 ? -6.839 22.248 14.041 1.00 95.69 646 LYS A CA 1
ATOM 5070 C C . LYS A 1 646 ? -6.989 23.071 12.760 1.00 95.69 646 LYS A C 1
ATOM 5072 O O . LYS A 1 646 ? -6.791 22.514 11.683 1.00 95.69 646 LYS A O 1
ATOM 5077 N N . PRO A 1 647 ? -7.283 24.380 12.851 1.00 96.38 647 PRO A N 1
ATOM 5078 C CA . PRO A 1 647 ? -7.313 25.254 11.683 1.00 96.38 647 PRO A CA 1
ATOM 5079 C C . PRO A 1 647 ? -5.993 25.212 10.905 1.00 96.38 647 PRO A C 1
ATOM 5081 O O . PRO A 1 647 ? -4.918 25.336 11.491 1.00 96.38 647 PRO A O 1
ATOM 5084 N N . VAL A 1 648 ? -6.089 25.078 9.583 1.00 96.31 648 VAL A N 1
ATOM 5085 C CA . VAL A 1 648 ? -4.966 25.203 8.646 1.00 96.31 648 VAL A CA 1
ATOM 5086 C C . VAL A 1 648 ? -5.443 26.062 7.470 1.00 96.31 648 VAL A C 1
ATOM 5088 O O . VAL A 1 648 ? -6.533 25.799 6.959 1.00 96.31 648 VAL A O 1
ATOM 5091 N N . PRO A 1 649 ? -4.696 27.093 7.038 1.00 95.25 649 PRO A N 1
ATOM 5092 C CA . PRO A 1 649 ? -5.100 27.916 5.898 1.00 95.25 649 PRO A CA 1
ATOM 5093 C C . PRO A 1 649 ? -5.179 27.089 4.609 1.00 95.25 649 PRO A C 1
ATOM 5095 O O . PRO A 1 649 ? -4.264 26.321 4.323 1.00 95.25 649 PRO A O 1
ATOM 5098 N N . ALA A 1 650 ? -6.238 27.250 3.813 1.00 92.50 650 ALA A N 1
ATOM 5099 C CA . ALA A 1 650 ? -6.489 26.390 2.651 1.00 92.50 650 ALA A CA 1
ATOM 5100 C C . ALA A 1 650 ? -5.462 26.543 1.516 1.00 92.50 650 ALA A C 1
ATOM 5102 O O . ALA A 1 650 ? -5.072 25.550 0.904 1.00 92.50 650 ALA A O 1
ATOM 5103 N N . ASP A 1 651 ? -4.985 27.768 1.280 1.00 88.75 651 ASP A N 1
ATOM 5104 C CA . ASP A 1 651 ? -4.133 28.112 0.131 1.00 88.75 651 ASP A CA 1
ATOM 5105 C C . ASP A 1 651 ? -2.638 28.222 0.478 1.00 88.75 651 ASP A C 1
ATOM 5107 O O . ASP A 1 651 ? -1.825 28.660 -0.336 1.00 88.75 651 ASP A O 1
ATOM 5111 N N . THR A 1 652 ? -2.248 27.824 1.690 1.00 91.25 652 THR A N 1
ATOM 5112 C CA . THR A 1 652 ? -0.849 27.860 2.133 1.00 91.25 652 THR A CA 1
ATOM 5113 C C . THR A 1 652 ? -0.149 26.542 1.826 1.00 91.25 652 THR A C 1
ATOM 5115 O O . THR A 1 652 ? -0.611 25.477 2.225 1.00 91.25 652 THR A O 1
ATOM 5118 N N . GLN A 1 653 ? 0.998 26.608 1.148 1.00 90.38 653 GLN A N 1
ATOM 5119 C CA . GLN A 1 653 ? 1.914 25.472 1.057 1.00 90.38 653 GLN A CA 1
ATOM 5120 C C . GLN A 1 653 ? 2.544 25.233 2.433 1.00 90.38 653 GLN A C 1
ATOM 5122 O O . GLN A 1 653 ? 3.170 26.137 2.983 1.00 90.38 653 GLN A O 1
ATOM 5127 N N . LEU A 1 654 ? 2.388 24.027 2.975 1.00 93.12 654 LEU A N 1
ATOM 5128 C CA . LEU A 1 654 ? 3.057 23.635 4.216 1.00 93.12 654 LEU A CA 1
ATOM 5129 C C . LEU A 1 654 ? 4.490 23.152 3.929 1.00 93.12 654 LEU A C 1
ATOM 5131 O O . LEU A 1 654 ? 4.800 22.776 2.802 1.00 93.12 654 LEU A O 1
ATOM 5135 N N . ASP A 1 655 ? 5.358 23.111 4.939 1.00 92.38 655 ASP A N 1
ATOM 5136 C CA . ASP A 1 655 ? 6.688 22.474 4.832 1.00 92.38 655 ASP A CA 1
ATOM 5137 C C . ASP A 1 655 ? 6.636 20.952 5.092 1.00 92.38 655 ASP A C 1
ATOM 5139 O O . ASP A 1 655 ? 7.638 20.242 4.987 1.00 92.38 655 ASP A O 1
ATOM 5143 N N . SER A 1 656 ? 5.455 20.433 5.427 1.00 94.31 656 SER A N 1
ATOM 5144 C CA . SER A 1 656 ? 5.206 19.021 5.705 1.00 94.31 656 SER A CA 1
ATOM 5145 C C . SER A 1 656 ? 3.764 18.648 5.392 1.00 94.31 656 SER A C 1
ATOM 5147 O O . SER A 1 656 ? 2.870 19.472 5.591 1.00 94.31 656 SER A O 1
ATOM 5149 N N . SER A 1 657 ? 3.526 17.393 5.024 1.00 95.31 657 SER A N 1
ATOM 5150 C CA . SER A 1 657 ? 2.186 16.820 4.978 1.00 95.31 657 SER A CA 1
ATOM 5151 C C . SER A 1 657 ? 1.829 16.104 6.278 1.00 95.31 657 SER A C 1
ATOM 5153 O O . SER A 1 657 ? 2.647 15.355 6.814 1.00 95.31 657 SER A O 1
ATOM 5155 N N . TYR A 1 658 ? 0.591 16.260 6.739 1.00 97.75 658 TYR A N 1
ATOM 5156 C CA . TYR A 1 658 ? 0.047 15.554 7.894 1.00 97.75 658 TYR A CA 1
ATOM 5157 C C . TYR A 1 658 ? -1.179 14.733 7.498 1.00 97.75 658 TYR A C 1
ATOM 5159 O O . TYR A 1 658 ? -2.127 15.252 6.901 1.00 97.75 658 TYR A O 1
ATOM 5167 N N . SER A 1 659 ? -1.174 13.460 7.880 1.00 98.12 659 SER A N 1
ATOM 5168 C CA . SER A 1 659 ? -2.351 12.599 7.812 1.00 98.12 659 SER A CA 1
ATOM 5169 C C . SER A 1 659 ? -2.701 12.039 9.187 1.00 98.12 659 SER A C 1
ATOM 5171 O O . SER A 1 659 ? -1.808 11.773 9.990 1.00 98.12 659 SER A O 1
ATOM 5173 N N . GLY A 1 660 ? -3.993 11.886 9.467 1.00 98.25 660 GLY A N 1
ATOM 5174 C CA . GLY A 1 660 ? -4.515 11.272 10.683 1.00 98.25 660 GLY A CA 1
ATOM 5175 C C . GLY A 1 660 ? -5.706 10.369 10.380 1.00 98.25 660 GLY A C 1
ATOM 5176 O O . GLY A 1 660 ? -6.536 10.704 9.535 1.00 98.25 660 GLY A O 1
ATOM 5177 N N . ASP A 1 661 ? -5.793 9.238 11.069 1.00 98.06 661 ASP A N 1
ATOM 5178 C CA . ASP A 1 661 ? -6.897 8.281 10.976 1.00 98.06 661 ASP A CA 1
ATOM 5179 C C . ASP A 1 661 ? -7.163 7.649 12.353 1.00 98.06 661 ASP A C 1
ATOM 5181 O O . ASP A 1 661 ? -6.470 7.931 13.336 1.00 98.06 661 ASP A O 1
ATOM 5185 N N . PHE A 1 662 ? -8.167 6.784 12.440 1.00 97.75 662 PHE A N 1
ATOM 5186 C CA . PHE A 1 662 ? -8.460 6.034 13.651 1.00 97.75 662 PHE A CA 1
ATOM 5187 C C . PHE A 1 662 ? -9.041 4.651 13.362 1.00 97.75 662 PHE A C 1
ATOM 5189 O O . PHE A 1 662 ? -9.631 4.391 12.308 1.00 97.75 662 PHE A O 1
ATOM 5196 N N . GLU A 1 663 ? -8.964 3.792 14.371 1.00 96.25 663 GLU A N 1
ATOM 5197 C CA . GLU A 1 663 ? -9.698 2.535 14.419 1.00 96.25 663 GLU A CA 1
ATOM 5198 C C . GLU A 1 663 ? -10.168 2.197 15.837 1.00 96.25 663 GLU A C 1
ATOM 5200 O O . GLU A 1 663 ? -9.702 2.758 16.831 1.00 96.25 663 GLU A O 1
ATOM 5205 N N . VAL A 1 664 ? -11.132 1.280 15.934 1.00 97.12 664 VAL A N 1
ATOM 5206 C CA . VAL A 1 664 ? -11.512 0.681 17.215 1.00 97.12 664 VAL A CA 1
ATOM 5207 C C . VAL A 1 664 ? -10.527 -0.447 17.501 1.00 97.12 664 VAL A C 1
ATOM 5209 O O . VAL A 1 664 ? -10.600 -1.501 16.870 1.00 97.12 664 VAL A O 1
ATOM 5212 N N . ALA A 1 665 ? -9.619 -0.209 18.447 1.00 95.62 665 ALA A N 1
ATOM 5213 C CA . ALA A 1 665 ? -8.624 -1.188 18.879 1.00 95.62 665 ALA A CA 1
ATOM 5214 C C . ALA A 1 665 ? -9.241 -2.245 19.801 1.00 95.62 665 ALA A C 1
ATOM 5216 O O . ALA A 1 665 ? -8.892 -3.422 19.744 1.00 95.62 665 ALA A O 1
ATOM 5217 N N . PHE A 1 666 ? -10.179 -1.825 20.652 1.00 96.12 666 PHE A N 1
ATOM 5218 C CA . PHE A 1 666 ? -10.852 -2.712 21.588 1.00 96.12 666 PHE A CA 1
ATOM 5219 C C . PHE A 1 666 ? -12.230 -2.170 21.958 1.00 96.12 666 PHE A C 1
ATOM 5221 O O . PHE A 1 666 ? -12.403 -0.972 22.182 1.00 96.12 666 PHE A O 1
ATOM 5228 N N . PHE A 1 667 ? -13.219 -3.053 22.047 1.00 95.81 667 PHE A N 1
ATOM 5229 C CA . PHE A 1 667 ? -14.514 -2.711 22.615 1.00 95.81 667 PHE A CA 1
ATOM 5230 C C . PHE A 1 667 ? -15.094 -3.908 23.364 1.00 95.81 667 PHE A C 1
ATOM 5232 O O . PHE A 1 667 ? -15.393 -4.942 22.763 1.00 95.81 667 PHE A O 1
ATOM 5239 N N . LYS A 1 668 ? -15.287 -3.755 24.675 1.00 94.81 668 LYS A N 1
ATOM 5240 C CA . LYS A 1 668 ? -15.904 -4.769 25.532 1.00 94.81 668 LYS A CA 1
ATOM 5241 C C . LYS A 1 668 ? -16.678 -4.102 26.651 1.00 94.81 668 LYS A C 1
ATOM 5243 O O . LYS A 1 668 ? -16.171 -3.208 27.316 1.00 94.81 668 LYS A O 1
ATOM 5248 N N . GLN A 1 669 ? -17.895 -4.597 26.877 1.00 93.56 669 GLN A N 1
ATOM 5249 C CA . GLN A 1 669 ? -18.825 -4.038 27.860 1.00 93.56 669 GLN A CA 1
ATOM 5250 C C . GLN A 1 669 ? -19.032 -2.538 27.639 1.00 93.56 669 GLN A C 1
ATOM 5252 O O . GLN A 1 669 ? -19.666 -2.180 26.644 1.00 93.56 669 GLN A O 1
ATOM 5257 N N . ASP A 1 670 ? -18.504 -1.707 28.534 1.00 95.81 670 ASP A N 1
ATOM 5258 C CA . ASP A 1 670 ? -18.621 -0.256 28.475 1.00 95.81 670 ASP A CA 1
ATOM 5259 C C . ASP A 1 670 ? -17.300 0.409 28.057 1.00 95.81 670 ASP A C 1
ATOM 5261 O O . ASP A 1 670 ? -17.285 1.607 27.792 1.00 95.81 670 ASP A O 1
ATOM 5265 N N . LEU A 1 671 ? -16.193 -0.333 27.953 1.00 97.88 671 LEU A N 1
ATOM 5266 C CA . LEU A 1 671 ? -14.910 0.210 27.520 1.00 97.88 671 LEU A CA 1
ATOM 5267 C C . LEU A 1 671 ? -14.792 0.216 25.996 1.00 97.88 671 LEU A C 1
ATOM 5269 O O . LEU A 1 671 ? -14.799 -0.833 25.351 1.00 97.88 671 LEU A O 1
ATOM 5273 N N . LEU A 1 672 ? -14.591 1.406 25.441 1.00 97.94 672 LEU A N 1
ATOM 5274 C CA . LEU A 1 672 ? -14.135 1.640 24.079 1.00 97.94 672 LEU A CA 1
ATOM 5275 C C . LEU A 1 672 ? -12.687 2.131 24.108 1.00 97.94 672 LEU A C 1
ATOM 5277 O O . LEU A 1 672 ? -12.380 3.124 24.763 1.00 97.94 672 LEU A O 1
ATOM 5281 N N . VAL A 1 673 ? -11.815 1.483 23.346 1.00 98.44 673 VAL A N 1
ATOM 5282 C CA . VAL A 1 673 ? -10.448 1.939 23.096 1.00 98.44 673 VAL A CA 1
ATOM 5283 C C . VAL A 1 673 ? -10.313 2.278 21.620 1.00 98.44 673 VAL A C 1
ATOM 5285 O O . VAL A 1 673 ? -10.482 1.421 20.749 1.00 98.44 673 VAL A O 1
ATOM 5288 N N . LEU A 1 674 ? -10.019 3.545 21.345 1.00 98.44 674 LEU A N 1
ATOM 5289 C CA . LEU A 1 674 ? -9.763 4.057 20.002 1.00 98.44 674 LEU A CA 1
ATOM 5290 C C . LEU A 1 674 ? -8.259 4.226 19.810 1.00 98.44 674 LEU A C 1
ATOM 5292 O O . LEU A 1 674 ? -7.638 4.959 20.579 1.00 98.44 674 LEU A O 1
ATOM 5296 N N . GLU A 1 675 ? -7.693 3.586 18.788 1.00 98.31 675 GLU A N 1
ATOM 5297 C CA . GLU A 1 675 ? -6.341 3.891 18.319 1.00 98.31 675 GLU A CA 1
ATOM 5298 C C . GLU A 1 675 ? -6.432 5.077 17.353 1.00 98.31 675 GLU A C 1
ATOM 5300 O O . GLU A 1 675 ? -7.098 5.006 16.320 1.00 98.31 675 GLU A O 1
ATOM 5305 N N . LEU A 1 676 ? -5.789 6.184 17.713 1.00 98.44 676 LEU A N 1
ATOM 5306 C CA . LEU A 1 676 ? -5.616 7.370 16.889 1.00 98.44 676 LEU A CA 1
ATOM 5307 C C . LEU A 1 676 ? -4.224 7.327 16.269 1.00 98.44 676 LEU A C 1
ATOM 5309 O O . LEU A 1 676 ? -3.204 7.295 16.962 1.00 98.44 676 LEU A O 1
ATOM 5313 N N . ASN A 1 677 ? -4.206 7.349 14.951 1.00 97.06 677 ASN A N 1
ATOM 5314 C CA . ASN A 1 677 ? -3.049 7.114 14.116 1.00 97.06 677 ASN A CA 1
ATOM 5315 C C . ASN A 1 677 ? -2.720 8.390 13.343 1.00 97.06 677 ASN A C 1
ATOM 5317 O O . ASN A 1 677 ? -3.620 9.098 12.900 1.00 97.06 677 ASN A O 1
ATOM 5321 N N . SER A 1 678 ? -1.439 8.719 13.189 1.00 97.19 678 SER A N 1
ATOM 5322 C CA . SER A 1 678 ? -1.021 9.853 12.362 1.00 97.19 678 SER A CA 1
ATOM 5323 C C . SER A 1 678 ? 0.310 9.631 11.664 1.00 97.19 678 SER A C 1
ATOM 5325 O O . SER A 1 678 ? 1.131 8.832 12.106 1.00 97.19 678 SER A O 1
ATOM 5327 N N . TYR A 1 679 ? 0.546 10.380 10.594 1.00 97.31 679 TYR A N 1
ATOM 5328 C CA . TYR A 1 679 ? 1.817 10.419 9.894 1.00 97.31 679 TYR A CA 1
ATOM 5329 C C . TYR A 1 679 ? 2.156 11.847 9.490 1.00 97.31 679 TYR A C 1
ATOM 5331 O O . TYR A 1 679 ? 1.390 12.498 8.776 1.00 97.31 679 TYR A O 1
ATOM 5339 N N . ASN A 1 680 ? 3.311 12.325 9.949 1.00 96.81 680 ASN A N 1
ATOM 5340 C CA . ASN A 1 680 ? 3.844 13.634 9.604 1.00 96.81 680 ASN A CA 1
ATOM 5341 C C . ASN A 1 680 ? 5.077 13.477 8.716 1.00 96.81 680 ASN A C 1
ATOM 5343 O O . ASN A 1 680 ? 6.081 12.920 9.159 1.00 96.81 680 ASN A O 1
ATOM 5347 N N . PHE A 1 681 ? 5.035 14.004 7.498 1.00 95.69 681 PHE A N 1
ATOM 5348 C CA . PHE A 1 681 ? 6.152 13.951 6.563 1.00 95.69 681 PHE A CA 1
ATOM 5349 C C . PHE A 1 681 ? 6.646 15.355 6.220 1.00 95.69 681 PHE A C 1
ATOM 5351 O O . PHE A 1 681 ? 5.985 16.058 5.456 1.00 95.69 681 PHE A O 1
ATOM 5358 N N . PRO A 1 682 ? 7.806 15.774 6.743 1.00 94.88 682 PRO A N 1
ATOM 5359 C CA . PRO A 1 682 ? 8.513 16.952 6.248 1.00 94.88 682 PRO A CA 1
ATOM 5360 C C . PRO A 1 682 ? 8.960 16.751 4.797 1.00 94.88 682 PRO A C 1
ATOM 5362 O O . PRO A 1 682 ? 9.602 15.749 4.483 1.00 94.88 682 PRO A O 1
ATOM 5365 N N . PHE A 1 683 ? 8.636 17.687 3.904 1.00 91.00 683 PHE A N 1
ATOM 5366 C CA . PHE A 1 683 ? 8.992 17.556 2.490 1.00 91.00 683 PHE A CA 1
ATOM 5367 C C . PHE A 1 683 ? 10.515 17.484 2.307 1.00 91.00 683 PHE A C 1
ATOM 5369 O O . PHE A 1 683 ? 11.256 18.279 2.879 1.00 91.00 683 PHE A O 1
ATOM 5376 N N . GLY A 1 684 ? 10.984 16.521 1.509 1.00 86.56 684 GLY A N 1
ATOM 5377 C CA . GLY A 1 684 ? 12.412 16.255 1.303 1.00 86.56 684 GLY A CA 1
ATOM 5378 C C . GLY A 1 684 ? 13.084 15.390 2.378 1.00 86.56 684 GLY A C 1
ATOM 5379 O O . GLY A 1 684 ? 14.259 15.063 2.226 1.00 86.56 684 GLY A O 1
ATOM 5380 N N . ALA A 1 685 ? 12.376 14.987 3.439 1.00 89.62 685 ALA A N 1
ATOM 5381 C CA . ALA A 1 685 ? 12.899 14.009 4.389 1.00 89.62 685 ALA A CA 1
ATOM 5382 C C . ALA A 1 685 ? 12.971 12.602 3.769 1.00 89.62 685 ALA A C 1
ATOM 5384 O O . ALA A 1 685 ? 12.188 12.256 2.887 1.00 89.62 685 ALA A O 1
ATOM 5385 N N . ALA A 1 686 ? 13.878 11.762 4.279 1.00 88.56 686 ALA A N 1
ATOM 5386 C CA . ALA A 1 686 ? 13.982 10.361 3.860 1.00 88.56 686 ALA A CA 1
ATOM 5387 C C . ALA A 1 686 ? 12.716 9.554 4.206 1.00 88.56 686 ALA A C 1
ATOM 5389 O O . ALA A 1 686 ? 12.303 8.672 3.458 1.00 88.56 686 ALA A O 1
ATOM 5390 N N . HIS A 1 687 ? 12.089 9.867 5.340 1.00 89.25 687 HIS A N 1
ATOM 5391 C CA . HIS A 1 687 ? 10.794 9.343 5.751 1.00 89.25 687 HIS A CA 1
ATOM 5392 C C . HIS A 1 687 ? 10.107 10.338 6.695 1.00 89.25 687 HIS A C 1
ATOM 5394 O O . HIS A 1 687 ? 10.745 11.175 7.334 1.00 89.25 687 HIS A O 1
ATOM 5400 N N . GLY A 1 688 ? 8.792 10.217 6.818 1.00 92.25 688 GLY A N 1
ATOM 5401 C CA . GLY A 1 688 ? 8.005 10.874 7.853 1.00 92.25 688 GLY A CA 1
ATOM 5402 C C . GLY A 1 688 ? 7.993 10.081 9.158 1.00 92.25 688 GLY A C 1
ATOM 5403 O O . GLY A 1 688 ? 8.537 8.976 9.260 1.00 92.25 688 GLY A O 1
ATOM 5404 N N . MET A 1 689 ? 7.347 10.647 10.166 1.00 93.94 689 MET A N 1
ATOM 5405 C CA . MET A 1 689 ? 7.247 10.092 11.509 1.00 93.94 689 MET A CA 1
ATOM 5406 C C . MET A 1 689 ? 5.811 9.643 11.786 1.00 93.94 689 MET A C 1
ATOM 5408 O O . MET A 1 689 ? 4.907 10.486 11.753 1.00 93.94 689 MET A O 1
ATOM 5412 N N . PRO A 1 690 ? 5.579 8.345 12.061 1.00 96.44 690 PRO A N 1
ATOM 5413 C CA . PRO A 1 690 ? 4.275 7.876 12.486 1.00 96.44 690 PRO A CA 1
ATOM 5414 C C . PRO A 1 690 ? 4.041 8.231 13.960 1.00 96.44 690 PRO A C 1
ATOM 5416 O O . PRO A 1 690 ? 4.947 8.163 14.791 1.00 96.44 690 PRO A O 1
ATOM 5419 N N . GLY A 1 691 ? 2.804 8.582 14.286 1.00 96.06 691 GLY A N 1
ATOM 5420 C CA . GLY A 1 691 ? 2.302 8.769 15.641 1.00 96.06 691 GLY A CA 1
ATOM 5421 C C . GLY A 1 691 ? 1.162 7.794 15.924 1.00 96.06 691 GLY A C 1
ATOM 5422 O O . GLY A 1 691 ? 0.403 7.447 15.022 1.00 96.06 691 GLY A O 1
ATOM 5423 N N . LYS A 1 692 ? 1.044 7.367 17.181 1.00 96.50 692 LYS A N 1
ATOM 5424 C CA . LYS A 1 692 ? 0.023 6.431 17.661 1.00 96.50 692 LYS A CA 1
ATOM 5425 C C . LYS A 1 692 ? -0.375 6.784 19.087 1.00 96.50 692 LYS A C 1
ATOM 5427 O O . LYS A 1 692 ? 0.493 6.934 19.948 1.00 96.50 692 LYS A O 1
ATOM 5432 N N . MET A 1 693 ? -1.669 6.865 19.356 1.00 96.94 693 MET A N 1
ATOM 5433 C CA . MET A 1 693 ? -2.229 7.122 20.683 1.00 96.94 693 MET A CA 1
ATOM 5434 C C . MET A 1 693 ? -3.474 6.273 20.904 1.00 96.94 693 MET A C 1
ATOM 5436 O O . MET A 1 693 ? -4.227 6.051 19.969 1.00 96.94 693 MET A O 1
ATOM 5440 N N . HIS A 1 694 ? -3.733 5.870 22.145 1.00 98.44 694 HIS A N 1
ATOM 5441 C CA . HIS A 1 694 ? -4.979 5.204 22.511 1.00 98.44 694 HIS A CA 1
ATOM 5442 C C . HIS A 1 694 ? -5.809 6.069 23.454 1.00 98.44 694 HIS A C 1
ATOM 5444 O O . HIS A 1 694 ? -5.301 6.574 24.458 1.00 98.44 694 HIS A O 1
ATOM 5450 N N . VAL A 1 695 ? -7.094 6.225 23.138 1.00 98.56 695 VAL A N 1
ATOM 5451 C CA . VAL A 1 695 ? -8.069 6.897 24.003 1.00 98.56 695 VAL A CA 1
ATOM 5452 C C . VAL A 1 695 ? -9.021 5.849 24.564 1.00 98.56 695 VAL A C 1
ATOM 5454 O O . VAL A 1 695 ? -9.736 5.189 23.812 1.00 98.56 695 VAL A O 1
ATOM 5457 N N . HIS A 1 696 ? -9.018 5.706 25.888 1.00 98.62 696 HIS A N 1
ATOM 5458 C CA . HIS A 1 696 ? -9.852 4.768 26.635 1.00 98.62 696 HIS A CA 1
ATOM 5459 C C . HIS A 1 696 ? -11.081 5.516 27.143 1.00 98.62 696 HIS A C 1
ATOM 5461 O O . HIS A 1 696 ? -10.930 6.434 27.945 1.00 98.62 696 HIS A O 1
ATOM 5467 N N . VAL A 1 697 ? -12.271 5.152 26.675 1.00 98.38 697 VAL A N 1
ATOM 5468 C CA . VAL A 1 697 ? -13.537 5.822 26.992 1.00 98.38 697 VAL A CA 1
ATOM 5469 C C . VAL A 1 697 ? -14.521 4.808 27.552 1.00 98.38 697 VAL A C 1
ATOM 5471 O O . VAL A 1 697 ? -14.819 3.805 26.908 1.00 98.38 697 VAL A O 1
ATOM 5474 N N . ASN A 1 698 ? -15.091 5.097 28.714 1.00 97.75 698 ASN A N 1
ATOM 5475 C CA . ASN A 1 698 ? -16.283 4.416 29.187 1.00 97.75 698 ASN A CA 1
ATOM 5476 C C . ASN A 1 698 ? -17.514 5.011 28.490 1.00 97.75 698 ASN A C 1
ATOM 5478 O O . ASN A 1 698 ? -17.900 6.152 28.743 1.00 97.75 698 ASN A O 1
ATOM 5482 N N . VAL A 1 699 ? -18.140 4.257 27.589 1.00 96.50 699 VAL A N 1
ATOM 5483 C CA . VAL A 1 699 ? -19.259 4.750 26.770 1.00 96.50 699 VAL A CA 1
ATOM 5484 C C . VAL A 1 699 ? -20.554 4.944 27.566 1.00 96.50 699 VAL A C 1
ATOM 5486 O O . VAL A 1 699 ? -21.477 5.597 27.078 1.00 96.50 699 VAL A O 1
ATOM 5489 N N . ALA A 1 700 ? -20.648 4.416 28.790 1.00 94.62 700 ALA A N 1
ATOM 5490 C CA . ALA A 1 700 ? -21.827 4.584 29.633 1.00 94.62 700 ALA A CA 1
ATOM 5491 C C . ALA A 1 700 ? -21.877 5.969 30.299 1.00 94.62 700 ALA A C 1
ATOM 5493 O O . ALA A 1 700 ? -22.951 6.568 30.372 1.00 94.62 700 ALA A O 1
ATOM 5494 N N . ASN A 1 701 ? -20.731 6.494 30.749 1.00 95.25 701 ASN A N 1
ATOM 5495 C CA . ASN A 1 701 ? -20.645 7.743 31.524 1.00 95.25 701 ASN A CA 1
ATOM 5496 C C . ASN A 1 701 ? -19.700 8.810 30.925 1.00 95.25 701 ASN A C 1
ATOM 5498 O O . ASN A 1 701 ? -19.723 9.959 31.358 1.00 95.25 701 ASN A O 1
ATOM 5502 N N . GLY A 1 702 ? -18.895 8.461 29.920 1.00 97.00 702 GLY A N 1
ATOM 5503 C CA . GLY A 1 702 ? -17.939 9.349 29.257 1.00 97.00 702 GLY A CA 1
ATOM 5504 C C . GLY A 1 702 ? -16.626 9.570 30.005 1.00 97.00 702 GLY A C 1
ATOM 5505 O O . GLY A 1 702 ? -15.861 10.445 29.603 1.00 97.00 702 GLY A O 1
ATOM 5506 N N . HIS A 1 703 ? -16.351 8.822 31.077 1.00 98.00 703 HIS A N 1
ATOM 5507 C CA . HIS A 1 703 ? -15.051 8.864 31.741 1.00 98.00 703 HIS A CA 1
ATOM 5508 C C . HIS A 1 703 ? -13.950 8.341 30.821 1.00 98.00 703 HIS A C 1
ATOM 5510 O O . HIS A 1 703 ? -14.158 7.410 30.042 1.00 98.00 703 HIS A O 1
ATOM 5516 N N . THR A 1 704 ? -12.768 8.944 30.930 1.00 98.00 704 THR A N 1
ATOM 5517 C CA . THR A 1 704 ? -11.581 8.525 30.186 1.00 98.00 704 THR A CA 1
ATOM 5518 C C . THR A 1 704 ? -10.473 8.096 31.119 1.00 98.00 704 THR A C 1
ATOM 5520 O O . THR A 1 704 ? -10.286 8.729 32.156 1.00 98.00 704 THR A O 1
ATOM 5523 N N . TYR A 1 705 ? -9.716 7.075 30.725 1.00 98.38 705 TYR A N 1
ATOM 5524 C CA . TYR A 1 705 ? -8.715 6.460 31.593 1.00 98.38 705 TYR A CA 1
ATOM 5525 C C . TYR A 1 705 ? -7.284 6.663 31.092 1.00 98.38 705 TYR A C 1
ATOM 5527 O O . TYR A 1 705 ? -6.991 6.618 29.894 1.00 98.38 705 TYR A O 1
ATOM 5535 N N . THR A 1 706 ? -6.389 6.852 32.052 1.00 97.56 706 THR A N 1
ATOM 5536 C CA . THR A 1 706 ? -4.934 6.829 31.917 1.00 97.56 706 THR A CA 1
ATOM 5537 C C . THR A 1 706 ? -4.375 5.518 32.474 1.00 97.56 706 THR A C 1
ATOM 5539 O O . THR A 1 706 ? -5.091 4.743 33.108 1.00 97.56 706 THR A O 1
ATOM 5542 N N . LEU A 1 707 ? -3.080 5.260 32.267 1.00 98.12 707 LEU A N 1
ATOM 5543 C CA . LEU A 1 707 ? -2.442 4.023 32.731 1.00 98.12 707 LEU A CA 1
ATOM 5544 C C . LEU A 1 707 ? -2.573 3.844 34.251 1.00 98.12 707 LEU A C 1
ATOM 5546 O O . LEU A 1 707 ? -2.843 2.746 34.728 1.00 98.12 707 LEU A O 1
ATOM 5550 N N . ASN A 1 708 ? -2.428 4.937 35.004 1.00 97.56 708 ASN A N 1
ATOM 5551 C CA . ASN A 1 708 ? -2.505 4.933 36.462 1.00 97.56 708 ASN A CA 1
ATOM 5552 C C . ASN A 1 708 ? -3.879 4.479 36.991 1.00 97.56 708 ASN A C 1
ATOM 5554 O O . ASN A 1 708 ? -3.942 3.860 38.049 1.00 97.56 708 ASN A O 1
ATOM 5558 N N . ASP A 1 709 ? -4.962 4.732 36.250 1.00 98.06 709 ASP A N 1
ATOM 5559 C CA . ASP A 1 709 ? -6.333 4.413 36.679 1.00 98.06 709 ASP A CA 1
ATOM 5560 C C . ASP A 1 709 ? -6.617 2.900 36.721 1.00 98.06 709 ASP A C 1
ATOM 5562 O O . ASP A 1 709 ? -7.612 2.464 37.302 1.00 98.06 709 ASP A O 1
ATOM 5566 N N . LEU A 1 710 ? -5.745 2.078 36.120 1.00 98.25 710 LEU A N 1
ATOM 5567 C CA . LEU A 1 710 ? -5.844 0.616 36.155 1.00 98.25 710 LEU A CA 1
ATOM 5568 C C . LEU A 1 710 ? -5.396 0.041 37.509 1.00 98.25 710 LEU A C 1
ATOM 5570 O O . LEU A 1 710 ? -5.783 -1.069 37.888 1.00 98.25 710 LEU A O 1
ATOM 5574 N N . PHE A 1 711 ? -4.566 0.780 38.243 1.00 98.44 711 PHE A N 1
ATOM 5575 C CA . PHE A 1 711 ? -3.842 0.273 39.400 1.00 98.44 711 PHE A CA 1
ATOM 5576 C C . PHE A 1 711 ? -4.360 0.843 40.718 1.00 98.44 711 PHE A C 1
ATOM 5578 O O . PHE A 1 711 ? -4.986 1.899 40.785 1.00 98.44 711 PHE A O 1
ATOM 5585 N N . ARG A 1 712 ? -4.099 0.123 41.813 1.00 97.81 712 ARG A N 1
ATOM 5586 C CA . ARG A 1 712 ? -4.457 0.579 43.163 1.00 97.81 712 ARG A CA 1
ATOM 5587 C C . ARG A 1 712 ? -3.699 1.870 43.503 1.00 97.81 712 ARG A C 1
ATOM 5589 O O . ARG A 1 712 ? -2.508 1.961 43.179 1.00 97.81 712 ARG A O 1
ATOM 5596 N N . PRO A 1 713 ? -4.326 2.827 44.212 1.00 94.94 713 PRO A N 1
ATOM 5597 C CA . PRO A 1 713 ? -3.630 4.012 44.705 1.00 94.94 713 PRO A CA 1
ATOM 5598 C C . PRO A 1 713 ? -2.374 3.637 45.502 1.00 94.94 713 PRO A C 1
ATOM 5600 O O . PRO A 1 713 ? -2.418 2.753 46.356 1.00 94.94 713 PRO A O 1
ATOM 5603 N N . GLY A 1 714 ? -1.248 4.288 45.202 1.00 92.50 714 GLY A N 1
ATOM 5604 C CA . GLY A 1 714 ? 0.042 4.029 45.856 1.00 92.50 714 GLY A CA 1
ATOM 5605 C C . GLY A 1 714 ? 0.754 2.739 45.426 1.00 92.50 714 GLY A C 1
ATOM 5606 O O . GLY A 1 714 ? 1.814 2.430 45.966 1.00 92.50 714 GLY A O 1
ATOM 5607 N N . SER A 1 715 ? 0.213 1.979 44.468 1.00 95.62 715 SER A N 1
ATOM 5608 C CA . SER A 1 715 ? 0.913 0.814 43.918 1.00 95.62 715 SER A CA 1
ATOM 5609 C C . SER A 1 715 ? 2.184 1.218 43.163 1.00 95.62 715 SER A C 1
ATOM 5611 O O . SER A 1 715 ? 2.232 2.239 42.479 1.00 95.62 715 SER A O 1
ATOM 5613 N N . ASN A 1 716 ? 3.217 0.376 43.239 1.00 96.50 716 ASN A N 1
ATOM 5614 C CA . ASN A 1 716 ? 4.483 0.595 42.538 1.00 96.50 716 ASN A CA 1
ATOM 5615 C C . ASN A 1 716 ? 4.460 0.026 41.104 1.00 96.50 716 ASN A C 1
ATOM 5617 O O . ASN A 1 716 ? 5.379 -0.683 40.690 1.00 96.50 716 ASN A O 1
ATOM 5621 N N . TYR A 1 717 ? 3.377 0.268 40.356 1.00 98.31 717 TYR A N 1
ATOM 5622 C CA . TYR A 1 717 ? 3.192 -0.349 39.038 1.00 98.31 717 TYR A CA 1
ATOM 5623 C C . TYR A 1 717 ? 4.291 0.055 38.048 1.00 98.31 717 TYR A C 1
ATOM 5625 O O . TYR A 1 717 ? 4.724 -0.779 37.265 1.00 98.31 717 TYR A O 1
ATOM 5633 N N . VAL A 1 718 ? 4.799 1.292 38.113 1.00 98.50 718 VAL A N 1
ATOM 5634 C CA . VAL A 1 718 ? 5.863 1.769 37.213 1.00 98.50 718 VAL A CA 1
ATOM 5635 C C . VAL A 1 718 ? 7.100 0.884 37.314 1.00 98.50 718 VAL A C 1
ATOM 5637 O O . VAL A 1 718 ? 7.607 0.442 36.286 1.00 98.50 718 VAL A O 1
ATOM 5640 N N . GLN A 1 719 ? 7.551 0.572 38.532 1.00 98.44 719 GLN A N 1
ATOM 5641 C CA . GLN A 1 719 ? 8.700 -0.308 38.736 1.00 98.44 719 GLN A CA 1
ATOM 5642 C C . GLN A 1 719 ? 8.399 -1.734 38.268 1.00 98.44 719 GLN A C 1
ATOM 5644 O O . GLN A 1 719 ? 9.158 -2.283 37.479 1.00 98.44 719 GLN A O 1
ATOM 5649 N N . VAL A 1 720 ? 7.268 -2.314 38.687 1.00 98.56 720 VAL A N 1
ATOM 5650 C CA . VAL A 1 720 ? 6.939 -3.712 38.357 1.00 98.56 720 VAL A CA 1
ATOM 5651 C C . VAL A 1 720 ? 6.788 -3.915 36.849 1.00 98.56 720 VAL A C 1
ATOM 5653 O O . VAL A 1 720 ? 7.364 -4.844 36.292 1.00 98.56 720 VAL A O 1
ATOM 5656 N N . LEU A 1 721 ? 6.061 -3.031 36.162 1.00 98.81 721 LEU A N 1
ATOM 5657 C CA . LEU A 1 721 ? 5.944 -3.086 34.704 1.00 98.81 721 LEU A CA 1
ATOM 5658 C C . LEU A 1 721 ? 7.297 -2.835 34.031 1.00 98.81 721 LEU A C 1
ATOM 5660 O O . LEU A 1 721 ? 7.593 -3.463 33.015 1.00 98.81 721 LEU A O 1
ATOM 5664 N N . SER A 1 722 ? 8.134 -1.961 34.607 1.00 98.75 722 SER A N 1
ATOM 5665 C CA . SER A 1 722 ? 9.476 -1.722 34.080 1.00 98.75 722 SER A CA 1
ATOM 5666 C C . SER A 1 722 ? 10.332 -2.985 34.108 1.00 98.75 722 SER A C 1
ATOM 5668 O O . SER A 1 722 ? 11.007 -3.284 33.120 1.00 98.75 722 SER A O 1
ATOM 5670 N N . ASP A 1 723 ? 10.267 -3.726 35.213 1.00 98.62 723 ASP A N 1
ATOM 5671 C CA . ASP A 1 723 ? 10.998 -4.974 35.420 1.00 98.62 723 ASP A CA 1
ATOM 5672 C C . ASP A 1 723 ? 10.495 -6.078 34.482 1.00 98.62 723 ASP A C 1
ATOM 5674 O O . ASP A 1 723 ? 11.304 -6.786 33.882 1.00 98.62 723 ASP A O 1
ATOM 5678 N N . ILE A 1 724 ? 9.176 -6.182 34.275 1.00 98.62 724 ILE A N 1
ATOM 5679 C CA . ILE A 1 724 ? 8.577 -7.134 33.325 1.00 98.62 724 ILE A CA 1
ATOM 5680 C C . ILE A 1 724 ? 9.060 -6.859 31.897 1.00 98.62 724 ILE A C 1
ATOM 5682 O O . ILE A 1 724 ? 9.536 -7.774 31.227 1.00 98.62 724 ILE A O 1
ATOM 5686 N N . VAL A 1 725 ? 8.991 -5.608 31.432 1.00 98.62 725 VAL A N 1
ATOM 5687 C CA . VAL A 1 725 ? 9.458 -5.235 30.084 1.00 98.62 725 VAL A CA 1
ATOM 5688 C C . VAL A 1 725 ? 10.969 -5.447 29.950 1.00 98.62 725 VAL A C 1
ATOM 5690 O O . VAL A 1 725 ? 11.423 -6.015 28.961 1.00 98.62 725 VAL A O 1
ATOM 5693 N N . GLY A 1 726 ? 11.761 -5.066 30.958 1.00 98.44 726 GLY A N 1
ATOM 5694 C CA . GLY A 1 726 ? 13.211 -5.284 30.952 1.00 98.44 726 GLY A CA 1
ATOM 5695 C C . GLY A 1 726 ? 13.583 -6.766 30.885 1.00 98.44 726 GLY A C 1
ATOM 5696 O O . GLY A 1 726 ? 14.503 -7.144 30.158 1.00 98.44 726 GLY A O 1
ATOM 5697 N N . ARG A 1 727 ? 12.826 -7.615 31.588 1.00 98.25 727 ARG A N 1
ATOM 5698 C CA . ARG A 1 727 ? 12.944 -9.072 31.519 1.00 98.25 727 ARG A CA 1
ATOM 5699 C C . ARG A 1 727 ? 12.581 -9.599 30.130 1.00 98.25 727 ARG A C 1
ATOM 5701 O O . ARG A 1 727 ? 13.366 -10.358 29.574 1.00 98.25 727 ARG A O 1
ATOM 5708 N N . GLN A 1 728 ? 11.469 -9.155 29.537 1.00 98.25 728 GLN A N 1
ATOM 5709 C CA . GLN A 1 728 ? 11.085 -9.533 28.169 1.00 98.25 728 GLN A CA 1
ATOM 5710 C C . GLN A 1 728 ? 12.171 -9.161 27.148 1.00 98.25 728 GLN A C 1
ATOM 5712 O O . GLN A 1 728 ? 12.582 -10.015 26.374 1.00 98.25 728 GLN A O 1
ATOM 5717 N N . ILE A 1 729 ? 12.712 -7.939 27.199 1.00 98.06 729 ILE A N 1
ATOM 5718 C CA . ILE A 1 729 ? 13.809 -7.501 26.313 1.00 98.06 729 ILE A CA 1
ATOM 5719 C C . ILE A 1 729 ? 15.045 -8.401 26.452 1.00 98.06 729 ILE A C 1
ATOM 5721 O O . ILE A 1 729 ? 15.728 -8.679 25.470 1.00 98.06 729 ILE A O 1
ATOM 5725 N N . LYS A 1 730 ? 15.358 -8.835 27.677 1.00 97.06 730 LYS A N 1
ATOM 5726 C CA . LYS A 1 730 ? 16.543 -9.649 27.968 1.00 97.06 730 LYS A CA 1
ATOM 5727 C C . LYS A 1 730 ? 16.372 -11.119 27.574 1.00 97.06 730 LYS A C 1
ATOM 5729 O O . LYS A 1 730 ? 17.345 -11.747 27.166 1.00 97.06 730 LYS A O 1
ATOM 5734 N N . GLU A 1 731 ? 15.184 -11.676 27.781 1.00 97.44 731 GLU A N 1
ATOM 5735 C CA . GLU A 1 731 ? 14.947 -13.124 27.746 1.00 97.44 731 GLU A CA 1
ATOM 5736 C C . GLU A 1 731 ? 14.231 -13.596 26.481 1.00 97.44 731 GLU A C 1
ATOM 5738 O O . GLU A 1 731 ? 14.375 -14.761 26.115 1.00 97.44 731 GLU A O 1
ATOM 5743 N N . ASP A 1 732 ? 13.480 -12.724 25.807 1.00 96.00 732 ASP A N 1
ATOM 5744 C CA . ASP A 1 732 ? 12.686 -13.088 24.6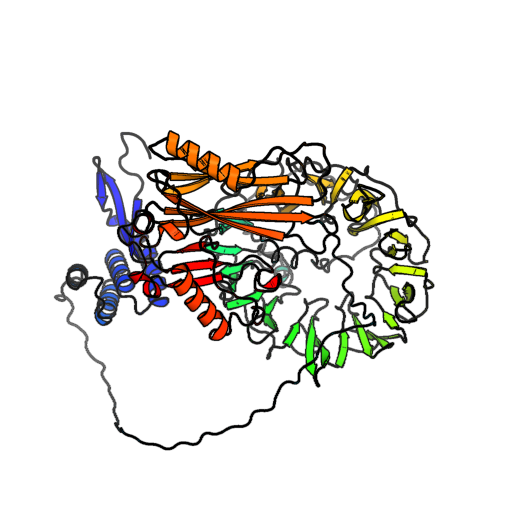39 1.00 96.00 732 ASP A CA 1
ATOM 5745 C C . ASP A 1 732 ? 13.370 -12.632 23.334 1.00 96.00 732 ASP A C 1
ATOM 5747 O O . ASP A 1 732 ? 13.465 -11.427 23.064 1.00 96.00 732 ASP A O 1
ATOM 5751 N N . PRO A 1 733 ? 13.833 -13.578 22.488 1.00 93.75 733 PRO A N 1
ATOM 5752 C CA . PRO A 1 733 ? 14.532 -13.269 21.245 1.00 93.75 733 PRO A CA 1
ATOM 5753 C C . PRO A 1 733 ? 13.733 -12.405 20.269 1.00 93.75 733 PRO A C 1
ATOM 5755 O O . PRO A 1 733 ? 14.341 -11.780 19.402 1.00 93.75 733 PRO A O 1
ATOM 5758 N N . GLN A 1 734 ? 12.401 -12.339 20.391 1.00 93.31 734 GLN A N 1
ATOM 5759 C CA . GLN A 1 734 ? 11.595 -11.489 19.515 1.00 93.31 734 GLN A CA 1
ATOM 5760 C C . GLN A 1 734 ? 11.957 -10.003 19.650 1.00 93.31 734 GLN A C 1
ATOM 5762 O O . GLN A 1 734 ? 11.786 -9.254 18.694 1.00 93.31 734 GLN A O 1
ATOM 5767 N N . TYR A 1 735 ? 12.512 -9.582 20.793 1.00 95.56 735 TYR A N 1
ATOM 5768 C CA . TYR A 1 735 ? 12.909 -8.197 21.059 1.00 95.56 735 TYR A CA 1
ATOM 5769 C C . TYR A 1 735 ? 14.401 -7.928 20.816 1.00 95.56 735 TYR A C 1
ATOM 5771 O O . TYR A 1 735 ? 14.916 -6.892 21.239 1.00 95.56 735 TYR A O 1
ATOM 5779 N N . SER A 1 736 ? 15.111 -8.804 20.094 1.00 94.81 736 SER A N 1
ATOM 5780 C CA . SER A 1 736 ? 16.549 -8.645 19.812 1.00 94.81 736 SER A CA 1
ATOM 5781 C C . SER A 1 736 ? 16.903 -7.378 19.018 1.00 94.81 736 SER A C 1
ATOM 5783 O O . SER A 1 736 ? 18.075 -7.031 18.902 1.00 94.81 736 SER A O 1
ATOM 5785 N N . TYR A 1 737 ? 15.907 -6.699 18.439 1.00 94.75 737 TYR A N 1
ATOM 5786 C CA . TYR A 1 737 ? 16.061 -5.430 17.725 1.00 94.75 737 TYR A CA 1
ATOM 5787 C C . TYR A 1 737 ? 16.130 -4.200 18.649 1.00 94.75 737 TYR A C 1
ATOM 5789 O O . TYR A 1 737 ? 16.397 -3.096 18.169 1.00 94.75 737 TYR A O 1
ATOM 5797 N N . VAL A 1 738 ? 15.846 -4.348 19.948 1.00 96.94 738 VAL A N 1
ATOM 5798 C CA . VAL A 1 738 ? 15.944 -3.256 20.927 1.00 96.94 738 VAL A CA 1
ATOM 5799 C C . VAL A 1 738 ? 17.412 -2.879 21.119 1.00 96.94 738 VAL A C 1
ATOM 5801 O O . VAL A 1 738 ? 18.274 -3.739 21.294 1.00 96.94 738 VAL A O 1
ATOM 5804 N N . PHE A 1 739 ? 17.712 -1.579 21.105 1.00 96.81 739 PHE A N 1
ATOM 5805 C CA . PHE A 1 739 ? 19.082 -1.100 21.235 1.00 96.81 739 PHE A CA 1
ATOM 5806 C C . PHE A 1 739 ? 19.658 -1.480 22.607 1.00 96.81 739 PHE A C 1
ATOM 5808 O O . PHE A 1 739 ? 19.051 -1.132 23.633 1.00 96.81 739 PHE A O 1
ATOM 5815 N N . PRO A 1 740 ? 20.838 -2.125 22.664 1.00 94.81 740 PRO A N 1
ATOM 5816 C CA . PRO A 1 740 ? 21.476 -2.476 23.926 1.00 94.81 740 PRO A CA 1
ATOM 5817 C C . PRO A 1 740 ? 21.597 -1.268 24.865 1.00 94.81 740 PRO A C 1
ATOM 5819 O O . PRO A 1 740 ? 22.116 -0.218 24.494 1.00 94.81 740 PRO A O 1
ATOM 5822 N N . GLY A 1 741 ? 21.083 -1.403 26.091 1.00 93.69 741 GLY A N 1
ATOM 5823 C CA . GLY A 1 741 ? 21.158 -0.367 27.127 1.00 93.69 741 GLY A CA 1
ATOM 5824 C C . GLY A 1 741 ? 20.234 0.847 26.948 1.00 93.69 741 GLY A C 1
ATOM 5825 O O . GLY A 1 741 ? 20.260 1.727 27.813 1.00 93.69 741 GLY A O 1
ATOM 5826 N N . SER A 1 742 ? 19.416 0.911 25.891 1.00 96.69 742 SER A N 1
ATOM 5827 C CA . SER A 1 742 ? 18.485 2.031 25.648 1.00 96.69 742 SER A CA 1
ATOM 5828 C C . SER A 1 742 ? 17.290 2.052 26.602 1.00 96.69 742 SER A C 1
ATOM 5830 O O . SER A 1 742 ? 16.851 3.119 27.022 1.00 96.69 742 SER A O 1
ATOM 5832 N N . TYR A 1 743 ? 16.792 0.880 26.994 1.00 98.00 743 TYR A N 1
ATOM 5833 C CA . TYR A 1 743 ? 15.648 0.763 27.885 1.00 98.00 743 TYR A CA 1
ATOM 5834 C C . TYR A 1 743 ? 16.018 1.126 29.333 1.00 98.00 743 TYR A C 1
ATOM 5836 O O . TYR A 1 743 ? 16.906 0.511 29.928 1.00 98.00 743 TYR A O 1
ATOM 5844 N N . LYS A 1 744 ? 15.337 2.132 29.899 1.00 97.38 744 LYS A N 1
ATOM 5845 C CA . LYS A 1 744 ? 15.565 2.655 31.264 1.00 97.38 744 LYS A CA 1
ATOM 5846 C C . LYS A 1 744 ? 14.376 2.464 32.214 1.00 97.38 744 LYS A C 1
ATOM 5848 O O . LYS A 1 744 ? 14.401 3.000 33.317 1.00 97.38 744 LYS A O 1
ATOM 5853 N N . GLY A 1 745 ? 13.353 1.722 31.794 1.00 97.62 745 GLY A N 1
ATOM 5854 C CA . GLY A 1 745 ? 12.063 1.647 32.481 1.00 97.62 745 GLY A CA 1
ATOM 5855 C C . GLY A 1 745 ? 10.962 2.413 31.747 1.00 97.62 745 GLY A C 1
ATOM 5856 O O . GLY A 1 745 ? 11.229 3.205 30.839 1.00 97.62 745 GLY A O 1
ATOM 5857 N N . ILE A 1 746 ? 9.717 2.157 32.137 1.00 98.25 746 ILE A N 1
ATOM 5858 C CA . ILE A 1 746 ? 8.534 2.841 31.609 1.00 98.25 746 ILE A CA 1
ATOM 5859 C C . ILE A 1 746 ? 8.300 4.171 32.338 1.00 98.25 746 ILE A C 1
ATOM 5861 O O . ILE A 1 746 ? 8.732 4.370 33.475 1.00 98.25 746 ILE A O 1
ATOM 5865 N N . LYS A 1 747 ? 7.564 5.087 31.706 1.00 97.31 747 LYS A N 1
ATOM 5866 C CA . LYS A 1 747 ? 7.085 6.325 32.346 1.00 97.31 747 LYS A CA 1
ATOM 5867 C C . LYS A 1 747 ? 5.735 6.080 33.050 1.00 97.31 747 LYS A C 1
ATOM 5869 O O . LYS A 1 747 ? 4.987 5.207 32.614 1.00 97.31 747 LYS A O 1
ATOM 5874 N N . PRO A 1 748 ? 5.338 6.877 34.066 1.00 96.62 748 PRO A N 1
ATOM 5875 C CA . PRO A 1 748 ? 3.997 6.773 34.665 1.00 96.62 748 PRO A CA 1
ATOM 5876 C C . PRO A 1 748 ? 2.851 6.933 33.652 1.00 96.62 748 PRO A C 1
ATOM 5878 O O . PRO A 1 748 ? 1.792 6.331 33.785 1.00 96.62 748 PRO A O 1
ATOM 5881 N N . ASN A 1 749 ? 3.072 7.726 32.604 1.00 95.25 749 ASN A N 1
ATOM 5882 C CA . ASN A 1 749 ? 2.142 7.938 31.498 1.00 95.25 749 ASN A CA 1
ATOM 5883 C C . ASN A 1 749 ? 2.571 7.198 30.217 1.00 95.25 749 ASN A C 1
ATOM 5885 O O . ASN A 1 749 ? 2.346 7.711 29.120 1.00 95.25 749 ASN A O 1
ATOM 5889 N N . GLN A 1 750 ? 3.223 6.033 30.343 1.00 98.25 750 GLN A N 1
ATOM 5890 C CA . GLN A 1 750 ? 3.631 5.227 29.190 1.00 98.25 750 GLN A CA 1
ATOM 5891 C C . GLN A 1 750 ? 2.425 4.975 28.266 1.00 98.25 750 GLN A C 1
ATOM 5893 O O . GLN A 1 750 ? 1.359 4.589 28.757 1.00 98.25 750 GLN A O 1
ATOM 5898 N N . PRO A 1 751 ? 2.565 5.176 26.944 1.00 98.19 751 PRO A N 1
ATOM 5899 C CA . PRO A 1 751 ? 1.530 4.810 25.994 1.00 98.19 751 PRO A CA 1
ATOM 5900 C C . PRO A 1 751 ? 1.161 3.330 26.109 1.00 98.19 751 PRO A C 1
ATOM 5902 O O . PRO A 1 751 ? 2.029 2.457 26.199 1.00 98.19 751 PRO A O 1
ATOM 5905 N N . PHE A 1 752 ? -0.141 3.059 26.130 1.00 98.69 752 PHE A N 1
ATOM 5906 C CA . PHE A 1 752 ? -0.657 1.726 26.389 1.00 98.69 752 PHE A CA 1
ATOM 5907 C C . PHE A 1 752 ? -2.008 1.498 25.722 1.00 98.69 752 PHE A C 1
ATOM 5909 O O . PHE A 1 752 ? -2.692 2.453 25.357 1.00 98.69 752 PHE A O 1
ATOM 5916 N N . TYR A 1 753 ? -2.395 0.234 25.627 1.00 98.44 753 TYR A N 1
ATOM 5917 C CA . TYR A 1 753 ? -3.771 -0.187 25.396 1.00 98.44 753 TYR A CA 1
ATOM 5918 C C . TYR A 1 753 ? -4.065 -1.477 26.161 1.00 98.44 753 TYR A C 1
ATOM 5920 O O . TYR A 1 753 ? -3.162 -2.114 26.708 1.00 98.44 753 TYR A O 1
ATOM 5928 N N . VAL A 1 754 ? -5.336 -1.862 26.225 1.00 98.25 754 VAL A N 1
ATOM 5929 C CA . VAL A 1 754 ? -5.775 -3.095 26.888 1.00 98.25 754 VAL A CA 1
ATOM 5930 C C . VAL A 1 754 ? -6.512 -4.008 25.920 1.00 98.25 754 VAL A C 1
ATOM 5932 O O . VAL A 1 754 ? -7.113 -3.565 24.945 1.00 98.25 754 VAL A O 1
ATOM 5935 N N . THR A 1 755 ? -6.461 -5.296 26.226 1.00 95.69 755 THR A N 1
ATOM 5936 C CA . THR A 1 755 ? -7.273 -6.351 25.609 1.00 95.69 755 THR A CA 1
ATOM 5937 C C . THR A 1 755 ? -8.014 -7.104 26.711 1.00 95.69 755 THR A C 1
ATOM 5939 O O . THR A 1 755 ? -7.883 -6.765 27.885 1.00 95.69 755 THR A O 1
ATOM 5942 N N . ASP A 1 756 ? -8.743 -8.164 26.366 1.00 93.31 756 ASP A N 1
ATOM 5943 C CA . ASP A 1 756 ? -9.444 -9.011 27.341 1.00 93.31 756 ASP A CA 1
ATOM 5944 C C . ASP A 1 756 ? -8.545 -9.583 28.443 1.00 93.31 756 ASP A C 1
ATOM 5946 O O . ASP A 1 756 ? -9.023 -9.852 29.542 1.00 93.31 756 ASP A O 1
ATOM 5950 N N . HIS A 1 757 ? -7.263 -9.813 28.156 1.00 96.56 757 HIS A N 1
ATOM 5951 C CA . HIS A 1 757 ? -6.395 -10.605 29.034 1.00 96.56 757 HIS A CA 1
ATOM 5952 C C . HIS A 1 757 ? -5.044 -9.960 29.333 1.00 96.56 757 HIS A C 1
ATOM 5954 O O . HIS A 1 757 ? -4.283 -10.501 30.138 1.00 96.56 757 HIS A O 1
ATOM 5960 N N . ALA A 1 758 ? -4.727 -8.826 28.711 1.00 98.19 758 ALA A N 1
ATOM 5961 C CA . ALA A 1 758 ? -3.419 -8.208 28.849 1.00 98.19 758 ALA A CA 1
ATOM 5962 C C . ALA A 1 758 ? -3.449 -6.683 28.733 1.00 98.19 758 ALA A C 1
ATOM 5964 O O . ALA A 1 758 ? -4.250 -6.105 27.988 1.00 98.19 758 ALA A O 1
ATOM 5965 N N . LEU A 1 759 ? -2.495 -6.076 29.435 1.00 98.75 759 LEU A N 1
ATOM 5966 C CA . LEU A 1 759 ? -2.010 -4.720 29.228 1.00 98.75 759 LEU A CA 1
ATOM 5967 C C . LEU A 1 759 ? -0.917 -4.753 28.157 1.00 98.75 759 LEU A C 1
ATOM 5969 O O . LEU A 1 759 ? -0.029 -5.599 28.211 1.00 98.75 759 LEU A O 1
ATOM 5973 N N . HIS A 1 760 ? -0.942 -3.813 27.222 1.00 98.75 760 HIS A N 1
ATOM 5974 C CA . HIS A 1 760 ? 0.092 -3.658 26.204 1.00 98.75 760 HIS A CA 1
ATOM 5975 C C . HIS A 1 760 ? 0.745 -2.295 26.356 1.00 98.75 760 HIS A C 1
ATOM 5977 O O . HIS A 1 760 ? 0.057 -1.279 26.300 1.00 98.75 760 HIS A O 1
ATOM 5983 N N . LEU A 1 761 ? 2.060 -2.269 26.551 1.00 98.75 761 LEU A N 1
ATOM 5984 C CA . LEU A 1 761 ? 2.852 -1.041 26.632 1.00 98.75 761 LEU A CA 1
ATOM 5985 C C . LEU A 1 761 ? 3.655 -0.878 25.355 1.00 98.75 761 LEU A C 1
ATOM 5987 O O . LEU A 1 761 ? 4.256 -1.848 24.902 1.00 98.75 761 LEU A O 1
ATOM 5991 N N . TYR A 1 762 ? 3.711 0.329 24.798 1.00 98.50 762 TYR A N 1
ATOM 5992 C CA . TYR A 1 762 ? 4.486 0.563 23.584 1.00 98.50 762 TYR A CA 1
ATOM 5993 C C . TYR A 1 762 ? 5.375 1.799 23.654 1.00 98.50 762 TYR A C 1
ATOM 5995 O O . TYR A 1 762 ? 5.139 2.722 24.437 1.00 98.50 762 TYR A O 1
ATOM 6003 N N . PHE A 1 763 ? 6.409 1.789 22.817 1.00 98.19 763 PHE A N 1
ATOM 6004 C CA . PHE A 1 763 ? 7.403 2.850 22.672 1.00 98.19 763 PHE A CA 1
ATOM 6005 C C . PHE A 1 763 ? 7.321 3.453 21.272 1.00 98.19 763 PHE A C 1
ATOM 6007 O O . PHE A 1 763 ? 6.944 2.772 20.316 1.00 98.19 763 PHE A O 1
ATOM 6014 N N . TYR A 1 764 ? 7.650 4.736 21.141 1.00 96.94 764 TYR A N 1
ATOM 6015 C CA . TYR A 1 764 ? 7.655 5.397 19.835 1.00 96.94 764 TYR A CA 1
ATOM 6016 C C . TYR A 1 764 ? 8.862 4.955 18.988 1.00 96.94 764 TYR A C 1
ATOM 6018 O O . TYR A 1 764 ? 9.882 4.528 19.542 1.00 96.94 764 TYR A O 1
ATOM 6026 N N . PRO A 1 765 ? 8.791 5.082 17.647 1.00 95.69 765 PRO A N 1
ATOM 6027 C CA . PRO A 1 765 ? 9.948 4.851 16.788 1.00 95.69 765 PRO A CA 1
ATOM 6028 C C . PRO A 1 765 ? 11.168 5.641 17.275 1.00 95.69 765 PRO A C 1
ATOM 6030 O O . PRO A 1 765 ? 11.036 6.805 17.655 1.00 95.69 765 PRO A O 1
ATOM 6033 N N . TYR A 1 766 ? 12.345 5.009 17.249 1.00 95.56 766 TYR A N 1
ATOM 6034 C CA . TYR A 1 766 ? 13.617 5.524 17.780 1.00 95.56 766 TYR A CA 1
ATOM 6035 C C . TYR A 1 766 ? 13.732 5.668 19.302 1.00 95.56 766 TYR A C 1
ATOM 6037 O O . TYR A 1 766 ? 14.828 5.957 19.773 1.00 95.56 766 TYR A O 1
ATOM 6045 N N . GLU A 1 767 ? 12.677 5.440 20.092 1.00 96.69 767 GLU A N 1
ATOM 6046 C CA . GLU A 1 767 ? 12.774 5.585 21.553 1.00 96.69 767 GLU A CA 1
ATOM 6047 C C . GLU A 1 767 ? 13.697 4.519 22.164 1.00 96.69 767 GLU A C 1
ATOM 6049 O O . GLU A 1 767 ? 14.580 4.845 22.954 1.00 96.69 767 GLU A O 1
ATOM 6054 N N . ILE A 1 768 ? 13.528 3.254 21.761 1.00 97.69 768 ILE A N 1
ATOM 6055 C CA . ILE A 1 768 ? 14.363 2.125 22.222 1.00 97.69 768 ILE A CA 1
ATOM 6056 C C . ILE A 1 768 ? 14.813 1.184 21.092 1.00 97.69 768 ILE A C 1
ATOM 6058 O O . ILE A 1 768 ? 15.526 0.217 21.336 1.00 97.69 768 ILE A O 1
ATOM 6062 N N . ALA A 1 769 ? 14.374 1.421 19.856 1.00 97.06 769 ALA A N 1
ATOM 6063 C CA . ALA A 1 769 ? 14.560 0.516 18.721 1.00 97.06 769 ALA A CA 1
ATOM 6064 C C . ALA A 1 769 ? 14.622 1.303 17.398 1.00 97.06 769 ALA A C 1
ATOM 6066 O O . ALA A 1 769 ? 14.134 2.438 17.351 1.00 97.06 769 ALA A O 1
ATOM 6067 N N . PRO A 1 770 ? 15.188 0.740 16.313 1.00 94.75 770 PRO A N 1
ATOM 6068 C CA . PRO A 1 770 ? 15.246 1.423 15.021 1.00 94.75 770 PRO A CA 1
ATOM 6069 C C . PRO A 1 770 ? 13.845 1.634 14.430 1.00 94.75 770 PRO A C 1
ATOM 6071 O O . PRO A 1 770 ? 12.916 0.896 14.744 1.00 94.75 770 PRO A O 1
ATOM 6074 N N . TYR A 1 771 ? 13.701 2.598 13.515 1.00 91.88 771 TYR A N 1
ATOM 6075 C CA . TYR A 1 771 ? 12.420 2.940 12.870 1.00 91.88 771 TYR A CA 1
ATOM 6076 C C . TYR A 1 771 ? 11.659 1.738 12.301 1.00 91.88 771 TYR A C 1
ATOM 6078 O O . TYR A 1 771 ? 10.440 1.661 12.419 1.00 91.88 771 TYR A O 1
ATOM 6086 N N . VAL A 1 772 ? 12.384 0.783 11.712 1.00 88.00 772 VAL A N 1
ATOM 6087 C CA . VAL A 1 772 ? 11.811 -0.427 11.099 1.00 88.00 772 VAL A CA 1
ATOM 6088 C C . VAL A 1 772 ? 11.087 -1.333 12.098 1.00 88.00 772 VAL A C 1
ATOM 6090 O O . VAL A 1 772 ? 10.228 -2.104 11.687 1.00 88.00 772 VAL A O 1
ATOM 6093 N N . ALA A 1 773 ? 11.389 -1.225 13.397 1.00 92.19 773 ALA A N 1
ATOM 6094 C CA . ALA A 1 773 ? 10.667 -1.932 14.454 1.00 92.19 773 ALA A CA 1
ATOM 6095 C C . ALA A 1 773 ? 9.288 -1.308 14.754 1.00 92.19 773 ALA A C 1
ATOM 6097 O O . ALA A 1 773 ? 8.516 -1.863 15.534 1.00 92.19 773 ALA A O 1
ATOM 6098 N N . GLY A 1 774 ? 8.968 -0.153 14.156 1.00 95.19 774 GLY A N 1
ATOM 6099 C CA . GLY A 1 774 ? 7.702 0.545 14.343 1.00 95.19 774 GLY A CA 1
ATOM 6100 C C . GLY A 1 774 ? 7.519 1.018 15.783 1.00 95.19 774 GLY A C 1
ATOM 6101 O O . GLY A 1 774 ? 8.294 1.839 16.272 1.00 95.19 774 GLY A O 1
ATOM 6102 N N . PHE A 1 775 ? 6.481 0.503 16.443 1.00 97.12 775 PHE A N 1
ATOM 6103 C CA . PHE A 1 775 ? 6.182 0.763 17.849 1.00 97.12 775 PHE A CA 1
ATOM 6104 C C . PHE A 1 775 ? 6.469 -0.508 18.662 1.00 97.12 775 PHE A C 1
ATOM 6106 O O . PHE A 1 775 ? 5.574 -1.355 18.765 1.00 97.12 775 PHE A O 1
ATOM 6113 N N . PRO A 1 776 ? 7.685 -0.687 19.224 1.00 97.88 776 PRO A N 1
ATOM 6114 C CA . PRO A 1 776 ? 7.979 -1.825 20.091 1.00 97.88 776 PRO A CA 1
ATOM 6115 C C . PRO A 1 776 ? 6.899 -1.953 21.162 1.00 97.88 776 PRO A C 1
ATOM 6117 O O . PRO A 1 776 ? 6.687 -1.008 21.920 1.00 97.88 776 PRO A O 1
ATOM 6120 N N . THR A 1 777 ? 6.195 -3.083 21.176 1.00 98.19 777 THR A N 1
ATOM 6121 C CA . THR A 1 777 ? 5.027 -3.318 22.030 1.00 98.19 777 THR A CA 1
ATOM 6122 C C . THR A 1 777 ? 5.269 -4.551 22.884 1.00 98.19 777 THR A C 1
ATOM 6124 O O . THR A 1 777 ? 5.661 -5.589 22.364 1.00 98.19 777 THR A O 1
ATOM 6127 N N . PHE A 1 778 ? 5.021 -4.428 24.183 1.00 98.44 778 PHE A N 1
ATOM 6128 C CA . PHE A 1 778 ? 5.238 -5.460 25.186 1.00 98.44 778 PHE A CA 1
ATOM 6129 C C . PHE A 1 778 ? 3.905 -5.836 25.818 1.00 98.44 778 PHE A C 1
ATOM 6131 O O . PHE A 1 778 ? 3.225 -4.997 26.418 1.00 98.44 778 PHE A O 1
ATOM 6138 N N . THR A 1 779 ? 3.532 -7.102 25.673 1.00 98.38 779 THR A N 1
ATOM 6139 C CA . THR A 1 779 ? 2.294 -7.657 26.218 1.00 98.38 779 THR A CA 1
ATOM 6140 C C . THR A 1 779 ? 2.532 -8.178 27.631 1.00 98.38 779 THR A C 1
ATOM 6142 O O . THR A 1 779 ? 3.407 -9.011 27.860 1.00 98.38 779 THR A O 1
ATOM 6145 N N . ILE A 1 780 ? 1.728 -7.712 28.583 1.00 98.62 780 ILE A N 1
ATOM 6146 C CA . ILE A 1 780 ? 1.785 -8.079 29.999 1.00 98.62 780 ILE A CA 1
ATOM 6147 C C . ILE A 1 780 ? 0.433 -8.694 30.379 1.00 98.62 780 ILE A C 1
ATOM 6149 O O . ILE A 1 780 ? -0.555 -7.964 30.522 1.00 98.62 780 ILE A O 1
ATOM 6153 N N . PRO A 1 781 ? 0.349 -10.029 30.526 1.00 98.38 781 PRO A N 1
ATOM 6154 C CA . PRO A 1 781 ? -0.877 -10.690 30.953 1.00 98.38 781 PRO A CA 1
ATOM 6155 C C . PRO A 1 781 ? -1.365 -10.136 32.293 1.00 98.38 781 PRO A C 1
ATOM 6157 O O . PRO A 1 781 ? -0.586 -10.001 33.238 1.00 98.38 781 PRO A O 1
ATOM 6160 N N . PHE A 1 782 ? -2.667 -9.871 32.427 1.00 98.12 782 PHE A N 1
ATOM 6161 C CA . PHE A 1 782 ? -3.215 -9.353 33.686 1.00 98.12 782 PHE A CA 1
ATOM 6162 C C . PHE A 1 782 ? -2.979 -10.302 34.860 1.00 98.12 782 PHE A C 1
ATOM 6164 O O . PHE A 1 782 ? -2.843 -9.848 35.991 1.00 98.12 782 PHE A O 1
ATOM 6171 N N . THR A 1 783 ? -2.871 -11.607 34.606 1.00 97.31 783 THR A N 1
ATOM 6172 C CA . THR A 1 783 ? -2.528 -12.612 35.619 1.00 97.31 783 THR A CA 1
ATOM 6173 C C . THR A 1 783 ? -1.170 -12.362 36.280 1.00 97.31 783 THR A C 1
ATOM 6175 O O . THR A 1 783 ? -1.015 -12.695 37.449 1.00 97.31 783 THR A O 1
ATOM 6178 N N . GLU A 1 784 ? -0.207 -11.751 35.580 1.00 97.81 784 GLU A N 1
ATOM 6179 C CA . GLU A 1 784 ? 1.123 -11.431 36.123 1.00 97.81 784 GLU A CA 1
ATOM 6180 C C . GLU A 1 784 ? 1.096 -10.200 37.047 1.00 97.81 784 GLU A C 1
ATOM 6182 O O . GLU A 1 784 ? 1.903 -10.086 37.966 1.00 97.81 784 GLU A O 1
ATOM 6187 N N . ILE A 1 785 ? 0.129 -9.299 36.848 1.00 97.88 785 ILE A N 1
ATOM 6188 C CA . ILE A 1 785 ? 0.044 -8.003 37.546 1.00 97.88 785 ILE A CA 1
ATOM 6189 C C . ILE A 1 785 ? -1.241 -7.826 38.368 1.00 97.88 785 ILE A C 1
ATOM 6191 O O . ILE A 1 785 ? -1.509 -6.739 38.879 1.00 97.88 785 ILE A O 1
ATOM 6195 N N . MET A 1 786 ? -2.034 -8.888 38.545 1.00 96.62 786 MET A N 1
ATOM 6196 C CA . MET A 1 786 ? -3.364 -8.834 39.171 1.00 96.62 786 MET A CA 1
ATOM 6197 C C . MET A 1 786 ? -3.345 -8.269 40.599 1.00 96.62 786 MET A C 1
ATOM 6199 O O . MET A 1 786 ? -4.286 -7.605 41.032 1.00 96.62 786 MET A O 1
ATOM 6203 N N . SER A 1 787 ? -2.257 -8.494 41.340 1.00 96.38 787 SER A N 1
ATOM 6204 C CA . SER A 1 787 ? -2.075 -7.960 42.696 1.00 96.38 787 SER A CA 1
ATOM 6205 C C . SER A 1 787 ? -2.015 -6.427 42.738 1.00 96.38 787 SER A C 1
ATOM 6207 O O . SER A 1 787 ? -2.375 -5.833 43.756 1.00 96.38 787 SER A O 1
ATOM 6209 N N . LEU A 1 788 ? -1.608 -5.787 41.637 1.00 97.69 788 LEU A N 1
ATOM 6210 C CA . LEU A 1 788 ? -1.501 -4.334 41.498 1.00 97.69 788 LEU A CA 1
ATOM 6211 C C . LEU A 1 788 ? -2.794 -3.694 40.991 1.00 97.69 788 LEU A C 1
ATOM 6213 O O . LEU A 1 788 ? -3.039 -2.518 41.258 1.00 97.69 788 LEU A O 1
ATOM 6217 N N . ILE A 1 789 ? -3.610 -4.453 40.259 1.00 98.00 789 ILE A N 1
ATOM 6218 C CA . ILE A 1 789 ? -4.819 -3.948 39.608 1.00 98.00 789 ILE A CA 1
ATOM 6219 C C . ILE A 1 789 ? -5.859 -3.546 40.660 1.00 98.00 789 ILE A C 1
ATOM 6221 O O . ILE A 1 789 ? -6.126 -4.259 41.641 1.00 98.00 789 ILE A O 1
ATOM 6225 N N . ALA A 1 790 ? -6.470 -2.381 40.448 1.00 97.94 790 ALA A N 1
ATOM 6226 C CA . ALA A 1 790 ? -7.648 -1.954 41.184 1.00 97.94 790 ALA A CA 1
ATOM 6227 C C . ALA A 1 790 ? -8.870 -2.698 40.633 1.00 97.94 790 ALA A C 1
ATOM 6229 O O . ALA A 1 790 ? -9.640 -2.152 39.854 1.00 97.94 790 ALA A O 1
ATOM 6230 N N . VAL A 1 791 ? -9.060 -3.959 41.034 1.00 97.06 791 VAL A N 1
ATOM 6231 C CA . VAL A 1 791 ? -10.140 -4.808 40.492 1.00 97.06 791 VAL A CA 1
ATOM 6232 C C . VAL A 1 791 ? -11.545 -4.280 40.793 1.00 97.06 791 VAL A C 1
ATOM 6234 O O . VAL A 1 791 ? -12.476 -4.604 40.075 1.00 97.06 791 VAL A O 1
ATOM 6237 N N . GLN A 1 792 ? -11.714 -3.459 41.831 1.00 96.69 792 GLN A N 1
ATOM 6238 C CA . GLN A 1 792 ? -12.968 -2.741 42.118 1.00 96.69 792 GLN A CA 1
ATOM 6239 C C . GLN A 1 792 ? -12.992 -1.326 41.510 1.00 96.69 792 GLN A C 1
ATOM 6241 O O . GLN A 1 792 ? -13.969 -0.599 41.657 1.00 96.69 792 GLN A O 1
ATOM 6246 N N . GLY A 1 793 ? -11.900 -0.915 40.862 1.00 96.88 793 GLY A N 1
ATOM 6247 C CA . GLY A 1 793 ? -11.757 0.375 40.206 1.00 96.88 793 GLY A CA 1
ATOM 6248 C C . GLY A 1 793 ? -12.572 0.445 38.921 1.00 96.88 793 GLY A C 1
ATOM 6249 O O . GLY A 1 793 ? -12.775 -0.556 38.230 1.00 96.88 793 GLY A O 1
ATOM 6250 N N . GLU A 1 794 ? -13.027 1.652 38.595 1.00 97.38 794 GLU A N 1
ATOM 6251 C CA . GLU A 1 794 ? -13.934 1.889 37.473 1.00 97.38 794 GLU A CA 1
ATOM 6252 C C . GLU A 1 794 ? -13.343 1.436 36.132 1.00 97.38 794 GLU A C 1
ATOM 6254 O O . GLU A 1 794 ? -14.050 0.813 35.340 1.00 97.38 794 GLU A O 1
ATOM 6259 N N . PHE A 1 795 ? -12.045 1.678 35.901 1.00 98.12 795 PHE A N 1
ATOM 6260 C CA . PHE A 1 795 ? -11.392 1.281 34.657 1.00 98.12 795 PHE A CA 1
ATOM 6261 C C . PHE A 1 795 ? -11.438 -0.239 34.469 1.00 98.12 795 PHE A C 1
ATOM 6263 O O . PHE A 1 795 ? -11.969 -0.701 33.464 1.00 98.12 795 PHE A O 1
ATOM 6270 N N . TRP A 1 796 ? -10.987 -1.035 35.443 1.00 98.00 796 TRP A N 1
ATOM 6271 C CA . TRP A 1 796 ? -11.053 -2.501 35.359 1.00 98.00 796 TRP A CA 1
ATOM 6272 C C . TRP A 1 796 ? -12.487 -3.007 35.155 1.00 98.00 796 TRP A C 1
ATOM 6274 O O . TRP A 1 796 ? -12.762 -3.817 34.269 1.00 98.00 796 TRP A O 1
ATOM 6284 N N . GLN A 1 797 ? -13.420 -2.466 35.938 1.00 97.69 797 GLN A N 1
ATOM 6285 C CA . GLN A 1 797 ? -14.837 -2.820 35.893 1.00 97.69 797 GLN A CA 1
ATOM 6286 C C . GLN A 1 797 ? -15.523 -2.410 34.579 1.00 97.69 797 GLN A C 1
ATOM 6288 O O . GLN A 1 797 ? -16.590 -2.921 34.263 1.00 97.69 797 GLN A O 1
ATOM 6293 N N . SER A 1 798 ? -14.948 -1.518 33.771 1.00 97.00 798 SER A N 1
ATOM 6294 C CA . SER A 1 798 ? -15.553 -1.142 32.485 1.00 97.00 798 SER A CA 1
ATOM 6295 C C . SER A 1 798 ? -15.515 -2.259 31.427 1.00 97.00 798 SER A C 1
ATOM 6297 O O . SER A 1 798 ? -16.258 -2.174 30.450 1.00 97.00 798 SER A O 1
ATOM 6299 N N . PHE A 1 799 ? -14.699 -3.306 31.624 1.00 96.19 799 PHE A N 1
ATOM 6300 C CA . PHE A 1 799 ? -14.530 -4.420 30.675 1.00 96.19 799 PHE A CA 1
ATOM 6301 C C . PHE A 1 799 ? -14.405 -5.821 31.307 1.00 96.19 799 PHE A C 1
ATOM 6303 O O . PHE A 1 799 ? -14.234 -6.803 30.578 1.00 96.19 799 PHE A O 1
ATOM 6310 N N . HIS A 1 800 ? -14.532 -5.928 32.635 1.00 92.25 800 HIS A N 1
ATOM 6311 C CA . HIS A 1 800 ? -14.471 -7.184 33.401 1.00 92.25 800 HIS A CA 1
ATOM 6312 C C . HIS A 1 800 ? -15.658 -7.406 34.362 1.00 92.25 800 HIS A C 1
ATOM 6314 O O . HIS A 1 800 ? -15.537 -8.208 35.289 1.00 92.25 800 HIS A O 1
ATOM 6320 N N . LYS A 1 801 ? -16.779 -6.699 34.174 1.00 79.69 801 LYS A N 1
ATOM 6321 C CA . LYS A 1 801 ? -17.996 -6.874 34.990 1.00 79.69 801 LYS A CA 1
ATOM 6322 C C . LYS A 1 801 ? -18.674 -8.224 34.811 1.00 79.69 801 LYS A C 1
ATOM 6324 O O . LYS A 1 801 ? -18.671 -8.736 33.668 1.00 79.69 801 LYS A O 1
#

Sequence (801 aa):
MPGAAGQGQAEIALWQHDTGEAYRVQVVIWRNGAFVPAPDAYAYYFPKAVRYYEQQVRQHPDYAFYWYYLADAQLKSGMQQQAAASIRKGRSLNKPYPTEAQWQELEAQLPSARATAGLEADTSAERETGVDSNPNSVLNAVPNSVPFMELASHPPDSPYTSVYTNMYTNPYANMYMNTYNNLYTNMPTNPFANLNANLHADPFADLDAQINMSSNEAISAVVNPEMLKDMPRAVSLFPASVKTTSGIRWGFIDSKGAMALRPQYEYAFDFQTNGLAVVQAHGHNGLINASGQYVAKPVYNSISPFSEGRAVVIDNRGFRVIDEKGRFVTRKAYGYIGSYKNGRAVFSIQSGGQSRYGYLDLQGSEAIAPQFVEAGDFDRNKAVVKIKDNEYALIGLDGARLAVYPFASVGPLGDGLLSFQEKAQGKYGYIDEKGTVVIQPAFTDALPFQDGRAVVNTAEGYKATYGLIDKQGGYIIQPSYNEIRILGEQRLALGKAIHADKPYMGSIFAIADTNGQLLSDFVYRDVSDFRKGLASVTDGKQTYFIDRSGKAAYGFPKVEGSGTLIWQNPLIQANIDQRLTYLNRAGRIVWQQNTVIPLRLTYKVKEIKYKPNRDYLVYYPQLEGMLDKAAQQRVNELLKEKSNVKPVPADTQLDSSYSGDFEVAFFKQDLLVLELNSYNFPFGAAHGMPGKMHVHVNVANGHTYTLNDLFRPGSNYVQVLSDIVGRQIKEDPQYSYVFPGSYKGIKPNQPFYVTDHALHLYFYPYEIAPYVAGFPTFTIPFTEIMSLIAVQGEFWQSFHK

Nearest PDB structures (foldseek):
  5jen-assembly2_C  TM=7.595E-01  e=1.164E-10  Bacillus subtilis subsp. subtilis str. 168
  3cyg-assembly2_A  TM=7.622E-01  e=1.301E-09  Fervidobacterium nodosum Rt17-B1
  3cyg-assembly3_B  TM=7.623E-01  e=7.767E-09  Fervidobacterium nodosum Rt17-B1
  7msp-assembly2_B  TM=6.506E-01  e=5.678E-01  Bacillus subtilis subsp. subtilis str. 168

Secondary structure (DSSP, 8-state):
---TT-----EEEEEEEEETTEEEEEEEEEETTEEEE-GGGHHHHHHHHHHHHHHHHHH-TT-HHHHHHHHHHHHHTT-HHHHHHHHHHHHHT--SSS-HHHHHHHHTTSPPS-S-------------------------------PPPP------------S-------GGG-SS-TTTGGGTS-PPPPS-------------S--SS------TTSGGGT--TTTTTSS-----EEEEEEEEBTEEEEEEEETTS-EEEEEEESEEPPPPTTSEEEEEETTEEEEEETTS-EEEEEEESEEPPPBTTEEEEEETTEEEEEETTS-B--SS-BSEE---BTTEEEEEEEETTEEEEEEEETTS-EEEEEEESEEPPPBTTEEEEEEETTEEEEEETT--EEEEE-SSEEEEEETTEEEEESSTT--EEEEETTS-EEEEEEESEEPPPBTTBEEEE---TT---EEEE-TTS-EEEEEEESEEEEEETTEEEEEEESSTT-GGG-EEEEEEETTS-B-S-S-BSEEPPPBTTEEEEE-SSEEEEEETTSSBPTT--EEESSEEEEEETTEEEEEETTEEEEE-TT--EEEE--SEEE-SSS-EEEEEEEEEETTEEEEEEEEE--S-HHHHHHHHHHHHHHTT-----TTPPPSEEEEEEEEEEEEETTEEEEEEEEEEEETT-SS-EEEEEEEEEETTT--EE-GGGGB-TT--HHHHHHHHHHHHHHH-GGGTTSPTTT-----TT--EEE-SSEEEEE--TTTSS-GGG-S-EEEEEHHHHTTTB-TTSHHHHHHH-

Radius of gyration: 32.54 Å; Cα contacts (8 Å, |Δi|>4): 1552; chains: 1; bounding box: 88×89×90 Å

Foldseek 3Di:
DDDDDDPWPDKDWDFDDDDDPHTDTFIWTDDPNDTDGDLVCLQPPLVVQLVVLVVVCVVPVLALRSLLSNLVSCLSNVVQVSSVVSLVSSVVSVDPPPPPVSSVVSNVSRDDPDDDDDDDDDDDDDDDDDDDDDDDDDDDDDDDDDDDDDDDDDDDDDDDDDPDPDDLDDFPQPDPRPPPPVAPPDDDDDPPPDDDDDDDDDPPPDPPDDDDDDDPPPPPPPDDPVNVVPQQPQLQWDWFWAFALAGIFIATAGPLLHGQGDGDFPDWDDQDSNQKIWTHDPQFIFIAGSNRDTLGDRQFNDWHDDDPQKIWTHDPQAIFIAGPSRHTLAPGHFNDWAHDDPQWIKTWHDDPNAIFIFIAGPSNDGLGPGQFNAWDHDDPQWTWTHNDAQKIFIAGPNRHGPEIGSFRDWATAAPQKIWGHRDVQFAIFIAGNHHHTQGDRQFSDWDHYYPQKIWTFRDPDPQTFIFMAGSNRDTLGGRHASDWDDQPPQKIWGWHQPDPVASLLATQTFMDGNSGHTLGDSQFRDWHHDDPQWIWTDSLQWIAIDGPSRHGDPLADIGGADDGWDCSPQWIWTCGLNWTFIAGSVRDTSHTHDQWYDQDPQKIWGWDWDDLESLETFTWTQIGREPPVVLSVVLRVVRCVVSVPDDDHHPDDDQKGKYKYKGFNHHAQQKTKIKIKMWIGGRPDPHTFIDIAIWIARRHRNDTDFPPLFFDPPDPVQVVVQVLVVCCCVPPVVNVQFPPPLRDTADSRFGWDDDLFWIKGWDGAPSGGHCVCGIDIDTGGCVSVVVGGPCVGPSVVSHPD

Organism: NCBI:txid2547395

InterPro domains:
  IPR011990 Tetratricopeptide-like helical domain superfamily [G3DSA:1.25.40.10] (42-121)
  IPR011990 Tetratricopeptide-like helical domain superfamily [SSF48452] (46-96)
  IPR021729 Domain of unknown function DUF3298 [PF11738] (708-782)
  IPR032774 WG containing repeat [PF14903] (250-280)
  IPR032774 WG containing repeat [PF14903] (286-313)
  IPR032774 WG containing repeat [PF14903] (321-348)
  IPR032774 WG containing repeat [PF14903] (357-390)
  IPR032774 WG containing repeat [PF14903] (428-457)
  IPR032774 WG containing repeat [PF14903] (466-485)
  IPR032774 WG containing repeat [PF14903] (512-538)
  IPR037126 PdaC/RsiV-like superfamily [G3DSA:3.90.640.20] (706-790)

Solvent-accessible surface area (backbone atoms only — not comparable to full-atom values): 45858 Å² total; per-residue (Å²): 134,83,65,102,78,64,79,56,91,62,75,46,76,45,72,42,79,74,55,93,97,36,50,56,74,46,44,27,30,48,54,98,94,39,79,41,80,35,73,85,50,22,69,77,48,22,59,56,51,27,55,54,25,54,50,44,31,70,77,42,72,83,43,30,50,37,24,45,50,24,18,53,23,20,48,56,42,67,36,53,72,59,16,55,51,28,45,56,54,23,60,72,61,74,52,86,52,61,42,71,67,56,53,48,60,58,55,67,70,53,82,76,95,80,86,81,88,87,83,84,86,90,87,87,88,87,81,90,88,80,89,88,84,89,83,91,86,83,87,82,87,85,88,85,89,83,86,86,82,89,83,85,94,83,88,85,89,85,90,81,88,71,94,74,90,84,83,90,72,72,85,87,57,65,81,93,37,90,78,61,60,88,71,65,84,72,73,78,80,72,95,84,80,85,84,84,84,88,77,94,73,88,90,76,90,81,83,87,78,87,90,86,79,91,68,97,70,74,66,80,82,78,64,55,76,73,62,61,73,75,51,64,46,79,59,68,48,42,58,40,55,40,55,38,52,80,34,60,23,17,20,23,19,36,86,77,41,48,74,72,39,71,63,72,23,68,35,54,48,62,54,41,62,86,29,40,23,49,34,26,40,95,88,11,27,20,32,25,38,87,86,69,49,69,55,30,69,53,73,22,70,38,66,50,76,71,29,94,66,32,26,46,34,30,45,98,77,35,27,35,37,25,38,88,74,51,44,71,43,33,92,60,62,28,77,38,64,53,74,47,31,83,63,29,19,41,31,29,41,82,55,95,93,37,64,24,23,25,27,26,35,85,67,41,44,71,60,31,68,64,68,22,62,41,68,50,68,46,54,96,55,31,26,38,32,29,62,50,91,40,29,31,31,39,25,40,84,75,59,50,72,77,27,70,37,83,23,49,41,73,50,54,82,13,87,66,33,22,30,30,17,76,42,82,95,50,39,28,21,28,20,37,75,80,57,50,78,62,28,76,62,71,19,68,38,62,51,55,30,52,99,64,31,27,47,33,25,63,40,75,80,94,54,58,21,27,22,31,25,41,85,74,60,49,69,60,33,72,63,69,21,56,38,70,44,82,24,48,93,62,29,28,38,45,17,40,39,74,38,84,92,43,51,63,73,37,46,31,25,18,34,22,36,80,75,57,49,70,44,40,67,72,55,25,60,47,72,50,56,46,58,94,58,34,22,24,32,12,56,62,58,34,22,31,42,22,29,84,68,46,42,76,33,85,77,53,42,76,42,81,32,37,51,49,58,46,82,55,84,77,34,31,43,33,40,39,70,91,39,60,32,31,22,38,51,87,52,47,76,48,38,63,53,59,55,59,30,67,73,51,99,61,35,32,40,33,61,42,85,48,65,57,24,91,49,34,40,29,38,32,56,35,67,44,60,45,83,52,58,68,33,37,47,54,44,33,52,49,38,37,53,76,49,66,69,68,95,54,65,55,89,60,86,67,74,40,37,40,42,28,37,65,48,34,69,29,65,40,91,37,29,38,28,34,37,40,37,33,26,42,22,50,59,68,52,98,64,58,51,74,46,79,47,61,49,38,33,30,59,74,72,44,52,70,64,59,66,61,54,42,37,36,89,90,54,66,54,50,58,56,54,19,50,51,50,53,46,44,53,73,73,38,75,90,40,68,67,47,45,88,86,52,74,84,61,60,53,76,77,46,52,50,53,65,60,100,60,29,43,33,41,45,41,58,57,60,64,41,30,54,61,91,64,42,57,55,68,48,81,42,48,41,84,83,47,49,91,45,40,21,72,88,29,70,61,43,42,29,62,68,113

pLDDT: mean 84.29, std 24.66, range [19.17, 98.81]

Mean predicted aligned error: 14.94 Å